Protein AF-0000000075517266 (afdb_homodimer)

Foldseek 3Di:
DDPVVVCVVCVLVCLLPVVLVVLVCQCVVVVALLSLLVSLLVNLLSCQLQVSDPLLVSLCSLLPSCVVSPLDNNVVLVVLLDDLLLLLLLLLLLLVLLCVVLVLLVLQLLVQLLVAALFLLRSLLSNLVSLLQVLLRAELQVSLLVSVLLVVVLLVLLQPPDCVVVPVVPDDDDDPPPPCPVPPPVVVPPPPPPPCPPCPVPVDPPDPPPCPLDDVVQPPVPCPVPDGPDLLSLLSLLLSLLSNLQSSLLSLQQFCNSYLLSSLLVVLCCVLQVVDPLDFRVLSNVQRVVLSVQLSVVLSVLSCCVRVNPPVVSPPRPDPPPDVSSVRSSVVSVVVSVVSPDQDPSSVLSVVLVVQLVVLRCQPCVPVDHGPQVVPDDHPPDGSSNSSNVSSVVQQVAFPDDDVVVVVPPPDDPPPPPPPPRGGSDDPVSSVVSRPVSSSSSSSSLSSSLVSCVSSCNLVVLLQVLQVVLVDDLLVLLLVLLVVLLVSLLSGPLNSSLSSCLSSLLSNCLSSQFASCSRSVSSSSSSSLHFQACSSDSSSVSSVVVVSDDNVSRNVSSVSSSVSSSVSSSCSCVPPVCVSSVRGHRDPSSNPPPPPPPPDD/DDPVVVCVVCVLVCLLPVVLVVLVCQCVVVVALLSLLVSLLVNLLSCQLQVSDPLLVSLCSLLPSCVVSPLDNNVVLVVLLDDLLLLLLLLLLLLQLLCVVLVLLVLQLLVQLLVAALFLLRSLLSNLVSLLQVLLRAELQVSLLVSVLVVVVLLVLLQVPDCPVVVVPPPDDDDDDPPCPVPPPVVVPPPPPPPCPPCPVPVDPDDPPPPPLDDVVQPPPPCPVPPGPDLLSLLSLLLSLLSNLQSSLLSLQQFCNSYLLSSLLVVLCCVLQVVDPLDFRVLSNVQRVVLSVLLSVVLSVLSCCVRVNPPVVSPPRPDPPPDVSSVRSSVVSVVVSVVSPDQDPSSVLSVVLVVQLVVLRCQPCVPVDHGPQVVPDDHPPDGSSNSSNVSSVVQQVAFPDDPVVVVVPPPDDPPPPPVPPRGGSDDPVSSVVSRPVSSSSSSSSLSSSLVSCVSSCNLVVLLQVLQVVLPDDLLVLLLVLLVVLLVSLLSGPLNSSLSSCLSSLLSNCLSSQFASCSRSVSSSSSSSLHFQACSSDSSSVSSVVVVSDDNVSRNVSSVVSSVSSSVSSSCSCVPPVCVSSVRGHRDPSSNPPPPPPPPDD

Radius of gyration: 33.05 Å; Cα contacts (8 Å, |Δi|>4): 1660; chains: 2; bounding box: 111×98×81 Å

Nearest PDB structures (foldseek):
  8uvc-assembly1_A  TM=9.432E-01  e=1.966E-37  Homo sapiens
  8uvb-assembly1_A  TM=9.684E-01  e=4.591E-35  Homo sapiens
  8w6o-assembly1_B  TM=9.046E-01  e=1.172E-33  Homo sapiens
  8w6d-assembly1_B  TM=5.804E-01  e=4.152E-33  Homo sapiens
  8w6g-assembly1_B  TM=5.777E-01  e=6.099E-32  Homo sapiens

pLDDT: mean 79.02, std 22.57, range [20.91, 98.19]

Sequence (1202 aa):
MSFLRQLWQQKDVLITFLLPLLFLPLPLATQSKEAACAYILLVTAVYWISEAIPLGAAALVPAFLFPLFGIMKSSEVASEYFKDIHLLLFGVVCLAASIQKWNLHKRIALWMVLSVGSKPSWLLLGFMSCTSFLSMWLSNTSTAAMVMPIVDAVLCQLNSAAPEEKALTDSKTSTSQNNEDTTKIDLTSFPESNNMLDNGIANTEEREEEPTFAARAYAKQGKTGRFYKTKRDHMMCKAFSLGIAYSSTIGGMSTLTGTSTNLIFIEQFETRYPGCQLVNFGSWIAFSFPIAFIILILSWLWINWLFLGCSYKDMQCCGKSKSPTDLDSRNILKQEYDKMGPLSYQEVVTLVIFLLMALSWFTRDPGFIPGWDSLFGLKGYKSDATSAILFGFLLFIIPGRKPGWLCCRSKGKSRTPQAAESTPMITWKEFEDCIPWHIVILVGGGFALAKGCEVSGLSTWVGHRMVPLSSLPGWIIVFIVCLIVTSVTEVASNPATITIFQPILSSLAEGIGVNPLFVIIPATISASCAFLLPVANPPNAIVFSYGHLTVPDMIKAGLGTNVISMLALWFGLYVWGIPMFDLNSFPEWASHKNMTSLAAPMSFLRQLWQQKDVLITFLLPLLFLPLPLATQSKEAACAYILLVTAVYWISEAIPLGAAALVPAFLFPLFGIMKSSEVASEYFKDIHLLLFGVVCLAASIQKWNLHKRIALWMVLSVGSKPSWLLLGFMSCTSFLSMWLSNTSTAAMVMPIVDAVLCQLNSAAPEEKALTDSKTSTSQNNEDTTKIDLTSFPESNNMLDNGIANTEEREEEPTFAARAYAKQGKTGRFYKTKRDHMMCKAFSLGIAYSSTIGGMSTLTGTSTNLIFIEQFETRYPGCQLVNFGSWIAFSFPIAFIILILSWLWINWLFLGCSYKDMQCCGKSKSPTDLDSRNILKQEYDKMGPLSYQEVVTLVIFLLMALSWFTRDPGFIPGWDSLFGLKGYKSDATSAILFGFLLFIIPGRKPGWLCCRSKGKSRTPQAAESTPMITWKEFEDCIPWHIVILVGGGFALAKGCEVSGLSTWVGHRMVPLSSLPGWIIVFIVCLIVTSVTEVASNPATITIFQPILSSLAEGIGVNPLFVIIPATISASCAFLLPVANPPNAIVFSYGHLTVPDMIKAGLGTNVISMLALWFGLYVWGIPMFDLNSFPEWASHKNMTSLAAP

Organism: Xenopus tropicalis (NCBI:txid8364)

Structure (mmCIF, N/CA/C/O backbone):
data_AF-0000000075517266-model_v1
#
loop_
_entity.id
_entity.type
_entity.pdbx_description
1 polymer 'Slc13a4 protein'
#
loop_
_atom_site.group_PDB
_atom_site.id
_atom_site.type_symbol
_atom_site.label_atom_id
_atom_site.label_alt_id
_atom_site.label_comp_id
_atom_site.label_asym_id
_atom_site.label_entity_id
_atom_site.label_seq_id
_atom_site.pdbx_PDB_ins_code
_atom_site.Cartn_x
_atom_site.Cartn_y
_atom_site.Cartn_z
_atom_site.occupancy
_atom_site.B_iso_or_equiv
_atom_site.auth_seq_id
_atom_site.auth_comp_id
_atom_site.auth_asym_id
_atom_site.auth_atom_id
_atom_site.pdbx_PDB_model_num
ATOM 1 N N . MET A 1 1 ? 23.312 0.962 38.625 1 43.81 1 MET A N 1
ATOM 2 C CA . MET A 1 1 ? 22.547 1.424 37.469 1 43.81 1 MET A CA 1
ATOM 3 C C . MET A 1 1 ? 21.094 1.018 37.562 1 43.81 1 MET A C 1
ATOM 5 O O . MET A 1 1 ? 20.781 -0.165 37.719 1 43.81 1 MET A O 1
ATOM 9 N N . SER A 1 2 ? 20.234 1.93 37.969 1 56.25 2 SER A N 1
ATOM 10 C CA . SER A 1 2 ? 18.953 1.771 38.656 1 56.25 2 SER A CA 1
ATOM 11 C C . SER A 1 2 ? 17.969 0.994 37.812 1 56.25 2 SER A C 1
ATOM 13 O O . SER A 1 2 ? 18.062 1.007 36.562 1 56.25 2 SER A O 1
ATOM 15 N N . PHE A 1 3 ? 17.5 -0.066 38.406 1 58.72 3 PHE A N 1
ATOM 16 C CA . PHE A 1 3 ? 16.438 -0.913 37.906 1 58.72 3 PHE A CA 1
ATOM 17 C C . PHE A 1 3 ? 15.445 -0.098 37.062 1 58.72 3 PHE A C 1
ATOM 19 O O . PHE A 1 3 ? 14.992 -0.548 36.031 1 58.72 3 PHE A O 1
ATOM 26 N N . LEU A 1 4 ? 15.234 1.089 37.594 1 61.03 4 LEU A N 1
ATOM 27 C CA . LEU A 1 4 ? 14.281 1.959 36.906 1 61.03 4 LEU A CA 1
ATOM 28 C C . LEU A 1 4 ? 14.828 2.422 35.562 1 61.03 4 LEU A C 1
ATOM 30 O O . LEU A 1 4 ? 14.078 2.547 34.594 1 61.03 4 LEU A O 1
ATOM 34 N N . ARG A 1 5 ? 16.078 2.68 35.562 1 59.41 5 ARG A N 1
ATOM 35 C CA . ARG A 1 5 ? 16.703 3.117 34.312 1 59.41 5 ARG A CA 1
ATOM 36 C C . ARG A 1 5 ? 16.719 1.987 33.281 1 59.41 5 ARG A C 1
ATOM 38 O O . ARG A 1 5 ? 16.531 2.223 32.094 1 59.41 5 ARG A O 1
ATOM 45 N N . GLN A 1 6 ? 16.922 0.781 33.844 1 60.25 6 GLN A N 1
ATOM 46 C CA . GLN A 1 6 ? 16.922 -0.376 32.938 1 60.25 6 GLN A CA 1
ATOM 47 C C . GLN A 1 6 ? 15.523 -0.625 32.375 1 60.25 6 GLN A C 1
ATOM 49 O O . GLN A 1 6 ? 15.375 -0.98 31.219 1 60.25 6 GLN A O 1
ATOM 54 N N . LEU A 1 7 ? 14.617 -0.399 33.312 1 61.59 7 LEU A N 1
ATOM 55 C CA . LEU A 1 7 ? 13.234 -0.567 32.875 1 61.59 7 LEU A CA 1
ATOM 56 C C . LEU A 1 7 ? 12.859 0.483 31.828 1 61.59 7 LEU A C 1
ATOM 58 O O . LEU A 1 7 ? 12.109 0.193 30.891 1 61.59 7 LEU A O 1
ATOM 62 N N . TRP A 1 8 ? 13.367 1.609 32.094 1 64.25 8 TRP A N 1
ATOM 63 C CA . TRP A 1 8 ? 13.078 2.691 31.141 1 64.25 8 TRP A CA 1
ATOM 64 C C . TRP A 1 8 ? 13.703 2.42 29.781 1 64.25 8 TRP A C 1
ATOM 66 O O . TRP A 1 8 ? 13.141 2.785 28.75 1 64.25 8 TRP A O 1
ATOM 76 N N . GLN A 1 9 ? 14.797 1.703 29.859 1 63.62 9 GLN A N 1
ATOM 77 C CA . GLN A 1 9 ? 15.461 1.374 28.609 1 63.62 9 GLN A CA 1
ATOM 78 C C . GLN A 1 9 ? 14.711 0.285 27.844 1 63.62 9 GLN A C 1
ATOM 80 O O . GLN A 1 9 ? 14.773 0.214 26.625 1 63.62 9 GLN A O 1
ATOM 85 N N . GLN A 1 10 ? 13.922 -0.415 28.75 1 70.38 10 GLN A N 1
ATOM 86 C CA . GLN A 1 10 ? 13.18 -1.499 28.125 1 70.38 10 GLN A CA 1
ATOM 87 C C . GLN A 1 10 ? 11.695 -1.153 28.016 1 70.38 10 GLN A C 1
ATOM 89 O O . GLN A 1 10 ? 10.844 -2.047 27.984 1 70.38 10 GLN A O 1
ATOM 94 N N . LYS A 1 11 ? 11.422 0.076 28.078 1 76.62 11 LYS A N 1
ATOM 95 C CA . LYS A 1 11 ? 10.031 0.521 28.094 1 76.62 11 LYS A CA 1
ATOM 96 C C . LYS A 1 11 ? 9.289 0.02 26.859 1 76.62 11 LYS A C 1
ATOM 98 O O . LYS A 1 11 ? 8.125 -0.377 26.938 1 76.62 11 LYS A O 1
ATOM 103 N N . ASP A 1 12 ? 9.953 -0.025 25.766 1 79.12 12 ASP A N 1
ATOM 104 C CA . ASP A 1 12 ? 9.281 -0.44 24.547 1 79.12 12 ASP A CA 1
ATOM 105 C C . ASP A 1 12 ? 8.906 -1.919 24.594 1 79.12 12 ASP A C 1
ATOM 107 O O . ASP A 1 12 ? 7.828 -2.307 24.141 1 79.12 12 ASP A O 1
ATOM 111 N N . VAL A 1 13 ? 9.758 -2.633 25.188 1 77.69 13 VAL A N 1
ATOM 112 C CA . VAL A 1 13 ? 9.477 -4.062 25.281 1 77.69 13 VAL A CA 1
ATOM 113 C C . VAL A 1 13 ? 8.352 -4.301 26.281 1 77.69 13 VAL A C 1
ATOM 115 O O . VAL A 1 13 ? 7.48 -5.145 26.062 1 77.69 13 VAL A O 1
ATOM 118 N N . LEU A 1 14 ? 8.367 -3.502 27.281 1 80.06 14 LEU A N 1
ATOM 119 C CA . LEU A 1 14 ? 7.336 -3.637 28.312 1 80.06 14 LEU A CA 1
ATOM 120 C C . LEU A 1 14 ? 5.973 -3.229 27.75 1 80.06 14 LEU A C 1
ATOM 122 O O . LEU A 1 14 ? 4.973 -3.914 27.984 1 80.06 14 LEU A O 1
ATOM 126 N N . ILE A 1 15 ? 5.973 -2.201 27.047 1 84.19 15 ILE A N 1
ATOM 127 C CA . ILE A 1 15 ? 4.719 -1.709 26.5 1 84.19 15 ILE A CA 1
ATOM 128 C C . ILE A 1 15 ? 4.199 -2.693 25.453 1 84.19 15 ILE A C 1
ATOM 130 O O . ILE A 1 15 ? 2.996 -2.953 25.375 1 84.19 15 ILE A O 1
ATOM 134 N N . THR A 1 16 ? 5.074 -3.258 24.75 1 86.12 16 THR A N 1
ATOM 135 C CA . THR A 1 16 ? 4.707 -4.121 23.625 1 86.12 16 THR A CA 1
ATOM 136 C C . THR A 1 16 ? 4.16 -5.453 24.141 1 86.12 16 THR A C 1
ATOM 138 O O . THR A 1 16 ? 3.178 -5.969 23.594 1 86.12 16 THR A O 1
ATOM 141 N N . PHE A 1 17 ? 4.715 -5.969 25.25 1 85.88 17 PHE A N 1
ATOM 142 C CA . PHE A 1 17 ? 4.312 -7.305 25.672 1 85.88 17 PHE A CA 1
ATOM 143 C C . PHE A 1 17 ? 3.471 -7.242 26.938 1 85.88 17 PHE A C 1
ATOM 145 O O . PHE A 1 17 ? 2.5 -7.988 27.094 1 85.88 17 PHE A O 1
ATOM 152 N N . LEU A 1 18 ? 3.74 -6.383 27.766 1 85.31 18 LEU A N 1
ATOM 153 C CA . LEU A 1 18 ? 3.111 -6.383 29.078 1 85.31 18 LEU A CA 1
ATOM 154 C C . LEU A 1 18 ? 1.729 -5.742 29.031 1 85.31 18 LEU A C 1
ATOM 156 O O . LEU A 1 18 ? 0.786 -6.234 29.641 1 85.31 18 LEU A O 1
ATOM 160 N N . LEU A 1 19 ? 1.573 -4.734 28.312 1 86.12 19 LEU A N 1
ATOM 161 C CA . LEU A 1 19 ? 0.306 -4.008 28.328 1 86.12 19 LEU A CA 1
ATOM 162 C C . LEU A 1 19 ? -0.806 -4.848 27.719 1 86.12 19 LEU A C 1
ATOM 164 O O . LEU A 1 19 ? -1.915 -4.91 28.25 1 86.12 19 LEU A O 1
ATOM 168 N N . PRO A 1 20 ? -0.557 -5.457 26.578 1 89.19 20 PRO A N 1
ATOM 169 C CA . PRO A 1 20 ? -1.61 -6.336 26.078 1 89.19 20 PRO A CA 1
ATOM 170 C C . PRO A 1 20 ? -1.979 -7.449 27.062 1 89.19 20 PRO A C 1
ATOM 172 O O . PRO A 1 20 ? -3.15 -7.824 27.156 1 89.19 20 PRO A O 1
ATOM 175 N N . LEU A 1 21 ? -1.027 -7.902 27.766 1 89.44 21 LEU A N 1
ATOM 176 C CA . LEU A 1 21 ? -1.299 -8.945 28.75 1 89.44 21 LEU A CA 1
ATOM 177 C C . LEU A 1 21 ? -2.082 -8.383 29.938 1 89.44 21 LEU A C 1
ATOM 179 O O . LEU A 1 21 ? -2.932 -9.078 30.5 1 89.44 21 LEU A O 1
ATOM 183 N N . LEU A 1 22 ? -1.789 -7.191 30.281 1 89.19 22 LEU A N 1
ATOM 184 C CA . LEU A 1 22 ? -2.477 -6.539 31.391 1 89.19 22 LEU A CA 1
ATOM 185 C C . LEU A 1 22 ? -3.941 -6.289 31.047 1 89.19 22 LEU A C 1
ATOM 187 O O . LEU A 1 22 ? -4.809 -6.367 31.922 1 89.19 22 LEU A O 1
ATOM 191 N N . PHE A 1 23 ? -4.25 -6.074 29.75 1 90.75 23 PHE A N 1
ATOM 192 C CA . PHE A 1 23 ? -5.613 -5.77 29.328 1 90.75 23 PHE A CA 1
ATOM 193 C C . PHE A 1 23 ? -6.375 -7.047 29 1 90.75 23 PHE A C 1
ATOM 195 O O . PHE A 1 23 ? -7.594 -7.02 28.812 1 90.75 23 PHE A O 1
ATOM 202 N N . LEU A 1 24 ? -5.754 -8.148 28.969 1 89 24 LEU A N 1
ATOM 203 C CA . LEU A 1 24 ? -6.324 -9.398 28.484 1 89 24 LEU A CA 1
ATOM 204 C C . LEU A 1 24 ? -7.48 -9.859 29.359 1 89 24 LEU A C 1
ATOM 206 O O . LEU A 1 24 ? -8.398 -10.523 28.891 1 89 24 LEU A O 1
ATOM 210 N N . PRO A 1 25 ? -7.523 -9.516 30.609 1 87.88 25 PRO A N 1
ATOM 211 C CA . PRO A 1 25 ? -8.664 -9.914 31.438 1 87.88 25 PRO A CA 1
ATOM 212 C C . PRO A 1 25 ? -9.969 -9.242 31.031 1 87.88 25 PRO A C 1
ATOM 214 O O . PRO A 1 25 ? -11.047 -9.758 31.312 1 87.88 25 PRO A O 1
ATOM 217 N N . LEU A 1 26 ? -9.93 -8.219 30.375 1 88.19 26 LEU A N 1
ATOM 218 C CA . LEU A 1 26 ? -11.125 -7.496 29.953 1 88.19 26 LEU A CA 1
ATOM 219 C C . LEU A 1 26 ? -11.992 -8.367 29.047 1 88.19 26 LEU A C 1
ATOM 221 O O . LEU A 1 26 ? -13.148 -8.633 29.359 1 88.19 26 LEU A O 1
ATOM 225 N N . PRO A 1 27 ? -11.484 -8.914 27.969 1 86.31 27 PRO A N 1
ATOM 226 C CA . PRO A 1 27 ? -12.312 -9.766 27.109 1 86.31 27 PRO A CA 1
ATOM 227 C C . PRO A 1 27 ? -12.539 -11.156 27.703 1 86.31 27 PRO A C 1
ATOM 229 O O . PRO A 1 27 ? -13.586 -11.766 27.469 1 86.31 27 PRO A O 1
ATOM 232 N N . LEU A 1 28 ? -11.594 -11.617 28.516 1 86.19 28 LEU A N 1
ATOM 233 C CA . LEU A 1 28 ? -11.695 -12.977 29.031 1 86.19 28 LEU A CA 1
ATOM 234 C C . LEU A 1 28 ? -12.688 -13.039 30.188 1 86.19 28 LEU A C 1
ATOM 236 O O . LEU A 1 28 ? -13.414 -14.023 30.344 1 86.19 28 LEU A O 1
ATOM 240 N N . ALA A 1 29 ? -12.742 -12.016 30.938 1 86.81 29 ALA A N 1
ATOM 241 C CA . ALA A 1 29 ? -13.617 -12 32.125 1 86.81 29 ALA A CA 1
ATOM 242 C C . ALA A 1 29 ? -15.055 -11.672 31.719 1 86.81 29 ALA A C 1
ATOM 244 O O . ALA A 1 29 ? -15.992 -12.289 32.219 1 86.81 29 ALA A O 1
ATOM 245 N N . THR A 1 30 ? -15.305 -10.75 30.859 1 86.44 30 THR A N 1
ATOM 246 C CA . THR A 1 30 ? -16.6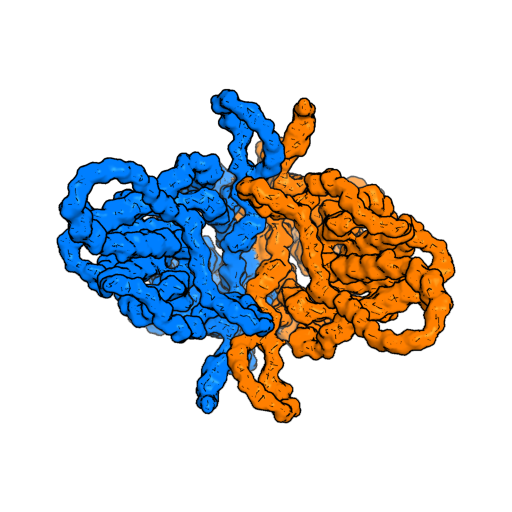41 -10.289 30.5 1 86.44 30 THR A CA 1
ATOM 247 C C . THR A 1 30 ? -17.203 -11.109 29.344 1 86.44 30 THR A C 1
ATOM 249 O O . THR A 1 30 ? -18.422 -11.227 29.203 1 86.44 30 THR A O 1
ATOM 252 N N . GLN A 1 31 ? -16.375 -11.719 28.578 1 86.19 31 GLN A N 1
ATOM 253 C CA . GLN A 1 31 ? -16.734 -12.562 27.438 1 86.19 31 GLN A CA 1
ATOM 254 C C . GLN A 1 31 ? -17.812 -11.922 26.578 1 86.19 31 GLN A C 1
ATOM 256 O O . GLN A 1 31 ? -18.812 -12.562 26.25 1 86.19 31 GLN A O 1
ATOM 261 N N . SER A 1 32 ? -17.812 -10.602 26.344 1 92.25 32 SER A N 1
ATOM 262 C CA . SER A 1 32 ? -18.688 -9.852 25.453 1 92.25 32 SER A CA 1
ATOM 263 C C . SER A 1 32 ? -17.922 -9.273 24.266 1 92.25 32 SER A C 1
ATOM 265 O O . SER A 1 32 ? -16.703 -9.102 24.344 1 92.25 32 SER A O 1
ATOM 267 N N . LYS A 1 33 ? -18.672 -9.094 23.219 1 93.81 33 LYS A N 1
ATOM 268 C CA . LYS A 1 33 ? -18.047 -8.5 22.031 1 93.81 33 LYS A CA 1
ATOM 269 C C . LYS A 1 33 ? -17.609 -7.066 22.312 1 93.81 33 LYS A C 1
ATOM 271 O O . LYS A 1 33 ? -16.594 -6.609 21.766 1 93.81 33 LYS A O 1
ATOM 276 N N . GLU A 1 34 ? -18.328 -6.395 23.172 1 93.75 34 GLU A N 1
ATOM 277 C CA . GLU A 1 34 ? -17.969 -5.035 23.547 1 93.75 34 GLU A CA 1
ATOM 278 C C . GLU A 1 34 ? -16.609 -5.008 24.25 1 93.75 34 GLU A C 1
ATOM 280 O O . GLU A 1 34 ? -15.766 -4.172 23.953 1 93.75 34 GLU A O 1
ATOM 285 N N . ALA A 1 35 ? -16.453 -5.887 25.172 1 95.12 35 ALA A N 1
ATOM 286 C CA . ALA A 1 35 ? -15.211 -5.949 25.938 1 95.12 35 ALA A CA 1
ATOM 287 C C . ALA A 1 35 ? -14.031 -6.352 25.062 1 95.12 35 ALA A C 1
ATOM 289 O O . ALA A 1 35 ? -12.922 -5.836 25.219 1 95.12 35 ALA A O 1
ATOM 290 N N . ALA A 1 36 ? -14.258 -7.316 24.203 1 95 36 ALA A N 1
ATOM 291 C CA . ALA A 1 36 ? -13.211 -7.734 23.281 1 95 36 ALA A CA 1
ATOM 292 C C . ALA A 1 36 ? -12.781 -6.582 22.375 1 95 36 ALA A C 1
ATOM 294 O O . ALA A 1 36 ? -11.586 -6.391 22.141 1 95 36 ALA A O 1
ATOM 295 N N . CYS A 1 37 ? -13.758 -5.898 21.859 1 94.25 37 CYS A N 1
ATOM 296 C CA . CYS A 1 37 ? -13.453 -4.754 21 1 94.25 37 CYS A CA 1
ATOM 297 C C . CYS A 1 37 ? -12.711 -3.676 21.797 1 94.25 37 CYS A C 1
ATOM 299 O O . CYS A 1 37 ? -11.789 -3.045 21.266 1 94.25 37 CYS A O 1
ATOM 301 N N . ALA A 1 38 ? -13.156 -3.43 23.047 1 93.38 38 ALA A N 1
ATOM 302 C CA . ALA A 1 38 ? -12.469 -2.467 23.891 1 93.38 38 ALA A CA 1
ATOM 303 C C . ALA A 1 38 ? -11.008 -2.859 24.094 1 93.38 38 ALA A C 1
ATOM 305 O O . ALA A 1 38 ? -10.117 -2.004 24.078 1 93.38 38 ALA A O 1
ATOM 306 N N . TYR A 1 39 ? -10.797 -4.086 24.328 1 95.06 39 TYR A N 1
ATOM 307 C CA . TYR A 1 39 ? -9.445 -4.602 24.469 1 95.06 39 TYR A CA 1
ATOM 308 C C . TYR A 1 39 ? -8.602 -4.281 23.25 1 95.06 39 TYR A C 1
ATOM 310 O O . TYR A 1 39 ? -7.484 -3.775 23.359 1 95.06 39 TYR A O 1
ATOM 318 N N . ILE A 1 40 ? -9.117 -4.582 22.016 1 94.88 40 ILE A N 1
ATOM 319 C CA . ILE A 1 40 ? -8.391 -4.371 20.766 1 94.88 40 ILE A CA 1
ATOM 320 C C . ILE A 1 40 ? -8.117 -2.881 20.578 1 94.88 40 ILE A C 1
ATOM 322 O O . ILE A 1 40 ? -7.02 -2.488 20.188 1 94.88 40 ILE A O 1
ATOM 326 N N . LEU A 1 41 ? -9.102 -2.117 20.844 1 91.38 41 LEU A N 1
ATOM 327 C CA . LEU A 1 41 ? -8.969 -0.669 20.734 1 91.38 41 LEU A CA 1
ATOM 328 C C . LEU A 1 41 ? -7.875 -0.156 21.672 1 91.38 41 LEU A C 1
ATOM 330 O O . LEU A 1 41 ? -7.023 0.634 21.25 1 91.38 41 LEU A O 1
ATOM 334 N N . LEU A 1 42 ? -7.863 -0.542 22.875 1 91.56 42 LEU A N 1
ATOM 335 C CA . LEU A 1 42 ? -6.895 -0.091 23.875 1 91.56 42 LEU A CA 1
ATOM 336 C C . LEU A 1 42 ? -5.48 -0.523 23.484 1 91.56 42 LEU A C 1
ATOM 338 O O . LEU A 1 42 ? -4.539 0.268 23.578 1 91.56 42 LEU A O 1
ATOM 342 N N . VAL A 1 43 ? -5.359 -1.758 23.078 1 93.44 43 VAL A N 1
ATOM 343 C CA . VAL A 1 43 ? -4.051 -2.273 22.688 1 93.44 43 VAL A CA 1
ATOM 344 C C . VAL A 1 43 ? -3.514 -1.476 21.5 1 93.44 43 VAL A C 1
ATOM 346 O O . VAL A 1 43 ? -2.359 -1.038 21.516 1 93.44 43 VAL A O 1
ATOM 349 N N . THR A 1 44 ? -4.348 -1.312 20.453 1 92.38 44 THR A N 1
ATOM 350 C CA . THR A 1 44 ? -3.924 -0.585 19.266 1 92.38 44 THR A CA 1
ATOM 351 C C . THR A 1 44 ? -3.604 0.868 19.594 1 92.38 44 THR A C 1
ATOM 353 O O . THR A 1 44 ? -2.602 1.414 19.141 1 92.38 44 THR A O 1
ATOM 356 N N . ALA A 1 45 ? -4.418 1.488 20.453 1 87.81 45 ALA A N 1
ATOM 357 C CA . ALA A 1 45 ? -4.215 2.877 20.859 1 87.81 45 ALA A CA 1
ATOM 358 C C . ALA A 1 45 ? -2.898 3.043 21.609 1 87.81 45 ALA A C 1
ATOM 360 O O . ALA A 1 45 ? -2.152 3.994 21.375 1 87.81 45 ALA A O 1
ATOM 361 N N . VAL A 1 46 ? -2.619 2.172 22.453 1 89 46 VAL A N 1
ATOM 362 C CA . VAL A 1 46 ? -1.388 2.229 23.234 1 89 46 VAL A CA 1
ATOM 363 C C . VAL A 1 46 ? -0.182 2.111 22.312 1 89 46 VAL A C 1
ATOM 365 O O . VAL A 1 46 ? 0.814 2.816 22.484 1 89 46 VAL A O 1
ATOM 368 N N . TYR A 1 47 ? -0.288 1.229 21.344 1 90.88 47 TYR A N 1
ATOM 369 C CA . TYR A 1 47 ? 0.795 1.085 20.375 1 90.88 47 TYR A CA 1
ATOM 370 C C . TYR A 1 47 ? 0.977 2.361 19.562 1 90.88 47 TYR A C 1
ATOM 372 O O . TYR A 1 47 ? 2.105 2.789 19.312 1 90.88 47 TYR A O 1
ATOM 380 N N . TRP A 1 48 ? -0.049 2.967 19.141 1 85.94 48 TRP A N 1
ATOM 381 C CA . TRP A 1 48 ? 0.018 4.184 18.328 1 85.94 48 TRP A CA 1
ATOM 382 C C . TRP A 1 48 ? 0.564 5.348 19.156 1 85.94 48 TRP A C 1
ATOM 384 O O . TRP A 1 48 ? 1.392 6.121 18.672 1 85.94 48 TRP A O 1
ATOM 394 N N . ILE A 1 49 ? 0.149 5.48 20.406 1 82.94 49 ILE A N 1
ATOM 395 C CA . ILE A 1 49 ? 0.528 6.609 21.25 1 82.94 49 ILE A CA 1
ATOM 396 C C . ILE A 1 49 ? 1.975 6.445 21.703 1 82.94 49 ILE A C 1
ATOM 398 O O . ILE A 1 49 ? 2.758 7.398 21.672 1 82.94 49 ILE A O 1
ATOM 402 N N . SER A 1 50 ? 2.334 5.215 22.109 1 82.38 50 SER A N 1
ATOM 403 C CA . SER A 1 50 ? 3.678 4.969 22.609 1 82.38 50 SER A CA 1
ATOM 404 C C . SER A 1 50 ? 4.691 4.875 21.484 1 82.38 50 SER A C 1
ATOM 406 O O . SER A 1 50 ? 5.895 5.047 21.703 1 82.38 50 SER A O 1
ATOM 408 N N . GLU A 1 51 ? 4.203 4.5 20.312 1 81.88 51 GLU A N 1
ATOM 409 C CA . GLU A 1 51 ? 5.051 4.246 19.141 1 81.88 51 GLU A CA 1
ATOM 410 C C . GLU A 1 51 ? 6.121 3.207 19.469 1 81.88 51 GLU A C 1
ATOM 412 O O . GLU A 1 51 ? 7.25 3.305 18.984 1 81.88 51 GLU A O 1
ATOM 417 N N . ALA A 1 52 ? 5.805 2.365 20.406 1 83.69 52 ALA A N 1
ATOM 418 C CA . ALA A 1 52 ? 6.695 1.246 20.719 1 83.69 52 ALA A CA 1
ATOM 419 C C . ALA A 1 52 ? 6.879 0.345 19.5 1 83.69 52 ALA A C 1
ATOM 421 O O . ALA A 1 52 ? 7.902 -0.332 19.375 1 83.69 52 ALA A O 1
ATOM 422 N N . ILE A 1 53 ? 5.875 0.335 18.734 1 88.88 53 ILE A N 1
ATOM 423 C CA . ILE A 1 53 ? 5.895 -0.372 17.469 1 88.88 53 ILE A CA 1
ATOM 424 C C . ILE A 1 53 ? 5.578 0.6 16.328 1 88.88 53 ILE A C 1
ATOM 426 O O . ILE A 1 53 ? 4.887 1.601 16.531 1 88.88 53 ILE A O 1
ATOM 430 N N . PRO A 1 54 ? 6.188 0.307 15.148 1 89.75 54 PRO A N 1
ATOM 431 C CA . PRO A 1 54 ? 5.891 1.215 14.039 1 89.75 54 PRO A CA 1
ATOM 432 C C . PRO A 1 54 ? 4.391 1.392 13.805 1 89.75 54 PRO A C 1
ATOM 434 O O . PRO A 1 54 ? 3.625 0.435 13.945 1 89.75 54 PRO A O 1
ATOM 437 N N . LEU A 1 55 ? 4.055 2.557 13.414 1 87.88 55 LEU A N 1
ATOM 438 C CA . LEU A 1 55 ? 2.654 2.934 13.25 1 87.88 55 LEU A CA 1
ATOM 439 C C . LEU A 1 55 ? 1.947 1.984 12.289 1 87.88 55 LEU A C 1
ATOM 441 O O . LEU A 1 55 ? 0.835 1.528 12.562 1 87.88 55 LEU A O 1
ATOM 445 N N . GLY A 1 56 ? 2.602 1.695 11.203 1 91.56 56 GLY A N 1
ATOM 446 C CA . GLY A 1 56 ? 2.02 0.794 10.227 1 91.56 56 GLY A CA 1
ATOM 447 C C . GLY A 1 56 ? 1.781 -0.604 10.766 1 91.56 56 GLY A C 1
ATOM 448 O O . GLY A 1 56 ? 0.743 -1.21 10.492 1 91.56 56 GLY A O 1
ATOM 449 N N . ALA A 1 57 ? 2.688 -1.113 11.531 1 94.75 57 ALA A N 1
ATOM 450 C CA . ALA A 1 57 ? 2.562 -2.443 12.125 1 94.75 57 ALA A CA 1
ATOM 451 C C . ALA A 1 57 ? 1.441 -2.482 13.156 1 94.75 57 ALA A C 1
ATOM 453 O O . ALA A 1 57 ? 0.659 -3.434 13.195 1 94.75 57 ALA A O 1
ATOM 454 N N . ALA A 1 58 ? 1.394 -1.444 13.961 1 93.81 58 ALA A N 1
ATOM 455 C CA . ALA A 1 58 ? 0.341 -1.363 14.969 1 93.81 58 ALA A CA 1
ATOM 456 C C . ALA A 1 58 ? -1.041 -1.362 14.32 1 93.81 58 ALA A C 1
ATOM 458 O O . ALA A 1 58 ? -2 -1.889 14.891 1 93.81 58 ALA A O 1
ATOM 459 N N . ALA A 1 59 ? -1.107 -0.821 13.148 1 94.81 59 ALA A N 1
ATOM 460 C CA . ALA A 1 59 ? -2.375 -0.715 12.43 1 94.81 59 ALA A CA 1
ATOM 461 C C . ALA A 1 59 ? -2.844 -2.082 11.938 1 94.81 59 ALA A C 1
ATOM 463 O O . ALA A 1 59 ? -4 -2.242 11.539 1 94.81 59 ALA A O 1
ATOM 464 N N . LEU A 1 60 ? -2.004 -3.109 12.031 1 96.44 60 LEU A N 1
ATOM 465 C CA . LEU A 1 60 ? -2.346 -4.449 11.578 1 96.44 60 LEU A CA 1
ATOM 466 C C . LEU A 1 60 ? -2.977 -5.262 12.703 1 96.44 60 LEU A C 1
ATOM 468 O O . LEU A 1 60 ? -3.523 -6.344 12.461 1 96.44 60 LEU A O 1
ATOM 472 N N . VAL A 1 61 ? -2.984 -4.785 13.875 1 96.5 61 VAL A N 1
ATOM 473 C CA . VAL A 1 61 ? -3.451 -5.512 15.055 1 96.5 61 VAL A CA 1
ATOM 474 C C . VAL A 1 61 ? -4.93 -5.859 14.891 1 96.5 61 VAL A C 1
ATOM 476 O O . VAL A 1 61 ? -5.32 -7.016 15.062 1 96.5 61 VAL A O 1
ATOM 479 N N . PRO A 1 62 ? -5.793 -4.93 14.484 1 96.19 62 PRO A N 1
ATOM 480 C CA . PRO A 1 62 ? -7.203 -5.285 14.32 1 96.19 62 PRO A CA 1
ATOM 481 C C . PRO A 1 62 ? -7.422 -6.34 13.234 1 96.19 62 PRO A C 1
ATOM 483 O O . PRO A 1 62 ? -8.398 -7.094 13.281 1 96.19 62 PRO A O 1
ATOM 486 N N . ALA A 1 63 ? -6.527 -6.426 12.281 1 97.12 63 ALA A N 1
ATOM 487 C CA . ALA A 1 63 ? -6.668 -7.328 11.141 1 97.12 63 ALA A CA 1
ATOM 488 C C . ALA A 1 63 ? -6.691 -8.781 11.594 1 97.12 63 ALA A C 1
ATOM 490 O O . ALA A 1 63 ? -7.344 -9.625 10.969 1 97.12 63 ALA A O 1
ATOM 491 N N . PHE A 1 64 ? -5.965 -9.078 12.672 1 96.5 64 PHE A N 1
ATOM 492 C CA . PHE A 1 64 ? -5.973 -10.477 13.086 1 96.5 64 PHE A CA 1
ATOM 493 C C . PHE A 1 64 ? -6.75 -10.648 14.391 1 96.5 64 PHE A C 1
ATOM 495 O O . PHE A 1 64 ? -7.297 -11.719 14.648 1 96.5 64 PHE A O 1
ATOM 502 N N . LEU A 1 65 ? -6.902 -9.695 15.242 1 96.12 65 LEU A N 1
ATOM 503 C CA . LEU A 1 65 ? -7.57 -9.867 16.531 1 96.12 65 LEU A CA 1
ATOM 504 C C . LEU A 1 65 ? -9.086 -9.852 16.359 1 96.12 65 LEU A C 1
ATOM 506 O O . LEU A 1 65 ? -9.797 -10.555 17.078 1 96.12 65 LEU A O 1
ATOM 510 N N . PHE A 1 66 ? -9.656 -9.031 15.453 1 96.56 66 PHE A N 1
ATOM 511 C CA . PHE A 1 66 ? -11.102 -8.977 15.273 1 96.56 66 PHE A CA 1
ATOM 512 C C . PHE A 1 66 ? -11.648 -10.336 14.852 1 96.56 66 PHE A C 1
ATOM 514 O O . PHE A 1 66 ? -12.617 -10.828 15.43 1 96.56 66 PHE A O 1
ATOM 521 N N . PRO A 1 67 ? -11.008 -10.969 13.82 1 95.25 67 PRO A N 1
ATOM 522 C CA . PRO A 1 67 ? -11.484 -12.312 13.477 1 95.25 67 PRO A CA 1
ATOM 523 C C . PRO A 1 67 ? -11.25 -13.32 14.602 1 95.25 67 PRO A C 1
ATOM 525 O O . PRO A 1 67 ? -12.078 -14.211 14.82 1 95.25 67 PRO A O 1
ATOM 528 N N . LEU A 1 68 ? -10.172 -13.211 15.359 1 93.38 68 LEU A N 1
ATOM 529 C CA . LEU A 1 68 ? -9.844 -14.156 16.422 1 93.38 68 LEU A CA 1
ATOM 530 C C . LEU A 1 68 ? -10.859 -14.07 17.547 1 93.38 68 LEU A C 1
ATOM 532 O O . LEU A 1 68 ? -11.219 -15.094 18.141 1 93.38 68 LEU A O 1
ATOM 536 N N . PHE A 1 69 ? -11.344 -12.883 17.797 1 93.44 69 PHE A N 1
ATOM 537 C CA . PHE A 1 69 ? -12.312 -12.695 18.875 1 93.44 69 PHE A CA 1
ATOM 538 C C . PHE A 1 69 ? -13.734 -12.797 18.344 1 93.44 69 PHE A C 1
ATOM 540 O O . PHE A 1 69 ? -14.695 -12.594 19.094 1 93.44 69 PHE A O 1
ATOM 547 N N . GLY A 1 70 ? -13.891 -13 17.047 1 92.94 70 GLY A N 1
ATOM 548 C CA . GLY A 1 70 ? -15.203 -13.234 16.438 1 92.94 70 GLY A CA 1
ATOM 549 C C . GLY A 1 70 ? -16.047 -11.984 16.359 1 92.94 70 GLY A C 1
ATOM 550 O O . GLY A 1 70 ? -17.266 -12.039 16.562 1 92.94 70 GLY A O 1
ATOM 551 N N . ILE A 1 71 ? -15.445 -10.875 16.188 1 94.5 71 ILE A N 1
ATOM 552 C CA . ILE A 1 71 ? -16.172 -9.617 16.078 1 94.5 71 ILE A CA 1
ATOM 553 C C . ILE A 1 71 ? -16.547 -9.359 14.617 1 94.5 71 ILE A C 1
ATOM 555 O O . ILE A 1 71 ? -17.672 -8.984 14.312 1 94.5 71 ILE A O 1
ATOM 559 N N . MET A 1 72 ? -15.57 -9.484 13.766 1 95.31 72 MET A N 1
ATOM 560 C CA . MET A 1 72 ? -15.727 -9.312 12.32 1 95.31 72 MET A CA 1
ATOM 561 C C . MET A 1 72 ? -14.992 -10.414 11.562 1 95.31 72 MET A C 1
ATOM 563 O O . MET A 1 72 ? -13.914 -10.844 11.977 1 95.31 72 MET A O 1
ATOM 567 N N . LYS A 1 73 ? -15.594 -10.828 10.445 1 93.81 73 LYS A N 1
ATOM 568 C CA . LYS A 1 73 ? -14.914 -11.781 9.578 1 93.81 73 LYS A CA 1
ATOM 569 C C . LYS A 1 73 ? -13.672 -11.164 8.945 1 93.81 73 LYS A C 1
ATOM 571 O O . LYS A 1 73 ? -13.617 -9.953 8.727 1 93.81 73 LYS A O 1
ATOM 576 N N . SER A 1 74 ? -12.695 -12.008 8.648 1 92.62 74 SER A N 1
ATOM 577 C CA . SER A 1 74 ? -11.438 -11.547 8.07 1 92.62 74 SER A CA 1
ATOM 578 C C . SER A 1 74 ? -11.68 -10.766 6.781 1 92.62 74 SER A C 1
ATOM 580 O O . SER A 1 74 ? -11.039 -9.734 6.547 1 92.62 74 SER A O 1
ATOM 582 N N . SER A 1 75 ? -12.586 -11.195 6.004 1 89.44 75 SER A N 1
ATOM 583 C CA . SER A 1 75 ? -12.883 -10.539 4.738 1 89.44 75 SER A CA 1
ATOM 584 C C . SER A 1 75 ? -13.508 -9.164 4.965 1 89.44 75 SER A C 1
ATOM 586 O O . SER A 1 75 ? -13.219 -8.211 4.23 1 89.44 75 SER A O 1
ATOM 588 N N . GLU A 1 76 ? -14.305 -9.07 5.965 1 92.38 76 GLU A N 1
ATOM 589 C CA . GLU A 1 76 ? -14.938 -7.797 6.305 1 92.38 76 GLU A CA 1
ATOM 590 C C . GLU A 1 76 ? -13.914 -6.793 6.824 1 92.38 76 GLU A C 1
ATOM 592 O O . GLU A 1 76 ? -13.969 -5.605 6.492 1 92.38 76 GLU A O 1
ATOM 597 N N . VAL A 1 77 ? -13.031 -7.32 7.652 1 95.69 77 VAL A N 1
ATOM 598 C CA . VAL A 1 77 ? -11.992 -6.449 8.18 1 95.69 77 VAL A CA 1
ATOM 599 C C . VAL A 1 77 ? -11.125 -5.93 7.039 1 95.69 77 VAL A C 1
ATOM 601 O O . VAL A 1 77 ? -10.789 -4.742 6.996 1 95.69 77 VAL A O 1
ATOM 604 N N . ALA A 1 78 ? -10.797 -6.793 6.145 1 94.25 78 ALA A N 1
ATOM 605 C CA . ALA A 1 78 ? -9.93 -6.441 5.023 1 94.25 78 ALA A CA 1
ATOM 606 C C . ALA A 1 78 ? -10.555 -5.344 4.168 1 94.25 78 ALA A C 1
ATOM 608 O O . ALA A 1 78 ? -9.867 -4.414 3.736 1 94.25 78 ALA A O 1
ATOM 609 N N . SER A 1 79 ? -11.82 -5.395 3.938 1 90.69 79 SER A N 1
ATOM 610 C CA . SER A 1 79 ? -12.508 -4.426 3.09 1 90.69 79 SER A CA 1
ATOM 611 C C . SER A 1 79 ? -12.492 -3.033 3.715 1 90.69 79 SER A C 1
ATOM 613 O O . SER A 1 79 ? -12.656 -2.031 3.016 1 90.69 79 SER A O 1
ATOM 615 N N . GLU A 1 80 ? -12.266 -2.998 5.02 1 91.56 80 GLU A N 1
ATOM 616 C CA . GLU A 1 80 ? -12.227 -1.711 5.711 1 91.56 80 GLU A CA 1
ATOM 617 C C . GLU A 1 80 ? -10.867 -1.044 5.562 1 91.56 80 GLU A C 1
ATOM 619 O O . GLU A 1 80 ? -10.727 0.156 5.809 1 91.56 80 GLU A O 1
ATOM 624 N N . TYR A 1 81 ? -9.891 -1.777 5.168 1 94.25 81 TYR A N 1
ATOM 625 C CA . TYR A 1 81 ? -8.523 -1.26 5.148 1 94.25 81 TYR A CA 1
ATOM 626 C C . TYR A 1 81 ? -8.297 -0.372 3.932 1 94.25 81 TYR A C 1
ATOM 628 O O . TYR A 1 81 ? -7.25 0.278 3.818 1 94.25 81 TYR A O 1
ATOM 636 N N . PHE A 1 82 ? -9.219 -0.343 3.025 1 93.75 82 PHE A N 1
ATOM 637 C CA . PHE A 1 82 ? -9.07 0.489 1.836 1 93.75 82 PHE A CA 1
ATOM 638 C C . PHE A 1 82 ? -10.398 1.133 1.455 1 93.75 82 PHE A C 1
ATOM 640 O O . PHE A 1 82 ? -11.359 0.436 1.143 1 93.75 82 PHE A O 1
ATOM 647 N N . LYS A 1 83 ? -10.461 2.385 1.551 1 91 83 LYS A N 1
ATOM 648 C CA . LYS A 1 83 ? -11.664 3.168 1.266 1 91 83 LYS A CA 1
ATOM 649 C C . LYS A 1 83 ? -11.375 4.254 0.232 1 91 83 LYS A C 1
ATOM 651 O O . LYS A 1 83 ? -10.289 4.305 -0.338 1 91 83 LYS A O 1
ATOM 656 N N . ASP A 1 84 ? -12.328 5.066 -0.043 1 89.81 84 ASP A N 1
ATOM 657 C CA . ASP A 1 84 ? -12.266 6.094 -1.077 1 89.81 84 ASP A CA 1
ATOM 658 C C . ASP A 1 84 ? -11.109 7.059 -0.829 1 89.81 84 ASP A C 1
ATOM 660 O O . ASP A 1 84 ? -10.492 7.551 -1.774 1 89.81 84 ASP A O 1
ATOM 664 N N . ILE A 1 85 ? -10.789 7.254 0.32 1 86.25 85 ILE A N 1
ATOM 665 C CA . ILE A 1 85 ? -9.75 8.211 0.698 1 86.25 85 ILE A CA 1
ATOM 666 C C . ILE A 1 85 ? -8.391 7.703 0.231 1 86.25 85 ILE A C 1
ATOM 668 O O . ILE A 1 85 ? -7.5 8.5 -0.083 1 86.25 85 ILE A O 1
ATOM 672 N N . HIS A 1 86 ? -8.227 6.422 0.259 1 92.19 86 HIS A N 1
ATOM 673 C CA . HIS A 1 86 ? -6.969 5.855 -0.216 1 92.19 86 HIS A CA 1
ATOM 674 C C . HIS A 1 86 ? -6.75 6.16 -1.694 1 92.19 86 HIS A C 1
ATOM 676 O O . HIS A 1 86 ? -5.637 6.484 -2.109 1 92.19 86 HIS A O 1
ATOM 682 N N . LEU A 1 87 ? -7.824 6.117 -2.441 1 93.88 87 LEU A N 1
ATOM 683 C CA . LEU A 1 87 ? -7.734 6.477 -3.852 1 93.88 87 LEU A CA 1
ATOM 684 C C . LEU A 1 87 ? -7.441 7.961 -4.02 1 93.88 87 LEU A C 1
ATOM 686 O O . LEU A 1 87 ? -6.664 8.352 -4.895 1 93.88 87 LEU A O 1
ATOM 690 N N . LEU A 1 88 ? -8.094 8.75 -3.195 1 90.81 88 LEU A N 1
ATOM 691 C CA . LEU A 1 88 ? -7.805 10.18 -3.201 1 90.81 88 LEU A CA 1
ATOM 692 C C . LEU A 1 88 ? -6.332 10.445 -2.9 1 90.81 88 LEU A C 1
ATOM 694 O O . LEU A 1 88 ? -5.684 11.234 -3.594 1 90.81 88 LEU A O 1
ATOM 698 N N . LEU A 1 89 ? -5.887 9.773 -1.9 1 89.94 89 LEU A N 1
ATOM 699 C CA . LEU A 1 89 ? -4.492 9.922 -1.497 1 89.94 89 LEU A CA 1
ATOM 700 C C . LEU A 1 89 ? -3.555 9.523 -2.629 1 89.94 89 LEU A C 1
ATOM 702 O O . LEU A 1 89 ? -2.549 10.188 -2.877 1 89.94 89 LEU A O 1
ATOM 706 N N . PHE A 1 90 ? -3.836 8.43 -3.332 1 94.12 90 PHE A N 1
ATOM 707 C CA . PHE A 1 90 ? -3.016 7.988 -4.453 1 94.12 90 PHE A CA 1
ATOM 708 C C . PHE A 1 90 ? -2.924 9.078 -5.52 1 94.12 90 PHE A C 1
ATOM 710 O O . PHE A 1 90 ? -1.838 9.367 -6.023 1 94.12 90 PHE A O 1
ATOM 717 N N . GLY A 1 91 ? -4.039 9.672 -5.836 1 94.31 91 GLY A N 1
ATOM 718 C CA . GLY A 1 91 ? -4.055 10.719 -6.844 1 94.31 91 GLY A CA 1
ATOM 719 C C . GLY A 1 91 ? -3.256 11.945 -6.438 1 94.31 91 GLY A C 1
ATOM 720 O O . GLY A 1 91 ? -2.457 12.461 -7.223 1 94.31 91 GLY A O 1
ATOM 721 N N . VAL A 1 92 ? -3.438 12.367 -5.227 1 90.38 92 VAL A N 1
ATOM 722 C CA . VAL A 1 92 ? -2.773 13.57 -4.734 1 90.38 92 VAL A CA 1
ATOM 723 C C . VAL A 1 92 ? -1.268 13.336 -4.648 1 90.38 92 VAL A C 1
ATOM 725 O O . VAL A 1 92 ? -0.471 14.234 -4.926 1 90.38 92 VAL A O 1
ATOM 728 N N . VAL A 1 93 ? -0.892 12.164 -4.281 1 92.12 93 VAL A N 1
ATOM 729 C CA . VAL A 1 93 ? 0.523 11.836 -4.148 1 92.12 93 VAL A CA 1
ATOM 730 C C . VAL A 1 93 ? 1.177 11.797 -5.527 1 92.12 93 VAL A C 1
ATOM 732 O O . VAL A 1 93 ? 2.342 12.172 -5.68 1 92.12 93 VAL A O 1
ATOM 735 N N . CYS A 1 94 ? 0.454 11.336 -6.543 1 95.31 94 CYS A N 1
ATOM 736 C CA . CYS A 1 94 ? 0.981 11.422 -7.898 1 95.31 94 CYS A CA 1
ATOM 737 C C . CYS A 1 94 ? 1.338 12.859 -8.258 1 95.31 94 CYS A C 1
ATOM 739 O O . CYS A 1 94 ? 2.408 13.117 -8.805 1 95.31 94 CYS A O 1
ATOM 741 N N . LEU A 1 95 ? 0.461 13.773 -7.918 1 93.62 95 LEU A N 1
ATOM 742 C CA . LEU A 1 95 ? 0.691 15.188 -8.188 1 93.62 95 LEU A CA 1
ATOM 743 C C . LEU A 1 95 ? 1.871 15.711 -7.371 1 93.62 95 LEU A C 1
ATOM 745 O O . LEU A 1 95 ? 2.717 16.438 -7.898 1 93.62 95 LEU A O 1
ATOM 749 N N . ALA A 1 96 ? 1.921 15.336 -6.137 1 89.81 96 ALA A N 1
ATOM 750 C CA . ALA A 1 96 ? 3.025 15.742 -5.273 1 89.81 96 ALA A CA 1
ATOM 751 C C . ALA A 1 96 ? 4.363 15.25 -5.82 1 89.81 96 ALA A C 1
ATOM 753 O O . ALA A 1 96 ? 5.355 15.977 -5.801 1 89.81 96 ALA A O 1
ATOM 754 N N . ALA A 1 97 ? 4.348 14.023 -6.285 1 92.81 97 ALA A N 1
ATOM 755 C CA . ALA A 1 97 ? 5.559 13.453 -6.867 1 92.81 97 ALA A CA 1
ATOM 756 C C . ALA A 1 97 ? 6.016 14.258 -8.086 1 92.81 97 ALA A C 1
ATOM 758 O O . ALA A 1 97 ? 7.211 14.484 -8.273 1 92.81 97 ALA A O 1
ATOM 759 N N . SER A 1 98 ? 5.125 14.711 -8.906 1 94.56 98 SER A N 1
ATOM 760 C CA . SER A 1 98 ? 5.457 15.508 -10.078 1 94.56 98 SER A CA 1
ATOM 761 C C . SER A 1 98 ? 5.977 16.891 -9.68 1 94.56 98 SER A C 1
ATOM 763 O O . SER A 1 98 ? 6.945 17.391 -10.258 1 94.56 98 SER A O 1
ATOM 765 N N . ILE A 1 99 ? 5.355 17.5 -8.719 1 91.31 99 ILE A N 1
ATOM 766 C CA . ILE A 1 99 ? 5.766 18.812 -8.234 1 91.31 99 ILE A CA 1
ATOM 767 C C . ILE A 1 99 ? 7.199 18.734 -7.711 1 91.31 99 ILE A C 1
ATOM 769 O O . ILE A 1 99 ? 8.016 19.625 -8 1 91.31 99 ILE A O 1
ATOM 773 N N . GLN A 1 100 ? 7.477 17.703 -7 1 87.69 100 GLN A N 1
ATOM 774 C CA . GLN A 1 100 ? 8.805 17.547 -6.418 1 87.69 100 GLN A CA 1
ATOM 775 C C . GLN A 1 100 ? 9.836 17.203 -7.488 1 87.69 100 GLN A C 1
ATOM 777 O O . GLN A 1 100 ? 10.922 17.781 -7.516 1 87.69 100 GLN A O 1
ATOM 782 N N . LYS A 1 101 ? 9.469 16.281 -8.328 1 91.19 101 LYS A N 1
ATOM 783 C CA . LYS A 1 101 ? 10.391 15.82 -9.367 1 91.19 101 LYS A CA 1
ATOM 784 C C . LYS A 1 101 ? 10.852 16.984 -10.242 1 91.19 101 LYS A C 1
ATOM 786 O O . LYS A 1 101 ? 12.039 17.094 -10.547 1 91.19 101 LYS A O 1
ATOM 791 N N . TRP A 1 102 ? 9.961 17.859 -10.609 1 92 102 TRP A N 1
ATOM 792 C CA . TRP A 1 102 ? 10.266 18.906 -11.586 1 92 102 TRP A CA 1
ATOM 793 C C . TRP A 1 102 ? 10.492 20.25 -10.898 1 92 102 TRP A C 1
ATOM 795 O O . TRP A 1 102 ? 10.484 21.297 -11.547 1 92 102 TRP A O 1
ATOM 805 N N . ASN A 1 103 ? 10.555 20.297 -9.555 1 88.38 103 ASN A N 1
ATOM 806 C CA . ASN A 1 103 ? 10.977 21.422 -8.719 1 88.38 103 ASN A CA 1
ATOM 807 C C . ASN A 1 103 ? 10.031 22.609 -8.844 1 88.38 103 ASN A C 1
ATOM 809 O O . ASN A 1 103 ? 10.461 23.75 -8.805 1 88.38 103 ASN A O 1
ATOM 813 N N . LEU A 1 104 ? 8.844 22.344 -9.141 1 88.31 104 LEU A N 1
ATOM 814 C CA . LEU A 1 104 ? 7.852 23.422 -9.188 1 88.31 104 LEU A CA 1
ATOM 815 C C . LEU A 1 104 ? 7.684 24.062 -7.816 1 88.31 104 LEU A C 1
ATOM 817 O O . LEU A 1 104 ? 7.48 25.281 -7.719 1 88.31 104 LEU A O 1
ATOM 821 N N . HIS A 1 105 ? 7.785 23.328 -6.758 1 83.75 105 HIS A N 1
ATOM 822 C CA . HIS A 1 105 ? 7.664 23.828 -5.395 1 83.75 105 HIS A CA 1
ATOM 823 C C . HIS A 1 105 ? 8.758 24.844 -5.078 1 83.75 105 HIS A C 1
ATOM 825 O O . HIS A 1 105 ? 8.516 25.844 -4.406 1 83.75 105 HIS A O 1
ATOM 831 N N . LYS A 1 106 ? 9.938 24.562 -5.516 1 85.81 106 LYS A N 1
ATOM 832 C CA . LYS A 1 106 ? 11.062 25.484 -5.301 1 85.81 106 LYS A CA 1
ATOM 833 C C . LYS A 1 106 ? 10.828 26.812 -5.996 1 85.81 106 LYS A C 1
ATOM 835 O O . LYS A 1 106 ? 11.102 27.875 -5.426 1 85.81 106 LYS A O 1
ATOM 840 N N . ARG A 1 107 ? 10.359 26.734 -7.184 1 87.75 107 ARG A N 1
ATOM 841 C CA . ARG A 1 107 ? 10.078 27.953 -7.938 1 87.75 107 ARG A CA 1
ATOM 842 C C . ARG A 1 107 ? 9.023 28.797 -7.234 1 87.75 107 ARG A C 1
ATOM 844 O O . ARG A 1 107 ? 9.195 30.016 -7.094 1 87.75 107 ARG A O 1
ATOM 851 N N . ILE A 1 108 ? 8 28.188 -6.84 1 84.94 108 ILE A N 1
ATOM 852 C CA . ILE A 1 108 ? 6.918 28.891 -6.156 1 84.94 108 ILE A CA 1
ATOM 853 C C . ILE A 1 108 ? 7.438 29.484 -4.852 1 84.94 108 ILE A C 1
ATOM 855 O O . ILE A 1 108 ? 7.145 30.641 -4.527 1 84.94 108 ILE A O 1
ATOM 859 N N . ALA A 1 109 ? 8.18 28.734 -4.137 1 81.62 109 ALA A N 1
ATOM 860 C CA . ALA A 1 109 ? 8.727 29.188 -2.859 1 81.62 109 ALA A CA 1
ATOM 861 C C . ALA A 1 109 ? 9.617 30.422 -3.045 1 81.62 109 ALA A C 1
ATOM 863 O O . ALA A 1 109 ? 9.461 31.422 -2.336 1 81.62 109 ALA A O 1
ATOM 864 N N . LEU A 1 110 ? 10.539 30.344 -4.004 1 84.75 110 LEU A N 1
ATOM 865 C CA . LEU A 1 110 ? 11.469 31.438 -4.246 1 84.75 110 LEU A CA 1
ATOM 866 C C . LEU A 1 110 ? 10.727 32.688 -4.734 1 84.75 110 LEU A C 1
ATOM 868 O O . LEU A 1 110 ? 11.039 33.812 -4.324 1 84.75 110 LEU A O 1
ATOM 872 N N . TRP A 1 111 ? 9.766 32.469 -5.559 1 86.12 111 TRP A N 1
ATOM 873 C CA . TRP A 1 111 ? 8.961 33.562 -6.047 1 86.12 111 TRP A CA 1
ATOM 874 C C . TRP A 1 111 ? 8.227 34.25 -4.902 1 86.12 111 TRP A C 1
ATOM 876 O O . TRP A 1 111 ? 8.172 35.5 -4.844 1 86.12 111 TRP A O 1
ATOM 886 N N . MET A 1 112 ? 7.66 33.531 -3.959 1 83.25 112 MET A N 1
ATOM 887 C CA . MET A 1 112 ? 6.883 34.062 -2.846 1 83.25 112 MET A CA 1
ATOM 888 C C . MET A 1 112 ? 7.781 34.812 -1.874 1 83.25 112 MET A C 1
ATOM 890 O O . MET A 1 112 ? 7.418 35.906 -1.399 1 83.25 112 MET A O 1
ATOM 894 N N . VAL A 1 113 ? 8.938 34.312 -1.64 1 83.31 113 VAL A N 1
ATOM 895 C CA . VAL A 1 113 ? 9.836 34.938 -0.682 1 83.31 113 VAL A CA 1
ATOM 896 C C . VAL A 1 113 ? 10.422 36.219 -1.283 1 83.31 113 VAL A C 1
ATOM 898 O O . VAL A 1 113 ? 10.625 37.219 -0.577 1 83.31 113 VAL A O 1
ATOM 901 N N . LEU A 1 114 ? 10.727 36.188 -2.559 1 84.81 114 LEU A N 1
ATOM 902 C CA . LEU A 1 114 ? 11.281 37.375 -3.24 1 84.81 114 LEU A CA 1
ATOM 903 C C . LEU A 1 114 ? 10.266 38.5 -3.283 1 84.81 114 LEU A C 1
ATOM 905 O O . LEU A 1 114 ? 10.641 39.656 -3.404 1 84.81 114 LEU A O 1
ATOM 909 N N . SER A 1 115 ? 9.055 38.156 -3.141 1 83.38 115 SER A N 1
ATOM 910 C CA . SER A 1 115 ? 7.996 39.156 -3.215 1 83.38 115 SER A CA 1
ATOM 911 C C . SER A 1 115 ? 7.848 39.906 -1.89 1 83.38 115 SER A C 1
ATOM 913 O O . SER A 1 115 ? 7.137 40.906 -1.812 1 83.38 115 SER A O 1
ATOM 915 N N . VAL A 1 116 ? 8.477 39.344 -0.915 1 79.75 116 VAL A N 1
ATOM 916 C CA . VAL A 1 116 ? 8.344 39.938 0.401 1 79.75 116 VAL A CA 1
ATOM 917 C C . VAL A 1 116 ? 9.586 40.781 0.706 1 79.75 116 VAL A C 1
ATOM 919 O O . VAL A 1 116 ? 10.617 40.625 0.056 1 79.75 116 VAL A O 1
ATOM 922 N N . GLY A 1 117 ? 9.555 41.688 1.59 1 71.44 117 GLY A N 1
ATOM 923 C CA . GLY A 1 117 ? 10.625 42.594 1.932 1 71.44 117 GLY A CA 1
ATOM 924 C C . GLY A 1 117 ? 11.836 41.906 2.537 1 71.44 117 GLY A C 1
ATOM 925 O O . GLY A 1 117 ? 11.797 40.719 2.801 1 71.44 117 GLY A O 1
ATOM 926 N N . SER A 1 118 ? 12.977 42.625 2.744 1 74.75 118 SER A N 1
ATOM 927 C CA . SER A 1 118 ? 14.266 42.062 3.135 1 74.75 118 SER A CA 1
ATOM 928 C C . SER A 1 118 ? 14.469 42.156 4.645 1 74.75 118 SER A C 1
ATOM 930 O O . SER A 1 118 ? 15.398 41.531 5.184 1 74.75 118 SER A O 1
ATOM 932 N N . LYS A 1 119 ? 13.562 42.75 5.324 1 80.31 119 LYS A N 1
ATOM 933 C CA . LYS A 1 119 ? 13.703 42.781 6.777 1 80.31 119 LYS A CA 1
ATOM 934 C C . LYS A 1 119 ? 13.445 41.406 7.387 1 80.31 119 LYS A C 1
ATOM 936 O O . LYS A 1 119 ? 12.57 40.688 6.914 1 80.31 119 LYS A O 1
ATOM 941 N N . PRO A 1 120 ? 14.172 41.094 8.43 1 84.06 120 PRO A N 1
ATOM 942 C CA . PRO A 1 120 ? 14.07 39.75 9 1 84.06 120 PRO A CA 1
ATOM 943 C C . PRO A 1 120 ? 12.641 39.375 9.375 1 84.06 120 PRO A C 1
ATOM 945 O O . PRO A 1 120 ? 12.211 38.25 9.148 1 84.06 120 PRO A O 1
ATOM 948 N N . SER A 1 121 ? 11.883 40.312 9.945 1 89.06 121 SER A N 1
ATOM 949 C CA . SER A 1 121 ? 10.508 40 10.344 1 89.06 121 SER A CA 1
ATOM 950 C C . SER A 1 121 ? 9.633 39.719 9.125 1 89.06 121 SER A C 1
ATOM 952 O O . SER A 1 121 ? 8.828 38.781 9.148 1 89.06 121 SER A O 1
ATOM 954 N N . TRP A 1 122 ? 9.758 40.469 8.094 1 87.81 122 TRP A N 1
ATOM 955 C CA . TRP A 1 122 ? 8.969 40.281 6.887 1 87.81 122 TRP A CA 1
ATOM 956 C C . TRP A 1 122 ? 9.445 39.062 6.113 1 87.81 122 TRP A C 1
ATOM 958 O O . TRP A 1 122 ? 8.648 38.375 5.473 1 87.81 122 TRP A O 1
ATOM 968 N N . LEU A 1 123 ? 10.75 38.906 6.164 1 87.44 123 LEU A N 1
ATOM 969 C CA . LEU A 1 123 ? 11.297 37.719 5.535 1 87.44 123 LEU A CA 1
ATOM 970 C C . LEU A 1 123 ? 10.758 36.438 6.203 1 87.44 123 LEU A C 1
ATOM 972 O O . LEU A 1 123 ? 10.461 35.469 5.531 1 87.44 123 LEU A O 1
ATOM 976 N N . LEU A 1 124 ? 10.688 36.562 7.52 1 92.69 124 LEU A N 1
ATOM 977 C CA . LEU A 1 124 ? 10.109 35.438 8.258 1 92.69 124 LEU A CA 1
ATOM 978 C C . LEU A 1 124 ? 8.664 35.188 7.824 1 92.69 124 LEU A C 1
ATOM 980 O O . LEU A 1 124 ? 8.266 34.031 7.605 1 92.69 124 LEU A O 1
ATOM 984 N N . LEU A 1 125 ? 7.91 36.219 7.691 1 93.12 125 LEU A N 1
ATOM 985 C CA . LEU A 1 125 ? 6.527 36.094 7.242 1 93.12 125 LEU A CA 1
ATOM 986 C C . LEU A 1 125 ? 6.469 35.531 5.832 1 93.12 125 LEU A C 1
ATOM 988 O O . LEU A 1 125 ? 5.582 34.719 5.523 1 93.12 125 LEU A O 1
ATOM 992 N N . GLY A 1 126 ? 7.355 36 5.004 1 91.62 126 GLY A N 1
ATOM 993 C CA . GLY A 1 126 ? 7.426 35.438 3.656 1 91.62 126 GLY A CA 1
ATOM 994 C C . GLY A 1 126 ? 7.66 33.969 3.623 1 91.62 126 GLY A C 1
ATOM 995 O O . GLY A 1 126 ? 6.949 33.219 2.928 1 91.62 126 GLY A O 1
ATOM 996 N N . PHE A 1 127 ? 8.625 33.5 4.395 1 93.06 127 PHE A N 1
ATOM 997 C CA . PHE A 1 127 ? 8.93 32.094 4.441 1 93.06 127 PHE A CA 1
ATOM 998 C C . PHE A 1 127 ? 7.785 31.297 5.07 1 93.06 127 PHE A C 1
ATOM 1000 O O . PHE A 1 127 ? 7.469 30.188 4.629 1 93.06 127 PHE A O 1
ATOM 1007 N N . MET A 1 128 ? 7.18 31.859 6.082 1 96.38 128 MET A N 1
ATOM 1008 C CA . MET A 1 128 ? 6.066 31.188 6.738 1 96.38 128 MET A CA 1
ATOM 1009 C C . MET A 1 128 ? 4.867 31.078 5.801 1 96.38 128 MET A C 1
ATOM 1011 O O . MET A 1 128 ? 4.215 30.031 5.742 1 96.38 128 MET A O 1
ATOM 1015 N N . SER A 1 129 ? 4.605 32.125 5.082 1 94.94 129 SER A N 1
ATOM 1016 C CA . SER A 1 129 ? 3.49 32.125 4.141 1 94.94 129 SER A CA 1
ATOM 1017 C C . SER A 1 129 ? 3.721 31.141 3.012 1 94.94 129 SER A C 1
ATOM 1019 O O . SER A 1 129 ? 2.805 30.406 2.623 1 94.94 129 SER A O 1
ATOM 1021 N N . CYS A 1 130 ? 4.867 31.141 2.598 1 92.94 130 CYS A N 1
ATOM 1022 C CA . CYS A 1 130 ? 5.219 30.203 1.531 1 92.94 130 CYS A CA 1
ATOM 1023 C C . CYS A 1 130 ? 5.109 28.766 2.01 1 92.94 130 CYS A C 1
ATOM 1025 O O . CYS A 1 130 ? 4.527 27.922 1.323 1 92.94 130 CYS A O 1
ATOM 1027 N N . THR A 1 131 ? 5.676 28.547 3.129 1 95.12 131 THR A N 1
ATOM 1028 C CA . THR A 1 131 ? 5.637 27.203 3.701 1 95.12 131 THR A CA 1
ATOM 1029 C C . THR A 1 131 ? 4.195 26.75 3.936 1 95.12 131 THR A C 1
ATOM 1031 O O . THR A 1 131 ? 3.84 25.609 3.641 1 95.12 131 THR A O 1
ATOM 1034 N N . SER A 1 132 ? 3.418 27.625 4.445 1 96.44 132 SER A N 1
ATOM 1035 C CA . SER A 1 132 ? 2.012 27.312 4.688 1 96.44 132 SER A CA 1
ATOM 1036 C C . SER A 1 132 ? 1.279 27.031 3.381 1 96.44 132 SER A C 1
ATOM 1038 O O . SER A 1 132 ? 0.486 26.078 3.303 1 96.44 132 SER A O 1
ATOM 1040 N N . PHE A 1 133 ? 1.519 27.781 2.391 1 93.56 133 PHE A N 1
ATOM 1041 C CA . PHE A 1 133 ? 0.863 27.609 1.099 1 93.56 133 PHE A CA 1
ATOM 1042 C C . PHE A 1 133 ? 1.238 26.266 0.475 1 93.56 133 PHE A C 1
ATOM 1044 O O . PHE A 1 133 ? 0.371 25.547 -0.005 1 93.56 133 PHE A O 1
ATOM 1051 N N . LEU A 1 134 ? 2.488 25.984 0.489 1 90.88 134 LEU A N 1
ATOM 1052 C CA . LEU A 1 134 ? 2.961 24.734 -0.085 1 90.88 134 LEU A CA 1
ATOM 1053 C C . LEU A 1 134 ? 2.406 23.531 0.686 1 90.88 134 LEU A C 1
ATOM 1055 O O . LEU A 1 134 ? 2.035 22.531 0.088 1 90.88 134 LEU A O 1
ATOM 1059 N N . SER A 1 135 ? 2.297 23.688 1.969 1 94.44 135 SER A N 1
ATOM 1060 C CA . SER A 1 135 ? 1.854 22.594 2.83 1 94.44 135 SER A CA 1
ATOM 1061 C C . SER A 1 135 ? 0.371 22.297 2.633 1 94.44 135 SER A C 1
ATOM 1063 O O . SER A 1 135 ? -0.112 21.234 3.014 1 94.44 135 SER A O 1
ATOM 1065 N N . MET A 1 136 ? -0.349 23.172 2.039 1 92.56 136 MET A N 1
ATOM 1066 C CA . MET A 1 136 ? -1.756 22.953 1.71 1 92.56 136 MET A CA 1
ATOM 1067 C C . MET A 1 136 ? -1.909 21.859 0.668 1 92.56 136 MET A C 1
ATOM 1069 O O . MET A 1 136 ? -2.959 21.219 0.583 1 92.56 136 MET A O 1
ATOM 1073 N N . TRP A 1 137 ? -0.805 21.656 -0.035 1 84.75 137 TRP A N 1
ATOM 1074 C CA . TRP A 1 137 ? -0.927 20.766 -1.186 1 84.75 137 TRP A CA 1
ATOM 1075 C C . TRP A 1 137 ? 0.088 19.641 -1.104 1 84.75 137 TRP A C 1
ATOM 1077 O O . TRP A 1 137 ? -0.055 18.625 -1.787 1 84.75 137 TRP A O 1
ATOM 1087 N N . LEU A 1 138 ? 1.123 19.922 -0.356 1 85.31 138 LEU A N 1
ATOM 1088 C CA . LEU A 1 138 ? 2.164 18.922 -0.125 1 85.31 138 LEU A CA 1
ATOM 1089 C C . LEU A 1 138 ? 2.137 18.438 1.319 1 85.31 138 LEU A C 1
ATOM 1091 O O . LEU A 1 138 ? 1.449 19.016 2.162 1 85.31 138 LEU A O 1
ATOM 1095 N N . SER A 1 139 ? 2.809 17.391 1.564 1 86.19 139 SER A N 1
ATOM 1096 C CA . SER A 1 139 ? 2.902 16.953 2.953 1 86.19 139 SER A CA 1
ATOM 1097 C C . SER A 1 139 ? 3.658 17.969 3.803 1 86.19 139 SER A C 1
ATOM 1099 O O . SER A 1 139 ? 4.555 18.656 3.311 1 86.19 139 SER A O 1
ATOM 1101 N N . ASN A 1 140 ? 3.23 18.016 5.035 1 92.06 140 ASN A N 1
ATOM 1102 C CA . ASN A 1 140 ? 3.898 18.922 5.961 1 92.06 140 ASN A CA 1
ATOM 1103 C C . ASN A 1 140 ? 5.395 18.625 6.051 1 92.06 140 ASN A C 1
ATOM 1105 O O . ASN A 1 140 ? 6.211 19.547 6.066 1 92.06 140 ASN A O 1
ATOM 1109 N N . THR A 1 141 ? 5.715 17.406 6.035 1 87.19 141 THR A N 1
ATOM 1110 C CA . THR A 1 141 ? 7.094 16.953 6.172 1 87.19 141 THR A CA 1
ATOM 1111 C C . THR A 1 141 ? 7.926 17.359 4.965 1 87.19 141 THR A C 1
ATOM 1113 O O . THR A 1 141 ? 9.008 17.938 5.117 1 87.19 141 THR A O 1
ATOM 1116 N N . SER A 1 142 ? 7.434 17.125 3.826 1 84.69 142 SER A N 1
ATOM 1117 C CA . SER A 1 142 ? 8.156 17.453 2.602 1 84.69 142 SER A CA 1
ATOM 1118 C C . SER A 1 142 ? 8.344 18.969 2.461 1 84.69 142 SER A C 1
ATOM 1120 O O . SER A 1 142 ? 9.406 19.422 2.02 1 84.69 142 SER A O 1
ATOM 1122 N N . THR A 1 143 ? 7.352 19.688 2.826 1 91.38 143 THR A N 1
ATOM 1123 C CA . THR A 1 143 ? 7.43 21.141 2.732 1 91.38 143 THR A CA 1
ATOM 1124 C C . THR A 1 143 ? 8.516 21.688 3.656 1 91.38 143 THR A C 1
ATOM 1126 O O . THR A 1 143 ? 9.336 22.516 3.242 1 91.38 143 THR A O 1
ATOM 1129 N N . ALA A 1 144 ? 8.547 21.219 4.871 1 92.56 144 ALA A N 1
ATOM 1130 C CA . ALA A 1 144 ? 9.562 21.656 5.82 1 92.56 144 ALA A CA 1
ATOM 1131 C C . ALA A 1 144 ? 10.961 21.266 5.348 1 92.56 144 ALA A C 1
ATOM 1133 O O . ALA A 1 144 ? 11.898 22.047 5.434 1 92.56 144 ALA A O 1
ATOM 1134 N N . ALA A 1 145 ? 11.117 20.094 4.844 1 86.81 145 ALA A N 1
ATOM 1135 C CA . ALA A 1 145 ? 12.406 19.594 4.383 1 86.81 145 ALA A CA 1
ATOM 1136 C C . ALA A 1 145 ? 12.898 20.359 3.164 1 86.81 145 ALA A C 1
ATOM 1138 O O . ALA A 1 145 ? 14.109 20.5 2.959 1 86.81 145 ALA A O 1
ATOM 1139 N N . MET A 1 146 ? 12 20.891 2.424 1 84.5 146 MET A N 1
ATOM 1140 C CA . MET A 1 146 ? 12.375 21.594 1.196 1 84.5 146 MET A CA 1
ATOM 1141 C C . MET A 1 146 ? 12.719 23.047 1.484 1 84.5 146 MET A C 1
ATOM 1143 O O . MET A 1 146 ? 13.625 23.609 0.869 1 84.5 146 MET A O 1
ATOM 1147 N N . VAL A 1 147 ? 11.984 23.656 2.326 1 89.81 147 VAL A N 1
ATOM 1148 C CA . VAL A 1 147 ? 12.133 25.078 2.547 1 89.81 147 VAL A CA 1
ATOM 1149 C C . VAL A 1 147 ? 13.273 25.344 3.533 1 89.81 147 VAL A C 1
ATOM 1151 O O . VAL A 1 147 ? 13.984 26.344 3.422 1 89.81 147 VAL A O 1
ATOM 1154 N N . MET A 1 148 ? 13.562 24.438 4.469 1 90.62 148 MET A N 1
ATOM 1155 C CA . MET A 1 148 ? 14.508 24.672 5.551 1 90.62 148 MET A CA 1
ATOM 1156 C C . MET A 1 148 ? 15.922 24.844 5.004 1 90.62 148 MET A C 1
ATOM 1158 O O . MET A 1 148 ? 16.688 25.688 5.484 1 90.62 148 MET A O 1
ATOM 1162 N N . PRO A 1 149 ? 16.344 24.016 4.004 1 84.62 149 PRO A N 1
ATOM 1163 C CA . PRO A 1 149 ? 17.672 24.25 3.451 1 84.62 149 PRO A CA 1
ATOM 1164 C C . PRO A 1 149 ? 17.828 25.625 2.832 1 84.62 149 PRO A C 1
ATOM 1166 O O . PRO A 1 149 ? 18.906 26.219 2.889 1 84.62 149 PRO A O 1
ATOM 1169 N N . ILE A 1 150 ? 16.812 26.125 2.225 1 82.62 150 ILE A N 1
ATOM 1170 C CA . ILE A 1 150 ? 16.828 27.469 1.643 1 82.62 150 ILE A CA 1
ATOM 1171 C C . ILE A 1 150 ? 16.953 28.516 2.75 1 82.62 150 ILE A C 1
ATOM 1173 O O . ILE A 1 150 ? 17.766 29.438 2.648 1 82.62 150 ILE A O 1
ATOM 1177 N N . VAL A 1 151 ? 16.203 28.344 3.783 1 88.56 151 VAL A N 1
ATOM 1178 C CA . VAL A 1 151 ? 16.234 29.25 4.926 1 88.56 151 VAL A CA 1
ATOM 1179 C C . VAL A 1 151 ? 17.625 29.234 5.559 1 88.56 151 VAL A C 1
ATOM 1181 O O . VAL A 1 151 ? 18.172 30.281 5.906 1 88.56 151 VAL A O 1
ATOM 1184 N N . ASP A 1 152 ? 18.156 28.078 5.719 1 85.62 152 ASP A N 1
ATOM 1185 C CA . ASP A 1 152 ? 19.469 27.938 6.324 1 85.62 152 ASP A CA 1
ATOM 1186 C C . ASP A 1 152 ? 20.531 28.656 5.496 1 85.62 152 ASP A C 1
ATOM 1188 O O . ASP A 1 152 ? 21.453 29.266 6.051 1 85.62 152 ASP A O 1
ATOM 1192 N N . ALA A 1 153 ? 20.438 28.562 4.246 1 78.19 153 ALA A N 1
ATOM 1193 C CA . ALA A 1 153 ? 21.359 29.25 3.354 1 78.19 153 ALA A CA 1
ATOM 1194 C C . ALA A 1 153 ? 21.234 30.766 3.469 1 78.19 153 ALA A C 1
ATOM 1196 O O . ALA A 1 153 ? 22.234 31.484 3.496 1 78.19 153 ALA A O 1
ATOM 1197 N N . VAL A 1 154 ? 20.062 31.219 3.488 1 80.12 154 VAL A N 1
ATOM 1198 C CA . VAL A 1 154 ? 19.781 32.656 3.617 1 80.12 154 VAL A CA 1
ATOM 1199 C C . VAL A 1 154 ? 20.312 33.156 4.957 1 80.12 154 VAL A C 1
ATOM 1201 O O . VAL A 1 154 ? 20.922 34.219 5.023 1 80.12 154 VAL A O 1
ATOM 1204 N N . LEU A 1 155 ? 20.125 32.406 5.977 1 82.94 155 LEU A N 1
ATOM 1205 C CA . LEU A 1 155 ? 20.562 32.812 7.312 1 82.94 155 LEU A CA 1
ATOM 1206 C C . LEU A 1 155 ? 22.078 32.812 7.395 1 82.94 155 LEU A C 1
ATOM 1208 O O . LEU A 1 155 ? 22.656 33.688 8.07 1 82.94 155 LEU A O 1
ATOM 1212 N N . CYS A 1 156 ? 22.703 31.891 6.77 1 78.06 156 CYS A N 1
ATOM 1213 C CA . CYS A 1 156 ? 24.172 31.859 6.738 1 78.06 156 CYS A CA 1
ATOM 1214 C C . CYS A 1 156 ? 24.719 33.094 6.047 1 78.06 156 CYS A C 1
ATOM 1216 O O . CYS A 1 156 ? 25.734 33.656 6.477 1 78.06 156 CYS A O 1
ATOM 1218 N N . GLN A 1 157 ? 24.094 33.469 5.113 1 71.88 157 GLN A N 1
ATOM 1219 C CA . GLN A 1 157 ? 24.516 34.656 4.383 1 71.88 157 GLN A CA 1
ATOM 1220 C C . GLN A 1 157 ? 24.266 35.938 5.191 1 71.88 157 GLN A C 1
ATOM 1222 O O . GLN A 1 157 ? 25.062 36.875 5.156 1 71.88 157 GLN A O 1
ATOM 1227 N N . LEU A 1 158 ? 23.203 35.969 5.816 1 71.75 158 LEU A N 1
ATOM 1228 C CA . LEU A 1 158 ? 22.859 37.125 6.656 1 71.75 158 LEU A CA 1
ATOM 1229 C C . LEU A 1 158 ? 23.844 37.25 7.816 1 71.75 158 LEU A C 1
ATOM 1231 O O . LEU A 1 158 ? 24.172 38.375 8.234 1 71.75 158 LEU A O 1
ATOM 1235 N N . ASN A 1 159 ? 24.281 36.156 8.258 1 68.69 159 ASN A N 1
ATOM 1236 C CA . ASN A 1 159 ? 25.172 36.156 9.406 1 68.69 159 ASN A CA 1
ATOM 1237 C C . ASN A 1 159 ? 26.625 36.375 8.984 1 68.69 159 ASN A C 1
ATOM 1239 O O . ASN A 1 159 ? 27.453 36.812 9.789 1 68.69 159 ASN A O 1
ATOM 1243 N N . SER A 1 160 ? 27.094 35.969 7.828 1 59 160 SER A N 1
ATOM 1244 C CA . SER A 1 160 ? 28.453 36.188 7.352 1 59 160 SER A CA 1
ATOM 1245 C C . SER A 1 160 ? 28.656 37.656 6.949 1 59 160 SER A C 1
ATOM 1247 O O . SER A 1 160 ? 29.781 38.156 6.957 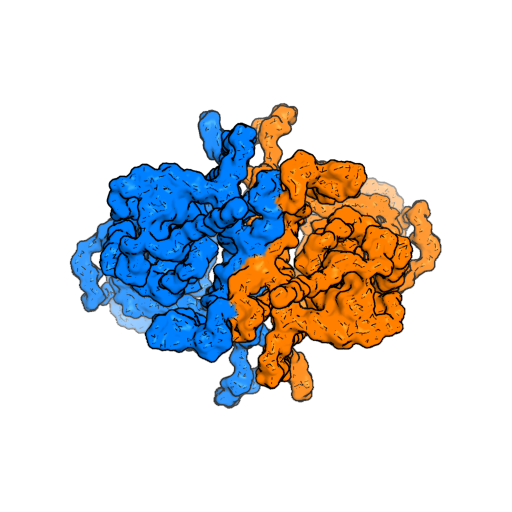1 59 160 SER A O 1
ATOM 1249 N N . ALA A 1 161 ? 27.781 38.406 6.516 1 47.72 161 ALA A N 1
ATOM 1250 C CA . ALA A 1 161 ? 27.969 39.781 6.031 1 47.72 161 ALA A CA 1
ATOM 1251 C C . ALA A 1 161 ? 28.266 40.719 7.188 1 47.72 161 ALA A C 1
ATOM 1253 O O . ALA A 1 161 ? 28.062 41.938 7.07 1 47.72 161 ALA A O 1
ATOM 1254 N N . ALA A 1 162 ? 28.953 40.562 8.219 1 41.03 162 ALA A N 1
ATOM 1255 C CA . ALA A 1 162 ? 29.297 41.531 9.242 1 41.03 162 ALA A CA 1
ATOM 1256 C C . ALA A 1 162 ? 30.156 42.656 8.664 1 41.03 162 ALA A C 1
ATOM 1258 O O . ALA A 1 162 ? 30.844 42.469 7.668 1 41.03 162 ALA A O 1
ATOM 1259 N N . PRO A 1 163 ? 30.312 43.938 9.422 1 38.62 163 PRO A N 1
ATOM 1260 C CA . PRO A 1 163 ? 30.875 45.281 9.172 1 38.62 163 PRO A CA 1
ATOM 1261 C C . PRO A 1 163 ? 32.375 45.219 8.906 1 38.62 163 PRO A C 1
ATOM 1263 O O . PRO A 1 163 ? 33 46.281 8.617 1 38.62 163 PRO A O 1
ATOM 1266 N N . GLU A 1 164 ? 33.156 44.312 9.234 1 36.03 164 GLU A N 1
ATOM 1267 C CA . GLU A 1 164 ? 34.594 44.562 9.25 1 36.03 164 GLU A CA 1
ATOM 1268 C C . GLU A 1 164 ? 35.094 44.969 7.871 1 36.03 164 GLU A C 1
ATOM 1270 O O . GLU A 1 164 ? 36.125 45.656 7.746 1 36.03 164 GLU A O 1
ATOM 1275 N N . GLU A 1 165 ? 34.562 44.469 6.805 1 35.91 165 GLU A N 1
ATOM 1276 C CA . GLU A 1 165 ? 35.188 44.938 5.57 1 35.91 165 GLU A CA 1
ATOM 1277 C C . GLU A 1 165 ? 34.781 46.375 5.266 1 35.91 165 GLU A C 1
ATOM 1279 O O . GLU A 1 165 ? 35.188 46.938 4.262 1 35.91 165 GLU A O 1
ATOM 1284 N N . LYS A 1 166 ? 33.906 46.969 6.105 1 35.19 166 LYS A N 1
ATOM 1285 C CA . LYS A 1 166 ? 33.656 48.406 5.867 1 35.19 166 LYS A CA 1
ATOM 1286 C C . LYS A 1 166 ? 34.875 49.25 6.281 1 35.19 166 LYS A C 1
ATOM 1288 O O . LYS A 1 166 ? 35.094 50.312 5.727 1 35.19 166 LYS A O 1
ATOM 1293 N N . ALA A 1 167 ? 35.531 48.938 7.363 1 33 167 ALA A N 1
ATOM 1294 C CA . ALA A 1 167 ? 36.5 49.938 7.824 1 33 167 ALA A CA 1
ATOM 1295 C C . ALA A 1 167 ? 37.719 49.969 6.895 1 33 167 ALA A C 1
ATOM 1297 O O . ALA A 1 167 ? 38.438 50.969 6.828 1 33 167 ALA A O 1
ATOM 1298 N N . LEU A 1 168 ? 38.188 48.812 6.348 1 29.97 168 LEU A N 1
ATOM 1299 C CA . LEU A 1 168 ? 39.438 48.969 5.633 1 29.97 168 LEU A CA 1
ATOM 1300 C C . LEU A 1 168 ? 39.219 49.656 4.289 1 29.97 168 LEU A C 1
ATOM 1302 O O . LEU A 1 168 ? 40.188 50 3.604 1 29.97 168 LEU A O 1
ATOM 1306 N N . THR A 1 169 ? 37.938 49.531 3.764 1 30.14 169 THR A N 1
ATOM 1307 C CA . THR A 1 169 ? 37.906 50.062 2.412 1 30.14 169 THR A CA 1
ATOM 1308 C C . THR A 1 169 ? 37.906 51.594 2.447 1 30.14 169 THR A C 1
ATOM 1310 O O . THR A 1 169 ? 37.781 52.25 1.407 1 30.14 169 THR A O 1
ATOM 1313 N N . ASP A 1 170 ? 37.781 52.25 3.658 1 27.86 170 ASP A N 1
ATOM 1314 C CA . ASP A 1 170 ? 37.781 53.688 3.398 1 27.86 170 ASP A CA 1
ATOM 1315 C C . ASP A 1 170 ? 39.125 54.125 2.758 1 27.86 170 ASP A C 1
ATOM 1317 O O . ASP A 1 170 ? 39.25 55.25 2.301 1 27.86 170 ASP A O 1
ATOM 1321 N N . SER A 1 171 ? 40.219 53.688 3.277 1 25.47 171 SER A N 1
ATOM 1322 C CA . SER A 1 171 ? 41.344 54.562 2.881 1 25.47 171 SER A CA 1
ATOM 1323 C C . SER A 1 171 ? 41.719 54.312 1.43 1 25.47 171 SER A C 1
ATOM 1325 O O . SER A 1 171 ? 42.281 55.188 0.78 1 25.47 171 SER A O 1
ATOM 1327 N N . LYS A 1 172 ? 42.375 53 1.1 1 27.56 172 LYS A N 1
ATOM 1328 C CA . LYS A 1 172 ? 43.219 53.125 -0.084 1 27.56 172 LYS A CA 1
ATOM 1329 C C . LYS A 1 172 ? 42.375 53.406 -1.329 1 27.56 172 LYS A C 1
ATOM 1331 O O . LYS A 1 172 ? 41.281 52.875 -1.481 1 27.56 172 LYS A O 1
ATOM 1336 N N . THR A 1 173 ? 42.719 54.531 -2.131 1 24.3 173 THR A N 1
ATOM 1337 C CA . THR A 1 173 ? 42.375 55.188 -3.391 1 24.3 173 THR A CA 1
ATOM 1338 C C . THR A 1 173 ? 42 54.156 -4.445 1 24.3 173 THR A C 1
ATOM 1340 O O . THR A 1 173 ? 42.281 52.969 -4.293 1 24.3 173 THR A O 1
ATOM 1343 N N . SER A 1 174 ? 42.281 54.469 -5.852 1 24.62 174 SER A N 1
ATOM 1344 C CA . SER A 1 174 ? 41.812 54.406 -7.234 1 24.62 174 SER A CA 1
ATOM 1345 C C . SER A 1 174 ? 42.125 53.062 -7.859 1 24.62 174 SER A C 1
ATOM 1347 O O . SER A 1 174 ? 41.781 52.812 -9.016 1 24.62 174 SER A O 1
ATOM 1349 N N . THR A 1 175 ? 43.188 52.281 -7.527 1 24.77 175 THR A N 1
ATOM 1350 C CA . THR A 1 175 ? 43.625 51.5 -8.688 1 24.77 175 THR A CA 1
ATOM 1351 C C . THR A 1 175 ? 42.594 50.406 -9.023 1 24.77 175 THR A C 1
ATOM 1353 O O . THR A 1 175 ? 42.125 49.719 -8.133 1 24.77 175 THR A O 1
ATOM 1356 N N . SER A 1 176 ? 41.938 50.344 -10.32 1 24.22 176 SER A N 1
ATOM 1357 C CA . SER A 1 176 ? 40.906 49.75 -11.148 1 24.22 176 SER A CA 1
ATOM 1358 C C . SER A 1 176 ? 40.969 48.219 -11.109 1 24.22 176 SER A C 1
ATOM 1360 O O . SER A 1 176 ? 40.25 47.531 -11.82 1 24.22 176 SER A O 1
ATOM 1362 N N . GLN A 1 177 ? 42 47.469 -10.477 1 23.89 177 GLN A N 1
ATOM 1363 C CA . GLN A 1 177 ? 41.969 46.156 -11.141 1 23.89 177 GLN A CA 1
ATOM 1364 C C . GLN A 1 177 ? 40.688 45.406 -10.82 1 23.89 177 GLN A C 1
ATOM 1366 O O . GLN A 1 177 ? 40.312 45.312 -9.656 1 23.89 177 GLN A O 1
ATOM 1371 N N . ASN A 1 178 ? 39.719 45.156 -11.797 1 25 178 ASN A N 1
ATOM 1372 C CA . ASN A 1 178 ? 38.438 44.531 -12.133 1 25 178 ASN A CA 1
ATOM 1373 C C . ASN A 1 178 ? 38.438 43.062 -11.664 1 25 178 ASN A C 1
ATOM 1375 O O . ASN A 1 178 ? 37.625 42.281 -12.156 1 25 178 ASN A O 1
ATOM 1379 N N . ASN A 1 179 ? 39.375 42.531 -10.875 1 25.14 179 ASN A N 1
ATOM 1380 C CA . ASN A 1 179 ? 39.188 41.062 -10.844 1 25.14 179 ASN A CA 1
ATOM 1381 C C . ASN A 1 179 ? 37.938 40.688 -10.062 1 25.14 179 ASN A C 1
ATOM 1383 O O . ASN A 1 179 ? 37.875 40.875 -8.844 1 25.14 179 ASN A O 1
ATOM 1387 N N . GLU A 1 180 ? 36.719 40.938 -10.555 1 25.98 180 GLU A N 1
ATOM 1388 C CA . GLU A 1 180 ? 35.406 40.5 -10.109 1 25.98 180 GLU A CA 1
ATOM 1389 C C . GLU A 1 180 ? 35.406 39 -9.773 1 25.98 180 GLU A C 1
ATOM 1391 O O . GLU A 1 180 ? 35.219 38.156 -10.664 1 25.98 180 GLU A O 1
ATOM 1396 N N . ASP A 1 181 ? 36.375 38.469 -9.086 1 27.38 181 ASP A N 1
ATOM 1397 C CA . ASP A 1 181 ? 36.188 37.094 -8.742 1 27.38 181 ASP A CA 1
ATOM 1398 C C . ASP A 1 181 ? 34.875 36.906 -7.953 1 27.38 181 ASP A C 1
ATOM 1400 O O . ASP A 1 181 ? 34.781 37.312 -6.801 1 27.38 181 ASP A O 1
ATOM 1404 N N . THR A 1 182 ? 33.781 37.156 -8.609 1 27.42 182 THR A N 1
ATOM 1405 C CA . THR A 1 182 ? 32.438 36.812 -8.102 1 27.42 182 THR A CA 1
ATOM 1406 C C . THR A 1 182 ? 32.438 35.438 -7.484 1 27.42 182 THR A C 1
ATOM 1408 O O . THR A 1 182 ? 32.719 34.438 -8.172 1 27.42 182 THR A O 1
ATOM 1411 N N . THR A 1 183 ? 32.875 35.25 -6.277 1 27.91 183 THR A N 1
ATOM 1412 C CA . THR A 1 183 ? 32.719 34.031 -5.523 1 27.91 183 THR A CA 1
ATOM 1413 C C . THR A 1 183 ? 31.328 33.406 -5.762 1 27.91 183 THR A C 1
ATOM 1415 O O . THR A 1 183 ? 30.312 34 -5.371 1 27.91 183 THR A O 1
ATOM 1418 N N . LYS A 1 184 ? 31.203 32.812 -6.969 1 29.94 184 LYS A N 1
ATOM 1419 C CA . LYS A 1 184 ? 30.047 31.969 -7.266 1 29.94 184 LYS A CA 1
ATOM 1420 C C . LYS A 1 184 ? 29.734 31.031 -6.094 1 29.94 184 LYS A C 1
ATOM 1422 O O . LYS A 1 184 ? 30.531 30.141 -5.77 1 29.94 184 LYS A O 1
ATOM 1427 N N . ILE A 1 185 ? 29.172 31.594 -5.035 1 28.11 185 ILE A N 1
ATOM 1428 C CA . ILE A 1 185 ? 28.578 30.656 -4.082 1 28.11 185 ILE A CA 1
ATOM 1429 C C . ILE A 1 185 ? 27.609 29.719 -4.809 1 28.11 185 ILE A C 1
ATOM 1431 O O . ILE A 1 185 ? 26.594 30.156 -5.336 1 28.11 185 ILE A O 1
ATOM 1435 N N . ASP A 1 186 ? 28.156 28.938 -5.672 1 29.81 186 ASP A N 1
ATOM 1436 C CA . ASP A 1 186 ? 27.328 27.906 -6.273 1 29.81 186 ASP A CA 1
ATOM 1437 C C . ASP A 1 186 ? 26.516 27.172 -5.211 1 29.81 186 ASP A C 1
ATOM 1439 O O . ASP A 1 186 ? 27.078 26.484 -4.352 1 29.81 186 ASP A O 1
ATOM 1443 N N . LEU A 1 187 ? 25.469 27.797 -4.852 1 31.67 187 LEU A N 1
ATOM 1444 C CA . LEU A 1 187 ? 24.531 27.125 -3.965 1 31.67 187 LEU A CA 1
ATOM 1445 C C . LEU A 1 187 ? 24.391 25.641 -4.328 1 31.67 187 LEU A C 1
ATOM 1447 O O . LEU A 1 187 ? 23.734 24.891 -3.617 1 31.67 187 LEU A O 1
ATOM 1451 N N . THR A 1 188 ? 24.859 25.344 -5.688 1 31.95 188 THR A N 1
ATOM 1452 C CA . THR A 1 188 ? 24.719 23.938 -6.008 1 31.95 188 THR A CA 1
ATOM 1453 C C . THR A 1 188 ? 25.688 23.094 -5.168 1 31.95 188 THR A C 1
ATOM 1455 O O . THR A 1 188 ? 25.531 21.875 -5.062 1 31.95 188 THR A O 1
ATOM 1458 N N . SER A 1 189 ? 27.016 23.75 -4.992 1 29.45 189 SER A N 1
ATOM 1459 C CA . SER A 1 189 ? 28.031 22.953 -4.312 1 29.45 189 SER A CA 1
ATOM 1460 C C . SER A 1 189 ? 27.828 22.969 -2.803 1 29.45 189 SER A C 1
ATOM 1462 O O . SER A 1 189 ? 28.688 23.453 -2.057 1 29.45 189 SER A O 1
ATOM 1464 N N . PHE A 1 190 ? 26.891 23.547 -2.279 1 26.53 190 PHE A N 1
ATOM 1465 C CA . PHE A 1 190 ? 26.906 23.344 -0.835 1 26.53 190 PHE A CA 1
ATOM 1466 C C . PHE A 1 190 ? 27.422 21.953 -0.489 1 26.53 190 PHE A C 1
ATOM 1468 O O . PHE A 1 190 ? 26.891 20.953 -0.977 1 26.53 190 PHE A O 1
ATOM 1475 N N . PRO A 1 191 ? 28.781 21.859 -0.227 1 25.92 191 PRO A N 1
ATOM 1476 C CA . PRO A 1 191 ? 29.188 20.547 0.279 1 25.92 191 PRO A CA 1
ATOM 1477 C C . PRO A 1 191 ? 28.109 19.891 1.129 1 25.92 191 PRO A C 1
ATOM 1479 O O . PRO A 1 191 ? 27.281 20.578 1.729 1 25.92 191 PRO A O 1
ATOM 1482 N N . GLU A 1 192 ? 27.578 18.812 0.66 1 25.52 192 GLU A N 1
ATOM 1483 C CA . GLU A 1 192 ? 26.953 17.953 1.657 1 25.52 192 GLU A CA 1
ATOM 1484 C C . GLU A 1 192 ? 27.609 18.125 3.023 1 25.52 192 GLU A C 1
ATOM 1486 O O . GLU A 1 192 ? 28.812 17.906 3.172 1 25.52 192 GLU A O 1
ATOM 1491 N N . SER A 1 193 ? 27.594 19.312 3.615 1 23.52 193 SER A N 1
ATOM 1492 C CA . SER A 1 193 ? 28.078 19.266 4.988 1 23.52 193 SER A CA 1
ATOM 1493 C C . SER A 1 193 ? 28.219 17.812 5.469 1 23.52 193 SER A C 1
ATOM 1495 O O . SER A 1 193 ? 27.281 17.031 5.383 1 23.52 193 SER A O 1
ATOM 1497 N N . ASN A 1 194 ? 29.453 17.359 5.336 1 22.75 194 ASN A N 1
ATOM 1498 C CA . ASN A 1 194 ? 30 16.188 6.023 1 22.75 194 ASN A CA 1
ATOM 1499 C C . ASN A 1 194 ? 29.5 16.094 7.461 1 22.75 194 ASN A C 1
ATOM 1501 O O . ASN A 1 194 ? 29.875 16.922 8.305 1 22.75 194 ASN A O 1
ATOM 1505 N N . ASN A 1 195 ? 28.328 16.188 7.82 1 21.86 195 ASN A N 1
ATOM 1506 C CA . ASN A 1 195 ? 28.188 15.469 9.078 1 21.86 195 ASN A CA 1
ATOM 1507 C C . ASN A 1 195 ? 29.25 14.375 9.211 1 21.86 195 ASN A C 1
ATOM 1509 O O . ASN A 1 195 ? 29.172 13.359 8.523 1 21.86 195 ASN A O 1
ATOM 1513 N N . MET A 1 196 ? 30.484 14.812 9.195 1 22.34 196 MET A N 1
ATOM 1514 C CA . MET A 1 196 ? 31.703 14.203 9.703 1 22.34 196 MET A CA 1
ATOM 1515 C C . MET A 1 196 ? 31.422 13.328 10.922 1 22.34 196 MET A C 1
ATOM 1517 O O . MET A 1 196 ? 31.422 13.812 12.055 1 22.34 196 MET A O 1
ATOM 1521 N N . LEU A 1 197 ? 30.219 12.758 11.141 1 21.75 197 LEU A N 1
ATOM 1522 C CA . LEU A 1 197 ? 30.531 11.516 11.844 1 21.75 197 LEU A CA 1
ATOM 1523 C C . LEU A 1 197 ? 31.766 10.852 11.258 1 21.75 197 LEU A C 1
ATOM 1525 O O . LEU A 1 197 ? 31.75 10.391 10.109 1 21.75 197 LEU A O 1
ATOM 1529 N N . ASP A 1 198 ? 32.875 11.57 11.359 1 22.44 198 ASP A N 1
ATOM 1530 C CA . ASP A 1 198 ? 34.188 10.953 11.25 1 22.44 198 ASP A CA 1
ATOM 1531 C C . ASP A 1 198 ? 34.125 9.445 11.445 1 22.44 198 ASP A C 1
ATOM 1533 O O . ASP A 1 198 ? 33.656 8.969 12.492 1 22.44 198 ASP A O 1
ATOM 1537 N N . ASN A 1 199 ? 33.875 8.883 10.352 1 20.91 199 ASN A N 1
ATOM 1538 C CA . ASN A 1 199 ? 34.25 7.473 10.281 1 20.91 199 ASN A CA 1
ATOM 1539 C C . ASN A 1 199 ? 35.688 7.246 10.734 1 20.91 199 ASN A C 1
ATOM 1541 O O . ASN A 1 199 ? 36.625 7.441 9.961 1 20.91 199 ASN A O 1
ATOM 1545 N N . GLY A 1 200 ? 36.156 7.922 11.742 1 21.7 200 GLY A N 1
ATOM 1546 C CA . GLY A 1 200 ? 37.281 7.117 12.227 1 21.7 200 GLY A CA 1
ATOM 1547 C C . GLY A 1 200 ? 37.125 5.641 11.914 1 21.7 200 GLY A C 1
ATOM 1548 O O . GLY A 1 200 ? 36 5.113 11.898 1 21.7 200 GLY A O 1
ATOM 1549 N N . ILE A 1 201 ? 37.875 5.191 10.953 1 23.25 201 ILE A N 1
ATOM 1550 C CA . ILE A 1 201 ? 38.094 3.816 10.516 1 23.25 201 ILE A CA 1
ATOM 1551 C C . ILE A 1 201 ? 37.906 2.867 11.695 1 23.25 201 ILE A C 1
ATOM 1553 O O . ILE A 1 201 ? 38.625 1.87 11.805 1 23.25 201 ILE A O 1
ATOM 1557 N N . ALA A 1 202 ? 37.5 3.369 12.859 1 22.88 202 ALA A N 1
ATOM 1558 C CA . ALA A 1 202 ? 37.375 2.145 13.641 1 22.88 202 ALA A CA 1
ATOM 1559 C C . ALA A 1 202 ? 36.406 1.174 12.961 1 22.88 202 ALA A C 1
ATOM 1561 O O . ALA A 1 202 ? 35.312 1.562 12.547 1 22.88 202 ALA A O 1
ATOM 1562 N N . ASN A 1 203 ? 36.75 0.066 12.188 1 23.47 203 ASN A N 1
ATOM 1563 C CA . ASN A 1 203 ? 36.281 -1.091 11.438 1 23.47 203 ASN A CA 1
ATOM 1564 C C . ASN A 1 203 ? 34.875 -1.517 11.883 1 23.47 203 ASN A C 1
ATOM 1566 O O . ASN A 1 203 ? 34.438 -2.617 11.562 1 23.47 203 ASN A O 1
ATOM 1570 N N . THR A 1 204 ? 34.375 -0.992 13 1 22.05 204 THR A N 1
ATOM 1571 C CA . THR A 1 204 ? 33.188 -1.749 13.391 1 22.05 204 THR A CA 1
ATOM 1572 C C . THR A 1 204 ? 32 -1.395 12.5 1 22.05 204 THR A C 1
ATOM 1574 O O . THR A 1 204 ? 31.797 -0.224 12.18 1 22.05 204 THR A O 1
ATOM 1577 N N . GLU A 1 205 ? 31.297 -2.207 11.641 1 23.11 205 GLU A N 1
ATOM 1578 C CA . GLU A 1 205 ? 30.109 -2.459 10.828 1 23.11 205 GLU A CA 1
ATOM 1579 C C . GLU A 1 205 ? 28.906 -1.714 11.383 1 23.11 205 GLU A C 1
ATOM 1581 O O . GLU A 1 205 ? 28.156 -2.252 12.211 1 23.11 205 GLU A O 1
ATOM 1586 N N . GLU A 1 206 ? 29.031 -0.476 11.797 1 23.45 206 GLU A N 1
ATOM 1587 C CA . GLU A 1 206 ? 27.859 0.083 12.453 1 23.45 206 GLU A CA 1
ATOM 1588 C C . GLU A 1 206 ? 26.719 0.277 11.461 1 23.45 206 GLU A C 1
ATOM 1590 O O . GLU A 1 206 ? 26.906 0.854 10.391 1 23.45 206 GLU A O 1
ATOM 1595 N N . ARG A 1 207 ? 25.594 -0.378 11.523 1 23.98 207 ARG A N 1
ATOM 1596 C CA . ARG A 1 207 ? 24.25 -0.652 11.016 1 23.98 207 ARG A CA 1
ATOM 1597 C C . ARG A 1 207 ? 23.453 0.638 10.836 1 23.98 207 ARG A C 1
ATOM 1599 O O . ARG A 1 207 ? 23.391 1.458 11.758 1 23.98 207 ARG A O 1
ATOM 1606 N N . GLU A 1 208 ? 23.297 1.239 9.711 1 25.19 208 GLU A N 1
ATOM 1607 C CA . GLU A 1 208 ? 22.469 2.324 9.188 1 25.19 208 GLU A CA 1
ATOM 1608 C C . GLU A 1 208 ? 21.094 2.314 9.828 1 25.19 208 GLU A C 1
ATOM 1610 O O . GLU A 1 208 ? 20.234 1.52 9.445 1 25.19 208 GLU A O 1
ATOM 1615 N N . GLU A 1 209 ? 20.875 2.508 11.141 1 25.14 209 GLU A N 1
ATOM 1616 C CA . GLU A 1 209 ? 19.641 2.492 11.922 1 25.14 209 GLU A CA 1
ATOM 1617 C C . GLU A 1 209 ? 18.656 3.543 11.422 1 25.14 209 GLU A C 1
ATOM 1619 O O . GLU A 1 209 ? 19.047 4.652 11.062 1 25.14 209 GLU A O 1
ATOM 1624 N N . GLU A 1 210 ? 17.656 3.186 10.719 1 27.98 210 GLU A N 1
ATOM 1625 C CA . GLU A 1 210 ? 16.5 4.039 10.453 1 27.98 210 GLU A CA 1
ATOM 1626 C C . GLU A 1 210 ? 16.234 4.984 11.625 1 27.98 210 GLU A C 1
ATOM 1628 O O . GLU A 1 210 ? 16.156 4.547 12.773 1 27.98 210 GLU A O 1
ATOM 1633 N N . PRO A 1 211 ? 16.516 6.309 11.484 1 28.31 211 PRO A N 1
ATOM 1634 C CA . PRO A 1 211 ? 16.438 7.238 12.617 1 28.31 211 PRO A CA 1
ATOM 1635 C C . PRO A 1 211 ? 15.094 7.188 13.328 1 28.31 211 PRO A C 1
ATOM 1637 O O . PRO A 1 211 ? 14.047 7.41 12.703 1 28.31 211 PRO A O 1
ATOM 1640 N N . THR A 1 212 ? 14.703 6.145 13.93 1 28.48 212 THR A N 1
ATOM 1641 C CA . THR A 1 212 ? 13.641 6.387 14.898 1 28.48 212 THR A CA 1
ATOM 1642 C C . THR A 1 212 ? 13.875 7.703 15.633 1 28.48 212 THR A C 1
ATOM 1644 O O . THR A 1 212 ? 14.914 7.891 16.266 1 28.48 212 THR A O 1
ATOM 1647 N N . PHE A 1 213 ? 13.32 8.789 15.141 1 27.53 213 PHE A N 1
ATOM 1648 C CA . PHE A 1 213 ? 13.445 10.156 15.625 1 27.53 213 PHE A CA 1
ATOM 1649 C C . PHE A 1 213 ? 13.258 10.219 17.141 1 27.53 213 PHE A C 1
ATOM 1651 O O . PHE A 1 213 ? 13.234 11.297 17.719 1 27.53 213 PHE A O 1
ATOM 1658 N N . ALA A 1 214 ? 12.82 9.195 17.875 1 29.12 214 ALA A N 1
ATOM 1659 C CA . ALA A 1 214 ? 12.578 9.578 19.266 1 29.12 214 ALA A CA 1
ATOM 1660 C C . ALA A 1 214 ? 13.781 10.297 19.859 1 29.12 214 ALA A C 1
ATOM 1662 O O . ALA A 1 214 ? 14.375 11.164 19.203 1 29.12 214 ALA A O 1
ATOM 1663 N N . ALA A 1 215 ? 14.008 10.023 21.328 1 28.73 215 ALA A N 1
ATOM 1664 C CA . ALA A 1 215 ? 14.625 10.672 22.469 1 28.73 215 ALA A CA 1
ATOM 1665 C C . ALA A 1 215 ? 16.141 10.609 22.391 1 28.73 215 ALA A C 1
ATOM 1667 O O . ALA A 1 215 ? 16.844 11.273 23.156 1 28.73 215 ALA A O 1
ATOM 1668 N N . ARG A 1 216 ? 16.688 9.578 21.703 1 28.03 216 ARG A N 1
ATOM 1669 C CA . ARG A 1 216 ? 18.094 9.367 22.016 1 28.03 216 ARG A CA 1
ATOM 1670 C C . ARG A 1 216 ? 18.953 10.484 21.438 1 28.03 216 ARG A C 1
ATOM 1672 O O . ARG A 1 216 ? 20.062 10.742 21.938 1 28.03 216 ARG A O 1
ATOM 1679 N N . ALA A 1 217 ? 18.5 10.828 20.297 1 31.12 217 ALA A N 1
ATOM 1680 C CA . ALA A 1 217 ? 19.484 11.719 19.688 1 31.12 217 ALA A CA 1
ATOM 1681 C C . ALA A 1 217 ? 19.469 13.094 20.359 1 31.12 217 ALA A C 1
ATOM 1683 O O . ALA A 1 217 ? 20.219 13.992 19.969 1 31.12 217 ALA A O 1
ATOM 1684 N N . TYR A 1 218 ? 18.312 13.312 21.141 1 31.28 218 TYR A N 1
ATOM 1685 C CA . TYR A 1 218 ? 18.312 14.703 21.547 1 31.28 218 TYR A CA 1
ATOM 1686 C C . TYR A 1 218 ? 19.453 14.992 22.516 1 31.28 218 TYR A C 1
ATOM 1688 O O . TYR A 1 218 ? 19.828 16.156 22.719 1 31.28 218 TYR A O 1
ATOM 1696 N N . ALA A 1 219 ? 19.859 13.961 23.25 1 29.02 219 ALA A N 1
ATOM 1697 C CA . ALA A 1 219 ? 20.828 14.297 24.297 1 29.02 219 ALA A CA 1
ATOM 1698 C C . ALA A 1 219 ? 22.156 14.734 23.688 1 29.02 219 ALA A C 1
ATOM 1700 O O . ALA A 1 219 ? 22.906 15.484 24.297 1 29.02 219 ALA A O 1
ATOM 1701 N N . LYS A 1 220 ? 22.609 13.859 22.719 1 29.92 220 LYS A N 1
ATOM 1702 C CA . LYS A 1 220 ? 24.016 14.164 22.422 1 29.92 220 LYS A CA 1
ATOM 1703 C C . LYS A 1 220 ? 24.141 15.43 21.578 1 29.92 220 LYS A C 1
ATOM 1705 O O . LYS A 1 220 ? 25.188 15.703 21 1 29.92 220 LYS A O 1
ATOM 1710 N N . GLN A 1 221 ? 22.953 15.797 21.172 1 32.5 221 GLN A N 1
ATOM 1711 C CA . GLN A 1 221 ? 23.312 17 20.406 1 32.5 221 GLN A CA 1
ATOM 1712 C C . GLN A 1 221 ? 23.969 18.031 21.312 1 32.5 221 GLN A C 1
ATOM 1714 O O . GLN A 1 221 ? 23.281 18.766 22.031 1 32.5 221 GLN A O 1
ATOM 1719 N N . GLY A 1 222 ? 24.922 17.625 22.047 1 31.47 222 GLY A N 1
ATOM 1720 C CA . GLY A 1 222 ? 25.797 18.656 22.578 1 31.47 222 GLY A CA 1
ATOM 1721 C C . GLY A 1 222 ? 25.844 19.891 21.703 1 31.47 222 GLY A C 1
ATOM 1722 O O . GLY A 1 222 ? 25.297 19.906 20.594 1 31.47 222 GLY A O 1
ATOM 1723 N N . LYS A 1 223 ? 26.844 20.812 22.016 1 32.28 223 LYS A N 1
ATOM 1724 C CA . LYS A 1 223 ? 27.297 22.094 21.469 1 32.28 223 LYS A CA 1
ATOM 1725 C C . LYS A 1 223 ? 27.594 21.969 19.984 1 32.28 223 LYS A C 1
ATOM 1727 O O . LYS A 1 223 ? 28.688 21.531 19.594 1 32.28 223 LYS A O 1
ATOM 1732 N N . THR A 1 224 ? 26.859 21.219 19.281 1 37.56 224 THR A N 1
ATOM 1733 C CA . THR A 1 224 ? 27.375 21.547 17.953 1 37.56 224 THR A CA 1
ATOM 1734 C C . THR A 1 224 ? 27.641 23.047 17.844 1 37.56 224 THR A C 1
ATOM 1736 O O . THR A 1 224 ? 26.75 23.859 18.062 1 37.56 224 THR A O 1
ATOM 1739 N N . GLY A 1 225 ? 28.547 23.516 18.328 1 44.09 225 GLY A N 1
ATOM 1740 C CA . GLY A 1 225 ? 29.25 24.781 18.375 1 44.09 225 GLY A CA 1
ATOM 1741 C C . GLY A 1 225 ? 29 25.641 17.141 1 44.09 225 GLY A C 1
ATOM 1742 O O . GLY A 1 225 ? 29.906 25.859 16.344 1 44.09 225 GLY A O 1
ATOM 1743 N N . ARG A 1 226 ? 27.75 25.484 16.609 1 53.75 226 ARG A N 1
ATOM 1744 C CA . ARG A 1 226 ? 27.672 26.5 15.562 1 53.75 226 ARG A CA 1
ATOM 1745 C C . ARG A 1 226 ? 27.938 27.891 16.125 1 53.75 226 ARG A C 1
ATOM 1747 O O . ARG A 1 226 ? 27.422 28.234 17.203 1 53.75 226 ARG A O 1
ATOM 1754 N N . PHE A 1 227 ? 28.938 28.391 15.828 1 61.69 227 PHE A N 1
ATOM 1755 C CA . PHE A 1 227 ? 29.375 29.719 16.234 1 61.69 227 PHE A CA 1
ATOM 1756 C C . PHE A 1 227 ? 28.516 30.797 15.578 1 61.69 227 PHE A C 1
ATOM 1758 O O . PHE A 1 227 ? 28.281 30.766 14.367 1 61.69 227 PHE A O 1
ATOM 1765 N N . TYR A 1 228 ? 27.594 31.281 16.484 1 74.75 228 TYR A N 1
ATOM 1766 C CA . TYR A 1 228 ? 26.844 32.438 16.031 1 74.75 228 TYR A CA 1
ATOM 1767 C C . TYR A 1 228 ? 27.594 33.75 16.359 1 74.75 228 TYR A C 1
ATOM 1769 O O . TYR A 1 228 ? 28.234 33.844 17.406 1 74.75 228 TYR A O 1
ATOM 1777 N N . LYS A 1 229 ? 27.734 34.562 15.508 1 72 229 LYS A N 1
ATOM 1778 C CA . LYS A 1 229 ? 28.469 35.812 15.719 1 72 229 LYS A CA 1
ATOM 1779 C C . LYS A 1 229 ? 27.812 36.656 16.812 1 72 229 LYS A C 1
ATOM 1781 O O . LYS A 1 229 ? 28.5 37.219 17.672 1 72 229 LYS A O 1
ATOM 1786 N N . THR A 1 230 ? 26.484 36.781 16.766 1 80.38 230 THR A N 1
ATOM 1787 C CA . THR A 1 230 ? 25.75 37.562 17.75 1 80.38 230 THR A CA 1
ATOM 1788 C C . THR A 1 230 ? 24.547 36.781 18.266 1 80.38 230 THR A C 1
ATOM 1790 O O . THR A 1 230 ? 24.141 35.781 17.672 1 80.38 230 THR A O 1
ATOM 1793 N N . LYS A 1 231 ? 24.156 37.125 19.391 1 84.5 231 LYS A N 1
ATOM 1794 C CA . LYS A 1 231 ? 22.938 36.562 19.969 1 84.5 231 LYS A CA 1
ATOM 1795 C C . LYS A 1 231 ? 21.734 36.781 19.047 1 84.5 231 LYS A C 1
ATOM 1797 O O . LYS A 1 231 ? 20.859 35.906 18.969 1 84.5 231 LYS A O 1
ATOM 1802 N N . ARG A 1 232 ? 21.766 37.875 18.422 1 83.31 232 ARG A N 1
ATOM 1803 C CA . ARG A 1 232 ? 20.688 38.188 17.484 1 83.31 232 ARG A CA 1
ATOM 1804 C C . ARG A 1 232 ? 20.641 37.219 16.328 1 83.31 232 ARG A C 1
ATOM 1806 O O . ARG A 1 232 ? 19.562 36.844 15.875 1 83.31 232 ARG A O 1
ATOM 1813 N N . ASP A 1 233 ? 21.797 36.812 15.922 1 85.12 233 ASP A N 1
ATOM 1814 C CA . ASP A 1 233 ? 21.875 35.844 14.836 1 85.12 233 ASP A CA 1
ATOM 1815 C C . ASP A 1 233 ? 21.312 34.5 15.266 1 85.12 233 ASP A C 1
ATOM 1817 O O . ASP A 1 233 ? 20.625 33.812 14.484 1 85.12 233 ASP A O 1
ATOM 1821 N N . HIS A 1 234 ? 21.609 34.188 16.469 1 89.81 234 HIS A N 1
ATOM 1822 C CA . HIS A 1 234 ? 21.094 32.938 17 1 89.81 234 HIS A CA 1
ATOM 1823 C C . HIS A 1 234 ? 19.578 32.969 17.125 1 89.81 234 HIS A C 1
ATOM 1825 O O . HIS A 1 234 ? 18.891 32 16.797 1 89.81 234 HIS A O 1
ATOM 1831 N N . MET A 1 235 ? 19.094 34.094 17.641 1 91.75 235 MET A N 1
ATOM 1832 C CA . MET A 1 235 ? 17.641 34.281 17.797 1 91.75 235 MET A CA 1
ATOM 1833 C C . MET A 1 235 ? 16.938 34.25 16.453 1 91.75 235 MET A C 1
ATOM 1835 O O . MET A 1 235 ? 15.82 33.719 16.344 1 91.75 235 MET A O 1
ATOM 1839 N N . MET A 1 236 ? 17.531 34.75 15.453 1 90.69 236 MET A N 1
ATOM 1840 C CA . MET A 1 236 ? 16.969 34.719 14.109 1 90.69 236 MET A CA 1
ATOM 1841 C C . MET A 1 236 ? 16.875 33.312 13.586 1 90.69 236 MET A C 1
ATOM 1843 O O . MET A 1 236 ? 15.867 32.938 12.977 1 90.69 236 MET A O 1
ATOM 1847 N N . CYS A 1 237 ? 17.906 32.562 13.828 1 91.88 237 CYS A N 1
ATOM 1848 C CA . CYS A 1 237 ? 17.906 31.156 13.398 1 91.88 237 CYS A CA 1
ATOM 1849 C C . CYS A 1 237 ? 16.812 30.375 14.094 1 91.88 237 CYS A C 1
ATOM 1851 O O . CYS A 1 237 ? 16.156 29.531 13.477 1 91.88 237 CYS A O 1
ATOM 1853 N N . LYS A 1 238 ? 16.609 30.703 15.375 1 94.75 238 LYS A N 1
ATOM 1854 C CA . LYS A 1 238 ? 15.539 30.047 16.125 1 94.75 238 LYS A CA 1
ATOM 1855 C C . LYS A 1 238 ? 14.164 30.422 15.562 1 94.75 238 LYS A C 1
ATOM 1857 O O . LYS A 1 238 ? 13.32 29.547 15.359 1 94.75 238 LYS A O 1
ATOM 1862 N N . ALA A 1 239 ? 14 31.656 15.273 1 95.38 239 ALA A N 1
ATOM 1863 C CA . ALA A 1 239 ? 12.719 32.156 14.773 1 95.38 239 ALA A CA 1
ATOM 1864 C C . ALA A 1 239 ? 12.375 31.547 13.422 1 95.38 239 ALA A C 1
ATOM 1866 O O . ALA A 1 239 ? 11.25 31.094 13.211 1 95.38 239 ALA A O 1
ATOM 1867 N N . PHE A 1 240 ? 13.297 31.5 12.555 1 95.12 240 PHE A N 1
ATOM 1868 C CA . PHE A 1 240 ? 13.055 30.984 11.211 1 95.12 240 PHE A CA 1
ATOM 1869 C C . PHE A 1 240 ? 12.82 29.484 11.242 1 95.12 240 PHE A C 1
ATOM 1871 O O . PHE A 1 240 ? 11.953 28.969 10.523 1 95.12 240 PHE A O 1
ATOM 1878 N N . SER A 1 241 ? 13.578 28.812 12.062 1 95.69 241 SER A N 1
ATOM 1879 C CA . SER A 1 241 ? 13.383 27.375 12.18 1 95.69 241 SER A CA 1
ATOM 1880 C C . SER A 1 241 ? 11.984 27.047 12.695 1 95.69 241 SER A C 1
ATOM 1882 O O . SER A 1 241 ? 11.281 26.219 12.109 1 95.69 241 SER A O 1
ATOM 1884 N N . LEU A 1 242 ? 11.578 27.719 13.727 1 97.19 242 LEU A N 1
ATOM 1885 C CA . LEU A 1 242 ? 10.258 27.484 14.297 1 97.19 242 LEU A CA 1
ATOM 1886 C C . LEU A 1 242 ? 9.164 27.953 13.344 1 97.19 242 LEU A C 1
ATOM 1888 O O . LEU A 1 242 ? 8.102 27.328 13.266 1 97.19 242 LEU A O 1
ATOM 1892 N N . GLY A 1 243 ? 9.422 29.031 12.656 1 97.25 243 GLY A N 1
ATOM 1893 C CA . GLY A 1 243 ? 8.469 29.516 11.672 1 97.25 243 GLY A CA 1
ATOM 1894 C C . GLY A 1 243 ? 8.156 28.5 10.594 1 97.25 243 GLY A C 1
ATOM 1895 O O . GLY A 1 243 ? 6.992 28.312 10.227 1 97.25 243 GLY A O 1
ATOM 1896 N N . ILE A 1 244 ? 9.156 27.828 10.148 1 96.19 244 ILE A N 1
ATOM 1897 C CA . ILE A 1 244 ? 8.984 26.844 9.094 1 96.19 244 ILE A CA 1
ATOM 1898 C C . ILE A 1 244 ? 8.219 25.625 9.633 1 96.19 244 ILE A C 1
ATOM 1900 O O . ILE A 1 244 ? 7.293 25.141 8.992 1 96.19 244 ILE A O 1
ATOM 1904 N N . ALA A 1 245 ? 8.609 25.172 10.797 1 96.56 245 ALA A N 1
ATOM 1905 C CA . ALA A 1 245 ? 7.953 24.016 11.398 1 96.56 245 ALA A CA 1
ATOM 1906 C C . ALA A 1 245 ? 6.469 24.297 11.633 1 96.56 245 ALA A C 1
ATOM 1908 O O . ALA A 1 245 ? 5.613 23.516 11.211 1 96.56 245 ALA A O 1
ATOM 1909 N N . TYR A 1 246 ? 6.168 25.422 12.227 1 97.88 246 TYR A N 1
ATOM 1910 C CA . TYR A 1 246 ? 4.797 25.734 12.617 1 97.88 246 TYR A CA 1
ATOM 1911 C C . TYR A 1 246 ? 3.951 26.094 11.398 1 97.88 246 TYR A C 1
ATOM 1913 O O . TYR A 1 246 ? 2.793 25.688 11.305 1 97.88 246 TYR A O 1
ATOM 1921 N N . SER A 1 247 ? 4.508 26.828 10.484 1 97.62 247 SER A N 1
ATOM 1922 C CA . SER A 1 247 ? 3.746 27.219 9.305 1 97.62 247 SER A CA 1
ATOM 1923 C C . SER A 1 247 ? 3.428 26.016 8.43 1 97.62 247 SER A C 1
ATOM 1925 O O . SER A 1 247 ? 2.387 25.984 7.77 1 97.62 247 SER A O 1
ATOM 1927 N N . SER A 1 248 ? 4.297 25.031 8.391 1 96.38 248 SER A N 1
ATOM 1928 C CA . SER A 1 248 ? 3.988 23.812 7.66 1 96.38 248 SER A CA 1
ATOM 1929 C C . SER A 1 248 ? 2.779 23.094 8.258 1 96.38 248 SER A C 1
ATOM 1931 O O . SER A 1 248 ? 1.907 22.625 7.527 1 96.38 248 SER A O 1
ATOM 1933 N N . THR A 1 249 ? 2.668 23.031 9.531 1 96.56 249 THR A N 1
ATOM 1934 C CA . THR A 1 249 ? 1.55 22.406 10.227 1 96.56 249 THR A CA 1
ATOM 1935 C C . THR A 1 249 ? 0.273 23.219 10.039 1 96.56 249 THR A C 1
ATOM 1937 O O . THR A 1 249 ? -0.795 22.656 9.781 1 96.56 249 THR A O 1
ATOM 1940 N N . ILE A 1 250 ? 0.419 24.516 10.148 1 97.62 250 ILE A N 1
ATOM 1941 C CA . ILE A 1 250 ? -0.718 25.422 10.008 1 97.62 250 ILE A CA 1
ATOM 1942 C C . ILE A 1 250 ? -1.278 25.328 8.594 1 97.62 250 ILE A C 1
ATOM 1944 O O . ILE A 1 250 ? -2.494 25.266 8.406 1 97.62 250 ILE A O 1
ATOM 1948 N N . GLY A 1 251 ? -0.441 25.312 7.633 1 96.06 251 GLY A N 1
ATOM 1949 C CA . GLY A 1 251 ? -0.873 25.188 6.25 1 96.06 251 GLY A CA 1
ATOM 1950 C C . GLY A 1 251 ? -1.599 23.891 5.969 1 96.06 251 GLY A C 1
ATOM 1951 O O . GLY A 1 251 ? -2.586 23.875 5.23 1 96.06 251 GLY A O 1
ATOM 1952 N N . GLY A 1 252 ? -1.147 22.859 6.535 1 94.44 252 GLY A N 1
ATOM 1953 C CA . GLY A 1 252 ? -1.742 21.547 6.336 1 94.44 252 GLY A CA 1
ATOM 1954 C C . GLY A 1 252 ? -3.186 21.469 6.797 1 94.44 252 GLY A C 1
ATOM 1955 O O . GLY A 1 252 ? -3.98 20.703 6.238 1 94.44 252 GLY A O 1
ATOM 1956 N N . MET A 1 253 ? -3.586 22.266 7.715 1 94.81 253 MET A N 1
ATOM 1957 C CA . MET A 1 253 ? -4.941 22.25 8.258 1 94.81 253 MET A CA 1
ATOM 1958 C C . MET A 1 253 ? -5.926 22.891 7.293 1 94.81 253 MET A C 1
ATOM 1960 O O . MET A 1 253 ? -7.137 22.672 7.395 1 94.81 253 MET A O 1
ATOM 1964 N N . SER A 1 254 ? -5.453 23.609 6.324 1 94.44 254 SER A N 1
ATOM 1965 C CA . SER A 1 254 ? -6.273 24.5 5.508 1 94.44 254 SER A CA 1
ATOM 1966 C C . SER A 1 254 ? -7.074 23.719 4.469 1 94.44 254 SER A C 1
ATOM 1968 O O . SER A 1 254 ? -8.18 24.125 4.105 1 94.44 254 SER A O 1
ATOM 1970 N N . THR A 1 255 ? -6.461 22.656 3.986 1 91.81 255 THR A N 1
ATOM 1971 C CA . THR A 1 255 ? -7.129 21.844 2.973 1 91.81 255 THR A CA 1
ATOM 1972 C C . THR A 1 255 ? -7.277 20.391 3.443 1 91.81 255 THR A C 1
ATOM 1974 O O . THR A 1 255 ? -6.582 19.969 4.363 1 91.81 255 THR A O 1
ATOM 1977 N N . LEU A 1 256 ? -8.172 19.703 2.805 1 89.19 256 LEU A N 1
ATOM 1978 C CA . LEU A 1 256 ? -8.391 18.312 3.172 1 89.19 256 LEU A CA 1
ATOM 1979 C C . LEU A 1 256 ? -7.16 17.469 2.84 1 89.19 256 LEU A C 1
ATOM 1981 O O . LEU A 1 256 ? -6.828 16.531 3.576 1 89.19 256 LEU A O 1
ATOM 1985 N N . THR A 1 257 ? -6.492 17.844 1.814 1 87.44 257 THR A N 1
ATOM 1986 C CA . THR A 1 257 ? -5.379 17.031 1.33 1 87.44 257 THR A CA 1
ATOM 1987 C C . THR A 1 257 ? -4.066 17.484 1.972 1 87.44 257 THR A C 1
ATOM 1989 O O . THR A 1 257 ? -3.016 16.875 1.732 1 87.44 257 THR A O 1
ATOM 1992 N N . GLY A 1 258 ? -4.09 18.516 2.75 1 90.19 258 GLY A N 1
ATOM 1993 C CA . GLY A 1 258 ? -2.873 19.062 3.326 1 90.19 258 GLY A CA 1
ATOM 1994 C C . GLY A 1 258 ? -2.252 18.156 4.375 1 90.19 258 GLY A C 1
ATOM 1995 O O . GLY A 1 258 ? -1.038 18.188 4.59 1 90.19 258 GLY A O 1
ATOM 1996 N N . THR A 1 259 ? -3.107 17.5 5.031 1 91.19 259 THR A N 1
ATOM 1997 C CA . THR A 1 259 ? -2.631 16.562 6.043 1 91.19 259 THR A CA 1
ATOM 1998 C C . THR A 1 259 ? -3.5 15.312 6.074 1 91.19 259 THR A C 1
ATOM 2000 O O . THR A 1 259 ? -4.691 15.375 5.77 1 91.19 259 THR A O 1
ATOM 2003 N N . SER A 1 260 ? -2.893 14.258 6.379 1 87.75 260 SER A N 1
ATOM 2004 C CA . SER A 1 260 ? -3.629 13 6.473 1 87.75 260 SER A CA 1
ATOM 2005 C C . SER A 1 260 ? -4.652 13.047 7.602 1 87.75 260 SER A C 1
ATOM 2007 O O . SER A 1 260 ? -5.684 12.375 7.539 1 87.75 260 SER A O 1
ATOM 2009 N N . THR A 1 261 ? -4.484 13.852 8.594 1 92.75 261 THR A N 1
ATOM 2010 C CA . THR A 1 261 ? -5.402 14 9.711 1 92.75 261 THR A CA 1
ATOM 2011 C C . THR A 1 261 ? -6.781 14.445 9.234 1 92.75 261 THR A C 1
ATOM 2013 O O . THR A 1 261 ? -7.801 13.883 9.648 1 92.75 261 THR A O 1
ATOM 2016 N N . ASN A 1 262 ? -6.82 15.367 8.336 1 94.06 262 ASN A N 1
ATOM 2017 C CA . ASN A 1 262 ? -8.078 15.844 7.766 1 94.06 262 ASN A CA 1
ATOM 2018 C C . ASN A 1 262 ? -8.758 14.766 6.922 1 94.06 262 ASN A C 1
ATOM 2020 O O . ASN A 1 262 ? -9.977 14.633 6.945 1 94.06 262 ASN A O 1
ATOM 2024 N N . LEU A 1 263 ? -7.977 14.086 6.234 1 88.25 263 LEU A N 1
ATOM 2025 C CA . LEU A 1 263 ? -8.508 13.031 5.371 1 88.25 263 LEU A CA 1
ATOM 2026 C C . LEU A 1 263 ? -9.125 11.914 6.199 1 88.25 263 LEU A C 1
ATOM 2028 O O . LEU A 1 263 ? -10.188 11.391 5.844 1 88.25 263 LEU A O 1
ATOM 2032 N N . ILE A 1 264 ? -8.461 11.617 7.238 1 88.44 264 ILE A N 1
ATOM 2033 C CA . ILE A 1 264 ? -8.969 10.57 8.125 1 88.44 264 ILE A CA 1
ATOM 2034 C C . ILE A 1 264 ? -10.297 11.008 8.727 1 88.44 264 ILE A C 1
ATOM 2036 O O . ILE A 1 264 ? -11.242 10.219 8.805 1 88.44 264 ILE A O 1
ATOM 2040 N N . PHE A 1 265 ? -10.453 12.258 9.109 1 92.38 265 PHE A N 1
ATOM 2041 C CA . PHE A 1 265 ? -11.68 12.812 9.656 1 92.38 265 PHE A CA 1
ATOM 2042 C C . PHE A 1 265 ? -12.836 12.633 8.68 1 92.38 265 PHE A C 1
ATOM 2044 O O . PHE A 1 265 ? -13.867 12.055 9.031 1 92.38 265 PHE A O 1
ATOM 2051 N N . ILE A 1 266 ? -12.625 13.078 7.52 1 89.06 266 ILE A N 1
ATOM 2052 C CA . ILE A 1 266 ? -13.75 13.117 6.59 1 89.06 266 ILE A CA 1
ATOM 2053 C C . ILE A 1 266 ? -14.156 11.695 6.215 1 89.06 266 ILE A C 1
ATOM 2055 O O . ILE A 1 266 ? -15.352 11.406 6.074 1 89.06 266 ILE A O 1
ATOM 2059 N N . GLU A 1 267 ? -13.242 10.867 6.039 1 84 267 GLU A N 1
ATOM 2060 C CA . GLU A 1 267 ? -13.57 9.5 5.641 1 84 267 GLU A CA 1
ATOM 2061 C C . GLU A 1 267 ? -14.289 8.758 6.762 1 84 267 GLU A C 1
ATOM 2063 O O . GLU A 1 267 ? -15.289 8.078 6.52 1 84 267 GLU A O 1
ATOM 2068 N N . GLN A 1 268 ? -13.734 8.844 7.93 1 86.81 268 GLN A N 1
ATOM 2069 C CA . GLN A 1 268 ? -14.391 8.195 9.062 1 86.81 268 GLN A CA 1
ATOM 2070 C C . GLN A 1 268 ? -15.781 8.781 9.305 1 86.81 268 GLN A C 1
ATOM 2072 O O . GLN A 1 268 ? -16.703 8.055 9.664 1 86.81 268 GLN A O 1
ATOM 2077 N N . PHE A 1 269 ? -15.852 10.016 9.102 1 90.75 269 PHE A N 1
ATOM 2078 C CA . PHE A 1 269 ? -17.125 10.688 9.305 1 90.75 269 PHE A CA 1
ATOM 2079 C C . PHE A 1 269 ? -18.141 10.234 8.266 1 90.75 269 PHE A C 1
ATOM 2081 O O . PHE A 1 269 ? -19.281 9.914 8.602 1 90.75 269 PHE A O 1
ATOM 2088 N N . GLU A 1 270 ? -17.734 10.172 7.043 1 85.75 270 GLU A N 1
ATOM 2089 C CA . GLU A 1 270 ? -18.625 9.773 5.961 1 85.75 270 GLU A CA 1
ATOM 2090 C C . GLU A 1 270 ? -19.016 8.305 6.086 1 85.75 270 GLU A C 1
ATOM 2092 O O . GLU A 1 270 ? -20.141 7.926 5.715 1 85.75 270 GLU A O 1
ATOM 2097 N N . THR A 1 271 ? -18.141 7.582 6.566 1 82.19 271 THR A N 1
ATOM 2098 C CA . THR A 1 271 ? -18.422 6.164 6.746 1 82.19 271 THR A CA 1
ATOM 2099 C C . THR A 1 271 ? -19.469 5.961 7.844 1 82.19 271 THR A C 1
ATOM 2101 O O . THR A 1 271 ? -20.375 5.137 7.703 1 82.19 271 THR A O 1
ATOM 2104 N N . ARG A 1 272 ? -19.328 6.703 8.867 1 86.75 272 ARG A N 1
ATOM 2105 C CA . ARG A 1 272 ? -20.266 6.578 9.984 1 86.75 272 ARG A CA 1
ATOM 2106 C C . ARG A 1 272 ? -21.594 7.27 9.68 1 86.75 272 ARG A C 1
ATOM 2108 O O . ARG A 1 272 ? -22.641 6.812 10.117 1 86.75 272 ARG A O 1
ATOM 2115 N N . TYR A 1 273 ? -21.422 8.375 8.969 1 90 273 TYR A N 1
ATOM 2116 C CA . TYR A 1 273 ? -22.594 9.164 8.625 1 90 273 TYR A CA 1
ATOM 2117 C C . TYR A 1 273 ? -22.688 9.375 7.117 1 90 273 TYR A C 1
ATOM 2119 O O . TYR A 1 273 ? -22.531 10.5 6.633 1 90 273 TYR A O 1
ATOM 2127 N N . PRO A 1 274 ? -23.062 8.43 6.398 1 82.75 274 PRO A N 1
ATOM 2128 C CA . PRO A 1 274 ? -23.094 8.547 4.938 1 82.75 274 PRO A CA 1
ATOM 2129 C C . PRO A 1 274 ? -24.141 9.547 4.449 1 82.75 274 PRO A C 1
ATOM 2131 O O . PRO A 1 274 ? -24.062 10.031 3.322 1 82.75 274 PRO A O 1
ATOM 2134 N N . GLY A 1 275 ? -25.094 9.852 5.262 1 81.69 275 GLY A N 1
ATOM 2135 C CA . GLY A 1 275 ? -26.156 10.781 4.887 1 81.69 275 GLY A CA 1
ATOM 2136 C C . GLY A 1 275 ? -25.734 12.234 4.98 1 81.69 275 GLY A C 1
ATOM 2137 O O . GLY A 1 275 ? -26.453 13.125 4.504 1 81.69 275 GLY A O 1
ATOM 2138 N N . CYS A 1 276 ? -24.594 12.453 5.555 1 83 276 CYS A N 1
ATOM 2139 C CA . CYS A 1 276 ? -24.109 13.82 5.703 1 83 276 CYS A CA 1
ATOM 2140 C C . CYS A 1 276 ? -23.188 14.203 4.551 1 83 276 CYS A C 1
ATOM 2142 O O . CYS A 1 276 ? -22.172 13.555 4.332 1 83 276 CYS A O 1
ATOM 2144 N N . GLN A 1 277 ? -23.594 15.172 3.754 1 76.88 277 GLN A N 1
ATOM 2145 C CA . GLN A 1 277 ? -22.766 15.633 2.637 1 76.88 277 GLN A CA 1
ATOM 2146 C C . GLN A 1 277 ? -22.344 17.078 2.824 1 76.88 277 GLN A C 1
ATOM 2148 O O . GLN A 1 277 ? -22.031 17.781 1.853 1 76.88 277 GLN A O 1
ATOM 2153 N N . LEU A 1 278 ? -22.25 17.484 4.039 1 77.56 278 LEU A N 1
ATOM 2154 C CA . LEU A 1 278 ? -21.984 18.891 4.316 1 77.56 278 LEU A CA 1
ATOM 2155 C C . LEU A 1 278 ? -20.484 19.188 4.254 1 77.56 278 LEU A C 1
ATOM 2157 O O . LEU A 1 278 ? -20.094 20.328 3.977 1 77.56 278 LEU A O 1
ATOM 2161 N N . VAL A 1 279 ? -19.672 18.219 4.547 1 85.31 279 VAL A N 1
ATOM 2162 C CA . VAL A 1 279 ? -18.234 18.469 4.578 1 85.31 279 VAL A CA 1
ATOM 2163 C C . VAL A 1 279 ? -17.594 17.969 3.283 1 85.31 279 VAL A C 1
ATOM 2165 O O . VAL A 1 279 ? -17.547 16.766 3.031 1 85.31 279 VAL A O 1
ATOM 2168 N N . ASN A 1 280 ? -17.234 18.859 2.424 1 82.69 280 ASN A N 1
ATOM 2169 C CA . ASN A 1 280 ? -16.516 18.578 1.183 1 82.69 280 ASN A CA 1
ATOM 2170 C C . ASN A 1 280 ? -15.25 19.438 1.069 1 82.69 280 ASN A C 1
ATOM 2172 O O . ASN A 1 280 ? -14.898 20.156 2.002 1 82.69 280 ASN A O 1
ATOM 2176 N N . PHE A 1 281 ? -14.516 19.297 0.041 1 84.69 281 PHE A N 1
ATOM 2177 C CA . PHE A 1 281 ? -13.258 20.016 -0.129 1 84.69 281 PHE A CA 1
ATOM 2178 C C . PHE A 1 281 ? -13.469 21.516 -0.041 1 84.69 281 PHE A C 1
ATOM 2180 O O . PHE A 1 281 ? -12.734 22.219 0.661 1 84.69 281 PHE A O 1
ATOM 2187 N N . GLY A 1 282 ? -14.516 22.047 -0.699 1 83.69 282 GLY A N 1
ATOM 2188 C CA . GLY A 1 282 ? -14.805 23.469 -0.697 1 83.69 282 GLY A CA 1
ATOM 2189 C C . GLY A 1 282 ? -15.234 23.984 0.663 1 83.69 282 GLY A C 1
ATOM 2190 O O . GLY A 1 282 ? -14.727 25.016 1.128 1 83.69 282 GLY A O 1
ATOM 2191 N N . SER A 1 283 ? -16.141 23.25 1.307 1 88.56 283 SER A N 1
ATOM 2192 C CA . SER A 1 283 ? -16.641 23.703 2.607 1 88.56 283 SER A CA 1
ATOM 2193 C C . SER A 1 283 ? -15.539 23.625 3.666 1 88.56 283 SER A C 1
ATOM 2195 O O . SER A 1 283 ? -15.5 24.453 4.574 1 88.56 283 SER A O 1
ATOM 2197 N N . TRP A 1 284 ? -14.672 22.672 3.545 1 92.62 284 TRP A N 1
ATOM 2198 C CA . TRP A 1 284 ? -13.57 22.562 4.496 1 92.62 284 TRP A CA 1
ATOM 2199 C C . TRP A 1 284 ? -12.617 23.75 4.363 1 92.62 284 TRP A C 1
ATOM 2201 O O . TRP A 1 284 ? -12.195 24.328 5.367 1 92.62 284 TRP A O 1
ATOM 2211 N N . ILE A 1 285 ? -12.281 24.109 3.123 1 92.44 285 ILE A N 1
ATOM 2212 C CA . ILE A 1 285 ? -11.391 25.25 2.902 1 92.44 285 ILE A CA 1
ATOM 2213 C C . ILE A 1 285 ? -12.031 26.531 3.443 1 92.44 285 ILE A C 1
ATOM 2215 O O . ILE A 1 285 ? -11.359 27.344 4.07 1 92.44 285 ILE A O 1
ATOM 2219 N N . ALA A 1 286 ? -13.312 26.656 3.15 1 92.38 286 ALA A N 1
ATOM 2220 C CA . ALA A 1 286 ? -14.031 27.844 3.607 1 92.38 286 ALA A CA 1
ATOM 2221 C C . ALA A 1 286 ? -13.992 27.953 5.129 1 92.38 286 ALA A C 1
ATOM 2223 O O . ALA A 1 286 ? -13.953 29.062 5.676 1 92.38 286 ALA A O 1
ATOM 2224 N N . PHE A 1 287 ? -13.992 26.875 5.766 1 95.44 287 PHE A N 1
ATOM 2225 C CA . PHE A 1 287 ? -14 26.859 7.227 1 95.44 287 PHE A CA 1
ATOM 2226 C C . PHE A 1 287 ? -12.586 26.969 7.777 1 95.44 287 PHE A C 1
ATOM 2228 O O . PHE A 1 287 ? -12.312 27.812 8.633 1 95.44 287 PHE A O 1
ATOM 2235 N N . SER A 1 288 ? -11.672 26.141 7.332 1 96.38 288 SER A N 1
ATOM 2236 C CA . SER A 1 288 ? -10.383 25.938 7.969 1 96.38 288 SER A CA 1
ATOM 2237 C C . SER A 1 288 ? -9.359 26.969 7.492 1 96.38 288 SER A C 1
ATOM 2239 O O . SER A 1 288 ? -8.445 27.328 8.242 1 96.38 288 SER A O 1
ATOM 2241 N N . PHE A 1 289 ? -9.43 27.438 6.27 1 96.56 289 PHE A N 1
ATOM 2242 C CA . PHE A 1 289 ? -8.43 28.328 5.719 1 96.56 289 PHE A CA 1
ATOM 2243 C C . PHE A 1 289 ? -8.383 29.641 6.504 1 96.56 289 PHE A C 1
ATOM 2245 O O . PHE A 1 289 ? -7.305 30.094 6.891 1 96.56 289 PHE A O 1
ATOM 2252 N N . PRO A 1 290 ? -9.516 30.297 6.727 1 97.38 290 PRO A N 1
ATOM 2253 C CA . PRO A 1 290 ? -9.469 31.547 7.512 1 97.38 290 PRO A CA 1
ATOM 2254 C C . PRO A 1 290 ? -8.891 31.328 8.906 1 97.38 290 PRO A C 1
ATOM 2256 O O . PRO A 1 290 ? -8.188 32.188 9.43 1 97.38 290 PRO A O 1
ATOM 2259 N N . ILE A 1 291 ? -9.219 30.234 9.5 1 97.5 291 ILE A N 1
ATOM 2260 C CA . ILE A 1 291 ? -8.68 29.922 10.812 1 97.5 291 ILE A CA 1
ATOM 2261 C C . ILE A 1 291 ? -7.164 29.797 10.734 1 97.5 291 ILE A C 1
ATOM 2263 O O . ILE A 1 291 ? -6.441 30.375 11.555 1 97.5 291 ILE A O 1
ATOM 2267 N N . ALA A 1 292 ? -6.723 29 9.766 1 97.75 292 ALA A N 1
ATOM 2268 C CA . ALA A 1 292 ? -5.285 28.797 9.562 1 97.75 292 ALA A CA 1
ATOM 2269 C C . ALA A 1 292 ? -4.59 30.141 9.312 1 97.75 292 ALA A C 1
ATOM 2271 O O . ALA A 1 292 ? -3.475 30.359 9.789 1 97.75 292 ALA A O 1
ATOM 2272 N N . PHE A 1 293 ? -5.219 30.984 8.57 1 97.69 293 PHE A N 1
ATOM 2273 C CA . PHE A 1 293 ? -4.668 32.312 8.258 1 97.69 293 PHE A CA 1
ATOM 2274 C C . PHE A 1 293 ? -4.484 33.125 9.531 1 97.69 293 PHE A C 1
ATOM 2276 O O . PHE A 1 293 ? -3.439 33.75 9.734 1 97.69 293 PHE A O 1
ATOM 2283 N N . ILE A 1 294 ? -5.469 33.125 10.344 1 98 294 ILE A N 1
ATOM 2284 C CA . ILE A 1 294 ? -5.406 33.844 11.609 1 98 294 ILE A CA 1
ATOM 2285 C C . ILE A 1 294 ? -4.293 33.281 12.484 1 98 294 ILE A C 1
ATOM 2287 O O . ILE A 1 294 ? -3.5 34.031 13.062 1 98 294 ILE A O 1
ATOM 2291 N N . ILE A 1 295 ? -4.254 31.953 12.562 1 98.19 295 ILE A N 1
ATOM 2292 C CA . ILE A 1 295 ? -3.221 31.312 13.359 1 98.19 295 ILE A CA 1
ATOM 2293 C C . ILE A 1 295 ? -1.84 31.688 12.828 1 98.19 295 ILE A C 1
ATOM 2295 O O . ILE A 1 295 ? -0.918 31.953 13.602 1 98.19 295 ILE A O 1
ATOM 2299 N N . LEU A 1 296 ? -1.708 31.672 11.492 1 98.06 296 LEU A N 1
ATOM 2300 C CA . LEU A 1 296 ? -0.425 31.969 10.867 1 98.06 296 LEU A CA 1
ATOM 2301 C C . LEU A 1 296 ? 0.047 33.375 11.234 1 98.06 296 LEU A C 1
ATOM 2303 O O . LEU A 1 296 ? 1.189 33.562 11.656 1 98.06 296 LEU A O 1
ATOM 2307 N N . ILE A 1 297 ? -0.8 34.375 11.141 1 97.69 297 ILE A N 1
ATOM 2308 C CA . ILE A 1 297 ? -0.451 35.75 11.398 1 97.69 297 ILE A CA 1
ATOM 2309 C C . ILE A 1 297 ? -0.145 35.938 12.875 1 97.69 297 ILE A C 1
ATOM 2311 O O . ILE A 1 297 ? 0.842 36.594 13.234 1 97.69 297 ILE A O 1
ATOM 2315 N N . LEU A 1 298 ? -0.954 35.406 13.703 1 97.88 298 LEU A N 1
ATOM 2316 C CA . LEU A 1 298 ? -0.756 35.562 15.141 1 97.88 298 LEU A CA 1
ATOM 2317 C C . LEU A 1 298 ? 0.481 34.812 15.617 1 97.88 298 LEU A C 1
ATOM 2319 O O . LEU A 1 298 ? 1.172 35.25 16.531 1 97.88 298 LEU A O 1
ATOM 2323 N N . SER A 1 299 ? 0.686 33.625 15.047 1 97.69 299 SER A N 1
ATOM 2324 C CA . SER A 1 299 ? 1.9 32.875 15.383 1 97.69 299 SER A CA 1
ATOM 2325 C C . SER A 1 299 ? 3.146 33.625 14.93 1 97.69 299 SER A C 1
ATOM 2327 O O . SER A 1 299 ? 4.18 33.594 15.602 1 97.69 299 SER A O 1
ATOM 2329 N N . TRP A 1 300 ? 3.051 34.219 13.719 1 96.44 300 TRP A N 1
ATOM 2330 C CA . TRP A 1 300 ? 4.145 35.062 13.234 1 96.44 300 TRP A CA 1
ATOM 2331 C C . TRP A 1 300 ? 4.438 36.188 14.219 1 96.44 300 TRP A C 1
ATOM 2333 O O . TRP A 1 300 ? 5.594 36.438 14.555 1 96.44 300 TRP A O 1
ATOM 2343 N N . LEU A 1 301 ? 3.422 36.875 14.719 1 95.69 301 LEU A N 1
ATOM 2344 C CA . LEU A 1 301 ? 3.584 37.938 15.688 1 95.69 301 LEU A CA 1
ATOM 2345 C C . LEU A 1 301 ? 4.18 37.438 16.984 1 95.69 301 LEU A C 1
ATOM 2347 O O . LEU A 1 301 ? 5.043 38.062 17.594 1 95.69 301 LEU A O 1
ATOM 2351 N N . TRP A 1 302 ? 3.729 36.281 17.344 1 96.38 302 TRP A N 1
ATOM 2352 C CA . TRP A 1 302 ? 4.191 35.656 18.578 1 96.38 302 TRP A CA 1
ATOM 2353 C C . TRP A 1 302 ? 5.672 35.312 18.5 1 96.38 302 TRP A C 1
ATOM 2355 O O . TRP A 1 302 ? 6.445 35.625 19.406 1 96.38 302 TRP A O 1
ATOM 2365 N N . ILE A 1 303 ? 6.082 34.688 17.422 1 95.94 303 ILE A N 1
ATOM 2366 C CA . ILE A 1 303 ? 7.469 34.281 17.234 1 95.94 303 ILE A CA 1
ATOM 2367 C C . ILE A 1 303 ? 8.359 35.531 17.141 1 95.94 303 ILE A C 1
ATOM 2369 O O . ILE A 1 303 ? 9.461 35.562 17.703 1 95.94 303 ILE A O 1
ATOM 2373 N N . ASN A 1 304 ? 7.906 36.531 16.438 1 93.12 304 ASN A N 1
ATOM 2374 C CA . ASN A 1 304 ? 8.641 37.812 16.344 1 93.12 304 ASN A CA 1
ATOM 2375 C C . ASN A 1 304 ? 8.852 38.438 17.734 1 93.12 304 ASN A C 1
ATOM 2377 O O . ASN A 1 304 ? 9.938 38.938 18.031 1 93.12 304 ASN A O 1
ATOM 2381 N N . TRP A 1 305 ? 7.836 38.438 18.453 1 93 305 TRP A N 1
ATOM 2382 C CA . TRP A 1 305 ? 7.898 39 19.781 1 93 305 TRP A CA 1
ATOM 2383 C C . TRP A 1 305 ? 8.844 38.219 20.672 1 93 305 TRP A C 1
ATOM 2385 O O . TRP A 1 305 ? 9.586 38.781 21.484 1 93 305 TRP A O 1
ATOM 2395 N N . LEU A 1 306 ? 8.906 36.969 20.578 1 93.31 306 LEU A N 1
ATOM 2396 C CA . LEU A 1 306 ? 9.695 36.094 21.438 1 93.31 306 LEU A CA 1
ATOM 2397 C C . LEU A 1 306 ? 11.18 36.156 21.078 1 93.31 306 LEU A C 1
ATOM 2399 O O . LEU A 1 306 ? 12.039 36.125 21.953 1 93.31 306 LEU A O 1
ATOM 2403 N N . PHE A 1 307 ? 11.492 36.25 19.781 1 92.94 307 PHE A N 1
ATOM 2404 C CA . PHE A 1 307 ? 12.883 36.031 19.391 1 92.94 307 PHE A CA 1
ATOM 2405 C C . PHE A 1 307 ? 13.461 37.281 18.734 1 92.94 307 PHE A C 1
ATOM 2407 O O . PHE A 1 307 ? 14.664 37.531 18.812 1 92.94 307 PHE A O 1
ATOM 2414 N N . LEU A 1 308 ? 12.734 37.969 17.953 1 87.12 308 LEU A N 1
ATOM 2415 C CA . LEU A 1 308 ? 13.281 39.094 17.188 1 87.12 308 LEU A CA 1
ATOM 2416 C C . LEU A 1 308 ? 12.953 40.406 17.875 1 87.12 308 LEU A C 1
ATOM 2418 O O . LEU A 1 308 ? 13.594 41.438 17.594 1 87.12 308 LEU A O 1
ATOM 2422 N N . GLY A 1 309 ? 12.18 40.438 18.812 1 78.62 309 GLY A N 1
ATOM 2423 C CA . GLY A 1 309 ? 11.859 41.688 19.516 1 78.62 309 GLY A CA 1
ATOM 2424 C C . GLY A 1 309 ? 10.891 42.562 18.766 1 78.62 309 GLY A C 1
ATOM 2425 O O . GLY A 1 309 ? 10.82 42.5 17.531 1 78.62 309 GLY A O 1
ATOM 2426 N N . CYS A 1 310 ? 9.742 42.969 19.172 1 65.06 310 CYS A N 1
ATOM 2427 C CA . CYS A 1 310 ? 8.695 43.781 18.562 1 65.06 310 CYS A CA 1
ATOM 2428 C C . CYS A 1 310 ? 9.164 45.219 18.375 1 65.06 310 CYS A C 1
ATOM 2430 O O . CYS A 1 310 ? 9.195 46 19.344 1 65.06 310 CYS A O 1
ATOM 2432 N N . SER A 1 311 ? 10.281 45.469 17.688 1 60.22 311 SER A N 1
ATOM 2433 C CA . SER A 1 311 ? 10.477 46.906 17.484 1 60.22 311 SER A CA 1
ATOM 2434 C C . SER A 1 311 ? 9.531 47.438 16.422 1 60.22 311 SER A C 1
ATOM 2436 O O . SER A 1 311 ? 9.438 46.906 15.328 1 60.22 311 SER A O 1
ATOM 2438 N N . TYR A 1 312 ? 8.469 48.156 16.828 1 56.38 312 TYR A N 1
ATOM 2439 C CA . TYR A 1 312 ? 7.527 48.812 15.93 1 56.38 312 TYR A CA 1
ATOM 2440 C C . TYR A 1 312 ? 8.234 49.312 14.68 1 56.38 312 TYR A C 1
ATOM 2442 O O . TYR A 1 312 ? 7.656 49.312 13.586 1 56.38 312 TYR A O 1
ATOM 2450 N N . LYS A 1 313 ? 9.453 49.75 14.766 1 55.81 313 LYS A N 1
ATOM 2451 C CA . LYS A 1 313 ? 10.188 50.312 13.625 1 55.81 313 LYS A CA 1
ATOM 2452 C C . LYS A 1 313 ? 10.531 49.188 12.625 1 55.81 313 LYS A C 1
ATOM 2454 O O . LYS A 1 313 ? 10.523 49.438 11.414 1 55.81 313 LYS A O 1
ATOM 2459 N N . ASP A 1 314 ? 10.727 48.062 13.172 1 57.78 314 ASP A N 1
ATOM 2460 C CA . ASP A 1 314 ? 11.148 46.969 12.312 1 57.78 314 ASP A CA 1
ATOM 2461 C C . ASP A 1 314 ? 9.945 46.312 11.625 1 57.78 314 ASP A C 1
ATOM 2463 O O . ASP A 1 314 ? 10.109 45.531 10.672 1 57.78 314 ASP A O 1
ATOM 2467 N N . MET A 1 315 ? 8.773 46.562 12.227 1 57.06 315 MET A N 1
ATOM 2468 C CA . MET A 1 315 ? 7.562 46.031 11.625 1 57.06 315 MET A CA 1
ATOM 2469 C C . MET A 1 315 ? 7.082 46.875 10.461 1 57.06 315 MET A C 1
ATOM 2471 O O . MET A 1 315 ? 6.164 46.5 9.734 1 57.06 315 MET A O 1
ATOM 2475 N N . GLN A 1 316 ? 7.547 48.094 10.305 1 53.47 316 GLN A N 1
ATOM 2476 C CA . GLN A 1 316 ? 7.18 48.938 9.18 1 53.47 316 GLN A CA 1
ATOM 2477 C C . GLN A 1 316 ? 7.762 48.406 7.875 1 53.47 316 GLN A C 1
ATOM 2479 O O . GLN A 1 316 ? 8.969 48.188 7.777 1 53.47 316 GLN A O 1
ATOM 2484 N N . CYS A 1 317 ? 7.004 47.594 7.176 1 52.22 317 CYS A N 1
ATOM 2485 C CA . CYS A 1 317 ? 7.273 46.906 5.918 1 52.22 317 CYS A CA 1
ATOM 2486 C C . CYS A 1 317 ? 8.211 47.719 5.039 1 52.22 317 CYS A C 1
ATOM 2488 O O . CYS A 1 317 ? 9.078 47.156 4.367 1 52.22 317 CYS A O 1
ATOM 2490 N N . CYS A 1 318 ? 7.672 48.938 4.633 1 45.5 318 CYS A N 1
ATOM 2491 C CA . CYS A 1 318 ? 8.148 49.75 3.506 1 45.5 318 CYS A CA 1
ATOM 2492 C C . CYS A 1 318 ? 9.43 50.5 3.867 1 45.5 318 CYS A C 1
ATOM 2494 O O . CYS A 1 318 ? 9.867 51.375 3.137 1 45.5 318 CYS A O 1
ATOM 2496 N N . GLY A 1 319 ? 9.859 50.375 5.117 1 45.56 319 GLY A N 1
ATOM 2497 C CA . GLY A 1 319 ? 10.914 51.375 5.23 1 45.56 319 GLY A CA 1
ATOM 2498 C C . GLY A 1 319 ? 12.18 51 4.496 1 45.56 319 GLY A C 1
ATOM 2499 O O . GLY A 1 319 ? 12.516 49.812 4.406 1 45.56 319 GLY A O 1
ATOM 2500 N N . LYS A 1 320 ? 12.578 51.688 3.584 1 44.84 320 LYS A N 1
ATOM 2501 C CA . LYS A 1 320 ? 13.789 51.75 2.773 1 44.84 320 LYS A CA 1
ATOM 2502 C C . LYS A 1 320 ? 15.023 51.406 3.605 1 44.84 320 LYS A C 1
ATOM 2504 O O . LYS A 1 320 ? 15.82 52.281 3.938 1 44.84 320 LYS A O 1
ATOM 2509 N N . SER A 1 321 ? 14.875 50.719 4.695 1 48.78 321 SER A N 1
ATOM 2510 C CA . SER A 1 321 ? 16.219 50.625 5.277 1 48.78 321 SER A CA 1
ATOM 2511 C C . SER A 1 321 ? 17.094 49.625 4.512 1 48.78 321 SER A C 1
ATOM 2513 O O . SER A 1 321 ? 16.734 48.469 4.383 1 48.78 321 SER A O 1
ATOM 2515 N N . LYS A 1 322 ? 17.703 50.125 3.516 1 50.97 322 LYS A N 1
ATOM 2516 C CA . LYS A 1 322 ? 18.75 49.594 2.654 1 50.97 322 LYS A CA 1
ATOM 2517 C C . LYS A 1 322 ? 19.922 49.062 3.482 1 50.97 322 LYS A C 1
ATOM 2519 O O . LYS A 1 322 ? 20.969 49.688 3.564 1 50.97 322 LYS A O 1
ATOM 2524 N N . SER A 1 323 ? 19.562 48.312 4.547 1 55.97 323 SER A N 1
ATOM 2525 C CA . SER A 1 323 ? 20.812 47.812 5.105 1 55.97 323 SER A CA 1
ATOM 2526 C C . SER A 1 323 ? 21.469 46.812 4.152 1 55.97 323 SER A C 1
ATOM 2528 O O . SER A 1 323 ? 20.781 46.125 3.391 1 55.97 323 SER A O 1
ATOM 2530 N N . PRO A 1 324 ? 22.703 47.031 3.869 1 54.75 324 PRO A N 1
ATOM 2531 C CA . PRO A 1 324 ? 23.484 46.156 2.969 1 54.75 324 PRO A CA 1
ATOM 2532 C C . PRO A 1 324 ? 23.219 44.688 3.186 1 54.75 324 PRO A C 1
ATOM 2534 O O . PRO A 1 324 ? 23.25 43.906 2.23 1 54.75 324 PRO A O 1
ATOM 2537 N N . THR A 1 325 ? 22.797 44.375 4.449 1 59.41 325 THR A N 1
ATOM 2538 C CA . THR A 1 325 ? 22.578 42.969 4.746 1 59.41 325 THR A CA 1
ATOM 2539 C C . THR A 1 325 ? 21.281 42.469 4.102 1 59.41 325 THR A C 1
ATOM 2541 O O . THR A 1 325 ? 21.203 41.344 3.623 1 59.41 325 THR A O 1
ATOM 2544 N N . ASP A 1 326 ? 20.297 43.344 4.094 1 62.72 326 ASP A N 1
ATOM 2545 C CA . ASP A 1 326 ? 19 42.969 3.506 1 62.72 326 ASP A CA 1
ATOM 2546 C C . ASP A 1 326 ? 19.125 42.812 1.994 1 62.72 326 ASP A C 1
ATOM 2548 O O . ASP A 1 326 ? 18.5 41.906 1.422 1 62.72 326 ASP A O 1
ATOM 2552 N N . LEU A 1 327 ? 19.953 43.625 1.445 1 64.12 327 LEU A N 1
ATOM 2553 C CA . LEU A 1 327 ? 20.156 43.562 0.002 1 64.12 327 LEU A CA 1
ATOM 2554 C C . LEU A 1 327 ? 20.875 42.281 -0.403 1 64.12 327 LEU A C 1
ATOM 2556 O O . LEU A 1 327 ? 20.594 41.719 -1.451 1 64.12 327 LEU A O 1
ATOM 2560 N N . ASP A 1 328 ? 21.672 41.75 0.492 1 69.12 328 ASP A N 1
ATOM 2561 C CA . ASP A 1 328 ? 22.453 40.562 0.186 1 69.12 328 ASP A CA 1
ATOM 2562 C C . ASP A 1 328 ? 21.562 39.312 0.183 1 69.12 328 ASP A C 1
ATOM 2564 O O . ASP A 1 328 ? 21.703 38.438 -0.677 1 69.12 328 ASP A O 1
ATOM 2568 N N . SER A 1 329 ? 20.625 39.312 1.1 1 73.75 329 SER A N 1
ATOM 2569 C CA . SER A 1 329 ? 19.75 38.156 1.151 1 73.75 329 SER A CA 1
ATOM 2570 C C . SER A 1 329 ? 18.844 38.094 -0.076 1 73.75 329 SER A C 1
ATOM 2572 O O . SER A 1 329 ? 18.609 37 -0.628 1 73.75 329 SER A O 1
ATOM 2574 N N . ARG A 1 330 ? 18.422 39.188 -0.483 1 78.5 330 ARG A N 1
ATOM 2575 C CA . ARG A 1 330 ? 17.562 39.25 -1.655 1 78.5 330 ARG A CA 1
ATOM 2576 C C . ARG A 1 330 ? 18.328 38.875 -2.92 1 78.5 330 ARG A C 1
ATOM 2578 O O . ARG A 1 330 ? 17.766 38.25 -3.824 1 78.5 330 ARG A O 1
ATOM 2585 N N . ASN A 1 331 ? 19.531 39.281 -2.924 1 78.75 331 ASN A N 1
ATOM 2586 C CA . ASN A 1 331 ? 20.344 38.969 -4.09 1 78.75 331 ASN A CA 1
ATOM 2587 C C . ASN A 1 331 ? 20.578 37.469 -4.223 1 78.75 331 ASN A C 1
ATOM 2589 O O . ASN A 1 331 ? 20.578 36.906 -5.332 1 78.75 331 ASN A O 1
ATOM 2593 N N . ILE A 1 332 ? 20.703 36.812 -3.148 1 77.25 332 ILE A N 1
ATOM 2594 C CA . ILE A 1 332 ? 20.922 35.375 -3.17 1 77.25 332 ILE A CA 1
ATOM 2595 C C . ILE A 1 332 ? 19.656 34.688 -3.668 1 77.25 332 ILE A C 1
ATOM 2597 O O . ILE A 1 332 ? 19.719 33.75 -4.477 1 77.25 332 ILE A O 1
ATOM 2601 N N . LEU A 1 333 ? 18.609 35.188 -3.084 1 83 333 LEU A N 1
ATOM 2602 C CA . LEU A 1 333 ? 17.328 34.594 -3.471 1 83 333 LEU A CA 1
ATOM 2603 C C . LEU A 1 333 ? 17.047 34.812 -4.953 1 83 333 LEU A C 1
ATOM 2605 O O . LEU A 1 333 ? 16.578 33.906 -5.645 1 83 333 LEU A O 1
ATOM 2609 N N . LYS A 1 334 ? 17.375 35.969 -5.383 1 85.56 334 LYS A N 1
ATOM 2610 C CA . LYS A 1 334 ? 17.172 36.312 -6.789 1 85.56 334 LYS A CA 1
ATOM 2611 C C . LYS A 1 334 ? 18.078 35.469 -7.688 1 85.56 334 LYS A C 1
ATOM 2613 O O . LYS A 1 334 ? 17.672 35.031 -8.766 1 85.56 334 LYS A O 1
ATOM 2618 N N . GLN A 1 335 ? 19.234 35.25 -7.23 1 84.12 335 GLN A N 1
ATOM 2619 C CA . GLN A 1 335 ? 20.188 34.438 -7.992 1 84.12 335 GLN A CA 1
ATOM 2620 C C . GLN A 1 335 ? 19.688 33 -8.109 1 84.12 335 GLN A C 1
ATOM 2622 O O . GLN A 1 335 ? 19.797 32.375 -9.172 1 84.12 335 GLN A O 1
ATOM 2627 N N . GLU A 1 336 ? 19.219 32.562 -7.023 1 82.88 336 GLU A N 1
ATOM 2628 C CA . GLU A 1 336 ? 18.703 31.188 -7.027 1 82.88 336 GLU A CA 1
ATOM 2629 C C . GLU A 1 336 ? 17.484 31.062 -7.941 1 82.88 336 GLU A C 1
ATOM 2631 O O . GLU A 1 336 ? 17.328 30.047 -8.617 1 82.88 336 GLU A O 1
ATOM 2636 N N . TYR A 1 337 ? 16.688 32.031 -7.91 1 86.69 337 TYR A N 1
ATOM 2637 C CA . TYR A 1 337 ? 15.5 32.031 -8.758 1 86.69 337 TYR A CA 1
ATOM 2638 C C . TYR A 1 337 ? 15.883 32.094 -10.234 1 86.69 337 TYR A C 1
ATOM 2640 O O . TYR A 1 337 ? 15.289 31.422 -11.07 1 86.69 337 TYR A O 1
ATOM 2648 N N . ASP A 1 338 ? 16.859 32.938 -10.5 1 88.19 338 ASP A N 1
ATOM 2649 C CA . ASP A 1 338 ? 17.297 33.125 -11.883 1 88.19 338 ASP A CA 1
ATOM 2650 C C . ASP A 1 338 ? 17.969 31.859 -12.422 1 88.19 338 ASP A C 1
ATOM 2652 O O . ASP A 1 338 ? 17.906 31.594 -13.625 1 88.19 338 ASP A O 1
ATOM 2656 N N . LYS A 1 339 ? 18.562 31.141 -11.539 1 87.25 339 LYS A N 1
ATOM 2657 C CA . LYS A 1 339 ? 19.203 29.891 -11.938 1 87.25 339 LYS A CA 1
ATOM 2658 C C . LYS A 1 339 ? 18.188 28.875 -12.453 1 87.25 339 LYS A C 1
ATOM 2660 O O . LYS A 1 339 ? 18.531 27.984 -13.234 1 87.25 339 LYS A O 1
ATOM 2665 N N . MET A 1 340 ? 17 28.953 -12.055 1 88.75 340 MET A N 1
ATOM 2666 C CA . MET A 1 340 ? 15.969 28 -12.453 1 88.75 340 MET A CA 1
ATOM 2667 C C . MET A 1 340 ? 15.516 28.25 -13.891 1 88.75 340 MET A C 1
ATOM 2669 O O . MET A 1 340 ? 14.953 27.359 -14.531 1 88.75 340 MET A O 1
ATOM 2673 N N . GLY A 1 341 ? 15.781 29.344 -14.477 1 86.75 341 GLY A N 1
ATOM 2674 C CA . GLY A 1 341 ? 15.43 29.625 -15.859 1 86.75 341 GLY A CA 1
ATOM 2675 C C . GLY A 1 341 ? 13.938 29.812 -16.062 1 86.75 341 GLY A C 1
ATOM 2676 O O . GLY A 1 341 ? 13.188 29.984 -15.102 1 86.75 341 GLY A O 1
ATOM 2677 N N . PRO A 1 342 ? 13.555 29.781 -17.297 1 88.75 342 PRO A N 1
ATOM 2678 C CA . PRO A 1 342 ? 12.117 29.922 -17.578 1 88.75 342 PRO A CA 1
ATOM 2679 C C . PRO A 1 342 ? 11.336 28.656 -17.25 1 88.75 342 PRO A C 1
ATOM 2681 O O . PRO A 1 342 ? 11.938 27.609 -16.969 1 88.75 342 PRO A O 1
ATOM 2684 N N . LEU A 1 343 ? 10.07 28.844 -17.172 1 90.19 343 LEU A N 1
ATOM 2685 C CA . LEU A 1 343 ? 9.203 27.703 -16.875 1 90.19 343 LEU A CA 1
ATOM 2686 C C . LEU A 1 343 ? 9.422 26.562 -17.859 1 90.19 343 LEU A C 1
ATOM 2688 O O . LEU A 1 343 ? 9.297 26.766 -19.078 1 90.19 343 LEU A O 1
ATOM 2692 N N . SER A 1 344 ? 9.789 25.484 -17.359 1 91.12 344 SER A N 1
ATOM 2693 C CA . SER A 1 344 ? 9.992 24.297 -18.203 1 91.12 344 SER A CA 1
ATOM 2694 C C . SER A 1 344 ? 8.664 23.656 -18.578 1 91.12 344 SER A C 1
ATOM 2696 O O . SER A 1 344 ? 7.629 23.953 -17.969 1 91.12 344 SER A O 1
ATOM 2698 N N . TYR A 1 345 ? 8.68 22.859 -19.641 1 92.56 345 TYR A N 1
ATOM 2699 C CA . TYR A 1 345 ? 7.504 22.125 -20.078 1 92.56 345 TYR A CA 1
ATOM 2700 C C . TYR A 1 345 ? 6.918 21.281 -18.953 1 92.56 345 TYR A C 1
ATOM 2702 O O . TYR A 1 345 ? 5.703 21.266 -18.75 1 92.56 345 TYR A O 1
ATOM 2710 N N . GLN A 1 346 ? 7.789 20.656 -18.188 1 93.94 346 GLN A N 1
ATOM 2711 C CA . GLN A 1 346 ? 7.352 19.781 -17.109 1 93.94 346 GLN A CA 1
ATOM 2712 C C . GLN A 1 346 ? 6.672 20.562 -15.992 1 93.94 346 GLN A C 1
ATOM 2714 O O . GLN A 1 346 ? 5.684 20.109 -15.414 1 93.94 346 GLN A O 1
ATOM 2719 N N . GLU A 1 347 ? 7.184 21.719 -15.711 1 94.19 347 GLU A N 1
ATOM 2720 C CA . GLU A 1 347 ? 6.57 22.562 -14.695 1 94.19 347 GLU A CA 1
ATOM 2721 C C . GLU A 1 347 ? 5.18 23.031 -15.133 1 94.19 347 GLU A C 1
ATOM 2723 O O . GLU A 1 347 ? 4.254 23.062 -14.32 1 94.19 347 GLU A O 1
ATOM 2728 N N . VAL A 1 348 ? 5.07 23.328 -16.344 1 94.81 348 VAL A N 1
ATOM 2729 C CA . VAL A 1 348 ? 3.799 23.812 -16.875 1 94.81 348 VAL A CA 1
ATOM 2730 C C . VAL A 1 348 ? 2.766 22.688 -16.844 1 94.81 348 VAL A C 1
ATOM 2732 O O . VAL A 1 348 ? 1.617 22.906 -16.453 1 94.81 348 VAL A O 1
ATOM 2735 N N . VAL A 1 349 ? 3.182 21.547 -17.328 1 95.38 349 VAL A N 1
ATOM 2736 C CA . VAL A 1 349 ? 2.273 20.406 -17.344 1 95.38 349 VAL A CA 1
ATOM 2737 C C . VAL A 1 349 ? 1.812 20.109 -15.914 1 95.38 349 VAL A C 1
ATOM 2739 O O . VAL A 1 349 ? 0.623 19.891 -15.672 1 95.38 349 VAL A O 1
ATOM 2742 N N . THR A 1 350 ? 2.729 20.094 -14.984 1 95.62 350 THR A N 1
ATOM 2743 C CA . THR A 1 350 ? 2.404 19.844 -13.586 1 95.62 350 THR A CA 1
ATOM 2744 C C . THR A 1 350 ? 1.448 20.891 -13.047 1 95.62 350 THR A C 1
ATOM 2746 O O . THR A 1 350 ? 0.481 20.578 -12.352 1 95.62 350 THR A O 1
ATOM 2749 N N . LEU A 1 351 ? 1.706 22.125 -13.344 1 94.44 351 LEU A N 1
ATOM 2750 C CA . LEU A 1 351 ? 0.857 23.234 -12.898 1 94.44 351 LEU A CA 1
ATOM 2751 C C . LEU A 1 351 ? -0.542 23.109 -13.492 1 94.44 351 LEU A C 1
ATOM 2753 O O . LEU A 1 351 ? -1.536 23.344 -12.805 1 94.44 351 LEU A O 1
ATOM 2757 N N . VAL A 1 352 ? -0.607 22.781 -14.75 1 96.06 352 VAL A N 1
ATOM 2758 C CA . VAL A 1 352 ? -1.895 22.641 -15.422 1 96.06 352 VAL A CA 1
ATOM 2759 C C . VAL A 1 352 ? -2.695 21.516 -14.781 1 96.06 352 VAL A C 1
ATOM 2761 O O . VAL A 1 352 ? -3.889 21.672 -14.508 1 96.06 352 VAL A O 1
ATOM 2764 N N . ILE A 1 353 ? -2.07 20.391 -14.539 1 96.5 353 ILE A N 1
ATOM 2765 C CA . ILE A 1 353 ? -2.748 19.25 -13.922 1 96.5 353 ILE A CA 1
ATOM 2766 C C . ILE A 1 353 ? -3.193 19.625 -12.508 1 96.5 353 ILE A C 1
ATOM 2768 O O . ILE A 1 353 ? -4.281 19.25 -12.07 1 96.5 353 ILE A O 1
ATOM 2772 N N . PHE A 1 354 ? -2.365 20.375 -11.812 1 93.31 354 PHE A N 1
ATOM 2773 C CA . PHE A 1 354 ? -2.713 20.844 -10.477 1 93.31 354 PHE A CA 1
ATOM 2774 C C . PHE A 1 354 ? -3.967 21.719 -10.523 1 93.31 354 PHE A C 1
ATOM 2776 O O . PHE A 1 354 ? -4.895 21.516 -9.742 1 93.31 354 PHE A O 1
ATOM 2783 N N . LEU A 1 355 ? -3.986 22.641 -11.383 1 93.25 355 LEU A N 1
ATOM 2784 C CA . LEU A 1 355 ? -5.105 23.578 -11.492 1 93.25 355 LEU A CA 1
ATOM 2785 C C . LEU A 1 355 ? -6.375 22.844 -11.922 1 93.25 355 LEU A C 1
ATOM 2787 O O . LEU A 1 355 ? -7.465 23.141 -11.43 1 93.25 355 LEU A O 1
ATOM 2791 N N . LEU A 1 356 ? -6.246 21.891 -12.828 1 94.81 356 LEU A N 1
ATOM 2792 C CA . LEU A 1 356 ? -7.398 21.109 -13.258 1 94.81 356 LEU A CA 1
ATOM 2793 C C . LEU A 1 356 ? -7.957 20.297 -12.102 1 94.81 356 LEU A C 1
ATOM 2795 O O . LEU A 1 356 ? -9.172 20.188 -11.938 1 94.81 356 LEU A O 1
ATOM 2799 N N . MET A 1 357 ? -7.105 19.688 -11.336 1 92.81 357 MET A N 1
ATOM 2800 C CA . MET A 1 357 ? -7.527 18.906 -10.18 1 92.81 357 MET A CA 1
ATOM 2801 C C . MET A 1 357 ? -8.242 19.781 -9.156 1 92.81 357 MET A C 1
ATOM 2803 O O . MET A 1 357 ? -9.328 19.438 -8.68 1 92.81 357 MET A O 1
ATOM 2807 N N . ALA A 1 358 ? -7.664 20.953 -8.859 1 87.5 358 ALA A N 1
ATOM 2808 C CA . ALA A 1 358 ? -8.266 21.891 -7.906 1 87.5 358 ALA A CA 1
ATOM 2809 C C . ALA A 1 358 ? -9.617 22.391 -8.398 1 87.5 358 ALA A C 1
ATOM 2811 O O . ALA A 1 358 ? -10.594 22.406 -7.645 1 87.5 358 ALA A O 1
ATOM 2812 N N . LEU A 1 359 ? -9.641 22.719 -9.648 1 89.75 359 LEU A N 1
ATOM 2813 C CA . LEU A 1 359 ? -10.883 23.219 -10.234 1 89.75 359 LEU A CA 1
ATOM 2814 C C . LEU A 1 359 ? -11.961 22.141 -10.211 1 89.75 359 LEU A C 1
ATOM 2816 O O . LEU A 1 359 ? -13.141 22.438 -10.008 1 89.75 359 LEU A O 1
ATOM 2820 N N . SER A 1 360 ? -11.531 20.938 -10.469 1 90.81 360 SER A N 1
ATOM 2821 C CA . SER A 1 360 ? -12.492 19.844 -10.453 1 90.81 360 SER A CA 1
ATOM 2822 C C . SER A 1 360 ? -13.117 19.672 -9.07 1 90.81 360 SER A C 1
ATOM 2824 O O . SER A 1 360 ? -14.297 19.344 -8.953 1 90.81 360 SER A O 1
ATOM 2826 N N . TRP A 1 361 ? -12.445 19.891 -8.008 1 85.88 361 TRP A N 1
ATOM 2827 C CA . TRP A 1 361 ? -12.953 19.766 -6.645 1 85.88 361 TRP A CA 1
ATOM 2828 C C . TRP A 1 361 ? -13.922 20.891 -6.312 1 85.88 361 TRP A C 1
ATOM 2830 O O . TRP A 1 361 ? -14.961 20.656 -5.688 1 85.88 361 TRP A O 1
ATOM 2840 N N . PHE A 1 362 ? -13.641 22.047 -6.801 1 82.69 362 PHE A N 1
ATOM 2841 C CA . PHE A 1 362 ? -14.469 23.219 -6.5 1 82.69 362 PHE A CA 1
ATOM 2842 C C . PHE A 1 362 ? -15.758 23.188 -7.316 1 82.69 362 PHE A C 1
ATOM 2844 O O . PHE A 1 362 ? -16.781 23.703 -6.875 1 82.69 362 PHE A O 1
ATOM 2851 N N . THR A 1 363 ? -15.703 22.531 -8.445 1 85.69 363 THR A N 1
ATOM 2852 C CA . THR A 1 363 ? -16.844 22.594 -9.344 1 85.69 363 THR A CA 1
ATOM 2853 C C . THR A 1 363 ? -17.656 21.297 -9.281 1 85.69 363 THR A C 1
ATOM 2855 O O . THR A 1 363 ? -18.594 21.109 -10.055 1 85.69 363 THR A O 1
ATOM 2858 N N . ARG A 1 364 ? -17.234 20.438 -8.5 1 83.06 364 ARG A N 1
ATOM 2859 C CA . ARG A 1 364 ? -17.969 19.172 -8.453 1 83.06 364 ARG A CA 1
ATOM 2860 C C . ARG A 1 364 ? -19.422 19.391 -8.031 1 83.06 364 ARG A C 1
ATOM 2862 O O . ARG A 1 364 ? -20.344 18.969 -8.727 1 83.06 364 ARG A O 1
ATOM 2869 N N . ASP A 1 365 ? -19.641 19.969 -6.895 1 77.44 365 ASP A N 1
ATOM 2870 C CA . ASP A 1 365 ? -20.969 20.312 -6.387 1 77.44 365 ASP A CA 1
ATOM 2871 C C . ASP A 1 365 ? -20.938 21.641 -5.625 1 77.44 365 ASP A C 1
ATOM 2873 O O . ASP A 1 365 ? -21.047 21.656 -4.395 1 77.44 365 ASP A O 1
ATOM 2877 N N . PRO A 1 366 ? -20.906 22.734 -6.258 1 70.62 366 PRO A N 1
ATOM 2878 C CA . PRO A 1 366 ? -20.781 24.031 -5.586 1 70.62 366 PRO A CA 1
ATOM 2879 C C . PRO A 1 366 ? -22.078 24.453 -4.895 1 70.62 366 PRO A C 1
ATOM 2881 O O . PRO A 1 366 ? -22.062 25.312 -4.012 1 70.62 366 PRO A O 1
ATOM 2884 N N . GLY A 1 367 ? -23.156 23.688 -5.062 1 66.38 367 GLY A N 1
ATOM 2885 C CA . GLY A 1 367 ? -24.422 23.984 -4.406 1 66.38 367 GLY A CA 1
ATOM 2886 C C . GLY A 1 367 ? -25.25 25.031 -5.145 1 66.38 367 GLY A C 1
ATOM 2887 O O . GLY A 1 367 ? -26.469 24.938 -5.199 1 66.38 367 GLY A O 1
ATOM 2888 N N . PHE A 1 368 ? -24.578 26.125 -5.781 1 69.75 368 PHE A N 1
ATOM 2889 C CA . PHE A 1 368 ? -25.281 27.203 -6.453 1 69.75 368 PHE A CA 1
ATOM 2890 C C . PHE A 1 368 ? -25.594 26.828 -7.902 1 69.75 368 PHE A C 1
ATOM 2892 O O . PHE A 1 368 ? -26.594 27.281 -8.469 1 69.75 368 PHE A O 1
ATOM 2899 N N . ILE A 1 369 ? -24.75 26.062 -8.57 1 73.25 369 ILE A N 1
ATOM 2900 C CA . ILE A 1 369 ? -24.938 25.547 -9.93 1 73.25 369 ILE A CA 1
ATOM 2901 C C . ILE A 1 369 ? -24.641 24.047 -9.969 1 73.25 369 ILE A C 1
ATOM 2903 O O . ILE A 1 369 ? -23.875 23.547 -9.133 1 73.25 369 ILE A O 1
ATOM 2907 N N . PRO A 1 370 ? -25.438 23.484 -10.828 1 79.5 370 PRO A N 1
ATOM 2908 C CA . PRO A 1 370 ? -25.094 22.062 -10.953 1 79.5 370 PRO A CA 1
ATOM 2909 C C . PRO A 1 370 ? -23.641 21.844 -11.352 1 79.5 370 PRO A C 1
ATOM 2911 O O . PRO A 1 370 ? -23.141 22.531 -12.242 1 79.5 370 PRO A O 1
ATOM 2914 N N . GLY A 1 371 ? -22.922 21.156 -10.617 1 80.88 371 GLY A N 1
ATOM 2915 C CA . GLY A 1 371 ? -21.531 20.844 -10.891 1 80.88 371 GLY A CA 1
ATOM 2916 C C . GLY A 1 371 ? -21.375 19.719 -11.891 1 80.88 371 GLY A C 1
ATOM 2917 O O . GLY A 1 371 ? -22.359 19.219 -12.453 1 80.88 371 GLY A O 1
ATOM 2918 N N . TRP A 1 372 ? -20.094 19.344 -12.133 1 84 372 TRP A N 1
ATOM 2919 C CA . TRP A 1 372 ? -19.828 18.328 -13.148 1 84 372 TRP A CA 1
ATOM 2920 C C . TRP A 1 372 ? -20.281 16.953 -12.664 1 84 372 TRP A C 1
ATOM 2922 O O . TRP A 1 372 ? -20.453 16.031 -13.469 1 84 372 TRP A O 1
ATOM 2932 N N . ASP A 1 373 ? -20.547 16.797 -11.422 1 80.69 373 ASP A N 1
ATOM 2933 C CA . ASP A 1 373 ? -21.094 15.555 -10.883 1 80.69 373 ASP A CA 1
ATOM 2934 C C . ASP A 1 373 ? -22.484 15.281 -11.445 1 80.69 373 ASP A C 1
ATOM 2936 O O . ASP A 1 373 ? -22.859 14.125 -11.633 1 80.69 373 ASP A O 1
ATOM 2940 N N . SER A 1 374 ? -23.25 16.328 -11.672 1 77.12 374 SER A N 1
ATOM 2941 C CA . SER A 1 374 ? -24.609 16.203 -12.18 1 77.12 374 SER A CA 1
ATOM 2942 C C . SER A 1 374 ? -24.641 16.266 -13.703 1 77.12 374 SER A C 1
ATOM 2944 O O . SER A 1 374 ? -25.547 15.719 -14.336 1 77.12 374 SER A O 1
ATOM 2946 N N . LEU A 1 375 ? -23.672 16.797 -14.234 1 73.38 375 LEU A N 1
ATOM 2947 C CA . LEU A 1 375 ? -23.688 17.031 -15.672 1 73.38 375 LEU A CA 1
ATOM 2948 C C . LEU A 1 375 ? -23.203 15.805 -16.438 1 73.38 375 LEU A C 1
ATOM 2950 O O . LEU A 1 375 ? -23.672 15.539 -17.547 1 73.38 375 LEU A O 1
ATOM 2954 N N . PHE A 1 376 ? -22.312 15.164 -15.789 1 73.94 376 PHE A N 1
ATOM 2955 C CA . PHE A 1 376 ? -21.734 14.023 -16.484 1 73.94 376 PHE A CA 1
ATOM 2956 C C . PHE A 1 376 ? -22.156 12.711 -15.828 1 73.94 376 PHE A C 1
ATOM 2958 O O . PHE A 1 376 ? -21.562 12.289 -14.836 1 73.94 376 PHE A O 1
ATOM 2965 N N . GLY A 1 377 ? -23.25 12.211 -16.328 1 70.25 377 GLY A N 1
ATOM 2966 C CA . GLY A 1 377 ? -23.641 10.898 -15.859 1 70.25 377 GLY A CA 1
ATOM 2967 C C . GLY A 1 377 ? -24.531 10.945 -14.625 1 70.25 377 GLY A C 1
ATOM 2968 O O . GLY A 1 377 ? -25.219 11.938 -14.383 1 70.25 377 GLY A O 1
ATOM 2969 N N . LEU A 1 378 ? -24.578 9.859 -13.922 1 77.88 378 LEU A N 1
ATOM 2970 C CA . LEU A 1 378 ? -25.438 9.688 -12.758 1 77.88 378 LEU A CA 1
ATOM 2971 C C . LEU A 1 378 ? -24.844 10.383 -11.539 1 77.88 378 LEU A C 1
ATOM 2973 O O . LEU A 1 378 ? -23.641 10.297 -11.297 1 77.88 378 LEU A O 1
ATOM 2977 N N . LYS A 1 379 ? -25.672 11.094 -10.961 1 80.44 379 LYS A N 1
ATOM 2978 C CA . LYS A 1 379 ? -25.25 11.812 -9.766 1 80.44 379 LYS A CA 1
ATOM 2979 C C . LYS A 1 379 ? -24.938 10.844 -8.625 1 80.44 379 LYS A C 1
ATOM 2981 O O . LYS A 1 379 ? -25.641 9.844 -8.445 1 80.44 379 LYS A O 1
ATOM 2986 N N . GLY A 1 380 ? -23.859 11.055 -7.895 1 80.38 380 GLY A N 1
ATOM 2987 C CA . GLY A 1 380 ? -23.578 10.297 -6.684 1 80.38 380 GLY A CA 1
ATOM 2988 C C . GLY A 1 380 ? -22.562 9.195 -6.891 1 80.38 380 GLY A C 1
ATOM 2989 O O . GLY A 1 380 ? -22.156 8.539 -5.934 1 80.38 380 GLY A O 1
ATOM 2990 N N . TYR A 1 381 ? -22.094 8.984 -8.07 1 88.44 381 TYR A N 1
ATOM 2991 C CA . TYR A 1 381 ? -21.125 7.918 -8.359 1 88.44 381 TYR A CA 1
ATOM 2992 C C . TYR A 1 381 ? -19.703 8.422 -8.227 1 88.44 381 TYR A C 1
ATOM 2994 O O . TYR A 1 381 ? -18.797 7.652 -7.875 1 88.44 381 TYR A O 1
ATOM 3002 N N . LYS A 1 382 ? -19.609 9.695 -8.43 1 90.12 382 LYS A N 1
ATOM 3003 C CA . LYS A 1 382 ? -18.266 10.289 -8.469 1 90.12 382 LYS A CA 1
ATOM 3004 C C . LYS A 1 382 ? -17.938 10.977 -7.148 1 90.12 382 LYS A C 1
ATOM 3006 O O . LYS A 1 382 ? -18.828 11.484 -6.469 1 90.12 382 LYS A O 1
ATOM 3011 N N . SER A 1 383 ? -16.719 10.898 -6.762 1 87.81 383 SER A N 1
ATOM 3012 C CA . SER A 1 383 ? -16.203 11.586 -5.582 1 87.81 383 SER A CA 1
ATOM 3013 C C . SER A 1 383 ? -14.945 12.367 -5.91 1 87.81 383 SER A C 1
ATOM 3015 O O . SER A 1 383 ? -14.523 12.422 -7.066 1 87.81 383 SER A O 1
ATOM 3017 N N . ASP A 1 384 ? -14.383 13.07 -4.98 1 86.81 384 ASP A N 1
ATOM 3018 C CA . ASP A 1 384 ? -13.133 13.805 -5.16 1 86.81 384 ASP A CA 1
ATOM 3019 C C . ASP A 1 384 ? -11.992 12.859 -5.527 1 86.81 384 ASP A C 1
ATOM 3021 O O . ASP A 1 384 ? -11.047 13.25 -6.215 1 86.81 384 ASP A O 1
ATOM 3025 N N . ALA A 1 385 ? -12.148 11.625 -5.074 1 91 385 ALA A N 1
ATOM 3026 C CA . ALA A 1 385 ? -11.133 10.625 -5.395 1 91 385 ALA A CA 1
ATOM 3027 C C . ALA A 1 385 ? -11.109 10.32 -6.891 1 91 385 ALA A C 1
ATOM 3029 O O . ALA A 1 385 ? -10.039 10.07 -7.461 1 91 385 ALA A O 1
ATOM 3030 N N . THR A 1 386 ? -12.242 10.391 -7.508 1 93.81 386 THR A N 1
ATOM 3031 C CA . THR A 1 386 ? -12.352 10.086 -8.93 1 93.81 386 THR A CA 1
ATOM 3032 C C . THR A 1 386 ? -11.5 11.047 -9.758 1 93.81 386 THR A C 1
ATOM 3034 O O . THR A 1 386 ? -10.711 10.617 -10.602 1 93.81 386 THR A O 1
ATOM 3037 N N . SER A 1 387 ? -11.648 12.336 -9.469 1 93.38 387 SER A N 1
ATOM 3038 C CA . SER A 1 387 ? -10.859 13.328 -10.195 1 93.38 387 SER A CA 1
ATOM 3039 C C . SER A 1 387 ? -9.383 13.227 -9.844 1 93.38 387 SER A C 1
ATOM 3041 O O . SER A 1 387 ? -8.523 13.367 -10.719 1 93.38 387 SER A O 1
ATOM 3043 N N . ALA A 1 388 ? -9.164 13.008 -8.57 1 93.5 388 ALA A N 1
ATOM 3044 C CA . ALA A 1 388 ? -7.77 12.914 -8.141 1 93.5 388 ALA A CA 1
ATOM 3045 C C . ALA A 1 388 ? -7.039 11.797 -8.875 1 93.5 388 ALA A C 1
ATOM 3047 O O . ALA A 1 388 ? -5.938 12 -9.391 1 93.5 388 ALA A O 1
ATOM 3048 N N . ILE A 1 389 ? -7.605 10.633 -8.984 1 96.25 389 ILE A N 1
ATOM 3049 C CA . ILE A 1 389 ? -6.973 9.477 -9.617 1 96.25 389 ILE A CA 1
ATOM 3050 C C . ILE A 1 389 ? -6.871 9.711 -11.125 1 96.25 389 ILE A C 1
ATOM 3052 O O . ILE A 1 389 ? -5.883 9.32 -11.758 1 96.25 389 ILE A O 1
ATOM 3056 N N . LEU A 1 390 ? -7.875 10.305 -11.695 1 96.44 390 LEU A N 1
ATOM 3057 C CA . LEU A 1 390 ? -7.855 10.602 -13.125 1 96.44 390 LEU A CA 1
ATOM 3058 C C . LEU A 1 390 ? -6.66 11.477 -13.477 1 96.44 390 LEU A C 1
ATOM 3060 O O . LEU A 1 390 ? -5.867 11.125 -14.359 1 96.44 390 LEU A O 1
ATOM 3064 N N . PHE A 1 391 ? -6.559 12.547 -12.797 1 96.44 391 PHE A N 1
ATOM 3065 C CA . PHE A 1 391 ? -5.484 13.477 -13.109 1 96.44 391 PHE A CA 1
ATOM 3066 C C . PHE A 1 391 ? -4.133 12.914 -12.688 1 96.44 391 PHE A C 1
ATOM 3068 O O . PHE A 1 391 ? -3.117 13.172 -13.336 1 96.44 391 PHE A O 1
ATOM 3075 N N . GLY A 1 392 ? -4.121 12.211 -11.547 1 96.06 392 GLY A N 1
ATOM 3076 C CA . GLY A 1 392 ? -2.898 11.516 -11.188 1 96.06 392 GLY A CA 1
ATOM 3077 C C . GLY A 1 392 ? -2.449 10.516 -12.242 1 96.06 392 GLY A C 1
ATOM 3078 O O . GLY A 1 392 ? -1.266 10.453 -12.578 1 96.06 392 GLY A O 1
ATOM 3079 N N . PHE A 1 393 ? -3.398 9.758 -12.773 1 96.56 393 PHE A N 1
ATOM 3080 C CA . PHE A 1 393 ? -3.133 8.773 -13.805 1 96.56 393 PHE A CA 1
ATOM 3081 C C . PHE A 1 393 ? -2.561 9.438 -15.055 1 96.56 393 PHE A C 1
ATOM 3083 O O . PHE A 1 393 ? -1.676 8.883 -15.711 1 96.56 393 PHE A O 1
ATOM 3090 N N . LEU A 1 394 ? -2.99 10.602 -15.422 1 95.94 394 LEU A N 1
ATOM 3091 C CA . LEU A 1 394 ? -2.527 11.328 -16.609 1 95.94 394 LEU A CA 1
ATOM 3092 C C . LEU A 1 394 ? -1.031 11.609 -16.516 1 95.94 394 LEU A C 1
ATOM 3094 O O . LEU A 1 394 ? -0.346 11.68 -17.531 1 95.94 394 LEU A O 1
ATOM 3098 N N . LEU A 1 395 ? -0.551 11.719 -15.344 1 96.19 395 LEU A N 1
ATOM 3099 C CA . LEU A 1 395 ? 0.863 12.023 -15.156 1 96.19 395 LEU A CA 1
ATOM 3100 C C . LEU A 1 395 ? 1.731 10.82 -15.508 1 96.19 395 LEU A C 1
ATOM 3102 O O . LEU A 1 395 ? 2.93 10.969 -15.758 1 96.19 395 LEU A O 1
ATOM 3106 N N . PHE A 1 396 ? 1.152 9.633 -15.516 1 94.81 396 PHE A N 1
ATOM 3107 C CA . PHE A 1 396 ? 1.878 8.43 -15.914 1 94.81 396 PHE A CA 1
ATOM 3108 C C . PHE A 1 396 ? 1.933 8.312 -17.438 1 94.81 396 PHE A C 1
ATOM 3110 O O . PHE A 1 396 ? 2.756 7.57 -17.969 1 94.81 396 PHE A O 1
ATOM 3117 N N . ILE A 1 397 ? 1.069 9.047 -18.094 1 92 397 ILE A N 1
ATOM 3118 C CA . ILE A 1 397 ? 0.912 8.828 -19.531 1 92 397 ILE A CA 1
ATOM 3119 C C . ILE A 1 397 ? 1.521 10 -20.297 1 92 397 ILE A C 1
ATOM 3121 O O . ILE A 1 397 ? 2.072 9.82 -21.391 1 92 397 ILE A O 1
ATOM 3125 N N . ILE A 1 398 ? 1.454 11.18 -19.781 1 92.19 398 ILE A N 1
ATOM 3126 C CA . ILE A 1 398 ? 1.978 12.367 -20.453 1 92.19 398 ILE A CA 1
ATOM 3127 C C . ILE A 1 398 ? 3.5 12.281 -20.531 1 92.19 398 ILE A C 1
ATOM 3129 O O . ILE A 1 398 ? 4.168 12.039 -19.531 1 92.19 398 ILE A O 1
ATOM 3133 N N . PRO A 1 399 ? 4.051 12.438 -21.703 1 88.19 399 PRO A N 1
ATOM 3134 C CA . PRO A 1 399 ? 5.504 12.375 -21.844 1 88.19 399 PRO A CA 1
ATOM 3135 C C . PRO A 1 399 ? 6.219 13.531 -21.141 1 88.19 399 PRO A C 1
ATOM 3137 O O . PRO A 1 399 ? 5.711 14.656 -21.125 1 88.19 399 PRO A O 1
ATOM 3140 N N . GLY A 1 400 ? 7.309 13.219 -20.609 1 87.25 400 GLY A N 1
ATOM 3141 C CA . GLY A 1 400 ? 8.109 14.203 -19.906 1 87.25 400 GLY A CA 1
ATOM 3142 C C . GLY A 1 400 ? 8.82 15.172 -20.828 1 87.25 400 GLY A C 1
ATOM 3143 O O . GLY A 1 400 ? 9.352 16.188 -20.375 1 87.25 400 GLY A O 1
ATOM 3144 N N . ARG A 1 401 ? 8.891 14.82 -22.062 1 84.75 401 ARG A N 1
ATOM 3145 C CA . ARG A 1 401 ? 9.5 15.711 -23.047 1 84.75 401 ARG A CA 1
ATOM 3146 C C . ARG A 1 401 ? 8.445 16.281 -23.984 1 84.75 401 ARG A C 1
ATOM 3148 O O . ARG A 1 401 ? 7.449 15.625 -24.281 1 84.75 401 ARG A O 1
ATOM 3155 N N . LYS A 1 402 ? 8.68 17.469 -24.328 1 78.62 402 LYS A N 1
ATOM 3156 C CA . LYS A 1 402 ? 7.742 18.141 -25.219 1 78.62 402 LYS A CA 1
ATOM 3157 C C . LYS A 1 402 ? 7.602 17.406 -26.547 1 78.62 402 LYS A C 1
ATOM 3159 O O . LYS A 1 402 ? 8.602 17.031 -27.172 1 78.62 402 LYS A O 1
ATOM 3164 N N . PRO A 1 403 ? 6.352 17.031 -26.781 1 69.12 403 PRO A N 1
ATOM 3165 C CA . PRO A 1 403 ? 6.16 16.344 -28.047 1 69.12 403 PRO A CA 1
ATOM 3166 C C . PRO A 1 403 ? 6.637 17.172 -29.25 1 69.12 403 PRO A C 1
ATOM 3168 O O . PRO A 1 403 ? 6.551 18.391 -29.234 1 69.12 403 PRO A O 1
ATOM 3171 N N . GLY A 1 404 ? 7.5 16.484 -30.062 1 61.91 404 GLY A N 1
ATOM 3172 C CA . GLY A 1 404 ? 8.086 17.125 -31.219 1 61.91 404 GLY A CA 1
ATOM 3173 C C . GLY A 1 404 ? 7.098 17.969 -32 1 61.91 404 GLY A C 1
ATOM 3174 O O . GLY A 1 404 ? 7.461 19 -32.562 1 61.91 404 GLY A O 1
ATOM 3175 N N . TRP A 1 405 ? 5.855 17.453 -32.062 1 55.66 405 TRP A N 1
ATOM 3176 C CA . TRP A 1 405 ? 4.906 18.203 -32.875 1 55.66 405 TRP A CA 1
ATOM 3177 C C . TRP A 1 405 ? 4.641 19.578 -32.281 1 55.66 405 TRP A C 1
ATOM 3179 O O . TRP A 1 405 ? 4.246 20.5 -33 1 55.66 405 TRP A O 1
ATOM 3189 N N . LEU A 1 406 ? 4.812 19.594 -31.016 1 54.19 406 LEU A N 1
ATOM 3190 C CA . LEU A 1 406 ? 4.66 20.891 -30.375 1 54.19 406 LEU A CA 1
ATOM 3191 C C . LEU A 1 406 ? 5.918 21.734 -30.531 1 54.19 406 LEU A C 1
ATOM 3193 O O . LEU A 1 406 ? 5.906 22.938 -30.266 1 54.19 406 LEU A O 1
ATOM 3197 N N . CYS A 1 407 ? 7 21.031 -30.766 1 50.09 407 CYS A N 1
ATOM 3198 C CA . CYS A 1 407 ? 8.242 21.75 -31.016 1 50.09 407 CYS A CA 1
ATOM 3199 C C . CYS A 1 407 ? 8.25 22.359 -32.406 1 50.09 407 CYS A C 1
ATOM 3201 O O . CYS A 1 407 ? 9.273 22.859 -32.875 1 50.09 407 CYS A O 1
ATOM 3203 N N . CYS A 1 408 ? 7.359 22.109 -33.344 1 41.91 408 CYS A N 1
ATOM 3204 C CA . CYS A 1 408 ? 7.551 22.609 -34.688 1 41.91 408 CYS A CA 1
ATOM 3205 C C . CYS A 1 408 ? 7.973 24.078 -34.688 1 41.91 408 CYS A C 1
ATOM 3207 O O . CYS A 1 408 ? 8.289 24.656 -35.719 1 41.91 408 CYS A O 1
ATOM 3209 N N . ARG A 1 409 ? 7.57 24.938 -33.844 1 40.88 409 ARG A N 1
ATOM 3210 C CA . ARG A 1 409 ? 7.914 26.312 -34.219 1 40.88 409 ARG A CA 1
ATOM 3211 C C . ARG A 1 409 ? 9.422 26.531 -34.188 1 40.88 409 ARG A C 1
ATOM 3213 O O . ARG A 1 409 ? 9.922 27.547 -34.688 1 40.88 409 ARG A O 1
ATOM 3220 N N . SER A 1 410 ? 10.234 26.188 -33.281 1 36.22 410 SER A N 1
ATOM 3221 C CA . SER A 1 410 ? 11.57 26.766 -33.406 1 36.22 410 SER A CA 1
ATOM 3222 C C . SER A 1 410 ? 12.43 25.984 -34.375 1 36.22 410 SER A C 1
ATOM 3224 O O . SER A 1 410 ? 12.539 24.766 -34.281 1 36.22 410 SER A O 1
ATOM 3226 N N . LYS A 1 411 ? 12.734 26.484 -35.719 1 38.03 411 LYS A N 1
ATOM 3227 C CA . LYS A 1 411 ? 13.539 26.156 -36.906 1 38.03 411 LYS A CA 1
ATOM 3228 C C . LYS A 1 411 ? 14.883 25.547 -36.5 1 38.03 411 LYS A C 1
ATOM 3230 O O . LYS A 1 411 ? 15.734 25.297 -37.344 1 38.03 411 LYS A O 1
ATOM 3235 N N . GLY A 1 412 ? 15.594 26 -35.469 1 33.09 412 GLY A N 1
ATOM 3236 C CA . GLY A 1 412 ? 17.016 25.719 -35.594 1 33.09 412 GLY A CA 1
ATOM 3237 C C . GLY A 1 412 ? 17.312 24.234 -35.719 1 33.09 412 GLY A C 1
ATOM 3238 O O . GLY A 1 412 ? 16.391 23.406 -35.656 1 33.09 412 GLY A O 1
ATOM 3239 N N . LYS A 1 413 ? 18.719 23.828 -35.219 1 36.69 413 LYS A N 1
ATOM 3240 C CA . LYS A 1 413 ? 19.625 22.734 -35.531 1 36.69 413 LYS A CA 1
ATOM 3241 C C . LYS A 1 413 ? 18.984 21.391 -35.219 1 36.69 413 LYS A C 1
ATOM 3243 O O . LYS A 1 413 ? 18.266 21.266 -34.219 1 36.69 413 LYS A O 1
ATOM 3248 N N . SER A 1 414 ? 18.844 20.594 -36.25 1 34.12 414 SER A N 1
ATOM 3249 C CA . SER A 1 414 ? 18.469 19.188 -36.344 1 34.12 414 SER A CA 1
ATOM 3250 C C . SER A 1 414 ? 19.047 18.391 -35.156 1 34.12 414 SER A C 1
ATOM 3252 O O . SER A 1 414 ? 20.156 17.859 -35.25 1 34.12 414 SER A O 1
ATOM 3254 N N . ARG A 1 415 ? 19.359 19.078 -34.062 1 34.94 415 ARG A N 1
ATOM 3255 C CA . ARG A 1 415 ? 19.969 18.078 -33.188 1 34.94 415 ARG A CA 1
ATOM 3256 C C . ARG A 1 415 ? 19.203 16.766 -33.25 1 34.94 415 ARG A C 1
ATOM 3258 O O . ARG A 1 415 ? 17.969 16.75 -33.25 1 34.94 415 ARG A O 1
ATOM 3265 N N . THR A 1 416 ? 19.797 15.766 -33.875 1 34.41 416 THR A N 1
ATOM 3266 C CA . THR A 1 416 ? 19.391 14.367 -33.938 1 34.41 416 THR A CA 1
ATOM 3267 C C . THR A 1 416 ? 18.547 14 -32.719 1 34.41 416 THR A C 1
ATOM 3269 O O . THR A 1 416 ? 18.984 14.148 -31.578 1 34.41 416 THR A O 1
ATOM 3272 N N . PRO A 1 417 ? 17.266 14.18 -32.906 1 38 417 PRO A N 1
ATOM 3273 C CA . PRO A 1 417 ? 16.422 13.742 -31.797 1 38 417 PRO A CA 1
ATOM 3274 C C . PRO A 1 417 ? 16.906 12.453 -31.141 1 38 417 PRO A C 1
ATOM 3276 O O . PRO A 1 417 ? 16.984 11.414 -31.797 1 38 417 PRO A O 1
ATOM 3279 N N . GLN A 1 418 ? 18.094 12.445 -30.719 1 36.34 418 GLN A N 1
ATOM 3280 C CA . GLN A 1 418 ? 18.375 11.219 -29.984 1 36.34 418 GLN A CA 1
ATOM 3281 C C . GLN A 1 418 ? 17.094 10.633 -29.375 1 36.34 418 GLN A C 1
ATOM 3283 O O . GLN A 1 418 ? 16.359 11.344 -28.688 1 36.34 418 GLN A O 1
ATOM 3288 N N . ALA A 1 419 ? 16.438 9.781 -30.047 1 39.03 419 ALA A N 1
ATOM 3289 C CA . ALA A 1 419 ? 15.328 8.93 -29.641 1 39.03 419 ALA A CA 1
ATOM 3290 C C . ALA A 1 419 ? 15.328 8.719 -28.125 1 39.03 419 ALA A C 1
ATOM 3292 O O . ALA A 1 419 ? 15.898 7.742 -27.625 1 39.03 419 ALA A O 1
ATOM 3293 N N . ALA A 1 420 ? 15.711 9.625 -27.375 1 41.59 420 ALA A N 1
ATOM 3294 C CA . ALA A 1 420 ? 15.758 9.492 -25.906 1 41.59 420 ALA A CA 1
ATOM 3295 C C . ALA A 1 420 ? 14.414 9.016 -25.359 1 41.59 420 ALA A C 1
ATOM 3297 O O . ALA A 1 420 ? 13.359 9.5 -25.781 1 41.59 420 ALA A O 1
ATOM 3298 N N . GLU A 1 421 ? 14.195 7.742 -25.062 1 50.25 421 GLU A N 1
ATOM 3299 C CA . GLU A 1 421 ? 13.133 7.012 -24.391 1 50.25 421 GLU A CA 1
ATOM 3300 C C . GLU A 1 421 ? 12.281 7.941 -23.516 1 50.25 421 GLU A C 1
ATOM 3302 O O . GLU A 1 421 ? 12.812 8.641 -22.656 1 50.25 421 GLU A O 1
ATOM 3307 N N . SER A 1 422 ? 11.266 8.656 -24.094 1 60.62 422 SER A N 1
ATOM 3308 C CA . SER A 1 422 ? 10.344 9.617 -23.484 1 60.62 422 SER A CA 1
ATOM 3309 C C . SER A 1 422 ? 9.812 9.102 -22.156 1 60.62 422 SER A C 1
ATOM 3311 O O . SER A 1 422 ? 9.094 8.102 -22.109 1 60.62 422 SER A O 1
ATOM 3313 N N . THR A 1 423 ? 10.461 9.281 -21.094 1 78.75 423 THR A N 1
ATOM 3314 C CA . THR A 1 423 ? 10.008 9 -19.734 1 78.75 423 THR A CA 1
ATOM 3315 C C . THR A 1 423 ? 8.781 9.852 -19.391 1 78.75 423 THR A C 1
ATOM 3317 O O . THR A 1 423 ? 8.688 11.008 -19.812 1 78.75 423 THR A O 1
ATOM 3320 N N . PRO A 1 424 ? 7.754 9.234 -18.906 1 90.94 424 PRO A N 1
ATOM 3321 C CA . PRO A 1 424 ? 6.559 9.977 -18.5 1 90.94 424 PRO A CA 1
ATOM 3322 C C . PRO A 1 424 ? 6.848 11.008 -17.422 1 90.94 424 PRO A C 1
ATOM 3324 O O . PRO A 1 424 ? 7.988 11.141 -16.969 1 90.94 424 PRO A O 1
ATOM 3327 N N . MET A 1 425 ? 5.879 11.828 -17.125 1 94.12 425 MET A N 1
ATOM 3328 C CA . MET A 1 425 ? 6.023 12.867 -16.109 1 94.12 425 MET A CA 1
ATOM 3329 C C . MET A 1 425 ? 6.441 12.266 -14.766 1 94.12 425 MET A C 1
ATOM 3331 O O . MET A 1 425 ? 7.238 12.859 -14.031 1 94.12 425 MET A O 1
ATOM 3335 N N . ILE A 1 426 ? 5.863 11.117 -14.43 1 95.31 426 ILE A N 1
ATOM 3336 C CA . ILE A 1 426 ? 6.27 10.406 -13.227 1 95.31 426 ILE A CA 1
ATOM 3337 C C . ILE A 1 426 ? 6.348 8.906 -13.516 1 95.31 426 ILE A C 1
ATOM 3339 O O . ILE A 1 426 ? 5.613 8.391 -14.359 1 95.31 426 ILE A O 1
ATOM 3343 N N . THR A 1 427 ? 7.262 8.258 -12.883 1 93.88 427 THR A N 1
ATOM 3344 C CA . THR A 1 427 ? 7.383 6.809 -12.93 1 93.88 427 THR A CA 1
ATOM 3345 C C . THR A 1 427 ? 6.703 6.164 -11.727 1 93.88 427 THR A C 1
ATOM 3347 O O . THR A 1 427 ? 6.352 6.852 -10.766 1 93.88 427 THR A O 1
ATOM 3350 N N . TRP A 1 428 ? 6.41 4.875 -11.805 1 93 428 TRP A N 1
ATOM 3351 C CA . TRP A 1 428 ? 5.797 4.152 -10.695 1 93 428 TRP A CA 1
ATOM 3352 C C . TRP A 1 428 ? 6.684 4.199 -9.461 1 93 428 TRP A C 1
ATOM 3354 O O . TRP A 1 428 ? 6.188 4.355 -8.336 1 93 428 TRP A O 1
ATOM 3364 N N . LYS A 1 429 ? 7.977 4.086 -9.68 1 92.44 429 LYS A N 1
ATOM 3365 C CA . LYS A 1 429 ? 8.914 4.094 -8.562 1 92.44 429 LYS A CA 1
ATOM 3366 C C . LYS A 1 429 ? 8.883 5.43 -7.824 1 92.44 429 LYS A C 1
ATOM 3368 O O . LYS A 1 429 ? 8.938 5.461 -6.594 1 92.44 429 LYS A O 1
ATOM 3373 N N . GLU A 1 430 ? 8.797 6.496 -8.594 1 93.31 430 GLU A N 1
ATOM 3374 C CA . GLU A 1 430 ? 8.711 7.824 -7.988 1 93.31 430 GLU A CA 1
ATOM 3375 C C . GLU A 1 430 ? 7.434 7.969 -7.164 1 93.31 430 GLU A C 1
ATOM 3377 O O . GLU A 1 430 ? 7.445 8.578 -6.094 1 93.31 430 GLU A O 1
ATOM 3382 N N . PHE A 1 431 ? 6.367 7.391 -7.645 1 95 431 PHE A N 1
ATOM 3383 C CA . PHE A 1 431 ? 5.121 7.355 -6.887 1 95 431 PHE A CA 1
ATOM 3384 C C . PHE A 1 431 ? 5.289 6.543 -5.605 1 95 431 PHE A C 1
ATOM 3386 O O . PHE A 1 431 ? 4.902 6.992 -4.523 1 95 431 PHE A O 1
ATOM 3393 N N . GLU A 1 432 ? 5.824 5.387 -5.691 1 93 432 GLU A N 1
ATOM 3394 C CA . GLU A 1 432 ? 6.008 4.477 -4.566 1 93 432 GLU A CA 1
ATOM 3395 C C . GLU A 1 432 ? 6.875 5.109 -3.479 1 93 432 GLU A C 1
ATOM 3397 O O . GLU A 1 432 ? 6.648 4.879 -2.287 1 93 432 GLU A O 1
ATOM 3402 N N . ASP A 1 433 ? 7.836 5.875 -3.902 1 90.56 433 ASP A N 1
ATOM 3403 C CA . ASP A 1 433 ? 8.75 6.5 -2.953 1 90.56 433 ASP A CA 1
ATOM 3404 C C . ASP A 1 433 ? 8.094 7.695 -2.262 1 90.56 433 ASP A C 1
ATOM 3406 O O . ASP A 1 433 ? 8.461 8.055 -1.143 1 90.56 433 ASP A O 1
ATOM 3410 N N . CYS A 1 434 ? 7.121 8.234 -2.939 1 89.56 434 CYS A N 1
ATOM 3411 C CA . CYS A 1 434 ? 6.512 9.461 -2.436 1 89.56 434 CYS A CA 1
ATOM 3412 C C . CYS A 1 434 ? 5.355 9.141 -1.493 1 89.56 434 CYS A C 1
ATOM 3414 O O . CYS A 1 434 ? 5.078 9.906 -0.565 1 89.56 434 CYS A O 1
ATOM 3416 N N . ILE A 1 435 ? 4.688 8.031 -1.688 1 91.75 435 ILE A N 1
ATOM 3417 C CA . ILE A 1 435 ? 3.496 7.699 -0.917 1 91.75 435 ILE A CA 1
ATOM 3418 C C . ILE A 1 435 ? 3.898 7.23 0.479 1 91.75 435 ILE A C 1
ATOM 3420 O O . ILE A 1 435 ? 4.812 6.414 0.628 1 91.75 435 ILE A O 1
ATOM 3424 N N . PRO A 1 436 ? 3.381 7.797 1.518 1 88.69 436 PRO A N 1
ATOM 3425 C CA . PRO A 1 436 ? 3.611 7.297 2.875 1 88.69 436 PRO A CA 1
ATOM 3426 C C . PRO A 1 436 ? 2.805 6.035 3.184 1 88.69 436 PRO A C 1
ATOM 3428 O O . PRO A 1 436 ? 1.72 6.121 3.768 1 88.69 436 PRO A O 1
ATOM 3431 N N . TRP A 1 437 ? 3.314 4.945 2.965 1 91.06 437 TRP A N 1
ATOM 3432 C CA . TRP A 1 437 ? 2.611 3.67 3.066 1 91.06 437 TRP A CA 1
ATOM 3433 C C . TRP A 1 437 ? 2.15 3.416 4.496 1 91.06 437 TRP A C 1
ATOM 3435 O O . TRP A 1 437 ? 1.11 2.793 4.719 1 91.06 437 TRP A O 1
ATOM 3445 N N . HIS A 1 438 ? 2.895 3.857 5.531 1 89.56 438 HIS A N 1
ATOM 3446 C CA . HIS A 1 438 ? 2.492 3.654 6.918 1 89.56 438 HIS A CA 1
ATOM 3447 C C . HIS A 1 438 ? 1.188 4.383 7.227 1 89.56 438 HIS A C 1
ATOM 3449 O O . HIS A 1 438 ? 0.383 3.908 8.031 1 89.56 438 HIS A O 1
ATOM 3455 N N . ILE A 1 439 ? 0.964 5.508 6.543 1 85.31 439 ILE A N 1
ATOM 3456 C CA . ILE A 1 439 ? -0.278 6.25 6.738 1 85.31 439 ILE A CA 1
ATOM 3457 C C . ILE A 1 439 ? -1.427 5.52 6.043 1 85.31 439 ILE A C 1
ATOM 3459 O O . ILE A 1 439 ? -2.541 5.465 6.57 1 85.31 439 ILE A O 1
ATOM 3463 N N . VAL A 1 440 ? -1.115 4.961 4.859 1 91.06 440 VAL A N 1
ATOM 3464 C CA . VAL A 1 440 ? -2.131 4.219 4.121 1 91.06 440 VAL A CA 1
ATOM 3465 C C . VAL A 1 440 ? -2.682 3.09 4.988 1 91.06 440 VAL A C 1
ATOM 3467 O O . VAL A 1 440 ? -3.896 2.936 5.117 1 91.06 440 VAL A O 1
ATOM 3470 N N . ILE A 1 441 ? -1.837 2.383 5.66 1 93.06 441 ILE A N 1
ATOM 3471 C CA . ILE A 1 441 ? -2.244 1.236 6.465 1 93.06 441 ILE A CA 1
ATOM 3472 C C . ILE A 1 441 ? -2.842 1.718 7.781 1 93.06 441 ILE A C 1
ATOM 3474 O O . ILE A 1 441 ? -3.791 1.121 8.297 1 93.06 441 ILE A O 1
ATOM 3478 N N . LEU A 1 442 ? -2.271 2.797 8.328 1 89.25 442 LEU A N 1
ATOM 3479 C CA . LEU A 1 442 ? -2.789 3.377 9.562 1 89.25 442 LEU A CA 1
ATOM 3480 C C . LEU A 1 442 ? -4.25 3.779 9.398 1 89.25 442 LEU A C 1
ATOM 3482 O O . LEU A 1 442 ? -5.078 3.484 10.266 1 89.25 442 LEU A O 1
ATOM 3486 N N . VAL A 1 443 ? -4.516 4.398 8.273 1 86.69 443 VAL A N 1
ATOM 3487 C CA . VAL A 1 443 ? -5.879 4.84 7.988 1 86.69 443 VAL A CA 1
ATOM 3488 C C . VAL A 1 443 ? -6.801 3.629 7.879 1 86.69 443 VAL A C 1
ATOM 3490 O O . VAL A 1 443 ? -7.91 3.633 8.414 1 86.69 443 VAL A O 1
ATOM 3493 N N . GLY A 1 444 ? -6.348 2.625 7.195 1 91.31 444 GLY A N 1
ATOM 3494 C CA . GLY A 1 444 ? -7.121 1.399 7.086 1 91.31 444 GLY A CA 1
ATOM 3495 C C . GLY A 1 444 ? -7.414 0.755 8.43 1 91.31 444 GLY A C 1
ATOM 3496 O O . GLY A 1 444 ? -8.547 0.343 8.695 1 91.31 444 GLY A O 1
ATOM 3497 N N . GLY A 1 445 ? -6.406 0.645 9.297 1 92.25 445 GLY A N 1
ATOM 3498 C CA . GLY A 1 445 ? -6.605 0.121 10.641 1 92.25 445 GLY A CA 1
ATOM 3499 C C . GLY A 1 445 ? -7.594 0.929 11.461 1 92.25 445 GLY A C 1
ATOM 3500 O O . GLY A 1 445 ? -8.367 0.368 12.234 1 92.25 445 GLY A O 1
ATOM 3501 N N . GLY A 1 446 ? -7.539 2.232 11.273 1 87.75 446 GLY A N 1
ATOM 3502 C CA . GLY A 1 446 ? -8.5 3.094 11.945 1 87.75 446 GLY A CA 1
ATOM 3503 C C . GLY A 1 446 ? -9.93 2.824 11.531 1 87.75 446 GLY A C 1
ATOM 3504 O O . GLY A 1 446 ? -10.836 2.799 12.375 1 87.75 446 GLY A O 1
ATOM 3505 N N . PHE A 1 447 ? -10.125 2.57 10.242 1 88.62 447 PHE A N 1
ATOM 3506 C CA . PHE A 1 447 ? -11.461 2.264 9.742 1 88.62 447 PHE A CA 1
ATOM 3507 C C . PHE A 1 447 ? -11.938 0.913 10.266 1 88.62 447 PHE A C 1
ATOM 3509 O O . PHE A 1 447 ? -13.117 0.744 10.586 1 88.62 447 PHE A O 1
ATOM 3516 N N . ALA A 1 448 ? -10.992 0.047 10.266 1 93.31 448 ALA A N 1
ATOM 3517 C CA . ALA A 1 448 ? -11.336 -1.261 10.812 1 93.31 448 ALA A CA 1
ATOM 3518 C C . ALA A 1 448 ? -11.766 -1.145 12.273 1 93.31 448 ALA A C 1
ATOM 3520 O O . ALA A 1 448 ? -12.75 -1.763 12.695 1 93.31 448 ALA A O 1
ATOM 3521 N N . LEU A 1 449 ? -11.078 -0.33 13.047 1 91.75 449 LEU A N 1
ATOM 3522 C CA . LEU A 1 449 ? -11.414 -0.127 14.453 1 91.75 449 LEU A CA 1
ATOM 3523 C C . LEU A 1 449 ? -12.773 0.544 14.594 1 91.75 449 LEU A C 1
ATOM 3525 O O . LEU A 1 449 ? -13.578 0.15 15.445 1 91.75 449 LEU A O 1
ATOM 3529 N N . ALA A 1 450 ? -13.016 1.533 13.781 1 85.31 450 ALA A N 1
ATOM 3530 C CA . ALA A 1 450 ? -14.297 2.234 13.82 1 85.31 450 ALA A CA 1
ATOM 3531 C C . ALA A 1 450 ? -15.453 1.285 13.516 1 85.31 450 ALA A C 1
ATOM 3533 O O . ALA A 1 450 ? -16.469 1.288 14.219 1 85.31 450 ALA A O 1
ATOM 3534 N N . LYS A 1 451 ? -15.289 0.508 12.484 1 89.5 451 LYS A N 1
ATOM 3535 C CA . LYS A 1 451 ? -16.328 -0.454 12.133 1 89.5 451 LYS A CA 1
ATOM 3536 C C . LYS A 1 451 ? -16.5 -1.506 13.227 1 89.5 451 LYS A C 1
ATOM 3538 O O . LYS A 1 451 ? -17.625 -1.924 13.523 1 89.5 451 LYS A O 1
ATOM 3543 N N . GLY A 1 452 ? -15.406 -1.939 13.805 1 92.81 452 GLY A N 1
ATOM 3544 C CA . GLY A 1 452 ? -15.461 -2.879 14.914 1 92.81 452 GLY A CA 1
ATOM 3545 C C . GLY A 1 452 ? -16.219 -2.342 16.109 1 92.81 452 GLY A C 1
ATOM 3546 O O . GLY A 1 452 ? -16.984 -3.074 16.75 1 92.81 452 GLY A O 1
ATOM 3547 N N . CYS A 1 453 ? -16.047 -1.122 16.406 1 88.69 453 CYS A N 1
ATOM 3548 C CA . CYS A 1 453 ? -16.75 -0.494 17.516 1 88.69 453 CYS A CA 1
ATOM 3549 C C . CYS A 1 453 ? -18.25 -0.459 17.25 1 88.69 453 CYS A C 1
ATOM 3551 O O . CYS A 1 453 ? -19.062 -0.644 18.172 1 88.69 453 CYS A O 1
ATOM 3553 N N . GLU A 1 454 ? -18.594 -0.279 16.047 1 86.19 454 GLU A N 1
ATOM 3554 C CA . GLU A 1 454 ? -20 -0.236 15.656 1 86.19 454 GLU A CA 1
ATOM 3555 C C . GLU A 1 454 ? -20.641 -1.623 15.727 1 86.19 454 GLU A C 1
ATOM 3557 O O . GLU A 1 454 ? -21.672 -1.804 16.359 1 86.19 454 GLU A O 1
ATOM 3562 N N . VAL A 1 455 ? -19.969 -2.604 15.18 1 91.5 455 VAL A N 1
ATOM 3563 C CA . VAL A 1 455 ? -20.547 -3.93 15.031 1 91.5 455 VAL A CA 1
ATOM 3564 C C . VAL A 1 455 ? -20.531 -4.656 16.375 1 91.5 455 VAL A C 1
ATOM 3566 O O . VAL A 1 455 ? -21.422 -5.473 16.656 1 91.5 455 VAL A O 1
ATOM 3569 N N . SER A 1 456 ? -19.578 -4.332 17.234 1 93.19 456 SER A N 1
ATOM 3570 C CA . SER A 1 456 ? -19.469 -4.992 18.531 1 93.19 456 SER A CA 1
ATOM 3571 C C . SER A 1 456 ? -20.453 -4.402 19.531 1 93.19 456 SER A C 1
ATOM 3573 O O . SER A 1 456 ? -20.719 -5.004 20.578 1 93.19 456 SER A O 1
ATOM 3575 N N . GLY A 1 457 ? -20.922 -3.146 19.25 1 90.75 457 GLY A N 1
ATOM 3576 C CA . GLY A 1 457 ? -21.812 -2.463 20.172 1 90.75 457 GLY A CA 1
ATOM 3577 C C . GLY A 1 457 ? -21.062 -1.584 21.172 1 90.75 457 GLY A C 1
ATOM 3578 O O . GLY A 1 457 ? -21.688 -0.934 22.016 1 90.75 457 GLY A O 1
ATOM 3579 N N . LEU A 1 458 ? -19.812 -1.533 21.062 1 90.62 458 LEU A N 1
ATOM 3580 C CA . LEU A 1 458 ? -19.016 -0.712 21.969 1 90.62 458 LEU A CA 1
ATOM 3581 C C . LEU A 1 458 ? -19.406 0.76 21.844 1 90.62 458 LEU A C 1
ATOM 3583 O O . LEU A 1 458 ? -19.469 1.475 22.844 1 90.62 458 LEU A O 1
ATOM 3587 N N . SER A 1 459 ? -19.625 1.23 20.625 1 84.94 459 SER A N 1
ATOM 3588 C CA . SER A 1 459 ? -20.016 2.619 20.391 1 84.94 459 SER A CA 1
ATOM 3589 C C . SER A 1 459 ? -21.266 2.988 21.156 1 84.94 459 SER A C 1
ATOM 3591 O O . SER A 1 459 ? -21.344 4.055 21.781 1 84.94 459 SER A O 1
ATOM 3593 N N . THR A 1 460 ? -22.219 2.082 21.125 1 86.12 460 THR A N 1
ATOM 3594 C CA . THR A 1 460 ? -23.469 2.295 21.859 1 86.12 460 THR A CA 1
ATOM 3595 C C . THR A 1 460 ? -23.219 2.279 23.359 1 86.12 460 THR A C 1
ATOM 3597 O O . THR A 1 460 ? -23.781 3.096 24.094 1 86.12 460 THR A O 1
ATOM 3600 N N . TRP A 1 461 ? -22.406 1.383 23.766 1 90.06 461 TRP A N 1
ATOM 3601 C CA . TRP A 1 461 ? -22.078 1.267 25.172 1 90.06 461 TRP A CA 1
ATOM 3602 C C . TRP A 1 461 ? -21.422 2.545 25.688 1 90.06 461 TRP A C 1
ATOM 3604 O O . TRP A 1 461 ? -21.797 3.061 26.75 1 90.06 461 TRP A O 1
ATOM 3614 N N . VAL A 1 462 ? -20.484 3.041 24.984 1 86.44 462 VAL A N 1
ATOM 3615 C CA . VAL A 1 462 ? -19.781 4.262 25.359 1 86.44 462 VAL A CA 1
ATOM 3616 C C . VAL A 1 462 ? -20.734 5.445 25.328 1 86.44 462 VAL A C 1
ATOM 3618 O O . VAL A 1 462 ? -20.703 6.309 26.203 1 86.44 462 VAL A O 1
ATOM 3621 N N . GLY A 1 463 ? -21.562 5.527 24.297 1 81.62 463 GLY A N 1
ATOM 3622 C CA . GLY A 1 463 ? -22.562 6.578 24.203 1 81.62 463 GLY A CA 1
ATOM 3623 C C . GLY A 1 463 ? -23.469 6.668 25.422 1 81.62 463 GLY A C 1
ATOM 3624 O O . GLY A 1 463 ? -23.734 7.762 25.922 1 81.62 463 GLY A O 1
ATOM 3625 N N . HIS A 1 464 ? -23.828 5.57 25.875 1 86.75 464 HIS A N 1
ATOM 3626 C CA . HIS A 1 464 ? -24.703 5.516 27.047 1 86.75 464 HIS A CA 1
ATOM 3627 C C . HIS A 1 464 ? -23.984 6.004 28.297 1 86.75 464 HIS A C 1
ATOM 3629 O O . HIS A 1 464 ? -24.594 6.645 29.156 1 86.75 464 HIS A O 1
ATOM 3635 N N . ARG A 1 465 ? -22.75 5.734 28.312 1 87 465 ARG A N 1
ATOM 3636 C CA . ARG A 1 465 ? -21.969 6.109 29.484 1 87 465 ARG A CA 1
ATOM 3637 C C . ARG A 1 465 ? -21.641 7.598 29.484 1 87 465 ARG A C 1
ATOM 3639 O O . ARG A 1 465 ? -21.297 8.164 30.516 1 87 465 ARG A O 1
ATOM 3646 N N . MET A 1 466 ? -21.844 8.172 28.312 1 85.38 466 MET A N 1
ATOM 3647 C CA . MET A 1 466 ? -21.5 9.586 28.172 1 85.38 466 MET A CA 1
ATOM 3648 C C . MET A 1 466 ? -22.719 10.469 28.406 1 85.38 466 MET A C 1
ATOM 3650 O O . MET A 1 466 ? -22.609 11.688 28.516 1 85.38 466 MET A O 1
ATOM 3654 N N . VAL A 1 467 ? -23.859 10.016 28.656 1 84.44 467 VAL A N 1
ATOM 3655 C CA . VAL A 1 467 ? -25.125 10.727 28.781 1 84.44 467 VAL A CA 1
ATOM 3656 C C . VAL A 1 467 ? -25.047 11.727 29.922 1 84.44 467 VAL A C 1
ATOM 3658 O O . VAL A 1 467 ? -25.531 12.859 29.797 1 84.44 467 VAL A O 1
ATOM 3661 N N . PRO A 1 468 ? -24.328 11.422 30.984 1 85.94 468 PRO A N 1
ATOM 3662 C CA . PRO A 1 468 ? -24.266 12.391 32.094 1 85.94 468 PRO A CA 1
ATOM 3663 C C . PRO A 1 468 ? -23.516 13.664 31.719 1 85.94 468 PRO A C 1
ATOM 3665 O O . PRO A 1 468 ? -23.703 14.703 32.344 1 85.94 468 PRO A O 1
ATOM 3668 N N . LEU A 1 469 ? -22.797 13.609 30.703 1 86.38 469 LEU A N 1
ATOM 3669 C CA . LEU A 1 469 ? -22.062 14.781 30.25 1 86.38 469 LEU A CA 1
ATOM 3670 C C . LEU A 1 469 ? -22.969 15.758 29.516 1 86.38 469 LEU A C 1
ATOM 3672 O O . LEU A 1 469 ? -22.562 16.875 29.219 1 86.38 469 LEU A O 1
ATOM 3676 N N . SER A 1 470 ? -24.156 15.328 29.281 1 86.19 470 SER A N 1
ATOM 3677 C CA . SER A 1 470 ? -25.125 16.156 28.578 1 86.19 470 SER A CA 1
ATOM 3678 C C . SER A 1 470 ? -25.484 17.391 29.391 1 86.19 470 SER A C 1
ATOM 3680 O O . SER A 1 470 ? -26 18.375 28.859 1 86.19 470 SER A O 1
ATOM 3682 N N . SER A 1 471 ? -25.141 17.312 30.656 1 89.19 471 SER A N 1
ATOM 3683 C CA . SER A 1 471 ? -25.453 18.438 31.531 1 89.19 471 SER A CA 1
ATOM 3684 C C . SER A 1 471 ? -24.469 19.594 31.312 1 89.19 471 SER A C 1
ATOM 3686 O O . SER A 1 471 ? -24.766 20.734 31.672 1 89.19 471 SER A O 1
ATOM 3688 N N . LEU A 1 472 ? -23.438 19.359 30.719 1 91.25 472 LEU A N 1
ATOM 3689 C CA . LEU A 1 472 ? -22.438 20.375 30.453 1 91.25 472 LEU A CA 1
ATOM 3690 C C . LEU A 1 472 ? -22.781 21.156 29.188 1 91.25 472 LEU A C 1
ATOM 3692 O O . LEU A 1 472 ? -23.266 20.578 28.203 1 91.25 472 LEU A O 1
ATOM 3696 N N . PRO A 1 473 ? -22.516 22.453 29.359 1 92.44 473 PRO A N 1
ATOM 3697 C CA . PRO A 1 473 ? -22.75 23.234 28.141 1 92.44 473 PRO A CA 1
ATOM 3698 C C . PRO A 1 473 ? -21.844 22.812 26.984 1 92.44 473 PRO A C 1
ATOM 3700 O O . PRO A 1 473 ? -20.688 22.422 27.203 1 92.44 473 PRO A O 1
ATOM 3703 N N . GLY A 1 474 ? -22.328 22.922 25.797 1 90.69 474 GLY A N 1
ATOM 3704 C CA . GLY A 1 474 ? -21.641 22.484 24.594 1 90.69 474 GLY A CA 1
ATOM 3705 C C . GLY A 1 474 ? -20.25 23.109 24.438 1 90.69 474 GLY A C 1
ATOM 3706 O O . GLY A 1 474 ? -19.312 22.422 24.031 1 90.69 474 GLY A O 1
ATOM 3707 N N . TRP A 1 475 ? -20.141 24.359 24.766 1 91.31 475 TRP A N 1
ATOM 3708 C CA . TRP A 1 475 ? -18.875 25.062 24.578 1 91.31 475 TRP A CA 1
ATOM 3709 C C . TRP A 1 475 ? -17.812 24.516 25.516 1 91.31 475 TRP A C 1
ATOM 3711 O O . TRP A 1 475 ? -16.625 24.484 25.188 1 91.31 475 TRP A O 1
ATOM 3721 N N . ILE A 1 476 ? -18.172 24.031 26.656 1 93.94 476 ILE A N 1
ATOM 3722 C CA . ILE A 1 476 ? -17.234 23.438 27.609 1 93.94 476 ILE A CA 1
ATOM 3723 C C . ILE A 1 476 ? -16.766 22.078 27.094 1 93.94 476 ILE A C 1
ATOM 3725 O O . ILE A 1 476 ? -15.594 21.719 27.234 1 93.94 476 ILE A O 1
ATOM 3729 N N . ILE A 1 477 ? -17.75 21.375 26.594 1 93.19 477 ILE A N 1
ATOM 3730 C CA . ILE A 1 477 ? -17.406 20.062 26.047 1 93.19 477 ILE A CA 1
ATOM 3731 C C . ILE A 1 477 ? -16.391 20.219 24.922 1 93.19 477 ILE A C 1
ATOM 3733 O O . ILE A 1 477 ? -15.383 19.516 24.891 1 93.19 477 ILE A O 1
ATOM 3737 N N . VAL A 1 478 ? -16.641 21.109 24.016 1 94.5 478 VAL A N 1
ATOM 3738 C CA . VAL A 1 478 ? -15.742 21.359 22.906 1 94.5 478 VAL A CA 1
ATOM 3739 C C . VAL A 1 478 ? -14.367 21.781 23.422 1 94.5 478 VAL A C 1
ATOM 3741 O O . VAL A 1 478 ? -13.336 21.312 22.938 1 94.5 478 VAL A O 1
ATOM 3744 N N . PHE A 1 479 ? -14.391 22.578 24.422 1 94.75 479 PHE A N 1
ATOM 3745 C CA . PHE A 1 479 ? -13.141 23.078 25 1 94.75 479 PHE A CA 1
ATOM 3746 C C . PHE A 1 479 ? -12.336 21.922 25.594 1 94.75 479 PHE A C 1
ATOM 3748 O O . PHE A 1 479 ? -11.133 21.828 25.375 1 94.75 479 PHE A O 1
ATOM 3755 N N . ILE A 1 480 ? -12.953 21.125 26.312 1 93.69 480 ILE A N 1
ATOM 3756 C CA . ILE A 1 480 ? -12.297 20 26.969 1 93.69 480 ILE A CA 1
ATOM 3757 C C . ILE A 1 480 ? -11.766 19.031 25.922 1 93.69 480 ILE A C 1
ATOM 3759 O O . ILE A 1 480 ? -10.641 18.531 26.031 1 93.69 480 ILE A O 1
ATOM 3763 N N . VAL A 1 481 ? -12.602 18.734 24.953 1 94.12 481 VAL A N 1
ATOM 3764 C CA . VAL A 1 481 ? -12.203 17.828 23.875 1 94.12 481 VAL A CA 1
ATOM 3765 C C . VAL A 1 481 ? -10.969 18.375 23.172 1 94.12 481 VAL A C 1
ATOM 3767 O O . VAL A 1 481 ? -10 17.656 22.938 1 94.12 481 VAL A O 1
ATOM 3770 N N . CYS A 1 482 ? -10.953 19.641 22.828 1 95.56 482 CYS A N 1
ATOM 3771 C CA . CYS A 1 482 ? -9.82 20.266 22.141 1 95.56 482 CYS A CA 1
ATOM 3772 C C . CYS A 1 482 ? -8.57 20.203 23 1 95.56 482 CYS A C 1
ATOM 3774 O O . CYS A 1 482 ? -7.477 19.938 22.5 1 95.56 482 CYS A O 1
ATOM 3776 N N . LEU A 1 483 ? -8.703 20.438 24.25 1 94.81 483 LEU A N 1
ATOM 3777 C CA . LEU A 1 483 ? -7.578 20.406 25.172 1 94.81 483 LEU A CA 1
ATOM 3778 C C . LEU A 1 483 ? -6.98 19.016 25.266 1 94.81 483 LEU A C 1
ATOM 3780 O O . LEU A 1 483 ? -5.758 18.844 25.234 1 94.81 483 LEU A O 1
ATOM 3784 N N . ILE A 1 484 ? -7.836 18.062 25.359 1 94.12 484 ILE A N 1
ATOM 3785 C CA . ILE A 1 484 ? -7.379 16.688 25.484 1 94.12 484 ILE A CA 1
ATOM 3786 C C . ILE A 1 484 ? -6.688 16.25 24.188 1 94.12 484 ILE A C 1
ATOM 3788 O O . ILE A 1 484 ? -5.578 15.703 24.234 1 94.12 484 ILE A O 1
ATOM 3792 N N . VAL A 1 485 ? -7.336 16.5 23.094 1 95 485 VAL A N 1
ATOM 3793 C CA . VAL A 1 485 ? -6.809 16.078 21.812 1 95 485 VAL A CA 1
ATOM 3794 C C . VAL A 1 485 ? -5.48 16.766 21.531 1 95 485 VAL A C 1
ATOM 3796 O O . VAL A 1 485 ? -4.523 16.141 21.078 1 95 485 VAL A O 1
ATOM 3799 N N . THR A 1 486 ? -5.391 18.047 21.812 1 95.19 486 THR A N 1
ATOM 3800 C CA . THR A 1 486 ? -4.152 18.797 21.609 1 95.19 486 THR A CA 1
ATOM 3801 C C . THR A 1 486 ? -3.041 18.25 22.5 1 95.19 486 THR A C 1
ATOM 3803 O O . THR A 1 486 ? -1.885 18.172 22.094 1 95.19 486 THR A O 1
ATOM 3806 N N . SER A 1 487 ? -3.344 17.906 23.688 1 92.94 487 SER A N 1
ATOM 3807 C CA . SER A 1 487 ? -2.359 17.359 24.625 1 92.94 487 SER A CA 1
ATOM 3808 C C . SER A 1 487 ? -1.86 15.992 24.156 1 92.94 487 SER A C 1
ATOM 3810 O O . SER A 1 487 ? -0.662 15.711 24.219 1 92.94 487 SER A O 1
ATOM 3812 N N . VAL A 1 488 ? -2.746 15.227 23.672 1 90.75 488 VAL A N 1
ATOM 3813 C CA . VAL A 1 488 ? -2.396 13.867 23.25 1 90.75 488 VAL A CA 1
ATOM 3814 C C . VAL A 1 488 ? -1.565 13.914 21.969 1 90.75 488 VAL A C 1
ATOM 3816 O O . VAL A 1 488 ? -0.592 13.172 21.828 1 90.75 488 VAL A O 1
ATOM 3819 N N . THR A 1 489 ? -1.917 14.758 21.109 1 92.56 489 THR A N 1
ATOM 3820 C CA . THR A 1 489 ? -1.248 14.797 19.812 1 92.56 489 THR A CA 1
ATOM 3821 C C . THR A 1 489 ? 0.186 15.297 19.969 1 92.56 489 THR A C 1
ATOM 3823 O O . THR A 1 489 ? 0.995 15.156 19.047 1 92.56 489 THR A O 1
ATOM 3826 N N . GLU A 1 490 ? 0.568 15.914 21.109 1 91.38 490 GLU A N 1
ATOM 3827 C CA . GLU A 1 490 ? 1.934 16.375 21.344 1 91.38 490 GLU A CA 1
ATOM 3828 C C . GLU A 1 490 ? 2.879 15.188 21.547 1 91.38 490 GLU A C 1
ATOM 3830 O O . GLU A 1 490 ? 4.094 15.32 21.391 1 91.38 490 GLU A O 1
ATOM 3835 N N . VAL A 1 491 ? 2.318 14.086 21.875 1 85.12 491 VAL A N 1
ATOM 3836 C CA . VAL A 1 491 ? 3.174 12.93 22.141 1 85.12 491 VAL A CA 1
ATOM 3837 C C . VAL A 1 491 ? 2.801 11.781 21.219 1 85.12 491 VAL A C 1
ATOM 3839 O O . VAL A 1 491 ? 3.447 10.727 21.234 1 85.12 491 VAL A O 1
ATOM 3842 N N . ALA A 1 492 ? 1.744 11.969 20.484 1 86.31 492 ALA A N 1
ATOM 3843 C CA . ALA A 1 492 ? 1.274 10.961 19.547 1 86.31 492 ALA A CA 1
ATOM 3844 C C . ALA A 1 492 ? 1.18 11.523 18.125 1 86.31 492 ALA A C 1
ATOM 3846 O O . ALA A 1 492 ? 1.104 12.742 17.938 1 86.31 492 ALA A O 1
ATOM 3847 N N . SER A 1 493 ? 1.244 10.586 17.188 1 87 493 SER A N 1
ATOM 3848 C CA . SER A 1 493 ? 1.083 11.016 15.805 1 87 493 SER A CA 1
ATOM 3849 C C . SER A 1 493 ? -0.282 11.656 15.578 1 87 493 SER A C 1
ATOM 3851 O O . SER A 1 493 ? -1.282 11.219 16.156 1 87 493 SER A O 1
ATOM 3853 N N . ASN A 1 494 ? -0.322 12.68 14.742 1 91.31 494 ASN A N 1
ATOM 3854 C CA . ASN A 1 494 ? -1.558 13.414 14.477 1 91.31 494 ASN A CA 1
ATOM 3855 C C . ASN A 1 494 ? -2.619 12.508 13.852 1 91.31 494 ASN A C 1
ATOM 3857 O O . ASN A 1 494 ? -3.746 12.438 14.344 1 91.31 494 ASN A O 1
ATOM 3861 N N . PRO A 1 495 ? -2.209 11.75 12.82 1 88.25 495 PRO A N 1
ATOM 3862 C CA . PRO A 1 495 ? -3.207 10.859 12.234 1 88.25 495 PRO A CA 1
ATOM 3863 C C . PRO A 1 495 ? -3.705 9.805 13.219 1 88.25 495 PRO A C 1
ATOM 3865 O O . PRO A 1 495 ? -4.895 9.469 13.227 1 88.25 495 PRO A O 1
ATOM 3868 N N . ALA A 1 496 ? -2.873 9.266 14.031 1 86.06 496 ALA A N 1
ATOM 3869 C CA . ALA A 1 496 ? -3.273 8.258 15.016 1 86.06 496 ALA A CA 1
ATOM 3870 C C . ALA A 1 496 ? -4.246 8.844 16.031 1 86.06 496 ALA A C 1
ATOM 3872 O O . ALA A 1 496 ? -5.211 8.188 16.438 1 86.06 496 ALA A O 1
ATOM 3873 N N . THR A 1 497 ? -4.004 10.047 16.406 1 91.06 497 THR A N 1
ATOM 3874 C CA . THR A 1 497 ? -4.832 10.711 17.406 1 91.06 497 THR A CA 1
ATOM 3875 C C . THR A 1 497 ? -6.27 10.836 16.922 1 91.06 497 THR A C 1
ATOM 3877 O O . THR A 1 497 ? -7.207 10.438 17.625 1 91.06 497 THR A O 1
ATOM 3880 N N . ILE A 1 498 ? -6.438 11.32 15.758 1 92.69 498 ILE A N 1
ATOM 3881 C CA . ILE A 1 498 ? -7.797 11.531 15.273 1 92.69 498 ILE A CA 1
ATOM 3882 C C . ILE A 1 498 ? -8.461 10.188 14.992 1 92.69 498 ILE A C 1
ATOM 3884 O O . ILE A 1 498 ? -9.672 10.031 15.18 1 92.69 498 ILE A O 1
ATOM 3888 N N . THR A 1 499 ? -7.707 9.234 14.562 1 86.75 499 THR A N 1
ATOM 3889 C CA . THR A 1 499 ? -8.234 7.902 14.289 1 86.75 499 THR A CA 1
ATOM 3890 C C . THR A 1 499 ? -8.828 7.289 15.555 1 86.75 499 THR A C 1
ATOM 3892 O O . THR A 1 499 ? -9.867 6.625 15.492 1 86.75 499 THR A O 1
ATOM 3895 N N . ILE A 1 500 ? -8.242 7.551 16.672 1 84.25 500 ILE A N 1
ATOM 3896 C CA . ILE A 1 500 ? -8.664 6.965 17.938 1 84.25 500 ILE A CA 1
ATOM 3897 C C . ILE A 1 500 ? -9.82 7.77 18.516 1 84.25 500 ILE A C 1
ATOM 3899 O O . ILE A 1 500 ? -10.789 7.195 19.031 1 84.25 500 ILE A O 1
ATOM 3903 N N . PHE A 1 501 ? -9.797 9.008 18.422 1 90.38 501 PHE A N 1
ATOM 3904 C CA . PHE A 1 501 ? -10.727 9.875 19.141 1 90.38 501 PHE A CA 1
ATOM 3905 C C . PHE A 1 501 ? -12.039 10.016 18.391 1 90.38 501 PHE A C 1
ATOM 3907 O O . PHE A 1 501 ? -13.102 10.156 19 1 90.38 501 PHE A O 1
ATOM 3914 N N . GLN A 1 502 ? -11.961 9.977 17.125 1 92.75 502 GLN A N 1
ATOM 3915 C CA . GLN A 1 502 ? -13.148 10.336 16.344 1 92.75 502 GLN A CA 1
ATOM 3916 C C . GLN A 1 502 ? -14.305 9.391 16.641 1 92.75 502 GLN A C 1
ATOM 3918 O O . GLN A 1 502 ? -15.43 9.836 16.891 1 92.75 502 GLN A O 1
ATOM 3923 N N . PRO A 1 503 ? -14.086 8.094 16.641 1 87.94 503 PRO A N 1
ATOM 3924 C CA . PRO A 1 503 ? -15.211 7.215 16.969 1 87.94 503 PRO A CA 1
ATOM 3925 C C . PRO A 1 503 ? -15.758 7.469 18.375 1 87.94 503 PRO A C 1
ATOM 3927 O O . PRO A 1 503 ? -16.969 7.375 18.594 1 87.94 503 PRO A O 1
ATOM 3930 N N . ILE A 1 504 ? -14.906 7.766 19.297 1 87.25 504 ILE A N 1
ATOM 3931 C CA . ILE A 1 504 ? -15.289 8.055 20.672 1 87.25 504 ILE A CA 1
ATOM 3932 C C . ILE A 1 504 ? -16.109 9.344 20.719 1 87.25 504 ILE A C 1
ATOM 3934 O O . ILE A 1 504 ? -17.156 9.398 21.375 1 87.25 504 ILE A O 1
ATOM 3938 N N . LEU A 1 505 ? -15.703 10.281 19.984 1 93.62 505 LEU A N 1
ATOM 3939 C CA . LEU A 1 505 ? -16.375 11.578 19.953 1 93.62 505 LEU A CA 1
ATOM 3940 C C . LEU A 1 505 ? -17.734 11.469 19.25 1 93.62 505 LEU A C 1
ATOM 3942 O O . LEU A 1 505 ? -18.688 12.156 19.609 1 93.62 505 LEU A O 1
ATOM 3946 N N . SER A 1 506 ? -17.781 10.633 18.219 1 92.56 506 SER A N 1
ATOM 3947 C CA . SER A 1 506 ? -19.047 10.375 17.547 1 92.56 506 SER A CA 1
ATOM 3948 C C . SER A 1 506 ? -20.062 9.789 18.531 1 92.56 506 SER A C 1
ATOM 3950 O O . SER A 1 506 ? -21.219 10.227 18.578 1 92.56 506 SER A O 1
ATOM 3952 N N . SER A 1 507 ? -19.625 8.859 19.312 1 88.56 507 SER A N 1
ATOM 3953 C CA . SER A 1 507 ? -20.5 8.227 20.297 1 88.56 507 SER A CA 1
ATOM 3954 C C . SER A 1 507 ? -20.906 9.211 21.391 1 88.56 507 SER A C 1
ATOM 3956 O O . SER A 1 507 ? -22.047 9.203 21.844 1 88.56 507 SER A O 1
ATOM 3958 N N . LEU A 1 508 ? -20 9.992 21.766 1 90.69 508 LEU A N 1
ATOM 3959 C CA . LEU A 1 508 ? -20.281 11.039 22.75 1 90.69 508 LEU A CA 1
ATOM 3960 C C . LEU A 1 508 ? -21.359 11.992 22.234 1 90.69 508 LEU A C 1
ATOM 3962 O O . LEU A 1 508 ? -22.328 12.266 22.938 1 90.69 508 LEU A O 1
ATOM 3966 N N . ALA A 1 509 ? -21.156 12.477 21.016 1 93.44 509 ALA A N 1
ATOM 3967 C CA . ALA A 1 509 ? -22.094 13.422 20.422 1 93.44 509 ALA A CA 1
ATOM 3968 C C . ALA A 1 509 ? -23.5 12.812 20.328 1 93.44 509 ALA A C 1
ATOM 3970 O O . ALA A 1 509 ? -24.484 13.477 20.609 1 93.44 509 ALA A O 1
ATOM 3971 N N . GLU A 1 510 ? -23.547 11.57 19.922 1 90 510 GLU A N 1
ATOM 3972 C CA . GLU A 1 510 ? -24.828 10.867 19.812 1 90 510 GLU A CA 1
ATOM 3973 C C . GLU A 1 510 ? -25.484 10.711 21.188 1 90 510 GLU A C 1
ATOM 3975 O O . GLU A 1 510 ? -26.688 10.875 21.312 1 90 510 GLU A O 1
ATOM 3980 N N . GLY A 1 511 ? -24.75 10.406 22.094 1 86.94 511 GLY A N 1
ATOM 3981 C CA . GLY A 1 511 ? -25.25 10.18 23.438 1 86.94 511 GLY A CA 1
ATOM 3982 C C . GLY A 1 511 ? -25.812 11.438 24.078 1 86.94 511 GLY A C 1
ATOM 3983 O O . GLY A 1 511 ? -26.812 11.383 24.781 1 86.94 511 GLY A O 1
ATOM 3984 N N . ILE A 1 512 ? -25.188 12.531 23.859 1 90.94 512 ILE A N 1
ATOM 3985 C CA . ILE A 1 512 ? -25.609 13.758 24.531 1 90.94 512 ILE A CA 1
ATOM 3986 C C . ILE A 1 512 ? -26.531 14.555 23.625 1 90.94 512 ILE A C 1
ATOM 3988 O O . ILE A 1 512 ? -27.016 15.625 24 1 90.94 512 ILE A O 1
ATOM 3992 N N . GLY A 1 513 ? -26.656 14.102 22.391 1 89.56 513 GLY A N 1
ATOM 3993 C CA . GLY A 1 513 ? -27.609 14.703 21.484 1 89.56 513 GLY A CA 1
ATOM 3994 C C . GLY A 1 513 ? -27.109 15.992 20.859 1 89.56 513 GLY A C 1
ATOM 3995 O O . GLY A 1 513 ? -27.859 16.953 20.703 1 89.56 513 GLY A O 1
ATOM 3996 N N . VAL A 1 514 ? -25.875 16.109 20.641 1 92.75 514 VAL A N 1
ATOM 3997 C CA . VAL A 1 514 ? -25.312 17.266 19.953 1 92.75 514 VAL A CA 1
ATOM 3998 C C . VAL A 1 514 ? -24.859 16.844 18.547 1 92.75 514 VAL A C 1
ATOM 4000 O O . VAL A 1 514 ? -24.625 15.664 18.297 1 92.75 514 VAL A O 1
ATOM 4003 N N . ASN A 1 515 ? -24.719 17.781 17.672 1 94.62 515 ASN A N 1
ATOM 4004 C CA . ASN A 1 515 ? -24.203 17.531 16.328 1 94.62 515 ASN A CA 1
ATOM 4005 C C . ASN A 1 515 ? -22.781 16.969 16.359 1 94.62 515 ASN A C 1
ATOM 4007 O O . ASN A 1 515 ? -21.891 17.609 16.906 1 94.62 515 ASN A O 1
ATOM 4011 N N . PRO A 1 516 ? -22.594 15.828 15.82 1 95.19 516 PRO A N 1
ATOM 4012 C CA . PRO A 1 516 ? -21.25 15.242 15.852 1 95.19 516 PRO A CA 1
ATOM 4013 C C . PRO A 1 516 ? -20.188 16.172 15.281 1 95.19 516 PRO A C 1
ATOM 4015 O O . PRO A 1 516 ? -19.062 16.203 15.781 1 95.19 516 PRO A O 1
ATOM 4018 N N . LEU A 1 517 ? -20.516 16.938 14.258 1 96.19 517 LEU A N 1
ATOM 4019 C CA . LEU A 1 517 ? -19.562 17.859 13.641 1 96.19 517 LEU A CA 1
ATOM 4020 C C . LEU A 1 517 ? -19.125 18.938 14.633 1 96.19 517 LEU A C 1
ATOM 4022 O O . LEU A 1 517 ? -18.016 19.469 14.523 1 96.19 517 LEU A O 1
ATOM 4026 N N . PHE A 1 518 ? -19.969 19.219 15.586 1 96.06 518 PHE A N 1
ATOM 4027 C CA . PHE A 1 518 ? -19.719 20.25 16.578 1 96.06 518 PHE A CA 1
ATOM 4028 C C . PHE A 1 518 ? -18.516 19.891 17.453 1 96.06 518 PHE A C 1
ATOM 4030 O O . PHE A 1 518 ? -17.766 20.766 17.891 1 96.06 518 PHE A O 1
ATOM 4037 N N . VAL A 1 519 ? -18.297 18.625 17.625 1 95.31 519 VAL A N 1
ATOM 4038 C CA . VAL A 1 519 ? -17.219 18.172 18.484 1 95.31 519 VAL A CA 1
ATOM 4039 C C . VAL A 1 519 ? -16.062 17.656 17.641 1 95.31 519 VAL A C 1
ATOM 4041 O O . VAL A 1 519 ? -14.898 17.844 18 1 95.31 519 VAL A O 1
ATOM 4044 N N . ILE A 1 520 ? -16.344 17.031 16.531 1 96.44 520 ILE A N 1
ATOM 4045 C CA . ILE A 1 520 ? -15.336 16.297 15.773 1 96.44 520 ILE A CA 1
ATOM 4046 C C . ILE A 1 520 ? -14.492 17.266 14.961 1 96.44 520 ILE A C 1
ATOM 4048 O O . ILE A 1 520 ? -13.281 17.078 14.82 1 96.44 520 ILE A O 1
ATOM 4052 N N . ILE A 1 521 ? -15.062 18.312 14.367 1 96.25 521 ILE A N 1
ATOM 4053 C CA . ILE A 1 521 ? -14.328 19.281 13.547 1 96.25 521 ILE A CA 1
ATOM 4054 C C . ILE A 1 521 ? -13.258 19.953 14.383 1 96.25 521 ILE A C 1
ATOM 4056 O O . ILE A 1 521 ? -12.078 19.953 14.023 1 96.25 521 ILE A O 1
ATOM 4060 N N . PRO A 1 522 ? -13.648 20.516 15.531 1 96.31 522 PRO A N 1
ATOM 4061 C CA . PRO A 1 522 ? -12.602 21.141 16.344 1 96.31 522 PRO A CA 1
ATOM 4062 C C . PRO A 1 522 ? -11.562 20.125 16.844 1 96.31 522 PRO A C 1
ATOM 4064 O O . PRO A 1 522 ? -10.383 20.469 16.953 1 96.31 522 PRO A O 1
ATOM 4067 N N . ALA A 1 523 ? -11.984 18.938 17.141 1 96.31 523 ALA A N 1
ATOM 4068 C CA . ALA A 1 523 ? -11.039 17.906 17.531 1 96.31 523 ALA A CA 1
ATOM 4069 C C . ALA A 1 523 ? -10.031 17.625 16.422 1 96.31 523 ALA A C 1
ATOM 4071 O O . ALA A 1 523 ? -8.844 17.391 16.703 1 96.31 523 ALA A O 1
ATOM 4072 N N . THR A 1 524 ? -10.484 17.594 15.211 1 96.62 524 THR A N 1
ATOM 4073 C CA . THR A 1 524 ? -9.641 17.328 14.055 1 96.62 524 THR A CA 1
ATOM 4074 C C . THR A 1 524 ? -8.57 18.406 13.906 1 96.62 524 THR A C 1
ATOM 4076 O O . THR A 1 524 ? -7.395 18.109 13.719 1 96.62 524 THR A O 1
ATOM 4079 N N . ILE A 1 525 ? -8.938 19.656 14 1 96.5 525 ILE A N 1
ATOM 4080 C CA . ILE A 1 525 ? -8 20.766 13.898 1 96.5 525 ILE A CA 1
ATOM 4081 C C . ILE A 1 525 ? -7.027 20.734 15.078 1 96.5 525 ILE A C 1
ATOM 4083 O O . ILE A 1 525 ? -5.824 20.953 14.906 1 96.5 525 ILE A O 1
ATOM 4087 N N . SER A 1 526 ? -7.543 20.422 16.219 1 96.38 526 SER A N 1
ATOM 4088 C CA . SER A 1 526 ? -6.719 20.328 17.422 1 96.38 526 SER A CA 1
ATOM 4089 C C . SER A 1 526 ? -5.684 19.219 17.297 1 96.38 526 SER A C 1
ATOM 4091 O O . SER A 1 526 ? -4.57 19.344 17.812 1 96.38 526 SER A O 1
ATOM 4093 N N . ALA A 1 527 ? -6.062 18.125 16.656 1 95.44 527 ALA A N 1
ATOM 4094 C CA . ALA A 1 527 ? -5.16 16.984 16.484 1 95.44 527 ALA A CA 1
ATOM 4095 C C . ALA A 1 527 ? -3.953 17.375 15.633 1 95.44 527 ALA A C 1
ATOM 4097 O O . ALA A 1 527 ? -2.902 16.734 15.711 1 95.44 527 ALA A O 1
ATOM 4098 N N . SER A 1 528 ? -4.07 18.422 14.875 1 95 528 SER A N 1
ATOM 4099 C CA . SER A 1 528 ? -2.975 18.875 14.023 1 95 528 SER A CA 1
ATOM 4100 C C . SER A 1 528 ? -2.094 19.875 14.758 1 95 528 SER A C 1
ATOM 4102 O O . SER A 1 528 ? -0.981 20.172 14.32 1 95 528 SER A O 1
ATOM 4104 N N . CYS A 1 529 ? -2.529 20.375 15.867 1 94.38 529 CYS A N 1
ATOM 4105 C CA . CYS A 1 529 ? -1.828 21.438 16.578 1 94.38 529 CYS A CA 1
ATOM 4106 C C . CYS A 1 529 ? -0.766 20.859 17.516 1 94.38 529 CYS A C 1
ATOM 4108 O O . CYS A 1 529 ? -0.824 21.062 18.734 1 94.38 529 CYS A O 1
ATOM 4110 N N . ALA A 1 530 ? 0.194 20.203 16.969 1 93.75 530 ALA A N 1
ATOM 4111 C CA . ALA A 1 530 ? 1.319 19.625 17.703 1 93.75 530 ALA A CA 1
ATOM 4112 C C . ALA A 1 530 ? 2.57 20.484 17.547 1 93.75 530 ALA A C 1
ATOM 4114 O O . ALA A 1 530 ? 3.412 20.219 16.688 1 93.75 530 ALA A O 1
ATOM 4115 N N . PHE A 1 531 ? 2.834 21.438 18.453 1 95.19 531 PHE A N 1
ATOM 4116 C CA . PHE A 1 531 ? 3.867 22.453 18.281 1 95.19 531 PHE A CA 1
ATOM 4117 C C . PHE A 1 531 ? 4.93 22.344 19.359 1 95.19 531 PHE A C 1
ATOM 4119 O O . PHE A 1 531 ? 6.012 22.922 19.234 1 95.19 531 PHE A O 1
ATOM 4126 N N . LEU A 1 532 ? 4.816 21.562 20.391 1 93.31 532 LEU A N 1
ATOM 4127 C CA . LEU A 1 532 ? 5.566 21.703 21.641 1 93.31 532 LEU A CA 1
ATOM 4128 C C . LEU A 1 532 ? 6.883 20.938 21.562 1 93.31 532 LEU A C 1
ATOM 4130 O O . LEU A 1 532 ? 7.887 21.359 22.141 1 93.31 532 LEU A O 1
ATOM 4134 N N . LEU A 1 533 ? 6.848 19.781 20.859 1 90.25 533 LEU A N 1
ATOM 4135 C CA . LEU A 1 533 ? 8 18.891 20.953 1 90.25 533 LEU A CA 1
ATOM 4136 C C . LEU A 1 533 ? 8.523 18.531 19.562 1 90.25 533 LEU A C 1
ATOM 4138 O O . LEU A 1 533 ? 7.77 18.531 18.594 1 90.25 533 LEU A O 1
ATOM 4142 N N . PRO A 1 534 ? 9.859 18.281 19.453 1 87.62 534 PRO A N 1
ATOM 4143 C CA . PRO A 1 534 ? 10.422 17.859 18.172 1 87.62 534 PRO A CA 1
ATOM 4144 C C . PRO A 1 534 ? 9.805 16.562 17.656 1 87.62 534 PRO A C 1
ATOM 4146 O O . PRO A 1 534 ? 9.648 16.406 16.438 1 87.62 534 PRO A O 1
ATOM 4149 N N . VAL A 1 535 ? 9.367 15.766 18.562 1 80.88 535 VAL A N 1
ATOM 4150 C CA . VAL A 1 535 ? 8.883 14.438 18.188 1 80.88 535 VAL A CA 1
ATOM 4151 C C . VAL A 1 535 ? 7.398 14.516 17.828 1 80.88 535 VAL A C 1
ATOM 4153 O O . VAL A 1 535 ? 6.848 13.586 17.234 1 80.88 535 VAL A O 1
ATOM 4156 N N . ALA A 1 536 ? 6.738 15.609 18.094 1 84.31 536 ALA A N 1
ATOM 4157 C CA . ALA A 1 536 ? 5.293 15.727 17.938 1 84.31 536 ALA A CA 1
ATOM 4158 C C . ALA A 1 536 ? 4.883 15.625 16.469 1 84.31 536 ALA A C 1
ATOM 4160 O O . ALA A 1 536 ? 3.795 15.133 16.156 1 84.31 536 ALA A O 1
ATOM 4161 N N . ASN A 1 537 ? 5.695 16.156 15.641 1 87.88 537 ASN A N 1
ATOM 4162 C CA . ASN A 1 537 ? 5.438 16.109 14.203 1 87.88 537 ASN A CA 1
ATOM 4163 C C . ASN A 1 537 ? 6.738 16.156 13.398 1 87.88 537 ASN A C 1
ATOM 4165 O O . ASN A 1 537 ? 7.727 16.734 13.844 1 87.88 537 ASN A O 1
ATOM 4169 N N . PRO A 1 538 ? 6.738 15.586 12.281 1 87.88 538 PRO A N 1
ATOM 4170 C CA . PRO A 1 538 ? 7.969 15.492 11.484 1 87.88 538 PRO A CA 1
ATOM 4171 C C . PRO A 1 538 ? 8.562 16.859 11.156 1 87.88 538 PRO A C 1
ATOM 4173 O O . PRO A 1 538 ? 9.773 17.047 11.258 1 87.88 538 PRO A O 1
ATOM 4176 N N . PRO A 1 539 ? 7.785 17.844 10.859 1 93.69 539 PRO A N 1
ATOM 4177 C CA . PRO A 1 539 ? 8.383 19.156 10.602 1 93.69 539 PRO A CA 1
ATOM 4178 C C . PRO A 1 539 ? 9.172 19.688 11.797 1 93.69 539 PRO A C 1
ATOM 4180 O O . PRO A 1 539 ? 10.242 20.266 11.625 1 93.69 539 PRO A O 1
ATOM 4183 N N . ASN A 1 540 ? 8.656 19.469 13.008 1 94.56 540 ASN A N 1
ATOM 4184 C CA . ASN A 1 540 ? 9.375 19.859 14.211 1 94.56 540 ASN A CA 1
ATOM 4185 C C . ASN A 1 540 ? 10.734 19.172 14.305 1 94.56 540 ASN A C 1
ATOM 4187 O O . ASN A 1 540 ? 11.734 19.797 14.641 1 94.56 540 ASN A O 1
ATOM 4191 N N . ALA A 1 541 ? 10.75 17.953 14 1 89.31 541 ALA A N 1
ATOM 4192 C CA . ALA A 1 541 ? 11.984 17.172 14.062 1 89.31 541 ALA A CA 1
ATOM 4193 C C . ALA A 1 541 ? 12.992 17.641 13.023 1 89.31 541 ALA A C 1
ATOM 4195 O O . ALA A 1 541 ? 14.195 17.688 13.289 1 89.31 541 ALA A O 1
ATOM 4196 N N . ILE A 1 542 ? 12.516 17.969 11.922 1 89.5 542 ILE A N 1
ATOM 4197 C CA . ILE A 1 542 ? 13.375 18.406 10.828 1 89.5 542 ILE A CA 1
ATOM 4198 C C . ILE A 1 542 ? 14.086 19.703 11.211 1 89.5 542 ILE A C 1
ATOM 4200 O O . ILE A 1 542 ? 15.312 19.781 11.117 1 89.5 542 ILE A O 1
ATOM 4204 N N . VAL A 1 543 ? 13.375 20.641 11.664 1 93.06 543 VAL A N 1
ATOM 4205 C CA . VAL A 1 543 ? 13.992 21.922 11.961 1 93.06 543 VAL A CA 1
ATOM 4206 C C . VAL A 1 543 ? 14.898 21.781 13.18 1 93.06 543 VAL A C 1
ATOM 4208 O O . VAL A 1 543 ? 15.93 22.453 13.273 1 93.06 543 VAL A O 1
ATOM 4211 N N . PHE A 1 544 ? 14.531 20.938 14.078 1 90.5 544 PHE A N 1
ATOM 4212 C CA . PHE A 1 544 ? 15.328 20.719 15.273 1 90.5 544 PHE A CA 1
ATOM 4213 C C . PHE A 1 544 ? 16.688 20.094 14.922 1 90.5 544 PHE A C 1
ATOM 4215 O O . PHE A 1 544 ? 17.688 20.359 15.586 1 90.5 544 PHE A O 1
ATOM 4222 N N . SER A 1 545 ? 16.781 19.344 13.891 1 87.81 545 SER A N 1
ATOM 4223 C CA . SER A 1 545 ? 17.984 18.625 13.477 1 87.81 545 SER A CA 1
ATOM 4224 C C . SER A 1 545 ? 19.062 19.609 12.977 1 87.81 545 SER A C 1
ATOM 4226 O O . SER A 1 545 ? 20.234 19.25 12.906 1 87.81 545 SER A O 1
ATOM 4228 N N . TYR A 1 546 ? 18.625 20.781 12.641 1 88.25 546 TYR A N 1
ATOM 4229 C CA . TYR A 1 546 ? 19.578 21.781 12.172 1 88.25 546 TYR A CA 1
ATOM 4230 C C . TYR A 1 546 ? 20.375 22.359 13.344 1 88.25 546 TYR A C 1
ATOM 4232 O O . TYR A 1 546 ? 21.359 23.078 13.141 1 88.25 546 TYR A O 1
ATOM 4240 N N . GLY A 1 547 ? 19.922 22.109 14.609 1 85.44 547 GLY A N 1
ATOM 4241 C CA . GLY A 1 547 ? 20.75 22.359 15.781 1 85.44 547 GLY A CA 1
ATOM 4242 C C . GLY A 1 547 ? 20.609 23.766 16.328 1 85.44 547 GLY A C 1
ATOM 4243 O O . GLY A 1 547 ? 21.328 24.172 17.234 1 85.44 547 GLY A O 1
ATOM 4244 N N . HIS A 1 548 ? 19.672 24.547 15.797 1 89.81 548 HIS A N 1
ATOM 4245 C CA . HIS A 1 548 ? 19.516 25.922 16.25 1 89.81 548 HIS A CA 1
ATOM 4246 C C . HIS A 1 548 ? 18.625 26 17.484 1 89.81 548 HIS A C 1
ATOM 4248 O O . HIS A 1 548 ? 18.609 27.016 18.172 1 89.81 548 HIS A O 1
ATOM 4254 N N . LEU A 1 549 ? 17.906 24.922 17.703 1 93.06 549 LEU A N 1
ATOM 4255 C CA . LEU A 1 549 ? 16.844 24.969 18.703 1 93.06 549 LEU A CA 1
ATOM 4256 C C . LEU A 1 549 ? 17.141 24.031 19.859 1 93.06 549 LEU A C 1
ATOM 4258 O O . LEU A 1 549 ? 17.781 23 19.672 1 93.06 549 LEU A O 1
ATOM 4262 N N . THR A 1 550 ? 16.719 24.5 20.984 1 91.19 550 THR A N 1
ATOM 4263 C CA . THR A 1 550 ? 16.641 23.609 22.141 1 91.19 550 THR A CA 1
ATOM 4264 C C . THR A 1 550 ? 15.203 23.234 22.438 1 91.19 550 THR A C 1
ATOM 4266 O O . THR A 1 550 ? 14.266 23.859 21.938 1 91.19 550 THR A O 1
ATOM 4269 N N . VAL A 1 551 ? 14.969 22.219 23.234 1 90.25 551 VAL A N 1
ATOM 4270 C CA . VAL A 1 551 ? 13.625 21.75 23.562 1 90.25 551 VAL A CA 1
ATOM 4271 C C . VAL A 1 551 ? 12.844 22.844 24.281 1 90.25 551 VAL A C 1
ATOM 4273 O O . VAL A 1 551 ? 11.68 23.094 23.953 1 90.25 551 VAL A O 1
ATOM 4276 N N . PRO A 1 552 ? 13.445 23.562 25.188 1 91.94 552 PRO A N 1
ATOM 4277 C CA . PRO A 1 552 ? 12.703 24.641 25.828 1 91.94 552 PRO A CA 1
ATOM 4278 C C . PRO A 1 552 ? 12.297 25.75 24.859 1 91.94 552 PRO A C 1
ATOM 4280 O O . PRO A 1 552 ? 11.242 26.359 25.031 1 91.94 552 PRO A O 1
ATOM 4283 N N . ASP A 1 553 ? 13.102 26.031 23.891 1 93.56 553 ASP A N 1
ATOM 4284 C CA . ASP A 1 553 ? 12.727 27 22.875 1 93.56 553 ASP A CA 1
ATOM 4285 C C . ASP A 1 553 ? 11.43 26.594 22.172 1 93.56 553 ASP A C 1
ATOM 4287 O O . ASP A 1 553 ? 10.547 27.406 21.969 1 93.56 553 ASP A O 1
ATOM 4291 N N . MET A 1 554 ? 11.367 25.391 21.828 1 94.38 554 MET A N 1
ATOM 4292 C CA . MET A 1 554 ? 10.203 24.875 21.109 1 94.38 554 MET A CA 1
ATOM 4293 C C . MET A 1 554 ? 8.977 24.844 22 1 94.38 554 MET A C 1
ATOM 4295 O O . MET A 1 554 ? 7.863 25.125 21.562 1 94.38 554 MET A O 1
ATOM 4299 N N . ILE A 1 555 ? 9.18 24.484 23.312 1 94.44 555 ILE A N 1
ATOM 4300 C CA . ILE A 1 555 ? 8.07 24.438 24.25 1 94.44 555 ILE A CA 1
ATOM 4301 C C . ILE A 1 555 ? 7.496 25.828 24.453 1 94.44 555 ILE A C 1
ATOM 4303 O O . ILE A 1 555 ? 6.277 26.016 24.438 1 94.44 555 ILE A O 1
ATOM 4307 N N . LYS A 1 556 ? 8.336 26.75 24.625 1 95.06 556 LYS A N 1
ATOM 4308 C CA . LYS A 1 556 ? 7.902 28.125 24.859 1 95.06 556 LYS A CA 1
ATOM 4309 C C . LYS A 1 556 ? 7.148 28.672 23.656 1 95.06 556 LYS A C 1
ATOM 4311 O O . LYS A 1 556 ? 6.051 29.219 23.797 1 95.06 556 LYS A O 1
ATOM 4316 N N . ALA A 1 557 ? 7.727 28.547 22.531 1 96.56 557 ALA A N 1
ATOM 4317 C CA . ALA A 1 557 ? 7.09 29.047 21.297 1 96.56 557 ALA A CA 1
ATOM 4318 C C . ALA A 1 557 ? 5.836 28.234 20.969 1 96.56 557 ALA A C 1
ATOM 4320 O O . ALA A 1 557 ? 4.836 28.797 20.531 1 96.56 557 ALA A O 1
ATOM 4321 N N . GLY A 1 558 ? 5.914 26.984 21.172 1 96.88 558 GLY A N 1
ATOM 4322 C CA . GLY A 1 558 ? 4.801 26.094 20.859 1 96.88 558 GLY A CA 1
ATOM 4323 C C . GLY A 1 558 ? 3.594 26.312 21.75 1 96.88 558 GLY A C 1
ATOM 4324 O O . GLY A 1 558 ? 2.451 26.219 21.297 1 96.88 558 GLY A O 1
ATOM 4325 N N . LEU A 1 559 ? 3.83 26.547 23.016 1 96.31 559 LEU A N 1
ATOM 4326 C CA . LEU A 1 559 ? 2.732 26.812 23.938 1 96.31 559 LEU A CA 1
ATOM 4327 C C . LEU A 1 559 ? 1.93 28.031 23.5 1 96.31 559 LEU A C 1
ATOM 4329 O O . LEU A 1 559 ? 0.697 28.016 23.547 1 96.31 559 LEU A O 1
ATOM 4333 N N . GLY A 1 560 ? 2.623 29.062 23.188 1 96.81 560 GLY A N 1
ATOM 4334 C CA . GLY A 1 560 ? 1.938 30.234 22.656 1 96.81 560 GLY A CA 1
ATOM 4335 C C . GLY A 1 560 ? 1.146 29.953 21.406 1 96.81 560 GLY A C 1
ATOM 4336 O O . GLY A 1 560 ? 0.011 30.406 21.266 1 96.81 560 GLY A O 1
ATOM 4337 N N . THR A 1 5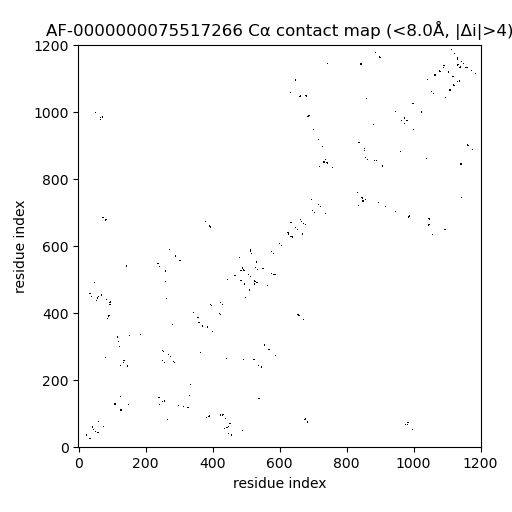61 ? 1.744 29.219 20.531 1 97.12 561 THR A N 1
ATOM 4338 C CA . THR A 1 561 ? 1.082 28.875 19.281 1 97.12 561 THR A CA 1
ATOM 4339 C C . THR A 1 561 ? -0.137 27.984 19.531 1 97.12 561 THR A C 1
ATOM 4341 O O . THR A 1 561 ? -1.147 28.094 18.828 1 97.12 561 THR A O 1
ATOM 4344 N N . ASN A 1 562 ? -0.038 27.094 20.469 1 97.19 562 ASN A N 1
ATOM 4345 C CA . ASN A 1 562 ? -1.176 26.266 20.844 1 97.19 562 ASN A CA 1
ATOM 4346 C C . ASN A 1 562 ? -2.344 27.094 21.359 1 97.19 562 ASN A C 1
ATOM 4348 O O . ASN A 1 562 ? -3.494 26.859 20.984 1 97.19 562 ASN A O 1
ATOM 4352 N N . VAL A 1 563 ? -2.016 28 22.188 1 96.44 563 VAL A N 1
ATOM 4353 C CA . VAL A 1 563 ? -3.049 28.875 22.75 1 96.44 563 VAL A CA 1
ATOM 4354 C C . VAL A 1 563 ? -3.682 29.703 21.625 1 96.44 563 VAL A C 1
ATOM 4356 O O . VAL A 1 563 ? -4.906 29.828 21.562 1 96.44 563 VAL A O 1
ATOM 4359 N N . ILE A 1 564 ? -2.883 30.219 20.781 1 97.44 564 ILE A N 1
ATOM 4360 C CA . ILE A 1 564 ? -3.357 30.984 19.625 1 97.44 564 ILE A CA 1
ATOM 4361 C C . ILE A 1 564 ? -4.281 30.125 18.781 1 97.44 564 ILE A C 1
ATOM 4363 O O . ILE A 1 564 ? -5.348 30.562 18.359 1 97.44 564 ILE A O 1
ATOM 4367 N N . SER A 1 565 ? -3.865 28.906 18.531 1 97.38 565 SER A N 1
ATOM 4368 C CA . SER A 1 565 ? -4.637 28 17.703 1 97.38 565 SER A CA 1
ATOM 4369 C C . SER A 1 565 ? -5.984 27.672 18.328 1 97.38 565 SER A C 1
ATOM 4371 O O . SER A 1 565 ? -7.004 27.609 17.641 1 97.38 565 SER A O 1
ATOM 4373 N N . MET A 1 566 ? -5.98 27.484 19.609 1 95.5 566 MET A N 1
ATOM 4374 C CA . MET A 1 566 ? -7.219 27.156 20.312 1 95.5 566 MET A CA 1
ATOM 4375 C C . MET A 1 566 ? -8.188 28.344 20.266 1 95.5 566 MET A C 1
ATOM 4377 O O . MET A 1 566 ? -9.383 28.156 20.031 1 95.5 566 MET A O 1
ATOM 4381 N N . LEU A 1 567 ? -7.668 29.469 20.469 1 95.88 567 LEU A N 1
ATOM 4382 C CA . LEU A 1 567 ? -8.508 30.672 20.453 1 95.88 567 LEU A CA 1
ATOM 4383 C C . LEU A 1 567 ? -9.031 30.938 19.047 1 95.88 567 LEU A C 1
ATOM 4385 O O . LEU A 1 567 ? -10.203 31.281 18.875 1 95.88 567 LEU A O 1
ATOM 4389 N N . ALA A 1 568 ? -8.156 30.812 18.109 1 97.12 568 ALA A N 1
ATOM 4390 C CA . ALA A 1 568 ? -8.57 31.016 16.719 1 97.12 568 ALA A CA 1
ATOM 4391 C C . ALA A 1 568 ? -9.617 29.984 16.312 1 97.12 568 ALA A C 1
ATOM 4393 O O . ALA A 1 568 ? -10.562 30.312 15.586 1 97.12 568 ALA A O 1
ATOM 4394 N N . LEU A 1 569 ? -9.406 28.766 16.719 1 96.81 569 LEU A N 1
ATOM 4395 C CA . LEU A 1 569 ? -10.359 27.703 16.422 1 96.81 569 LEU A CA 1
ATOM 4396 C C . LEU A 1 569 ? -11.711 27.984 17.062 1 96.81 569 LEU A C 1
ATOM 4398 O O . LEU A 1 569 ? -12.75 27.812 16.422 1 96.81 569 LEU A O 1
ATOM 4402 N N . TRP A 1 570 ? -11.695 28.406 18.312 1 95.38 570 TRP A N 1
ATOM 4403 C CA . TRP A 1 570 ? -12.938 28.75 19 1 95.38 570 TRP A CA 1
ATOM 4404 C C . TRP A 1 570 ? -13.648 29.906 18.312 1 95.38 570 TRP A C 1
ATOM 4406 O O . TRP A 1 570 ? -14.867 29.859 18.125 1 95.38 570 TRP A O 1
ATOM 4416 N N . PHE A 1 571 ? -12.867 30.859 17.969 1 96.12 571 PHE A N 1
ATOM 4417 C CA . PHE A 1 571 ? -13.406 32.031 17.266 1 96.12 571 PHE A CA 1
ATOM 4418 C C . PHE A 1 571 ? -14.016 31.609 15.938 1 96.12 571 PHE A C 1
ATOM 4420 O O . PHE A 1 571 ? -15.141 32 15.609 1 96.12 571 PHE A O 1
ATOM 4427 N N . GLY A 1 572 ? -13.344 30.859 15.156 1 96.62 572 GLY A N 1
ATOM 4428 C CA . GLY A 1 572 ? -13.836 30.406 13.867 1 96.62 572 GLY A CA 1
ATOM 4429 C C . GLY A 1 572 ? -15.055 29.516 13.969 1 96.62 572 GLY A C 1
ATOM 4430 O O . GLY A 1 572 ? -15.992 29.641 13.18 1 96.62 572 GLY A O 1
ATOM 4431 N N . LEU A 1 573 ? -15.039 28.609 14.945 1 96.5 573 LEU A N 1
ATOM 4432 C CA . LEU A 1 573 ? -16.141 27.688 15.125 1 96.5 573 LEU A CA 1
ATOM 4433 C C . LEU A 1 573 ? -17.438 28.422 15.461 1 96.5 573 LEU A C 1
ATOM 4435 O O . LEU A 1 573 ? -18.484 28.156 14.875 1 96.5 573 LEU A O 1
ATOM 4439 N N . TYR A 1 574 ? -17.391 29.438 16.297 1 94.81 574 TYR A N 1
ATOM 4440 C CA . TYR A 1 574 ? -18.594 30.078 16.812 1 94.81 574 TYR A CA 1
ATOM 4441 C C . TYR A 1 574 ? -19.031 31.234 15.922 1 94.81 574 TYR A C 1
ATOM 4443 O O . TYR A 1 574 ? -20.203 31.609 15.883 1 94.81 574 TYR A O 1
ATOM 4451 N N . VAL A 1 575 ? -18.094 31.75 15.148 1 95.69 575 VAL A N 1
ATOM 4452 C CA . VAL A 1 575 ? -18.422 32.906 14.297 1 95.69 575 VAL A CA 1
ATOM 4453 C C . VAL A 1 575 ? -18.953 32.406 12.953 1 95.69 575 VAL A C 1
ATOM 4455 O O . VAL A 1 575 ? -20.016 32.844 12.492 1 95.69 575 VAL A O 1
ATOM 4458 N N . TRP A 1 576 ? -18.234 31.422 12.312 1 96.25 576 TRP A N 1
ATOM 4459 C CA . TRP A 1 576 ? -18.734 31.031 11.008 1 96.25 576 TRP A CA 1
ATOM 4460 C C . TRP A 1 576 ? -18.875 29.516 10.906 1 96.25 576 TRP A C 1
ATOM 4462 O O . TRP A 1 576 ? -19.594 29.016 10.031 1 96.25 576 TRP A O 1
ATOM 4472 N N . GLY A 1 577 ? -18.375 28.781 11.773 1 95.38 577 GLY A N 1
ATOM 4473 C CA . GLY A 1 577 ? -18.5 27.328 11.727 1 95.38 577 GLY A CA 1
ATOM 4474 C C . GLY A 1 577 ? -19.906 26.844 12.008 1 95.38 577 GLY A C 1
ATOM 4475 O O . GLY A 1 577 ? -20.438 26.031 11.266 1 95.38 577 GLY A O 1
ATOM 4476 N N . ILE A 1 578 ? -20.5 27.297 13.078 1 94.94 578 ILE A N 1
ATOM 4477 C CA . ILE A 1 578 ? -21.812 26.875 13.523 1 94.94 578 ILE A CA 1
ATOM 4478 C C . ILE A 1 578 ? -22.859 27.203 12.453 1 94.94 578 ILE A C 1
ATOM 4480 O O . ILE A 1 578 ? -23.625 26.344 12.031 1 94.94 578 ILE A O 1
ATOM 4484 N N . PRO A 1 579 ? -22.844 28.375 11.891 1 93.62 579 PRO A N 1
ATOM 4485 C CA . PRO A 1 579 ? -23.812 28.656 10.836 1 93.62 579 PRO A CA 1
ATOM 4486 C C . PRO A 1 579 ? -23.516 27.906 9.539 1 93.62 579 PRO A C 1
ATOM 4488 O O . PRO A 1 579 ? -24.438 27.516 8.812 1 93.62 579 PRO A O 1
ATOM 4491 N N . MET A 1 580 ? -22.344 27.734 9.227 1 93 580 MET A N 1
ATOM 4492 C CA . MET A 1 580 ? -21.938 27.094 7.977 1 93 580 MET A CA 1
ATOM 4493 C C . MET A 1 580 ? -22.391 25.641 7.938 1 93 580 MET A C 1
ATOM 4495 O O . MET A 1 580 ? -22.844 25.156 6.898 1 93 580 MET A O 1
ATOM 4499 N N . PHE A 1 581 ? -22.266 24.953 9.07 1 92.88 581 PHE A N 1
ATOM 4500 C CA . PHE A 1 581 ? -22.562 23.516 9.109 1 92.88 581 PHE A CA 1
ATOM 4501 C C . PHE A 1 581 ? -23.828 23.25 9.898 1 92.88 581 PHE A C 1
ATOM 4503 O O . PHE A 1 581 ? -24.156 22.094 10.172 1 92.88 581 PHE A O 1
ATOM 4510 N N . ASP A 1 582 ? -24.578 24.219 10.305 1 90.69 582 ASP A N 1
ATOM 4511 C CA . ASP A 1 582 ? -25.812 24.094 11.078 1 90.69 582 ASP A CA 1
ATOM 4512 C C . ASP A 1 582 ? -25.594 23.203 12.305 1 90.69 582 ASP A C 1
ATOM 4514 O O . ASP A 1 582 ? -26.297 22.203 12.477 1 90.69 582 ASP A O 1
ATOM 4518 N N . LEU A 1 583 ? -24.703 23.656 13.133 1 93.62 583 LEU A N 1
ATOM 4519 C CA . LEU A 1 583 ? -24.234 22.797 14.211 1 93.62 583 LEU A CA 1
ATOM 4520 C C . LEU A 1 583 ? -25.109 22.953 15.445 1 93.62 583 LEU A C 1
ATOM 4522 O O . LEU A 1 583 ? -24.938 22.234 16.422 1 93.62 583 LEU A O 1
ATOM 4526 N N . ASN A 1 584 ? -26.156 23.75 15.406 1 89.62 584 ASN A N 1
ATOM 4527 C CA . ASN A 1 584 ? -27.016 23.984 16.562 1 89.62 584 ASN A CA 1
ATOM 4528 C C . ASN A 1 584 ? -28.109 22.938 16.688 1 89.62 584 ASN A C 1
ATOM 4530 O O . ASN A 1 584 ? -28.734 22.797 17.75 1 89.62 584 ASN A O 1
ATOM 4534 N N . SER A 1 585 ? -28.266 22.156 15.648 1 89.19 585 SER A N 1
ATOM 4535 C CA . SER A 1 585 ? -29.312 21.156 15.664 1 89.19 585 SER A CA 1
ATOM 4536 C C . SER A 1 585 ? -28.734 19.734 15.562 1 89.19 585 SER A C 1
ATOM 4538 O O . SER A 1 585 ? -27.688 19.547 14.961 1 89.19 585 SER A O 1
ATOM 4540 N N . PHE A 1 586 ? -29.406 18.906 16.266 1 91.44 586 PHE A N 1
ATOM 4541 C CA . PHE A 1 586 ? -29.078 17.5 16.094 1 91.44 586 PHE A CA 1
ATOM 4542 C C . PHE A 1 586 ? -29.672 16.953 14.797 1 91.44 586 PHE A C 1
ATOM 4544 O O . PHE A 1 586 ? -30.891 16.875 14.656 1 91.44 586 PHE A O 1
ATOM 4551 N N . PRO A 1 587 ? -28.891 16.625 13.938 1 91.56 587 PRO A N 1
ATOM 4552 C CA . PRO A 1 587 ? -29.391 16.297 12.602 1 91.56 587 PRO A CA 1
ATOM 4553 C C . PRO A 1 587 ? -30.078 14.938 12.539 1 91.56 587 PRO A C 1
ATOM 4555 O O . PRO A 1 587 ? -29.781 14.055 13.352 1 91.56 587 PRO A O 1
ATOM 4558 N N . GLU A 1 588 ? -30.859 14.695 11.5 1 88.81 588 GLU A N 1
ATOM 4559 C CA . GLU A 1 588 ? -31.578 13.445 11.273 1 88.81 588 GLU A CA 1
ATOM 4560 C C . GLU A 1 588 ? -30.625 12.32 10.867 1 88.81 588 GLU A C 1
ATOM 4562 O O . GLU A 1 588 ? -30.844 11.164 11.219 1 88.81 588 GLU A O 1
ATOM 4567 N N . TRP A 1 589 ? -29.547 12.781 10.25 1 87.81 589 TRP A N 1
ATOM 4568 C CA . TRP A 1 589 ? -28.625 11.773 9.75 1 87.81 589 TRP A CA 1
ATOM 4569 C C . TRP A 1 589 ? -27.812 11.164 10.891 1 87.81 589 TRP A C 1
ATOM 4571 O O . TRP A 1 589 ? -27.172 10.125 10.719 1 87.81 589 TRP A O 1
ATOM 4581 N N . ALA A 1 590 ? -27.859 11.781 11.992 1 87.69 590 ALA A N 1
ATOM 4582 C CA . ALA A 1 590 ? -27.109 11.266 13.133 1 87.69 590 ALA A CA 1
ATOM 4583 C C . ALA A 1 590 ? -28 10.445 14.055 1 87.69 590 ALA A C 1
ATOM 4585 O O . ALA A 1 590 ? -27.516 9.812 14.992 1 87.69 590 ALA A O 1
ATOM 4586 N N . SER A 1 591 ? -29.359 10.484 13.758 1 78.62 591 SER A N 1
ATOM 4587 C CA . SER A 1 591 ? -30.297 9.773 14.609 1 78.62 591 SER A CA 1
ATOM 4588 C C . SER A 1 591 ? -30.359 8.289 14.25 1 78.62 591 SER A C 1
ATOM 4590 O O . SER A 1 591 ? -30.359 7.938 13.07 1 78.62 591 SER A O 1
ATOM 4592 N N . HIS A 1 592 ? -29.609 7.508 14.695 1 59.78 592 HIS A N 1
ATOM 4593 C CA . HIS A 1 592 ? -29.688 6.07 14.469 1 59.78 592 HIS A CA 1
ATOM 4594 C C . HIS A 1 592 ? -31.141 5.598 14.43 1 59.78 592 HIS A C 1
ATOM 4596 O O . HIS A 1 592 ? -31.891 5.84 15.375 1 59.78 592 HIS A O 1
ATOM 4602 N N . LYS A 1 593 ? -31.922 5.594 13.336 1 45.94 593 LYS A N 1
ATOM 4603 C CA . LYS A 1 593 ? -33.188 4.844 13.359 1 45.94 593 LYS A CA 1
ATOM 4604 C C . LYS A 1 593 ? -32.969 3.451 13.953 1 45.94 593 LYS A C 1
ATOM 4606 O O . LYS A 1 593 ? -32.156 2.678 13.469 1 45.94 593 LYS A O 1
ATOM 4611 N N . ASN A 1 594 ? -33.031 3.244 15.141 1 38.75 594 ASN A N 1
ATOM 4612 C CA . ASN A 1 594 ? -33.406 1.923 15.625 1 38.75 594 ASN A CA 1
ATOM 4613 C C . ASN A 1 594 ? -34.469 1.284 14.727 1 38.75 594 ASN A C 1
ATOM 4615 O O . ASN A 1 594 ? -35.625 1.731 14.703 1 38.75 594 ASN A O 1
ATOM 4619 N N . MET A 1 595 ? -34.312 0.993 13.547 1 33.09 595 MET A N 1
ATOM 4620 C CA . MET A 1 595 ? -35.25 0.114 12.852 1 33.09 595 MET A CA 1
ATOM 4621 C C . MET A 1 595 ? -35.625 -1.085 13.727 1 33.09 595 MET A C 1
ATOM 4623 O O . MET A 1 595 ? -34.969 -2.123 13.664 1 33.09 595 MET A O 1
ATOM 4627 N N . THR A 1 596 ? -35.688 -1.057 14.969 1 32.5 596 THR A N 1
ATOM 4628 C CA . THR A 1 596 ? -36.531 -2.082 15.578 1 32.5 596 THR A CA 1
ATOM 4629 C C . THR A 1 596 ? -37.906 -2.076 14.953 1 32.5 596 THR A C 1
ATOM 4631 O O . THR A 1 596 ? -38.719 -1.162 15.195 1 32.5 596 THR A O 1
ATOM 4634 N N . SER A 1 597 ? -38.188 -2.322 13.695 1 29.7 597 SER A N 1
ATOM 4635 C CA . SER A 1 597 ? -39.5 -2.854 13.336 1 29.7 597 SER A CA 1
ATOM 4636 C C . SER A 1 597 ? -39.969 -3.875 14.359 1 29.7 597 SER A C 1
ATOM 4638 O O . SER A 1 597 ? -39.25 -4.836 14.664 1 29.7 597 SER A O 1
ATOM 4640 N N . LEU A 1 598 ? -40.781 -3.479 15.328 1 27.03 598 LEU A N 1
ATOM 4641 C CA . LEU A 1 598 ? -41.812 -4.242 16.031 1 27.03 598 LEU A CA 1
ATOM 4642 C C . LEU A 1 598 ? -42.5 -5.219 15.094 1 27.03 598 LEU A C 1
ATOM 4644 O O . LEU A 1 598 ? -43.219 -4.801 14.18 1 27.03 598 LEU A O 1
ATOM 4648 N N . ALA A 1 599 ? -42.062 -6.297 14.789 1 26.5 599 ALA A N 1
ATOM 4649 C CA . ALA A 1 599 ? -42.875 -7.441 14.391 1 26.5 599 ALA A CA 1
ATOM 4650 C C . ALA A 1 599 ? -44.094 -7.582 15.289 1 26.5 599 ALA A C 1
ATOM 4652 O O . ALA A 1 599 ? -43.969 -7.66 16.516 1 26.5 599 ALA A O 1
ATOM 4653 N N . ALA A 1 600 ? -45.219 -6.969 14.961 1 22.81 600 ALA A N 1
ATOM 4654 C CA . ALA A 1 600 ? -46.469 -7.465 15.555 1 22.81 600 ALA A CA 1
ATOM 4655 C C . ALA A 1 600 ? -46.375 -8.969 15.789 1 22.81 600 ALA A C 1
ATOM 4657 O O . ALA A 1 600 ? -45.781 -9.695 15.008 1 22.81 600 ALA A O 1
ATOM 4658 N N . PRO A 1 601 ? -47.094 -9.422 16.906 1 23.97 601 PRO A N 1
ATOM 4659 C CA . PRO A 1 601 ? -47.375 -10.859 16.859 1 23.97 601 PRO A CA 1
ATOM 4660 C C . PRO A 1 601 ? -48.094 -11.281 15.586 1 23.97 601 PRO A C 1
ATOM 4662 O O . PRO A 1 601 ? -48.844 -10.484 14.992 1 23.97 601 PRO A O 1
ATOM 4665 N N . MET B 1 1 ? 14.531 6.945 -42.719 1 43.22 1 MET B N 1
ATOM 4666 C CA . MET B 1 1 ? 14.266 6.27 -41.438 1 43.22 1 MET B CA 1
ATOM 4667 C C . MET B 1 1 ? 12.766 6.062 -41.25 1 43.22 1 MET B C 1
ATOM 4669 O O . MET B 1 1 ? 11.992 7.023 -41.281 1 43.22 1 MET B O 1
ATOM 4673 N N . SER B 1 2 ? 12.281 4.887 -41.562 1 55.88 2 SER B N 1
ATOM 4674 C CA . SER B 1 2 ? 10.945 4.5 -42 1 55.88 2 SER B CA 1
ATOM 4675 C C . SER B 1 2 ? 9.906 4.836 -40.906 1 55.88 2 SER B C 1
ATOM 4677 O O . SER B 1 2 ? 10.219 4.883 -39.719 1 55.88 2 SER B O 1
ATOM 4679 N N . PHE B 1 3 ? 8.945 5.629 -41.375 1 58.44 3 PHE B N 1
ATOM 4680 C CA . PHE B 1 3 ? 7.734 5.984 -40.656 1 58.44 3 PHE B CA 1
ATOM 4681 C C . PHE B 1 3 ? 7.328 4.863 -39.719 1 58.44 3 PHE B C 1
ATOM 4683 O O . PHE B 1 3 ? 6.93 5.121 -38.562 1 58.44 3 PHE B O 1
ATOM 4690 N N . LEU B 1 4 ? 7.539 3.686 -40.188 1 60.5 4 LEU B N 1
ATOM 4691 C CA . LEU B 1 4 ? 7.156 2.525 -39.406 1 60.5 4 LEU B CA 1
ATOM 4692 C C . LEU B 1 4 ? 8.07 2.365 -38.188 1 60.5 4 LEU B C 1
ATOM 4694 O O . LEU B 1 4 ? 7.625 1.976 -37.125 1 60.5 4 LEU B O 1
ATOM 4698 N N . ARG B 1 5 ? 9.297 2.643 -38.438 1 59.06 5 ARG B N 1
ATOM 4699 C CA . ARG B 1 5 ? 10.25 2.533 -37.344 1 59.06 5 ARG B CA 1
ATOM 4700 C C . ARG B 1 5 ? 9.984 3.605 -36.281 1 59.06 5 ARG B C 1
ATOM 4702 O O . ARG B 1 5 ? 10.117 3.35 -35.062 1 59.06 5 ARG B O 1
ATOM 4709 N N . GLN B 1 6 ? 9.594 4.777 -36.812 1 60.31 6 GLN B N 1
ATOM 4710 C CA . GLN B 1 6 ? 9.266 5.855 -35.875 1 60.31 6 GLN B CA 1
ATOM 4711 C C . GLN B 1 6 ? 8.008 5.531 -35.062 1 60.31 6 GLN B C 1
ATOM 4713 O O . GLN B 1 6 ? 7.938 5.836 -33.875 1 60.31 6 GLN B O 1
ATOM 4718 N N . LEU B 1 7 ? 7.121 4.926 -35.844 1 61.06 7 LEU B N 1
ATOM 4719 C CA . LEU B 1 7 ? 5.891 4.527 -35.156 1 61.06 7 LEU B CA 1
ATOM 4720 C C . LEU B 1 7 ? 6.164 3.453 -34.125 1 61.06 7 LEU B C 1
ATOM 4722 O O . LEU B 1 7 ? 5.543 3.445 -33.062 1 61.06 7 LEU B O 1
ATOM 4726 N N . TRP B 1 8 ? 7.039 2.625 -34.5 1 63.62 8 TRP B N 1
ATOM 4727 C CA . TRP B 1 8 ? 7.383 1.553 -33.562 1 63.62 8 TRP B CA 1
ATOM 4728 C C . TRP B 1 8 ? 8.07 2.107 -32.344 1 63.62 8 TRP B C 1
ATOM 4730 O O . TRP B 1 8 ? 7.891 1.586 -31.234 1 63.62 8 TRP B O 1
ATOM 4740 N N . GLN B 1 9 ? 8.758 3.209 -32.562 1 63.22 9 GLN B N 1
ATOM 4741 C CA . GLN B 1 9 ? 9.438 3.826 -31.438 1 63.22 9 GLN B CA 1
ATOM 4742 C C . GLN B 1 9 ? 8.445 4.539 -30.531 1 63.22 9 GLN B C 1
ATOM 4744 O O . GLN B 1 9 ? 8.688 4.676 -29.328 1 63.22 9 GLN B O 1
ATOM 4749 N N . GLN B 1 10 ? 7.297 4.832 -31.25 1 70.06 10 GLN B N 1
ATOM 4750 C CA . GLN B 1 10 ? 6.297 5.543 -30.453 1 70.06 10 GLN B CA 1
ATOM 4751 C C . GLN B 1 10 ? 5.121 4.629 -30.109 1 70.06 10 GLN B C 1
ATOM 4753 O O . GLN B 1 10 ? 4 5.102 -29.906 1 70.06 10 GLN B O 1
ATOM 4758 N N . LYS B 1 11 ? 5.363 3.387 -30.172 1 76.31 11 LYS B N 1
ATOM 4759 C CA . LYS B 1 11 ? 4.297 2.418 -29.953 1 76.31 11 LYS B CA 1
ATOM 4760 C C . LYS B 1 11 ? 3.641 2.619 -28.594 1 76.31 11 LYS B C 1
ATOM 4762 O O . LYS B 1 11 ? 2.42 2.512 -28.469 1 76.31 11 LYS B O 1
ATOM 4767 N N . ASP B 1 12 ? 4.414 2.971 -27.656 1 78.88 12 ASP B N 1
ATOM 4768 C CA . ASP B 1 12 ? 3.859 3.121 -26.312 1 78.88 12 ASP B CA 1
ATOM 4769 C C . ASP B 1 12 ? 2.912 4.316 -26.234 1 78.88 12 ASP B C 1
ATOM 4771 O O . ASP B 1 12 ? 1.87 4.254 -25.578 1 78.88 12 ASP B O 1
ATOM 4775 N N . VAL B 1 13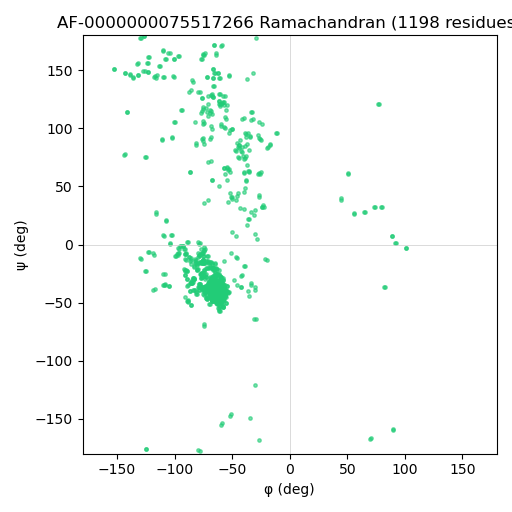 ? 3.283 5.289 -26.938 1 77.56 13 VAL B N 1
ATOM 4776 C CA . VAL B 1 13 ? 2.438 6.48 -26.938 1 77.56 13 VAL B CA 1
ATOM 4777 C C . VAL B 1 13 ? 1.151 6.203 -27.703 1 77.56 13 VAL B C 1
ATOM 4779 O O . VAL B 1 13 ? 0.069 6.629 -27.297 1 77.56 13 VAL B O 1
ATOM 4782 N N . LEU B 1 14 ? 1.32 5.441 -28.734 1 80 14 LEU B N 1
ATOM 4783 C CA . LEU B 1 14 ? 0.157 5.109 -29.547 1 80 14 LEU B CA 1
ATOM 4784 C C . LEU B 1 14 ? -0.805 4.207 -28.781 1 80 14 LEU B C 1
ATOM 4786 O O . LEU B 1 14 ? -2.018 4.422 -28.812 1 80 14 LEU B O 1
ATOM 4790 N N . ILE B 1 15 ? -0.264 3.299 -28.125 1 84.38 15 ILE B N 1
ATOM 4791 C CA . ILE B 1 15 ? -1.092 2.361 -27.375 1 84.38 15 ILE B CA 1
ATOM 4792 C C . ILE B 1 15 ? -1.77 3.086 -26.219 1 84.38 15 ILE B C 1
ATOM 4794 O O . ILE B 1 15 ? -2.939 2.838 -25.922 1 84.38 15 ILE B O 1
ATOM 4798 N N . THR B 1 16 ? -1.081 3.99 -25.656 1 86.12 16 THR B N 1
ATOM 4799 C CA . THR B 1 16 ? -1.564 4.672 -24.469 1 86.12 16 THR B CA 1
ATOM 4800 C C . THR B 1 16 ? -2.686 5.648 -24.812 1 86.12 16 THR B C 1
ATOM 4802 O O . THR B 1 16 ? -3.682 5.742 -24.094 1 86.12 16 THR B O 1
ATOM 4805 N N . PHE B 1 17 ? -2.594 6.301 -25.984 1 85.88 17 PHE B N 1
ATOM 4806 C CA . PHE B 1 17 ? -3.57 7.344 -26.281 1 85.88 17 PHE B CA 1
ATOM 4807 C C . PHE B 1 17 ? -4.52 6.902 -27.391 1 85.88 17 PHE B C 1
ATOM 4809 O O . PHE B 1 17 ? -5.719 7.184 -27.328 1 85.88 17 PHE B O 1
ATOM 4816 N N . LEU B 1 18 ? -4.082 6.195 -28.297 1 85.31 18 LEU B N 1
ATOM 4817 C CA . LEU B 1 18 ? -4.875 5.898 -29.484 1 85.31 18 LEU B CA 1
ATOM 4818 C C . LEU B 1 18 ? -5.848 4.754 -29.203 1 85.31 18 LEU B C 1
ATOM 4820 O O . LEU B 1 18 ? -7.004 4.801 -29.641 1 85.31 18 LEU B O 1
ATOM 4824 N N . LEU B 1 19 ? -5.449 3.793 -28.531 1 86.12 19 LEU B N 1
ATOM 4825 C CA . LEU B 1 19 ? -6.301 2.619 -28.359 1 86.12 19 LEU B CA 1
ATOM 4826 C C . LEU B 1 19 ? -7.527 2.957 -27.516 1 86.12 19 LEU B C 1
ATOM 4828 O O . LEU B 1 19 ? -8.641 2.553 -27.859 1 86.12 19 LEU B O 1
ATOM 4832 N N . PRO B 1 20 ? -7.352 3.648 -26.422 1 89.19 20 PRO B N 1
ATOM 4833 C CA . PRO B 1 20 ? -8.562 4.047 -25.703 1 89.19 20 PRO B CA 1
ATOM 4834 C C . PRO B 1 20 ? -9.516 4.879 -26.562 1 89.19 20 PRO B C 1
ATOM 4836 O O . PRO B 1 20 ? -10.734 4.75 -26.438 1 89.19 20 PRO B O 1
ATOM 4839 N N . LEU B 1 21 ? -8.969 5.66 -27.422 1 89.5 21 LEU B N 1
ATOM 4840 C CA . LEU B 1 21 ? -9.805 6.473 -28.297 1 89.5 21 LEU B CA 1
ATOM 4841 C C . LEU B 1 21 ? -10.492 5.605 -29.344 1 89.5 21 LEU B C 1
ATOM 4843 O O . LEU B 1 21 ? -11.633 5.871 -29.734 1 89.5 21 LEU B O 1
ATOM 4847 N N . LEU B 1 22 ? -9.805 4.609 -29.781 1 89.12 22 LEU B N 1
ATOM 4848 C CA . LEU B 1 22 ? -10.359 3.699 -30.781 1 89.12 22 LEU B CA 1
ATOM 4849 C C . LEU B 1 22 ? -11.516 2.891 -30.203 1 89.12 22 LEU B C 1
ATOM 4851 O O . LEU B 1 22 ? -12.477 2.582 -30.906 1 89.12 22 LEU B O 1
ATOM 4855 N N . PHE B 1 23 ? -11.469 2.619 -28.875 1 90.75 23 PHE B N 1
ATOM 4856 C CA . PHE B 1 23 ? -12.5 1.806 -28.234 1 90.75 23 PHE B CA 1
ATOM 4857 C C . PHE B 1 23 ? -13.641 2.676 -27.719 1 90.75 23 PHE B C 1
ATOM 4859 O O . PHE B 1 23 ? -14.688 2.164 -27.328 1 90.75 23 PHE B O 1
ATOM 4866 N N . LEU B 1 24 ? -13.523 3.934 -27.766 1 89 24 LEU B N 1
ATOM 4867 C CA . LEU B 1 24 ? -14.453 4.859 -27.141 1 89 24 LEU B CA 1
ATOM 4868 C C . LEU B 1 24 ? -15.828 4.777 -27.781 1 89 24 LEU B C 1
ATOM 4870 O O . LEU B 1 24 ? -16.844 5.031 -27.141 1 89 24 LEU B O 1
ATOM 4874 N N . PRO B 1 25 ? -15.945 4.398 -29.016 1 87.88 25 PRO B N 1
ATOM 4875 C CA . PRO B 1 25 ? -17.281 4.277 -29.625 1 87.88 25 PRO B CA 1
ATOM 4876 C C . PRO B 1 25 ? -18.109 3.15 -29.016 1 87.88 25 PRO B C 1
ATOM 4878 O O . PRO B 1 25 ? -19.344 3.176 -29.078 1 87.88 25 PRO B O 1
ATOM 4881 N N . LEU B 1 26 ? -17.547 2.252 -28.406 1 88.25 26 LEU B N 1
ATOM 4882 C CA . LEU B 1 26 ? -18.25 1.126 -27.812 1 88.25 26 LEU B CA 1
ATOM 4883 C C . LEU B 1 26 ? -19.219 1.604 -26.734 1 88.25 26 LEU B C 1
ATOM 4885 O O . LEU B 1 26 ? -20.422 1.363 -26.828 1 88.25 26 LEU B O 1
ATOM 4889 N N . PRO B 1 27 ? -18.797 2.344 -25.75 1 86.31 27 PRO B N 1
ATOM 4890 C CA . PRO B 1 27 ? -19.734 2.822 -24.734 1 86.31 27 PRO B CA 1
ATOM 4891 C C . PRO B 1 27 ? -20.594 3.979 -25.219 1 86.31 27 PRO B C 1
ATOM 4893 O O . PRO B 1 27 ? -21.75 4.121 -24.797 1 86.31 27 PRO B O 1
ATOM 4896 N N . LEU B 1 28 ? -20.094 4.766 -26.156 1 86.31 28 LEU B N 1
ATOM 4897 C CA . LEU B 1 28 ? -20.828 5.941 -26.609 1 86.31 28 LEU B CA 1
ATOM 4898 C C . LEU B 1 28 ? -21.938 5.555 -27.578 1 86.31 28 LEU B C 1
ATOM 4900 O O . LEU B 1 28 ? -23.016 6.156 -27.562 1 86.31 28 LEU B O 1
ATOM 4904 N N . ALA B 1 29 ? -21.688 4.566 -28.344 1 86.81 29 ALA B N 1
ATOM 4905 C CA . ALA B 1 29 ? -22.672 4.152 -29.344 1 86.81 29 ALA B CA 1
ATOM 4906 C C . ALA B 1 29 ? -23.766 3.291 -28.719 1 86.81 29 ALA B C 1
ATOM 4908 O O . ALA B 1 29 ? -24.953 3.461 -29.016 1 86.81 29 ALA B O 1
ATOM 4909 N N . THR B 1 30 ? -23.469 2.373 -27.859 1 86.56 30 THR B N 1
ATOM 4910 C CA . THR B 1 30 ? -24.422 1.427 -27.297 1 86.56 30 THR B CA 1
ATOM 4911 C C . THR B 1 30 ? -25.062 1.989 -26.031 1 86.56 30 THR B C 1
ATOM 4913 O O . THR B 1 30 ? -26.188 1.623 -25.688 1 86.56 30 THR B O 1
ATOM 4916 N N . GLN B 1 31 ? -24.422 2.912 -25.391 1 86.25 31 GLN B N 1
ATOM 4917 C CA . GLN B 1 31 ? -24.875 3.59 -24.172 1 86.25 31 GLN B CA 1
ATOM 4918 C C . GLN B 1 31 ? -25.453 2.596 -23.172 1 86.25 31 GLN B C 1
ATOM 4920 O O . GLN B 1 31 ? -26.562 2.787 -22.656 1 86.25 31 GLN B O 1
ATOM 4925 N N . SER B 1 32 ? -24.891 1.405 -22.969 1 92.12 32 SER B N 1
ATOM 4926 C CA . SER B 1 32 ? -25.219 0.396 -21.969 1 92.12 32 SER B CA 1
ATOM 4927 C C . SER B 1 32 ? -24.078 0.219 -20.969 1 92.12 32 SER B C 1
ATOM 4929 O O . SER B 1 32 ? -22.938 0.555 -21.266 1 92.12 32 SER B O 1
ATOM 4931 N N . LYS B 1 33 ? -24.5 -0.22 -19.812 1 93.81 33 LYS B N 1
ATOM 4932 C CA . LYS B 1 33 ? -23.5 -0.469 -18.781 1 93.81 33 LYS B CA 1
ATOM 4933 C C . LYS B 1 33 ? -22.562 -1.604 -19.188 1 93.81 33 LYS B C 1
ATOM 4935 O O . LYS B 1 33 ? -21.375 -1.594 -18.844 1 93.81 33 LYS B O 1
ATOM 4940 N N . GLU B 1 34 ? -23.109 -2.543 -19.938 1 93.75 34 GLU B N 1
ATOM 4941 C CA . GLU B 1 34 ? -22.281 -3.65 -20.422 1 93.75 34 GLU B CA 1
ATOM 4942 C C . GLU B 1 34 ? -21.188 -3.156 -21.359 1 93.75 34 GLU B C 1
ATOM 4944 O O . GLU B 1 34 ? -20.031 -3.566 -21.234 1 93.75 34 GLU B O 1
ATOM 4949 N N . ALA B 1 35 ? -21.562 -2.32 -22.25 1 95.12 35 ALA B N 1
ATOM 4950 C CA . ALA B 1 35 ? -20.609 -1.791 -23.219 1 95.12 35 ALA B CA 1
ATOM 4951 C C . ALA B 1 35 ? -19.562 -0.917 -22.547 1 95.12 35 ALA B C 1
ATOM 4953 O O . ALA B 1 35 ? -18.375 -0.943 -22.922 1 95.12 35 ALA B O 1
ATOM 4954 N N . ALA B 1 36 ? -20 -0.094 -21.625 1 95 36 ALA B N 1
ATOM 4955 C CA . ALA B 1 36 ? -19.062 0.75 -20.875 1 95 36 ALA B CA 1
ATOM 4956 C C . ALA B 1 36 ? -18.062 -0.096 -20.109 1 95 36 ALA B C 1
ATOM 4958 O O . ALA B 1 36 ? -16.859 0.219 -20.078 1 95 36 ALA B O 1
ATOM 4959 N N . CYS B 1 37 ? -18.562 -1.1 -19.453 1 94.25 37 CYS B N 1
ATOM 4960 C CA . CYS B 1 37 ? -17.688 -1.99 -18.719 1 94.25 37 CYS B CA 1
ATOM 4961 C C . CYS B 1 37 ? -16.719 -2.705 -19.656 1 94.25 37 CYS B C 1
ATOM 4963 O O . CYS B 1 37 ? -15.547 -2.889 -19.328 1 94.25 37 CYS B O 1
ATOM 4965 N N . ALA B 1 38 ? -17.234 -3.16 -20.812 1 93.31 38 ALA B N 1
ATOM 4966 C CA . ALA B 1 38 ? -16.375 -3.791 -21.812 1 93.31 38 ALA B CA 1
ATOM 4967 C C . ALA B 1 38 ? -15.258 -2.846 -22.25 1 93.31 38 ALA B C 1
ATOM 4969 O O . ALA B 1 38 ? -14.117 -3.266 -22.422 1 93.31 38 ALA B O 1
ATOM 4970 N N . TYR B 1 39 ? -15.617 -1.656 -22.469 1 95.12 39 TYR B N 1
ATOM 4971 C CA . TYR B 1 39 ? -14.633 -0.64 -22.828 1 95.12 39 TYR B CA 1
ATOM 4972 C C . TYR B 1 39 ? -13.531 -0.549 -21.781 1 95.12 39 TYR B C 1
ATOM 4974 O O . TYR B 1 39 ? -12.344 -0.559 -22.109 1 95.12 39 TYR B O 1
ATOM 4982 N N . ILE B 1 40 ? -13.906 -0.431 -20.469 1 94.81 40 ILE B N 1
ATOM 4983 C CA . ILE B 1 40 ? -12.945 -0.283 -19.375 1 94.81 40 ILE B CA 1
ATOM 4984 C C . ILE B 1 40 ? -12.07 -1.528 -19.297 1 94.81 40 ILE B C 1
ATOM 4986 O O . ILE B 1 40 ? -10.852 -1.427 -19.109 1 94.81 40 ILE B O 1
ATOM 4990 N N . LEU B 1 41 ? -12.688 -2.643 -19.406 1 91.38 41 LEU B N 1
ATOM 4991 C CA . LEU B 1 41 ? -11.961 -3.906 -19.391 1 91.38 41 LEU B CA 1
ATOM 4992 C C . LEU B 1 41 ? -10.93 -3.969 -20.516 1 91.38 41 LEU B C 1
ATOM 4994 O O . LEU B 1 41 ? -9.773 -4.332 -20.281 1 91.38 41 LEU B O 1
ATOM 4998 N N . LEU B 1 42 ? -11.289 -3.658 -21.688 1 91.56 42 LEU B N 1
ATOM 4999 C CA . LEU B 1 42 ? -10.406 -3.713 -22.859 1 91.56 42 LEU B CA 1
ATOM 5000 C C . LEU B 1 42 ? -9.25 -2.732 -22.703 1 91.56 42 LEU B C 1
ATOM 5002 O O . LEU B 1 42 ? -8.102 -3.078 -22.984 1 91.56 42 LEU B O 1
ATOM 5006 N N . VAL B 1 43 ? -9.57 -1.539 -22.281 1 93.44 43 VAL B N 1
ATOM 5007 C CA . VAL B 1 43 ? -8.531 -0.524 -22.109 1 93.44 43 VAL B CA 1
ATOM 5008 C C . VAL B 1 43 ? -7.523 -0.993 -21.062 1 93.44 43 VAL B C 1
ATOM 5010 O O . VAL B 1 43 ? -6.312 -0.927 -21.281 1 93.44 43 VAL B O 1
ATOM 5013 N N . THR B 1 44 ? -8.016 -1.438 -19.875 1 92.31 44 THR B N 1
ATOM 5014 C CA . THR B 1 44 ? -7.137 -1.888 -18.812 1 92.31 44 THR B CA 1
ATOM 5015 C C . THR B 1 44 ? -6.324 -3.1 -19.25 1 92.31 44 THR B C 1
ATOM 5017 O O . THR B 1 44 ? -5.121 -3.178 -18.984 1 92.31 44 THR B O 1
ATOM 5020 N N . ALA B 1 45 ? -6.957 -4.027 -19.984 1 87.69 45 ALA B N 1
ATOM 5021 C CA . ALA B 1 45 ? -6.285 -5.23 -20.469 1 87.69 45 ALA B CA 1
ATOM 5022 C C . ALA B 1 45 ? -5.164 -4.875 -21.438 1 87.69 45 ALA B C 1
ATOM 5024 O O . ALA B 1 45 ? -4.07 -5.438 -21.375 1 87.69 45 ALA B O 1
ATOM 5025 N N . VAL B 1 46 ? -5.41 -3.996 -22.281 1 89 46 VAL B N 1
ATOM 5026 C CA . VAL B 1 46 ? -4.414 -3.578 -23.266 1 89 46 VAL B CA 1
ATOM 5027 C C . VAL B 1 46 ? -3.219 -2.949 -22.562 1 89 46 VAL B C 1
ATOM 5029 O O . VAL B 1 46 ? -2.068 -3.201 -22.922 1 89 46 VAL B O 1
ATOM 5032 N N . TYR B 1 47 ? -3.5 -2.145 -21.562 1 90.88 47 TYR B N 1
ATOM 5033 C CA . TYR B 1 47 ? -2.418 -1.54 -20.797 1 90.88 47 TYR B CA 1
ATOM 5034 C C . TYR B 1 47 ? -1.6 -2.605 -20.062 1 90.88 47 TYR B C 1
ATOM 5036 O O . TYR B 1 47 ? -0.37 -2.529 -20.031 1 90.88 47 TYR B O 1
ATOM 5044 N N . TRP B 1 48 ? -2.207 -3.564 -19.484 1 86 48 TRP B N 1
ATOM 5045 C CA . TRP B 1 48 ? -1.517 -4.621 -18.766 1 86 48 TRP B CA 1
ATOM 5046 C C . TRP B 1 48 ? -0.697 -5.492 -19.703 1 86 48 TRP B C 1
ATOM 5048 O O . TRP B 1 48 ? 0.443 -5.852 -19.391 1 86 48 TRP B O 1
ATOM 5058 N N . ILE B 1 49 ? -1.23 -5.832 -20.875 1 83 49 ILE B N 1
ATOM 5059 C CA . ILE B 1 49 ? -0.577 -6.738 -21.797 1 83 49 ILE B CA 1
ATOM 5060 C C . ILE B 1 49 ? 0.576 -6.02 -22.5 1 83 49 ILE B C 1
ATOM 5062 O O . ILE B 1 49 ? 1.672 -6.57 -22.625 1 83 49 ILE B O 1
ATOM 5066 N N . SER B 1 50 ? 0.325 -4.758 -22.906 1 82.19 50 SER B N 1
ATOM 5067 C CA . SER B 1 50 ? 1.345 -4.012 -23.625 1 82.19 50 SER B CA 1
ATOM 5068 C C . SER B 1 50 ? 2.416 -3.475 -22.688 1 82.19 50 SER B C 1
ATOM 5070 O O . SER B 1 50 ? 3.527 -3.158 -23.109 1 82.19 50 SER B O 1
ATOM 5072 N N . GLU B 1 51 ? 2.027 -3.291 -21.438 1 81.88 51 GLU B N 1
ATOM 5073 C CA . GLU B 1 51 ? 2.889 -2.672 -20.438 1 81.88 51 GLU B CA 1
ATOM 5074 C C . GLU B 1 51 ? 3.371 -1.299 -20.891 1 81.88 51 GLU B C 1
ATOM 5076 O O . GLU B 1 51 ? 4.508 -0.91 -20.609 1 81.88 51 GLU B O 1
ATOM 5081 N N . ALA B 1 52 ? 2.582 -0.68 -21.75 1 83.69 52 ALA B N 1
ATOM 5082 C CA . ALA B 1 52 ? 2.873 0.691 -22.156 1 83.69 52 ALA B CA 1
ATOM 5083 C C . ALA B 1 52 ? 2.889 1.634 -20.953 1 83.69 52 ALA B C 1
ATOM 5085 O O . ALA B 1 52 ? 3.559 2.668 -20.984 1 83.69 52 ALA B O 1
ATOM 5086 N N . ILE B 1 53 ? 2.117 1.25 -20.031 1 88.94 53 ILE B N 1
ATOM 5087 C CA . ILE B 1 53 ? 2.072 1.953 -18.75 1 88.94 53 ILE B CA 1
ATOM 5088 C C . ILE B 1 53 ? 2.375 0.979 -17.625 1 88.94 53 ILE B C 1
ATOM 5090 O O . ILE B 1 53 ? 2.119 -0.221 -17.734 1 88.94 53 ILE B O 1
ATOM 5094 N N . PRO B 1 54 ? 3.018 1.537 -16.547 1 89.75 54 PRO B N 1
ATOM 5095 C CA . PRO B 1 54 ? 3.309 0.63 -15.438 1 89.75 54 PRO B CA 1
ATOM 5096 C C . PRO B 1 54 ? 2.072 -0.125 -14.953 1 89.75 54 PRO B C 1
ATOM 5098 O O . PRO B 1 54 ? 0.974 0.437 -14.922 1 89.75 54 PRO B O 1
ATOM 5101 N N . LEU B 1 55 ? 2.307 -1.322 -14.562 1 87.88 55 LEU B N 1
ATOM 5102 C CA . LEU B 1 55 ? 1.23 -2.223 -14.164 1 87.88 55 LEU B CA 1
ATOM 5103 C C . LEU B 1 55 ? 0.382 -1.604 -13.062 1 87.88 55 LEU B C 1
ATOM 5105 O O . LEU B 1 55 ? -0.849 -1.645 -13.117 1 87.88 55 LEU B O 1
ATOM 5109 N N . GLY B 1 56 ? 1.047 -1.037 -12.094 1 91.62 56 GLY B N 1
ATOM 5110 C CA . GLY B 1 56 ? 0.334 -0.411 -10.992 1 91.62 56 GLY B CA 1
ATOM 5111 C C . GLY B 1 56 ? -0.538 0.751 -11.43 1 91.62 56 GLY B C 1
ATOM 5112 O O . GLY B 1 56 ? -1.668 0.896 -10.961 1 91.62 56 GLY B O 1
ATOM 5113 N N . ALA B 1 57 ? -0.07 1.556 -12.328 1 94.75 57 ALA B N 1
ATOM 5114 C CA . ALA B 1 57 ? -0.824 2.699 -12.844 1 94.75 57 ALA B CA 1
ATOM 5115 C C . ALA B 1 57 ? -2.027 2.242 -13.664 1 94.75 57 ALA B C 1
ATOM 5117 O O . ALA B 1 57 ? -3.121 2.793 -13.531 1 94.75 57 ALA B O 1
ATOM 5118 N N . ALA B 1 58 ? -1.79 1.243 -14.477 1 93.81 58 ALA B N 1
ATOM 5119 C CA . ALA B 1 58 ? -2.877 0.707 -15.297 1 93.81 58 ALA B CA 1
ATOM 5120 C C . ALA B 1 58 ? -4.008 0.172 -14.422 1 93.81 58 ALA B C 1
ATOM 5122 O O . ALA B 1 58 ? -5.18 0.241 -14.797 1 93.81 58 ALA B O 1
ATOM 5123 N N . ALA B 1 59 ? -3.641 -0.3 -13.266 1 94.94 59 ALA B N 1
ATOM 5124 C CA . ALA B 1 59 ? -4.613 -0.886 -12.344 1 94.94 59 ALA B CA 1
ATOM 5125 C C . ALA B 1 59 ? -5.5 0.189 -11.727 1 94.94 59 ALA B C 1
ATOM 5127 O O . ALA B 1 59 ? -6.535 -0.12 -11.125 1 94.94 59 ALA B O 1
ATOM 5128 N N . LEU B 1 60 ? -5.172 1.463 -11.93 1 96.44 60 LEU B N 1
ATOM 5129 C CA . LEU B 1 60 ? -5.945 2.566 -11.367 1 96.44 60 LEU B CA 1
ATOM 5130 C C . LEU B 1 60 ? -7.039 3.012 -12.336 1 96.44 60 LEU B C 1
ATOM 5132 O O . LEU B 1 60 ? -7.926 3.785 -11.961 1 96.44 60 LEU B O 1
ATOM 5136 N N . VAL B 1 61 ? -7.051 2.521 -13.508 1 96.56 61 VAL B N 1
ATOM 5137 C CA . VAL B 1 61 ? -7.965 2.957 -14.562 1 96.56 61 VAL B CA 1
ATOM 5138 C C . VAL B 1 61 ? -9.406 2.686 -14.133 1 96.56 61 VAL B C 1
ATOM 5140 O O . VAL B 1 61 ? -10.258 3.578 -14.195 1 96.56 61 VAL B O 1
ATOM 5143 N N . PRO B 1 62 ? -9.742 1.505 -13.617 1 96.19 62 PRO B N 1
ATOM 5144 C CA . PRO B 1 62 ? -11.125 1.266 -13.195 1 96.19 62 PRO B CA 1
ATOM 5145 C C . PRO B 1 62 ? -11.555 2.18 -12.055 1 96.19 62 PRO B C 1
ATOM 5147 O O . PRO B 1 62 ? -12.75 2.467 -11.906 1 96.19 62 PRO B O 1
ATOM 5150 N N . ALA B 1 63 ? -10.625 2.654 -11.273 1 97.06 63 ALA B N 1
ATOM 5151 C CA . ALA B 1 63 ? -10.922 3.461 -10.094 1 97.06 63 ALA B CA 1
ATOM 5152 C C . ALA B 1 63 ? -11.609 4.766 -10.484 1 97.06 63 ALA B C 1
ATOM 5154 O O . ALA B 1 63 ? -12.438 5.289 -9.727 1 97.06 63 ALA B O 1
ATOM 5155 N N . PHE B 1 64 ? -11.25 5.301 -11.648 1 96.5 64 PHE B N 1
ATOM 5156 C CA . PHE B 1 64 ? -11.898 6.555 -12.008 1 96.5 64 PHE B CA 1
ATOM 5157 C C . PHE B 1 64 ? -12.891 6.352 -13.148 1 96.5 64 PHE B C 1
ATOM 5159 O O . PHE B 1 64 ? -13.867 7.094 -13.273 1 96.5 64 PHE B O 1
ATOM 5166 N N . LEU B 1 65 ? -12.789 5.383 -14 1 96.12 65 LEU B N 1
ATOM 5167 C CA . LEU B 1 65 ? -13.68 5.223 -15.148 1 96.12 65 LEU B CA 1
ATOM 5168 C C . LEU B 1 65 ? -15.008 4.605 -14.719 1 96.12 65 LEU B C 1
ATOM 5170 O O . LEU B 1 65 ? -16.047 4.938 -15.281 1 96.12 65 LEU B O 1
ATOM 5174 N N . PHE B 1 66 ? -15.031 3.662 -13.75 1 96.56 66 PHE B N 1
ATOM 5175 C CA . PHE B 1 66 ? -16.281 3.035 -13.328 1 96.56 66 PHE B CA 1
ATOM 5176 C C . PHE B 1 66 ? -17.234 4.07 -12.766 1 96.56 66 PHE B C 1
ATOM 5178 O O . PHE B 1 66 ? -18.406 4.102 -13.148 1 96.56 66 PHE B O 1
ATOM 5185 N N . PRO B 1 67 ? -16.75 4.941 -11.844 1 95.19 67 PRO B N 1
ATOM 5186 C CA . PRO B 1 67 ? -17.656 5.992 -11.375 1 95.19 67 PRO B CA 1
ATOM 5187 C C . PRO B 1 67 ? -18.047 6.969 -12.484 1 95.19 67 PRO B C 1
ATOM 5189 O O . PRO B 1 67 ? -19.188 7.438 -12.523 1 95.19 67 PRO B O 1
ATOM 5192 N N . LEU B 1 68 ? -17.172 7.277 -13.414 1 93.38 68 LEU B N 1
ATOM 5193 C CA . LEU B 1 68 ? -17.438 8.234 -14.477 1 93.38 68 LEU B CA 1
ATOM 5194 C C . LEU B 1 68 ? -18.5 7.711 -15.422 1 93.38 68 LEU B C 1
ATOM 5196 O O . LEU B 1 68 ? -19.344 8.477 -15.906 1 93.38 68 LEU B O 1
ATOM 5200 N N . PHE B 1 69 ? -18.5 6.41 -15.633 1 93.44 69 PHE B N 1
ATOM 5201 C CA . PHE B 1 69 ? -19.484 5.812 -16.531 1 93.44 69 PHE B CA 1
ATOM 5202 C C . PHE B 1 69 ? -20.719 5.355 -15.766 1 93.44 69 PHE B C 1
ATOM 5204 O O . PHE B 1 69 ? -21.625 4.754 -16.344 1 93.44 69 PHE B O 1
ATOM 5211 N N . GLY B 1 70 ? -20.719 5.523 -14.445 1 92.94 70 GLY B N 1
ATOM 5212 C CA . GLY B 1 70 ? -21.875 5.234 -13.625 1 92.94 70 GLY B CA 1
ATOM 5213 C C . GLY B 1 70 ? -22.125 3.75 -13.438 1 92.94 70 GLY B C 1
ATOM 5214 O O . GLY B 1 70 ? -23.281 3.301 -13.422 1 92.94 70 GLY B O 1
ATOM 5215 N N . ILE B 1 71 ? -21.109 2.984 -13.414 1 94.5 71 ILE B N 1
ATOM 5216 C CA . ILE B 1 71 ? -21.234 1.543 -13.227 1 94.5 71 ILE B CA 1
ATOM 5217 C C . ILE B 1 71 ? -21.203 1.214 -11.734 1 94.5 71 ILE B C 1
ATOM 5219 O O . ILE B 1 71 ? -22.016 0.425 -11.25 1 94.5 71 ILE B O 1
ATOM 5223 N N . MET B 1 72 ? -20.25 1.75 -11.047 1 95.25 72 MET B N 1
ATOM 5224 C CA . MET B 1 72 ? -20.062 1.582 -9.609 1 95.25 72 MET B CA 1
ATOM 5225 C C . MET B 1 72 ? -19.719 2.91 -8.945 1 95.25 72 MET B C 1
ATOM 5227 O O . MET B 1 72 ? -18.984 3.725 -9.523 1 95.25 72 MET B O 1
ATOM 5231 N N . LYS B 1 73 ? -20.234 3.086 -7.734 1 93.81 73 LYS B N 1
ATOM 5232 C CA . LYS B 1 73 ? -19.859 4.266 -6.965 1 93.81 73 LYS B CA 1
ATOM 5233 C C . LYS B 1 73 ? -18.375 4.223 -6.574 1 93.81 73 LYS B C 1
ATOM 5235 O O . LYS B 1 73 ? -17.797 3.145 -6.418 1 93.81 73 LYS B O 1
ATOM 5240 N N . SER B 1 74 ? -17.781 5.406 -6.426 1 92.62 74 SER B N 1
ATOM 5241 C CA . SER B 1 74 ? -16.375 5.516 -6.09 1 92.62 74 SER B CA 1
ATOM 5242 C C . SER B 1 74 ? -16.047 4.75 -4.809 1 92.62 74 SER B C 1
ATOM 5244 O O . SER B 1 74 ? -15.016 4.07 -4.73 1 92.62 74 SER B O 1
ATOM 5246 N N . SER B 1 75 ? -16.906 4.809 -3.869 1 89.56 75 SER B N 1
ATOM 5247 C CA . SER B 1 75 ? -16.688 4.129 -2.596 1 89.56 75 SER B CA 1
ATOM 5248 C C . SER B 1 75 ? -16.734 2.615 -2.764 1 89.56 75 SER B C 1
ATOM 5250 O O . SER B 1 75 ? -15.961 1.89 -2.127 1 89.56 75 SER B O 1
ATOM 5252 N N . GLU B 1 76 ? -17.578 2.172 -3.607 1 92.44 76 GLU B N 1
ATOM 5253 C CA . GLU B 1 76 ? -17.688 0.742 -3.875 1 92.44 76 GLU B CA 1
ATOM 5254 C C . GLU B 1 76 ? -16.453 0.217 -4.602 1 92.44 76 GLU B C 1
ATOM 5256 O O . GLU B 1 76 ? -15.977 -0.879 -4.305 1 92.44 76 GLU B O 1
ATOM 5261 N N . VAL B 1 77 ? -16.016 1.021 -5.559 1 95.69 77 VAL B N 1
ATOM 5262 C CA . VAL B 1 77 ? -14.828 0.625 -6.293 1 95.69 77 VAL B CA 1
ATOM 5263 C C . VAL B 1 77 ? -13.633 0.541 -5.336 1 95.69 77 VAL B C 1
ATOM 5265 O O . VAL B 1 77 ? -12.852 -0.411 -5.395 1 95.69 77 VAL B O 1
ATOM 5268 N N . ALA B 1 78 ? -13.539 1.498 -4.48 1 94.25 78 ALA B N 1
ATOM 5269 C CA . ALA B 1 78 ? -12.422 1.565 -3.537 1 94.25 78 ALA B CA 1
ATOM 5270 C C . ALA B 1 78 ? -12.391 0.339 -2.631 1 94.25 78 ALA B C 1
ATOM 5272 O O . ALA B 1 78 ? -11.328 -0.216 -2.359 1 94.25 78 ALA B O 1
ATOM 5273 N N . SER B 1 79 ? -13.508 -0.112 -2.182 1 90.69 79 SER B N 1
ATOM 5274 C CA . SER B 1 79 ? -13.586 -1.244 -1.265 1 90.69 79 SER B CA 1
ATOM 5275 C C . SER B 1 79 ? -13.125 -2.531 -1.936 1 90.69 79 SER B C 1
ATOM 5277 O O . SER B 1 79 ? -12.742 -3.488 -1.257 1 90.69 79 SER B O 1
ATOM 5279 N N . GLU B 1 80 ? -13.141 -2.525 -3.26 1 91.56 80 GLU B N 1
ATOM 5280 C CA . GLU B 1 80 ? -12.703 -3.715 -3.99 1 91.56 80 GLU B CA 1
ATOM 5281 C C . GLU B 1 80 ? -11.188 -3.77 -4.105 1 91.56 80 GLU B C 1
ATOM 5283 O O . GLU B 1 80 ? -10.617 -4.82 -4.414 1 91.56 80 GLU B O 1
ATOM 5288 N N . TYR B 1 81 ? -10.531 -2.686 -3.871 1 94.31 81 TYR B N 1
ATOM 5289 C CA . TYR B 1 81 ? -9.094 -2.607 -4.109 1 94.31 81 TYR B CA 1
ATOM 5290 C C . TYR B 1 81 ? -8.32 -3.281 -2.984 1 94.31 81 TYR B C 1
ATOM 5292 O O . TYR B 1 81 ? -7.102 -3.453 -3.078 1 94.31 81 TYR B O 1
ATOM 5300 N N . PHE B 1 82 ? -8.984 -3.65 -1.927 1 93.75 82 PHE B N 1
ATOM 5301 C CA . PHE B 1 82 ? -8.305 -4.305 -0.814 1 93.75 82 PHE B CA 1
ATOM 5302 C C . PHE B 1 82 ? -9.164 -5.414 -0.231 1 93.75 82 PHE B C 1
ATOM 5304 O O . PHE B 1 82 ? -10.266 -5.156 0.269 1 93.75 82 PHE B O 1
ATOM 5311 N N . LYS B 1 83 ? -8.734 -6.59 -0.361 1 91.12 83 LYS B N 1
ATOM 5312 C CA . LYS B 1 83 ? -9.445 -7.781 0.1 1 91.12 83 LYS B CA 1
ATOM 5313 C C . LYS B 1 83 ? -8.57 -8.617 1.026 1 91.12 83 LYS B C 1
ATOM 5315 O O . LYS B 1 83 ? -7.469 -8.203 1.396 1 91.12 83 LYS B O 1
ATOM 5320 N N . ASP B 1 84 ? -9.047 -9.742 1.436 1 89.88 84 ASP B N 1
ATOM 5321 C CA . ASP B 1 84 ? -8.398 -10.617 2.402 1 89.88 84 ASP B CA 1
ATOM 5322 C C . ASP B 1 84 ? -7.012 -11.039 1.92 1 89.88 84 ASP B C 1
ATOM 5324 O O . ASP B 1 84 ? -6.094 -11.211 2.725 1 89.88 84 ASP B O 1
ATOM 5328 N N . ILE B 1 85 ? -6.84 -11.133 0.726 1 86.25 85 ILE B N 1
ATOM 5329 C CA . ILE B 1 85 ? -5.586 -11.602 0.14 1 86.25 85 ILE B CA 1
ATOM 5330 C C . ILE B 1 85 ? -4.488 -10.57 0.38 1 86.25 85 ILE B C 1
ATOM 5332 O O . ILE B 1 85 ? -3.312 -10.922 0.506 1 86.25 85 ILE B O 1
ATOM 5336 N N . HIS B 1 86 ? -4.863 -9.336 0.372 1 92.19 86 HIS B N 1
ATOM 5337 C CA . HIS B 1 86 ? -3.883 -8.289 0.643 1 92.19 86 HIS B CA 1
ATOM 5338 C C . HIS B 1 86 ? -3.307 -8.422 2.049 1 92.19 86 HIS B C 1
ATOM 5340 O O . HIS B 1 86 ? -2.104 -8.25 2.25 1 92.19 86 HIS B O 1
ATOM 5346 N N . LEU B 1 87 ? -4.156 -8.797 2.973 1 93.81 87 LEU B N 1
ATOM 5347 C CA . LEU B 1 87 ? -3.688 -9.039 4.332 1 93.81 87 LEU B CA 1
ATOM 5348 C C . LEU B 1 87 ? -2.791 -10.266 4.387 1 93.81 87 LEU B C 1
ATOM 5350 O O . LEU B 1 87 ? -1.782 -10.273 5.098 1 93.81 87 LEU B O 1
ATOM 5354 N N . LEU B 1 88 ? -3.199 -11.281 3.662 1 90.81 88 LEU B N 1
ATOM 5355 C CA . LEU B 1 88 ? -2.365 -12.477 3.566 1 90.81 88 LEU B CA 1
ATOM 5356 C C . LEU B 1 88 ? -0.989 -12.133 3.006 1 90.81 88 LEU B C 1
ATOM 5358 O O . LEU B 1 88 ? 0.032 -12.562 3.545 1 90.81 88 LEU B O 1
ATOM 5362 N N . LEU B 1 89 ? -1.03 -11.367 1.966 1 89.94 89 LEU B N 1
ATOM 5363 C CA . LEU B 1 89 ? 0.213 -10.961 1.323 1 89.94 89 LEU B CA 1
ATOM 5364 C C . LEU B 1 89 ? 1.088 -10.164 2.289 1 89.94 89 LEU B C 1
ATOM 5366 O O . LEU B 1 89 ? 2.305 -10.367 2.338 1 89.94 89 LEU B O 1
ATOM 5370 N N . PHE B 1 90 ? 0.517 -9.25 3.066 1 94.19 90 PHE B N 1
ATOM 5371 C CA . PHE B 1 90 ? 1.268 -8.477 4.043 1 94.19 90 PHE B CA 1
ATOM 5372 C C . PHE B 1 90 ? 1.972 -9.391 5.039 1 94.19 90 PHE B C 1
ATOM 5374 O O . PHE B 1 90 ? 3.148 -9.188 5.348 1 94.19 90 PHE B O 1
ATOM 5381 N N . GLY B 1 91 ? 1.263 -10.375 5.523 1 94.19 91 GLY B N 1
ATOM 5382 C CA . GLY B 1 91 ? 1.848 -11.305 6.48 1 94.19 91 GLY B CA 1
ATOM 5383 C C . GLY B 1 91 ? 2.988 -12.117 5.898 1 94.19 91 GLY B C 1
ATOM 5384 O O . GLY B 1 91 ? 4.051 -12.234 6.516 1 94.19 91 GLY B O 1
ATOM 5385 N N . VAL B 1 92 ? 2.793 -12.633 4.715 1 90.5 92 VAL B N 1
ATOM 5386 C CA . VAL B 1 92 ? 3.793 -13.484 4.078 1 90.5 92 VAL B CA 1
ATOM 5387 C C . VAL B 1 92 ? 5.031 -12.656 3.738 1 90.5 92 VAL B C 1
ATOM 5389 O O . VAL B 1 92 ? 6.16 -13.141 3.844 1 90.5 92 VAL B O 1
ATOM 5392 N N . VAL B 1 93 ? 4.832 -11.445 3.359 1 92.06 93 VAL B N 1
ATOM 5393 C CA . VAL B 1 93 ? 5.945 -10.57 2.994 1 92.06 93 VAL B CA 1
ATOM 5394 C C . VAL B 1 93 ? 6.758 -10.227 4.238 1 92.06 93 VAL B C 1
ATOM 5396 O O . VAL B 1 93 ? 7.984 -10.086 4.172 1 92.06 93 VAL B O 1
ATOM 5399 N N . CYS B 1 94 ? 6.102 -10.062 5.379 1 95.31 94 CYS B N 1
ATOM 5400 C CA . CYS B 1 94 ? 6.848 -9.875 6.621 1 95.31 94 CYS B CA 1
ATOM 5401 C C . CYS B 1 94 ? 7.812 -11.031 6.855 1 95.31 94 CYS B C 1
ATOM 5403 O O . CYS B 1 94 ? 8.977 -10.812 7.203 1 95.31 94 CYS B O 1
ATOM 5405 N N . LEU B 1 95 ? 7.328 -12.234 6.641 1 93.62 95 LEU B N 1
ATOM 5406 C CA . LEU B 1 95 ? 8.156 -13.422 6.812 1 93.62 95 LEU B CA 1
ATOM 5407 C C . LEU B 1 95 ? 9.289 -13.453 5.789 1 93.62 95 LEU B C 1
ATOM 5409 O O . LEU B 1 95 ? 10.43 -13.758 6.133 1 93.62 95 LEU B O 1
ATOM 5413 N N . ALA B 1 96 ? 8.961 -13.133 4.57 1 89.81 96 ALA B N 1
ATOM 5414 C CA . ALA B 1 96 ? 9.969 -13.102 3.514 1 89.81 96 ALA B CA 1
ATOM 5415 C C . ALA B 1 96 ? 11.062 -12.086 3.836 1 89.81 96 ALA B C 1
ATOM 5417 O O . ALA B 1 96 ? 12.25 -12.352 3.621 1 89.81 96 ALA B O 1
ATOM 5418 N N . ALA B 1 97 ? 10.648 -10.953 4.348 1 92.81 97 ALA B N 1
ATOM 5419 C CA . ALA B 1 97 ? 11.602 -9.914 4.734 1 92.81 97 ALA B CA 1
ATOM 5420 C C . ALA B 1 97 ? 12.547 -10.422 5.82 1 92.81 97 ALA B C 1
ATOM 5422 O O . ALA B 1 97 ? 13.75 -10.133 5.793 1 92.81 97 ALA B O 1
ATOM 5423 N N . SER B 1 98 ? 12.07 -11.172 6.762 1 94.56 98 SER B N 1
ATOM 5424 C CA . SER B 1 98 ? 12.898 -11.727 7.832 1 94.56 98 SER B CA 1
ATOM 5425 C C . SER B 1 98 ? 13.852 -12.789 7.297 1 94.56 98 SER B C 1
ATOM 5427 O O . SER B 1 98 ? 15.023 -12.828 7.68 1 94.56 98 SER B O 1
ATOM 5429 N N . ILE B 1 99 ? 13.367 -13.633 6.441 1 91.31 99 ILE B N 1
ATOM 5430 C CA . ILE B 1 99 ? 14.188 -14.688 5.844 1 91.31 99 ILE B CA 1
ATOM 5431 C C . ILE B 1 99 ? 15.352 -14.062 5.082 1 91.31 99 ILE B C 1
ATOM 5433 O O . ILE B 1 99 ? 16.484 -14.523 5.191 1 91.31 99 ILE B O 1
ATOM 5437 N N . GLN B 1 100 ? 15.062 -13.031 4.379 1 87.81 100 GLN B N 1
ATOM 5438 C CA . GLN B 1 100 ? 16.094 -12.359 3.582 1 87.81 100 GLN B CA 1
ATOM 5439 C C . GLN B 1 100 ? 17.062 -11.594 4.469 1 87.81 100 GLN B C 1
ATOM 5441 O O . GLN B 1 100 ? 18.281 -11.688 4.285 1 87.81 100 GLN B O 1
ATOM 5446 N N . LYS B 1 101 ? 16.516 -10.875 5.391 1 91.25 101 LYS B N 1
ATOM 5447 C CA . LYS B 1 101 ? 17.328 -10.039 6.266 1 91.25 101 LYS B CA 1
ATOM 5448 C C . LYS B 1 101 ? 18.375 -10.875 7.004 1 91.25 101 LYS B C 1
ATOM 5450 O O . LYS B 1 101 ? 19.547 -10.492 7.098 1 91.25 101 LYS B O 1
ATOM 5455 N N . TRP B 1 102 ? 17.984 -12.031 7.477 1 91.94 102 TRP B N 1
ATOM 5456 C CA . TRP B 1 102 ? 18.844 -12.82 8.344 1 91.94 102 TRP B CA 1
ATOM 5457 C C . TRP B 1 102 ? 19.469 -13.984 7.582 1 91.94 102 TRP B C 1
ATOM 5459 O O . TRP B 1 102 ? 20 -14.922 8.188 1 91.94 102 TRP B O 1
ATOM 5469 N N . ASN B 1 103 ? 19.328 -14.055 6.262 1 88.31 103 ASN B N 1
ATOM 5470 C CA . ASN B 1 103 ? 20.016 -14.938 5.32 1 88.31 103 ASN B CA 1
ATOM 5471 C C . ASN B 1 103 ? 19.656 -16.406 5.57 1 88.31 103 ASN B C 1
ATOM 5473 O O . ASN B 1 103 ? 20.5 -17.281 5.406 1 88.31 103 ASN B O 1
ATOM 5477 N N . LEU B 1 104 ? 18.531 -16.641 6.074 1 88.44 104 LEU B N 1
ATOM 5478 C CA . LEU B 1 104 ? 18.094 -18.016 6.254 1 88.44 104 LEU B CA 1
ATOM 5479 C C . LEU B 1 104 ? 17.953 -18.719 4.91 1 88.44 104 LEU B C 1
ATOM 5481 O O . LEU B 1 104 ? 18.25 -19.922 4.805 1 88.44 104 LEU B O 1
ATOM 5485 N N . HIS B 1 105 ? 17.578 -18.062 3.885 1 83.62 105 HIS B N 1
ATOM 5486 C CA . HIS B 1 105 ? 17.422 -18.625 2.547 1 83.62 105 HIS B CA 1
ATOM 5487 C C . HIS B 1 105 ? 18.766 -19.109 2.006 1 83.62 105 HIS B C 1
ATOM 5489 O O . HIS B 1 105 ? 18.828 -20.156 1.354 1 83.62 105 HIS B O 1
ATOM 5495 N N . LYS B 1 106 ? 19.797 -18.359 2.242 1 85.81 106 LYS B N 1
ATOM 5496 C CA . LYS B 1 106 ? 21.125 -18.75 1.8 1 85.81 106 LYS B CA 1
ATOM 5497 C C . LYS B 1 106 ? 21.578 -20.047 2.473 1 85.81 106 LYS B C 1
ATOM 5499 O O . LYS B 1 106 ? 22.141 -20.922 1.824 1 85.81 106 LYS B O 1
ATOM 5504 N N . ARG B 1 107 ? 21.312 -20.125 3.727 1 87.69 107 ARG B N 1
ATOM 5505 C CA . ARG B 1 107 ? 21.672 -21.312 4.473 1 87.69 107 ARG B CA 1
ATOM 5506 C C . ARG B 1 107 ? 20.953 -22.547 3.928 1 87.69 107 ARG B C 1
ATOM 5508 O O . ARG B 1 107 ? 21.562 -23.594 3.717 1 87.69 107 ARG B O 1
ATOM 5515 N N . ILE B 1 108 ? 19.719 -22.422 3.73 1 85.12 108 ILE B N 1
ATOM 5516 C CA . ILE B 1 108 ? 18.906 -23.516 3.217 1 85.12 108 ILE B CA 1
ATOM 5517 C C . ILE B 1 108 ? 19.391 -23.906 1.819 1 85.12 108 ILE B C 1
ATOM 5519 O O . ILE B 1 108 ? 19.531 -25.094 1.51 1 85.12 108 ILE B O 1
ATOM 5523 N N . ALA B 1 109 ? 19.625 -22.938 1.014 1 81.81 109 ALA B N 1
ATOM 5524 C CA . ALA B 1 109 ? 20.078 -23.172 -0.355 1 81.81 109 ALA B CA 1
ATOM 5525 C C . ALA B 1 109 ? 21.406 -23.938 -0.372 1 81.81 109 ALA B C 1
ATOM 5527 O O . ALA B 1 109 ? 21.547 -24.938 -1.073 1 81.81 109 ALA B O 1
ATOM 5528 N N . LEU B 1 110 ? 22.375 -23.453 0.42 1 84.75 110 LEU B N 1
ATOM 5529 C CA . LEU B 1 110 ? 23.688 -24.078 0.457 1 84.75 110 LEU B CA 1
ATOM 5530 C C . LEU B 1 110 ? 23.609 -25.5 1.019 1 84.75 110 LEU B C 1
ATOM 5532 O O . LEU B 1 110 ? 24.266 -26.406 0.514 1 84.75 110 LEU B O 1
ATOM 5536 N N . TRP B 1 111 ? 22.797 -25.656 2 1 86.06 111 TRP B N 1
ATOM 5537 C CA . TRP B 1 111 ? 22.609 -26.984 2.582 1 86.06 111 TRP B CA 1
ATOM 5538 C C . TRP B 1 111 ? 22.016 -27.953 1.555 1 86.06 111 TRP B C 1
ATOM 5540 O O . TRP B 1 111 ? 22.453 -29.109 1.46 1 86.06 111 TRP B O 1
ATOM 5550 N N . MET B 1 112 ? 21.047 -27.531 0.76 1 83.19 112 MET B N 1
ATOM 5551 C CA . MET B 1 112 ? 20.375 -28.375 -0.221 1 83.19 112 MET B CA 1
ATOM 5552 C C . MET B 1 112 ? 21.312 -28.75 -1.363 1 83.19 112 MET B C 1
ATOM 5554 O O . MET B 1 112 ? 21.328 -29.891 -1.807 1 83.19 112 MET B O 1
ATOM 5558 N N . VAL B 1 113 ? 22.109 -27.812 -1.776 1 83.25 113 VAL B N 1
ATOM 5559 C CA . VAL B 1 113 ? 23 -28.062 -2.9 1 83.25 113 VAL B CA 1
ATOM 5560 C C . VAL B 1 113 ? 24.141 -28.984 -2.459 1 83.25 113 VAL B C 1
ATOM 5562 O O . VAL B 1 113 ? 24.594 -29.828 -3.227 1 83.25 113 VAL B O 1
ATOM 5565 N N . LEU B 1 114 ? 24.625 -28.797 -1.251 1 84.81 114 LEU B N 1
ATOM 5566 C CA . LEU B 1 114 ? 25.703 -29.609 -0.721 1 84.81 114 LEU B CA 1
ATOM 5567 C C . LEU B 1 114 ? 25.266 -31.062 -0.546 1 84.81 114 LEU B C 1
ATOM 5569 O O . LEU B 1 114 ? 26.094 -31.969 -0.532 1 84.81 114 LEU B O 1
ATOM 5573 N N . SER B 1 115 ? 24.016 -31.25 -0.476 1 83.31 115 SER B N 1
ATOM 5574 C CA . SER B 1 115 ? 23.484 -32.594 -0.258 1 83.31 115 SER B CA 1
ATOM 5575 C C . SER B 1 115 ? 23.422 -33.375 -1.562 1 83.31 115 SER B C 1
ATOM 5577 O O . SER B 1 115 ? 23.172 -34.594 -1.554 1 83.31 115 SER B O 1
ATOM 5579 N N . VAL B 1 116 ? 23.594 -32.656 -2.609 1 79.94 116 VAL B N 1
ATOM 5580 C CA . VAL B 1 116 ? 23.5 -33.312 -3.902 1 79.94 116 VAL B CA 1
ATOM 5581 C C . VAL B 1 116 ? 24.891 -33.594 -4.449 1 79.94 116 VAL B C 1
ATOM 5583 O O . VAL B 1 116 ? 25.875 -33 -3.979 1 79.94 116 VAL B O 1
ATOM 5586 N N . GLY B 1 117 ? 25.078 -34.469 -5.348 1 71.5 117 GLY B N 1
ATOM 5587 C CA . GLY B 1 117 ? 26.344 -34.875 -5.902 1 71.5 117 GLY B CA 1
ATOM 5588 C C . GLY B 1 117 ? 27.047 -33.781 -6.68 1 71.5 117 GLY B C 1
ATOM 5589 O O . GLY B 1 117 ? 26.469 -32.719 -6.906 1 71.5 117 GLY B O 1
ATOM 5590 N N . SER B 1 118 ? 28.312 -33.969 -7.109 1 74.69 118 SER B N 1
ATOM 5591 C CA . SER B 1 118 ? 29.172 -32.938 -7.691 1 74.69 118 SER B CA 1
ATOM 5592 C C . SER B 1 118 ? 29.141 -33 -9.219 1 74.69 118 SER B C 1
ATOM 5594 O O . SER B 1 118 ? 29.625 -32.062 -9.883 1 74.69 118 SER B O 1
ATOM 5596 N N . LYS B 1 119 ? 28.453 -33.938 -9.758 1 80.31 119 LYS B N 1
ATOM 5597 C CA . LYS B 1 119 ? 28.344 -33.969 -11.219 1 80.31 119 LYS B CA 1
ATOM 5598 C C . LYS B 1 119 ? 27.453 -32.844 -11.719 1 80.31 119 LYS B C 1
ATOM 5600 O O . LYS B 1 119 ? 26.453 -32.5 -11.078 1 80.31 119 LYS B O 1
ATOM 5605 N N . PRO B 1 120 ? 27.797 -32.281 -12.859 1 84 120 PRO B N 1
ATOM 5606 C CA . PRO B 1 120 ? 27.062 -31.109 -13.352 1 84 120 PRO B CA 1
ATOM 5607 C C . PRO B 1 120 ? 25.562 -31.359 -13.461 1 84 120 PRO B C 1
ATOM 5609 O O . PRO B 1 120 ? 24.766 -30.484 -13.125 1 84 120 PRO B O 1
ATOM 5612 N N . SER B 1 121 ? 25.156 -32.531 -13.93 1 88.94 121 SER B N 1
ATOM 5613 C CA . SER B 1 121 ? 23.734 -32.844 -14.07 1 88.94 121 SER B CA 1
ATOM 5614 C C . SER B 1 121 ? 23.047 -32.875 -12.711 1 88.94 121 SER B C 1
ATOM 5616 O O . SER B 1 121 ? 21.938 -32.344 -12.555 1 88.94 121 SER B O 1
ATOM 5618 N N . TRP B 1 122 ? 23.641 -33.469 -11.75 1 87.75 122 TRP B N 1
ATOM 5619 C CA . TRP B 1 122 ? 23.062 -33.594 -10.414 1 87.75 122 TRP B CA 1
ATOM 5620 C C . TRP B 1 122 ? 23.141 -32.25 -9.688 1 87.75 122 TRP B C 1
ATOM 5622 O O . TRP B 1 122 ? 22.25 -31.906 -8.891 1 87.75 122 TRP B O 1
ATOM 5632 N N . LEU B 1 123 ? 24.234 -31.578 -9.953 1 87.44 123 LEU B N 1
ATOM 5633 C CA . LEU B 1 123 ? 24.344 -30.234 -9.383 1 87.44 123 LEU B CA 1
ATOM 5634 C C . LEU B 1 123 ? 23.234 -29.328 -9.898 1 87.44 123 LEU B C 1
ATOM 5636 O O . LEU B 1 123 ? 22.688 -28.516 -9.148 1 87.44 123 LEU B O 1
ATOM 5640 N N . LEU B 1 124 ? 22.984 -29.484 -11.188 1 92.69 124 LEU B N 1
ATOM 5641 C CA . LEU B 1 124 ? 21.891 -28.734 -11.773 1 92.69 124 LEU B CA 1
ATOM 5642 C C . LEU B 1 124 ? 20.578 -29.078 -11.086 1 92.69 124 LEU B C 1
ATOM 5644 O O . LEU B 1 124 ? 19.781 -28.188 -10.758 1 92.69 124 LEU B O 1
ATOM 5648 N N . LEU B 1 125 ? 20.344 -30.328 -10.852 1 93.19 125 LEU B N 1
ATOM 5649 C CA . LEU B 1 125 ? 19.125 -30.75 -10.164 1 93.19 125 LEU B CA 1
ATOM 5650 C C . LEU B 1 125 ? 19.078 -30.203 -8.75 1 93.19 125 LEU B C 1
ATOM 5652 O O . LEU B 1 125 ? 18.016 -29.812 -8.258 1 93.19 125 LEU B O 1
ATOM 5656 N N . GLY B 1 126 ? 20.219 -30.234 -8.109 1 91.62 126 GLY B N 1
ATOM 5657 C CA . GLY B 1 126 ? 20.297 -29.672 -6.773 1 91.62 126 GLY B CA 1
ATOM 5658 C C . GLY B 1 126 ? 19.906 -28.203 -6.723 1 91.62 126 GLY B C 1
ATOM 5659 O O . GLY B 1 126 ? 19.094 -27.797 -5.891 1 91.62 126 GLY B O 1
ATOM 5660 N N . PHE B 1 127 ? 20.453 -27.422 -7.629 1 93.06 127 PHE B N 1
ATOM 5661 C CA . PHE B 1 127 ? 20.156 -26 -7.68 1 93.06 127 PHE B CA 1
ATOM 5662 C C . PHE B 1 127 ? 18.703 -25.766 -8.062 1 93.06 127 PHE B C 1
ATOM 5664 O O . PHE B 1 127 ? 18.047 -24.875 -7.535 1 93.06 127 PHE B O 1
ATOM 5671 N N . MET B 1 128 ? 18.203 -26.562 -8.977 1 96.38 128 MET B N 1
ATOM 5672 C CA . MET B 1 128 ? 16.812 -26.422 -9.398 1 96.38 128 MET B CA 1
ATOM 5673 C C . MET B 1 128 ? 15.859 -26.766 -8.266 1 96.38 128 MET B C 1
ATOM 5675 O O . MET B 1 128 ? 14.859 -26.078 -8.055 1 96.38 128 MET B O 1
ATOM 5679 N N . SER B 1 129 ? 16.188 -27.828 -7.555 1 95 129 SER B N 1
ATOM 5680 C CA . SER B 1 129 ? 15.352 -28.234 -6.438 1 95 129 SER B CA 1
ATOM 5681 C C . SER B 1 129 ? 15.352 -27.188 -5.328 1 95 129 SER B C 1
ATOM 5683 O O . SER B 1 129 ? 14.305 -26.875 -4.758 1 95 129 SER B O 1
ATOM 5685 N N . CYS B 1 130 ? 16.453 -26.703 -5.117 1 93 130 CYS B N 1
ATOM 5686 C CA . CYS B 1 130 ? 16.578 -25.672 -4.094 1 93 130 CYS B CA 1
ATOM 5687 C C . CYS B 1 130 ? 15.812 -24.422 -4.492 1 93 130 CYS B C 1
ATOM 5689 O O . CYS B 1 130 ? 15.07 -23.859 -3.682 1 93 130 CYS B O 1
ATOM 5691 N N . THR B 1 131 ? 16.031 -24.031 -5.684 1 95.12 131 THR B N 1
ATOM 5692 C CA . THR B 1 131 ? 15.352 -22.844 -6.188 1 95.12 131 THR B CA 1
ATOM 5693 C C . THR B 1 131 ? 13.836 -23.016 -6.148 1 95.12 131 THR B C 1
ATOM 5695 O O . THR B 1 131 ? 13.109 -22.109 -5.754 1 95.12 131 THR B O 1
ATOM 5698 N N . SER B 1 132 ? 13.406 -24.156 -6.555 1 96.44 132 SER B N 1
ATOM 5699 C CA . SER B 1 132 ? 11.977 -24.438 -6.535 1 96.44 132 SER B CA 1
ATOM 5700 C C . SER B 1 132 ? 11.43 -24.422 -5.113 1 96.44 132 SER B C 1
ATOM 5702 O O . SER B 1 132 ? 10.352 -23.891 -4.859 1 96.44 132 SER B O 1
ATOM 5704 N N . PHE B 1 133 ? 12.117 -24.984 -4.207 1 93.62 133 PHE B N 1
ATOM 5705 C CA . PHE B 1 133 ? 11.688 -25.047 -2.814 1 93.62 133 PHE B CA 1
ATOM 5706 C C . PHE B 1 133 ? 11.594 -23.641 -2.217 1 93.62 133 PHE B C 1
ATOM 5708 O O . PHE B 1 133 ? 10.602 -23.312 -1.566 1 93.62 133 PHE B O 1
ATOM 5715 N N . LEU B 1 134 ? 12.602 -22.875 -2.434 1 90.81 134 LEU B N 1
ATOM 5716 C CA . LEU B 1 134 ? 12.617 -21.516 -1.906 1 90.81 134 LEU B CA 1
ATOM 5717 C C . LEU B 1 134 ? 11.5 -20.688 -2.525 1 90.81 134 LEU B C 1
ATOM 5719 O O . LEU B 1 134 ? 10.859 -19.891 -1.837 1 90.81 134 LEU B O 1
ATOM 5723 N N . SER B 1 135 ? 11.242 -20.906 -3.771 1 94.38 135 SER B N 1
ATOM 5724 C CA . SER B 1 135 ? 10.25 -20.125 -4.504 1 94.38 135 SER B CA 1
ATOM 5725 C C . SER B 1 135 ? 8.836 -20.453 -4.043 1 94.38 135 SER B C 1
ATOM 5727 O O . SER B 1 135 ? 7.902 -19.688 -4.297 1 94.38 135 SER B O 1
ATOM 5729 N N . MET B 1 136 ? 8.648 -21.516 -3.361 1 92.5 136 MET B N 1
ATOM 5730 C CA . MET B 1 136 ? 7.355 -21.875 -2.785 1 92.5 136 MET B CA 1
ATOM 5731 C C . MET B 1 136 ? 6.953 -20.891 -1.693 1 92.5 136 MET B C 1
ATOM 5733 O O . MET B 1 136 ? 5.766 -20.734 -1.404 1 92.5 136 MET B O 1
ATOM 5737 N N . TRP B 1 137 ? 7.988 -20.234 -1.183 1 84.75 137 TRP B N 1
ATOM 5738 C CA . TRP B 1 137 ? 7.719 -19.438 0.004 1 84.75 137 TRP B CA 1
ATOM 5739 C C . TRP B 1 137 ? 8.156 -17.984 -0.208 1 84.75 137 TRP B C 1
ATOM 5741 O O . TRP B 1 137 ? 7.73 -17.094 0.521 1 84.75 137 TRP B O 1
ATOM 5751 N N . LEU B 1 138 ? 9.07 -17.859 -1.136 1 85.25 138 LEU B N 1
ATOM 5752 C CA . LEU B 1 138 ? 9.562 -16.531 -1.505 1 85.25 138 LEU B CA 1
ATOM 5753 C C . LEU B 1 138 ? 9.086 -16.141 -2.902 1 85.25 138 LEU B C 1
ATOM 5755 O O . LEU B 1 138 ? 8.555 -16.984 -3.635 1 85.25 138 LEU B O 1
ATOM 5759 N N . SER B 1 139 ? 9.234 -14.93 -3.227 1 86.12 139 SER B N 1
ATOM 5760 C CA . SER B 1 139 ? 8.898 -14.547 -4.594 1 86.12 139 SER B CA 1
ATOM 5761 C C . SER B 1 139 ? 9.836 -15.203 -5.598 1 86.12 139 SER B C 1
ATOM 5763 O O . SER B 1 139 ? 11.008 -15.445 -5.297 1 86.12 139 SER B O 1
ATOM 5765 N N . ASN B 1 140 ? 9.258 -15.469 -6.738 1 92.06 140 ASN B N 1
ATOM 5766 C CA . ASN B 1 140 ? 10.062 -16.062 -7.805 1 92.06 140 ASN B CA 1
ATOM 5767 C C . ASN B 1 140 ? 11.266 -15.195 -8.141 1 92.06 140 ASN B C 1
ATOM 5769 O O . ASN B 1 140 ? 12.375 -15.703 -8.328 1 92.06 140 ASN B O 1
ATOM 5773 N N . THR B 1 141 ? 11.062 -13.938 -8.125 1 87.25 141 THR B N 1
ATOM 5774 C CA . THR B 1 141 ? 12.094 -12.969 -8.484 1 87.25 141 THR B CA 1
ATOM 5775 C C . THR B 1 141 ? 13.219 -12.969 -7.457 1 87.25 141 THR B C 1
ATOM 5777 O O . THR B 1 141 ? 14.391 -13.055 -7.816 1 87.25 141 THR B O 1
ATOM 5780 N N . SER B 1 142 ? 12.883 -12.914 -6.25 1 84.62 142 SER B N 1
ATOM 5781 C CA . SER B 1 142 ? 13.875 -12.875 -5.188 1 84.62 142 SER B CA 1
ATOM 5782 C C . SER B 1 142 ? 14.68 -14.172 -5.137 1 84.62 142 SER B C 1
ATOM 5784 O O . SER B 1 142 ? 15.891 -14.141 -4.906 1 84.62 142 SER B O 1
ATOM 5786 N N . THR B 1 143 ? 14.016 -15.25 -5.344 1 91.38 143 THR B N 1
ATOM 5787 C CA . THR B 1 143 ? 14.688 -16.547 -5.316 1 91.38 143 THR B CA 1
ATOM 5788 C C . THR B 1 143 ? 15.719 -16.641 -6.434 1 91.38 143 THR B C 1
ATOM 5790 O O . THR B 1 143 ? 16.859 -17.047 -6.199 1 91.38 143 THR B O 1
ATOM 5793 N N . ALA B 1 144 ? 15.344 -16.25 -7.625 1 92.56 144 ALA B N 1
ATOM 5794 C CA . ALA B 1 144 ? 16.281 -16.266 -8.75 1 92.56 144 ALA B CA 1
ATOM 5795 C C . ALA B 1 144 ? 17.453 -15.328 -8.516 1 92.56 144 ALA B C 1
ATOM 5797 O O . ALA B 1 144 ? 18.609 -15.68 -8.781 1 92.56 144 ALA B O 1
ATOM 5798 N N . ALA B 1 145 ? 17.203 -14.172 -8 1 86.75 145 ALA B N 1
ATOM 5799 C CA . ALA B 1 145 ? 18.234 -13.172 -7.75 1 86.75 145 ALA B CA 1
ATOM 5800 C C . ALA B 1 145 ? 19.203 -13.633 -6.668 1 86.75 145 ALA B C 1
ATOM 5802 O O . ALA B 1 145 ? 20.391 -13.273 -6.684 1 86.75 145 ALA B O 1
ATOM 5803 N N . MET B 1 146 ? 18.75 -14.461 -5.801 1 84.56 146 MET B N 1
ATOM 5804 C CA . MET B 1 146 ? 19.578 -14.906 -4.684 1 84.56 146 MET B CA 1
ATOM 5805 C C . MET B 1 146 ? 20.422 -16.109 -5.082 1 84.56 146 MET B C 1
ATOM 5807 O O . MET B 1 146 ? 21.578 -16.234 -4.656 1 84.56 146 MET B O 1
ATOM 5811 N N . VAL B 1 147 ? 19.859 -16.984 -5.809 1 89.81 147 VAL B N 1
ATOM 5812 C CA . VAL B 1 147 ? 20.547 -18.25 -6.105 1 89.81 147 VAL B CA 1
ATOM 5813 C C . VAL B 1 147 ? 21.5 -18.047 -7.281 1 89.81 147 VAL B C 1
ATOM 5815 O O . VAL B 1 147 ? 22.562 -18.672 -7.332 1 89.81 147 VAL B O 1
ATOM 5818 N N . MET B 1 148 ? 21.219 -17.141 -8.219 1 90.69 148 MET B N 1
ATOM 5819 C CA . MET B 1 148 ? 21.984 -17.016 -9.453 1 90.69 148 MET B CA 1
ATOM 5820 C C . MET B 1 148 ? 23.422 -16.578 -9.164 1 90.69 148 MET B C 1
ATOM 5822 O O . MET B 1 148 ? 24.359 -17.078 -9.797 1 90.69 148 MET B O 1
ATOM 5826 N N . PRO B 1 149 ? 23.625 -15.617 -8.227 1 84.44 149 PRO B N 1
ATOM 5827 C CA . PRO B 1 149 ? 25.016 -15.266 -7.922 1 84.44 149 PRO B CA 1
ATOM 5828 C C . PRO B 1 149 ? 25.812 -16.453 -7.395 1 84.44 149 PRO B C 1
ATOM 5830 O O . PRO B 1 149 ? 27.016 -16.562 -7.66 1 84.44 149 PRO B O 1
ATOM 5833 N N . ILE B 1 150 ? 25.203 -17.297 -6.629 1 82.62 150 ILE B N 1
ATOM 5834 C CA . ILE B 1 150 ? 25.859 -18.5 -6.113 1 82.62 150 ILE B CA 1
ATOM 5835 C C . ILE B 1 150 ? 26.203 -19.438 -7.266 1 82.62 150 ILE B C 1
ATOM 5837 O O . ILE B 1 150 ? 27.328 -19.953 -7.344 1 82.62 150 ILE B O 1
ATOM 5841 N N . VAL B 1 151 ? 25.281 -19.625 -8.156 1 88.56 151 VAL B N 1
ATOM 5842 C CA . VAL B 1 151 ? 25.484 -20.484 -9.32 1 88.56 151 VAL B CA 1
ATOM 5843 C C . VAL B 1 151 ? 26.609 -19.922 -10.18 1 88.56 151 VAL B C 1
ATOM 5845 O O . VAL B 1 151 ? 27.469 -20.672 -10.656 1 88.56 151 VAL B O 1
ATOM 5848 N N . ASP B 1 152 ? 26.594 -18.672 -10.375 1 85.56 152 ASP B N 1
ATOM 5849 C CA . ASP B 1 152 ? 27.609 -18.016 -11.195 1 85.56 152 ASP B CA 1
ATOM 5850 C C . ASP B 1 152 ? 29 -18.219 -10.594 1 85.56 152 ASP B C 1
ATOM 5852 O O . ASP B 1 152 ? 29.969 -18.438 -11.32 1 85.56 152 ASP B O 1
ATOM 5856 N N . ALA B 1 153 ? 29.078 -18.141 -9.336 1 78.19 153 ALA B N 1
ATOM 5857 C CA . ALA B 1 153 ? 30.359 -18.359 -8.648 1 78.19 153 ALA B CA 1
ATOM 5858 C C . ALA B 1 153 ? 30.828 -19.797 -8.797 1 78.19 153 ALA B C 1
ATOM 5860 O O . ALA B 1 153 ? 32 -20.047 -9.031 1 78.19 153 ALA B O 1
ATOM 5861 N N . VAL B 1 154 ? 29.953 -20.688 -8.641 1 80.19 154 VAL B N 1
ATOM 5862 C CA . VAL B 1 154 ? 30.266 -22.109 -8.773 1 80.19 154 VAL B CA 1
ATOM 5863 C C . VAL B 1 154 ? 30.719 -22.406 -10.203 1 80.19 154 VAL B C 1
ATOM 5865 O O . VAL B 1 154 ? 31.688 -23.141 -10.414 1 80.19 154 VAL B O 1
ATOM 5868 N N . LEU B 1 155 ? 30.062 -21.844 -11.141 1 83 155 LEU B N 1
ATOM 5869 C CA . LEU B 1 155 ? 30.391 -22.078 -12.547 1 83 155 LEU B CA 1
ATOM 5870 C C . LEU B 1 155 ? 31.75 -21.484 -12.898 1 83 155 LEU B C 1
ATOM 5872 O O . LEU B 1 155 ? 32.5 -22.062 -13.688 1 83 155 LEU B O 1
ATOM 5876 N N . CYS B 1 156 ? 32.031 -20.344 -12.352 1 78.06 156 CYS B N 1
ATOM 5877 C CA . CYS B 1 156 ? 33.344 -19.734 -12.57 1 78.06 156 CYS B CA 1
ATOM 5878 C C . CYS B 1 156 ? 34.438 -20.625 -12.031 1 78.06 156 CYS B C 1
ATOM 5880 O O . CYS B 1 156 ? 35.5 -20.734 -12.656 1 78.06 156 CYS B O 1
ATOM 5882 N N . GLN B 1 157 ? 34.188 -21.188 -11.023 1 71.75 157 GLN B N 1
ATOM 5883 C CA . GLN B 1 157 ? 35.188 -22.078 -10.422 1 71.75 157 GLN B CA 1
ATOM 5884 C C . GLN B 1 157 ? 35.312 -23.375 -11.227 1 71.75 157 GLN B C 1
ATOM 5886 O O . GLN B 1 157 ? 36.438 -23.906 -11.359 1 71.75 157 GLN B O 1
ATOM 5891 N N . LEU B 1 158 ? 34.281 -23.875 -11.664 1 71.88 158 LEU B N 1
ATOM 5892 C CA . LEU B 1 158 ? 34.312 -25.078 -12.469 1 71.88 158 LEU B CA 1
ATOM 5893 C C . LEU B 1 158 ? 35.031 -24.844 -13.797 1 71.88 158 LEU B C 1
ATOM 5895 O O . LEU B 1 158 ? 35.688 -25.75 -14.305 1 71.88 158 LEU B O 1
ATOM 5899 N N . ASN B 1 159 ? 34.875 -23.688 -14.258 1 69.12 159 ASN B N 1
ATOM 5900 C CA . ASN B 1 159 ? 35.5 -23.375 -15.547 1 69.12 159 ASN B CA 1
ATOM 5901 C C . ASN B 1 159 ? 36.938 -22.969 -15.391 1 69.12 159 ASN B C 1
ATOM 5903 O O . ASN B 1 159 ? 37.719 -23.062 -16.344 1 69.12 159 ASN B O 1
ATOM 5907 N N . SER B 1 160 ? 37.406 -22.391 -14.336 1 59.16 160 SER B N 1
ATOM 5908 C CA . SER B 1 160 ? 38.812 -22.031 -14.109 1 59.16 160 SER B CA 1
ATOM 5909 C C . SER B 1 160 ? 39.656 -23.266 -13.805 1 59.16 160 SER B C 1
ATOM 5911 O O . SER B 1 160 ? 40.875 -23.266 -14.039 1 59.16 160 SER B O 1
ATOM 5913 N N . ALA B 1 161 ? 39.25 -24.359 -13.289 1 47.91 161 ALA B N 1
ATOM 5914 C CA . ALA B 1 161 ? 40.031 -25.531 -12.906 1 47.91 161 ALA B CA 1
ATOM 5915 C C . ALA B 1 161 ? 40.469 -26.328 -14.125 1 47.91 161 ALA B C 1
ATOM 5917 O O . ALA B 1 161 ? 39.969 -27.438 -14.359 1 47.91 161 ALA B O 1
ATOM 5918 N N . ALA B 1 162 ? 40.812 -25.938 -15.273 1 41.44 162 ALA B N 1
ATOM 5919 C CA . ALA B 1 162 ? 41.312 -26.766 -16.359 1 41.44 162 ALA B CA 1
ATOM 5920 C C . ALA B 1 162 ? 42.656 -27.422 -15.992 1 41.44 162 ALA B C 1
ATOM 5922 O O . ALA B 1 162 ? 43.375 -26.906 -15.133 1 41.44 162 ALA B O 1
ATOM 5923 N N . PRO B 1 163 ? 43.156 -28.578 -16.828 1 38.59 163 PRO B N 1
ATOM 5924 C CA . PRO B 1 163 ? 44.25 -29.547 -16.719 1 38.59 163 PRO B CA 1
ATOM 5925 C C . PRO B 1 163 ? 45.625 -28.906 -16.719 1 38.59 163 PRO B C 1
ATOM 5927 O O . PRO B 1 163 ? 46.656 -29.594 -16.578 1 38.59 163 PRO B O 1
ATOM 5930 N N . GLU B 1 164 ? 45.875 -27.781 -17.172 1 35.94 164 GLU B N 1
ATOM 5931 C CA . GLU B 1 164 ? 47.281 -27.438 -17.438 1 35.94 164 GLU B CA 1
ATOM 5932 C C . GLU B 1 164 ? 48.125 -27.547 -16.172 1 35.94 164 GLU B C 1
ATOM 5934 O O . GLU B 1 164 ? 49.344 -27.75 -16.25 1 35.94 164 GLU B O 1
ATOM 5939 N N . GLU B 1 165 ? 47.625 -27.281 -15.023 1 35.88 165 GLU B N 1
ATOM 5940 C CA . GLU B 1 165 ? 48.562 -27.453 -13.93 1 35.88 165 GLU B CA 1
ATOM 5941 C C . GLU B 1 165 ? 48.812 -28.922 -13.633 1 35.88 165 GLU B C 1
ATOM 5943 O O . GLU B 1 165 ? 49.594 -29.266 -12.75 1 35.88 165 GLU B O 1
ATOM 5948 N N . LYS B 1 166 ? 48.094 -29.875 -14.352 1 34.91 166 LYS B N 1
ATOM 5949 C CA . LYS B 1 166 ? 48.469 -31.266 -14.164 1 34.91 166 LYS B CA 1
ATOM 5950 C C . LYS B 1 166 ? 49.812 -31.547 -14.836 1 34.91 166 LYS B C 1
ATOM 5952 O O . LYS B 1 166 ? 50.562 -32.438 -14.406 1 34.91 166 LYS B O 1
ATOM 5957 N N . ALA B 1 167 ? 50.125 -31.016 -15.992 1 31.77 167 ALA B N 1
ATOM 5958 C CA . ALA B 1 167 ? 51.312 -31.5 -16.672 1 31.77 167 ALA B CA 1
ATOM 5959 C C . ALA B 1 167 ? 52.562 -31.094 -15.914 1 31.77 167 ALA B C 1
ATOM 5961 O O . ALA B 1 167 ? 53.594 -31.766 -16.031 1 31.77 167 ALA B O 1
ATOM 5962 N N . LEU B 1 168 ? 52.594 -29.859 -15.391 1 30.14 168 LEU B N 1
ATOM 5963 C CA . LEU B 1 168 ? 53.938 -29.5 -14.875 1 30.14 168 LEU B CA 1
ATOM 5964 C C . LEU B 1 168 ? 54.188 -30.203 -13.555 1 30.14 168 LEU B C 1
ATOM 5966 O O . LEU B 1 168 ? 55.312 -30.156 -13.047 1 30.14 168 LEU B O 1
ATOM 5970 N N . THR B 1 169 ? 53.062 -30.562 -12.844 1 30.59 169 THR B N 1
ATOM 5971 C CA . THR B 1 169 ? 53.438 -31.031 -11.516 1 30.59 169 THR B CA 1
ATOM 5972 C C . THR B 1 169 ? 54 -32.438 -11.594 1 30.59 169 THR B C 1
ATOM 5974 O O . THR B 1 169 ? 54.312 -33.062 -10.562 1 30.59 169 THR B O 1
ATOM 5977 N N . ASP B 1 170 ? 53.969 -33.156 -12.773 1 28.08 170 ASP B N 1
ATOM 5978 C CA . ASP B 1 170 ? 54.562 -34.469 -12.555 1 28.08 170 ASP B CA 1
ATOM 5979 C C . ASP B 1 170 ? 56.031 -34.312 -12.133 1 28.08 170 ASP B C 1
ATOM 5981 O O . ASP B 1 170 ? 56.656 -35.312 -11.797 1 28.08 170 ASP B O 1
ATOM 5985 N N . SER B 1 171 ? 56.75 -33.469 -12.789 1 25.55 171 SER B N 1
ATOM 5986 C CA . SER B 1 171 ? 58.156 -33.844 -12.578 1 25.55 171 SER B CA 1
ATOM 5987 C C . SER B 1 171 ? 58.625 -33.469 -11.172 1 25.55 171 SER B C 1
ATOM 5989 O O . SER B 1 171 ? 59.531 -34.125 -10.633 1 25.55 171 SER B O 1
ATOM 5991 N N . LYS B 1 172 ? 58.75 -32 -10.836 1 28.27 172 LYS B N 1
ATOM 5992 C CA . LYS B 1 172 ? 59.719 -31.797 -9.773 1 28.27 172 LYS B CA 1
ATOM 5993 C C . LYS B 1 172 ? 59.188 -32.312 -8.438 1 28.27 172 LYS B C 1
ATOM 5995 O O . LYS B 1 172 ? 58.062 -32.031 -8.062 1 28.27 172 LYS B O 1
ATOM 6000 N N . THR B 1 173 ? 59.781 -33.469 -7.852 1 24.75 173 THR B N 1
ATOM 6001 C CA . THR B 1 173 ? 59.719 -34.188 -6.59 1 24.75 173 THR B CA 1
ATOM 6002 C C . THR B 1 173 ? 59.406 -33.25 -5.434 1 24.75 173 THR B C 1
ATOM 6004 O O . THR B 1 173 ? 58.469 -33.469 -4.676 1 24.75 173 THR B O 1
ATOM 6007 N N . SER B 1 174 ? 60.375 -33.156 -4.336 1 24.38 174 SER B N 1
ATOM 6008 C CA . SER B 1 174 ? 60.406 -33.281 -2.883 1 24.38 174 SER B CA 1
ATOM 6009 C C . SER B 1 174 ? 60.156 -31.938 -2.213 1 24.38 174 SER B C 1
ATOM 6011 O O . SER B 1 174 ? 59.938 -31.859 -1.003 1 24.38 174 SER B O 1
ATOM 6013 N N . THR B 1 175 ? 60.781 -30.75 -2.635 1 24.41 175 THR B N 1
ATOM 6014 C CA . THR B 1 175 ? 61.062 -29.875 -1.51 1 24.41 175 THR B CA 1
ATOM 6015 C C . THR B 1 175 ? 59.781 -29.266 -0.941 1 24.41 175 THR B C 1
ATOM 6017 O O . THR B 1 175 ? 58.906 -28.859 -1.692 1 24.41 175 THR B O 1
ATOM 6020 N N . SER B 1 176 ? 59.469 -29.359 0.474 1 24.22 176 SER B N 1
ATOM 6021 C CA . SER B 1 176 ? 58.438 -29.219 1.506 1 24.22 176 SER B CA 1
ATOM 6022 C C . SER B 1 176 ? 57.844 -27.812 1.493 1 24.22 176 SER B C 1
ATOM 6024 O O . SER B 1 176 ? 56.969 -27.5 2.311 1 24.22 176 SER B O 1
ATOM 6026 N N . GLN B 1 177 ? 58.375 -26.688 0.827 1 23.66 177 GLN B N 1
ATOM 6027 C CA . GLN B 1 177 ? 57.938 -25.516 1.599 1 23.66 177 GLN B CA 1
ATOM 6028 C C . GLN B 1 177 ? 56.438 -25.297 1.484 1 23.66 177 GLN B C 1
ATOM 6030 O O . GLN B 1 177 ? 55.875 -25.328 0.385 1 23.66 177 GLN B O 1
ATOM 6035 N N . ASN B 1 178 ? 55.625 -25.453 2.602 1 25.02 178 ASN B N 1
ATOM 6036 C CA . ASN B 1 178 ? 54.25 -25.344 3.131 1 25.02 178 ASN B CA 1
ATOM 6037 C C . ASN B 1 178 ? 53.594 -24.031 2.736 1 25.02 178 ASN B C 1
ATOM 6039 O O . ASN B 1 178 ? 52.625 -23.609 3.363 1 25.02 178 ASN B O 1
ATOM 6043 N N . ASN B 1 179 ? 54.156 -23.141 1.86 1 25.11 179 ASN B N 1
ATOM 6044 C CA . ASN B 1 179 ? 53.406 -21.875 1.93 1 25.11 179 ASN B CA 1
ATOM 6045 C C . ASN B 1 179 ? 52 -22.031 1.361 1 25.11 179 ASN B C 1
ATOM 6047 O O . ASN B 1 179 ? 51.812 -22.25 0.16 1 25.11 179 ASN B O 1
ATOM 6051 N N . GLU B 1 180 ? 51.062 -22.719 2.035 1 25.84 180 GLU B N 1
ATOM 6052 C CA . GLU B 1 180 ? 49.625 -22.844 1.825 1 25.84 180 GLU B CA 1
ATOM 6053 C C . GLU B 1 180 ? 49 -21.484 1.556 1 25.84 180 GLU B C 1
ATOM 6055 O O . GLU B 1 180 ? 48.625 -20.766 2.49 1 25.84 180 GLU B O 1
ATOM 6060 N N . ASP B 1 181 ? 49.562 -20.594 0.783 1 27.47 181 ASP B N 1
ATOM 6061 C CA . ASP B 1 181 ? 48.781 -19.406 0.549 1 27.47 181 ASP B CA 1
ATOM 6062 C C . ASP B 1 181 ? 47.406 -19.75 -0.058 1 27.47 181 ASP B C 1
ATOM 6064 O O . ASP B 1 181 ? 47.344 -20.188 -1.211 1 27.47 181 ASP B O 1
ATOM 6068 N N . THR B 1 182 ? 46.594 -20.438 0.729 1 27.64 182 THR B N 1
ATOM 6069 C CA . THR B 1 182 ? 45.219 -20.688 0.414 1 27.64 182 THR B CA 1
ATOM 6070 C C . THR B 1 182 ? 44.531 -19.422 -0.118 1 27.64 182 THR B C 1
ATOM 6072 O O . THR B 1 182 ? 44.5 -18.391 0.57 1 27.64 182 THR B O 1
ATOM 6075 N N . THR B 1 183 ? 44.656 -19.109 -1.376 1 27.73 183 THR B N 1
ATOM 6076 C CA . THR B 1 183 ? 43.875 -18.062 -2.041 1 27.73 183 THR B CA 1
ATOM 6077 C C . THR B 1 183 ? 42.438 -18.047 -1.54 1 27.73 183 THR B C 1
ATOM 6079 O O . THR B 1 183 ? 41.688 -18.984 -1.783 1 27.73 183 THR B O 1
ATOM 6082 N N . LYS B 1 184 ? 42.312 -17.484 -0.298 1 30.12 184 LYS B N 1
ATOM 6083 C CA . LYS B 1 184 ? 41 -17.156 0.223 1 30.12 184 LYS B CA 1
ATOM 6084 C C . LYS B 1 184 ? 40.156 -16.453 -0.837 1 30.12 184 LYS B C 1
ATOM 6086 O O . LYS B 1 184 ? 40.469 -15.344 -1.263 1 30.12 184 LYS B O 1
ATOM 6091 N N . ILE B 1 185 ? 39.656 -17.234 -1.803 1 28 185 ILE B N 1
ATOM 6092 C CA . ILE B 1 185 ? 38.594 -16.641 -2.6 1 28 185 ILE B CA 1
ATOM 6093 C C . ILE B 1 185 ? 37.469 -16.141 -1.681 1 28 185 ILE B C 1
ATOM 6095 O O . ILE B 1 185 ? 36.812 -16.922 -1.002 1 28 185 ILE B O 1
ATOM 6099 N N . ASP B 1 186 ? 37.781 -15.172 -0.899 1 29.77 186 ASP B N 1
ATOM 6100 C CA . ASP B 1 186 ? 36.75 -14.539 -0.117 1 29.77 186 ASP B CA 1
ATOM 6101 C C . ASP B 1 186 ? 35.531 -14.211 -0.991 1 29.77 186 ASP B C 1
ATOM 6103 O O . ASP B 1 186 ? 35.625 -13.391 -1.906 1 29.77 186 ASP B O 1
ATOM 6107 N N . LEU B 1 187 ? 34.75 -15.211 -1.184 1 31.75 187 LEU B N 1
ATOM 6108 C CA . LEU B 1 187 ? 33.5 -14.992 -1.859 1 31.75 187 LEU B CA 1
ATOM 6109 C C . LEU B 1 187 ? 32.844 -13.68 -1.413 1 31.75 187 LEU B C 1
ATOM 6111 O O . LEU B 1 187 ? 31.828 -13.266 -1.96 1 31.75 187 LEU B O 1
ATOM 6115 N N . THR B 1 188 ? 33.375 -13.195 -0.141 1 32.28 188 THR B N 1
ATOM 6116 C CA . THR B 1 188 ? 32.75 -11.938 0.26 1 32.28 188 THR B CA 1
ATOM 6117 C C . THR B 1 188 ? 33.125 -10.82 -0.703 1 32.28 188 THR B C 1
ATOM 6119 O O . THR B 1 188 ? 32.469 -9.781 -0.744 1 32.28 188 THR B O 1
ATOM 6122 N N . SER B 1 189 ? 34.562 -10.891 -1.141 1 29.72 189 SER B N 1
ATOM 6123 C CA . SER B 1 189 ? 35.031 -9.773 -1.956 1 29.72 189 SER B CA 1
ATOM 6124 C C . SER B 1 189 ? 34.562 -9.922 -3.404 1 29.72 189 SER B C 1
ATOM 6126 O O . SER B 1 189 ? 35.406 -10.039 -4.312 1 29.72 189 SER B O 1
ATOM 6128 N N . PHE B 1 190 ? 33.875 -10.867 -3.773 1 26.84 190 PHE B N 1
ATOM 6129 C CA . PHE B 1 190 ? 33.531 -10.711 -5.188 1 26.84 190 PHE B CA 1
ATOM 6130 C C . PHE B 1 190 ? 33.344 -9.25 -5.547 1 26.84 190 PHE B C 1
ATOM 6132 O O . PHE B 1 190 ? 32.531 -8.555 -4.934 1 26.84 190 PHE B O 1
ATOM 6139 N N . PRO B 1 191 ? 34.469 -8.602 -6.027 1 25.94 191 PRO B N 1
ATOM 6140 C CA . PRO B 1 191 ? 34.188 -7.258 -6.531 1 25.94 191 PRO B CA 1
ATOM 6141 C C . PRO B 1 191 ? 32.812 -7.148 -7.168 1 25.94 191 PRO B C 1
ATOM 6143 O O . PRO B 1 191 ? 32.281 -8.148 -7.652 1 25.94 191 PRO B O 1
ATOM 6146 N N . GLU B 1 192 ? 31.953 -6.398 -6.586 1 25.84 192 GLU B N 1
ATOM 6147 C CA . GLU B 1 192 ? 30.875 -5.91 -7.445 1 25.84 192 GLU B CA 1
ATOM 6148 C C . GLU B 1 192 ? 31.328 -5.836 -8.898 1 25.84 192 GLU B C 1
ATOM 6150 O O . GLU B 1 192 ? 32.312 -5.145 -9.219 1 25.84 192 GLU B O 1
ATOM 6155 N N . SER B 1 193 ? 31.703 -6.945 -9.539 1 23.72 193 SER B N 1
ATOM 6156 C CA . SER B 1 193 ? 31.922 -6.719 -10.969 1 23.72 193 SER B CA 1
ATOM 6157 C C . SER B 1 193 ? 31.375 -5.359 -11.398 1 23.72 193 SER B C 1
ATOM 6159 O O . SER B 1 193 ? 30.219 -5.039 -11.148 1 23.72 193 SER B O 1
ATOM 6161 N N . ASN B 1 194 ? 32.312 -4.43 -11.414 1 22.94 194 ASN B N 1
ATOM 6162 C CA . ASN B 1 194 ? 32.219 -3.158 -12.117 1 22.94 194 ASN B CA 1
ATOM 6163 C C . ASN B 1 194 ? 31.547 -3.322 -13.484 1 22.94 194 ASN B C 1
ATOM 6165 O O . ASN B 1 194 ? 32.125 -3.895 -14.398 1 22.94 194 ASN B O 1
ATOM 6169 N N . ASN B 1 195 ? 30.5 -3.986 -13.703 1 21.91 195 ASN B N 1
ATOM 6170 C CA . ASN B 1 195 ? 29.891 -3.453 -14.906 1 21.91 195 ASN B CA 1
ATOM 6171 C C . ASN B 1 195 ? 30.281 -1.998 -15.148 1 21.91 195 ASN B C 1
ATOM 6173 O O . ASN B 1 195 ? 29.844 -1.107 -14.414 1 21.91 195 ASN B O 1
ATOM 6177 N N . MET B 1 196 ? 31.547 -1.807 -15.344 1 22.47 196 MET B N 1
ATOM 6178 C CA . MET B 1 196 ? 32.281 -0.72 -15.992 1 22.47 196 MET B CA 1
ATOM 6179 C C . MET B 1 196 ? 31.453 -0.079 -17.094 1 22.47 196 MET B C 1
ATOM 6181 O O . MET B 1 196 ? 31.453 -0.541 -18.234 1 22.47 196 MET B O 1
ATOM 6185 N N . LEU B 1 197 ? 30.125 -0.036 -17.062 1 21.84 197 LEU B N 1
ATOM 6186 C CA . LEU B 1 197 ? 29.766 1.2 -17.75 1 21.84 197 LEU B CA 1
ATOM 6187 C C . LEU B 1 197 ? 30.719 2.326 -17.375 1 21.84 197 LEU B C 1
ATOM 6189 O O . LEU B 1 197 ? 30.75 2.777 -16.234 1 21.84 197 LEU B O 1
ATOM 6193 N N . ASP B 1 198 ? 32 2.098 -17.703 1 22.44 198 ASP B N 1
ATOM 6194 C CA . ASP B 1 198 ? 32.969 3.182 -17.812 1 22.44 198 ASP B CA 1
ATOM 6195 C C . ASP B 1 198 ? 32.281 4.531 -17.969 1 22.44 198 ASP B C 1
ATOM 6197 O O . ASP B 1 198 ? 31.516 4.75 -18.906 1 22.44 198 ASP B O 1
ATOM 6201 N N . ASN B 1 199 ? 31.969 4.984 -16.828 1 20.91 199 ASN B N 1
ATOM 6202 C CA . ASN B 1 199 ? 31.766 6.43 -16.781 1 20.91 199 ASN B CA 1
ATOM 6203 C C . ASN B 1 199 ? 32.938 7.184 -17.406 1 20.91 199 ASN B C 1
ATOM 6205 O O . ASN B 1 199 ? 33.969 7.367 -16.766 1 20.91 199 ASN B O 1
ATOM 6209 N N . GLY B 1 200 ? 33.5 6.746 -18.5 1 21.69 200 GLY B N 1
ATOM 6210 C CA . GLY B 1 200 ? 34.125 7.918 -19.109 1 21.69 200 GLY B CA 1
ATOM 6211 C C . GLY B 1 200 ? 33.469 9.219 -18.688 1 21.69 200 GLY B C 1
ATOM 6212 O O . GLY B 1 200 ? 32.25 9.266 -18.469 1 21.69 200 GLY B O 1
ATOM 6213 N N . ILE B 1 201 ? 34.094 9.93 -17.812 1 23.27 201 ILE B N 1
ATOM 6214 C CA . ILE B 1 201 ? 33.812 11.266 -17.312 1 23.27 201 ILE B CA 1
ATOM 6215 C C . ILE B 1 201 ? 33.125 12.086 -18.391 1 23.27 201 ILE B C 1
ATOM 6217 O O . ILE B 1 201 ? 33.469 13.242 -18.625 1 23.27 201 ILE B O 1
ATOM 6221 N N . ALA B 1 202 ? 32.719 11.492 -19.5 1 22.61 202 ALA B N 1
ATOM 6222 C CA . ALA B 1 202 ? 32 12.562 -20.172 1 22.61 202 ALA B CA 1
ATOM 6223 C C . ALA B 1 202 ? 30.906 13.117 -19.297 1 22.61 202 ALA B C 1
ATOM 6225 O O . ALA B 1 202 ? 30.125 12.359 -18.719 1 22.61 202 ALA B O 1
ATOM 6226 N N . ASN B 1 203 ? 30.953 14.289 -18.531 1 23.42 203 ASN B N 1
ATOM 6227 C CA . ASN B 1 203 ? 30.219 15.203 -17.672 1 23.42 203 ASN B CA 1
ATOM 6228 C C . ASN B 1 203 ? 28.703 15.062 -17.859 1 23.42 203 ASN B C 1
ATOM 6230 O O . ASN B 1 203 ? 27.938 15.914 -17.406 1 23.42 203 ASN B O 1
ATOM 6234 N N . THR B 1 204 ? 28.25 14.391 -18.906 1 22.02 204 THR B N 1
ATOM 6235 C CA . THR B 1 204 ? 26.812 14.633 -19.062 1 22.02 204 THR B CA 1
ATOM 6236 C C . THR B 1 204 ? 26.016 13.852 -18.031 1 22.02 204 THR B C 1
ATOM 6238 O O . THR B 1 204 ? 26.344 12.695 -17.734 1 22.02 204 THR B O 1
ATOM 6241 N N . GLU B 1 205 ? 25.203 14.328 -17.047 1 23.09 205 GLU B N 1
ATOM 6242 C CA . GLU B 1 205 ? 24.156 14.102 -16.047 1 23.09 205 GLU B CA 1
ATOM 6243 C C . GLU B 1 205 ? 23.266 12.93 -16.438 1 23.09 205 GLU B C 1
ATOM 6245 O O . GLU B 1 205 ? 22.25 13.109 -17.109 1 23.09 205 GLU B O 1
ATOM 6250 N N . GLU B 1 206 ? 23.797 11.828 -16.953 1 23.45 206 GLU B N 1
ATOM 6251 C CA . GLU B 1 206 ? 22.844 10.836 -17.453 1 23.45 206 GLU B CA 1
ATOM 6252 C C . GLU B 1 206 ? 22.078 10.188 -16.297 1 23.45 206 GLU B C 1
ATOM 6254 O O . GLU B 1 206 ? 22.688 9.734 -15.32 1 23.45 206 GLU B O 1
ATOM 6259 N N . ARG B 1 207 ? 20.781 10.305 -16.125 1 23.86 207 ARG B N 1
ATOM 6260 C CA . ARG B 1 207 ? 19.562 9.992 -15.391 1 23.86 207 ARG B CA 1
ATOM 6261 C C . ARG B 1 207 ? 19.422 8.484 -15.188 1 23.86 207 ARG B C 1
ATOM 6263 O O . ARG B 1 207 ? 19.516 7.715 -16.141 1 23.86 207 ARG B O 1
ATOM 6270 N N . GLU B 1 208 ? 19.734 7.871 -14.094 1 25.05 208 GLU B N 1
ATOM 6271 C CA . GLU B 1 208 ? 19.547 6.535 -13.547 1 25.05 208 GLU B CA 1
ATOM 6272 C C . GLU B 1 208 ? 18.172 5.969 -13.938 1 25.05 208 GLU B C 1
ATOM 6274 O O . GLU B 1 208 ? 17.156 6.352 -13.367 1 25.05 208 GLU B O 1
ATOM 6279 N N . GLU B 1 209 ? 17.844 5.637 -15.195 1 25.11 209 GLU B N 1
ATOM 6280 C CA . GLU B 1 209 ? 16.609 5.113 -15.766 1 25.11 209 GLU B CA 1
ATOM 6281 C C . GLU B 1 209 ? 16.234 3.77 -15.141 1 25.11 209 GLU B C 1
ATOM 6283 O O . GLU B 1 209 ? 17.094 2.924 -14.914 1 25.11 209 GLU B O 1
ATOM 6288 N N . GLU B 1 210 ? 15.328 3.707 -14.25 1 28.08 210 GLU B N 1
ATOM 6289 C CA . GLU B 1 210 ? 14.695 2.463 -13.82 1 28.08 210 GLU B CA 1
ATOM 6290 C C . GLU B 1 210 ? 14.586 1.476 -14.984 1 28.08 210 GLU B C 1
ATOM 6292 O O . GLU B 1 210 ? 14.086 1.823 -16.047 1 28.08 210 GLU B O 1
ATOM 6297 N N . PRO B 1 211 ? 15.398 0.391 -15.016 1 28.14 211 PRO B N 1
ATOM 6298 C CA . PRO B 1 211 ? 15.461 -0.506 -16.172 1 28.14 211 PRO B CA 1
ATOM 6299 C C . PRO B 1 211 ? 14.086 -1.046 -16.578 1 28.14 211 PRO B C 1
ATOM 6301 O O . PRO B 1 211 ? 13.391 -1.652 -15.75 1 28.14 211 PRO B O 1
ATOM 6304 N N . THR B 1 212 ? 13.195 -0.273 -17.047 1 28.25 212 THR B N 1
ATOM 6305 C CA . THR B 1 212 ? 12.141 -0.963 -17.766 1 28.25 212 THR B CA 1
ATOM 6306 C C . THR B 1 212 ? 12.711 -2.131 -18.578 1 28.25 212 THR B C 1
ATOM 6308 O O . THR B 1 212 ? 13.602 -1.946 -19.406 1 28.25 212 THR B O 1
ATOM 6311 N N . PHE B 1 213 ? 12.68 -3.33 -18.016 1 27.42 213 PHE B N 1
ATOM 6312 C CA . PHE B 1 213 ? 13.219 -4.578 -18.547 1 27.42 213 PHE B CA 1
ATOM 6313 C C . PHE B 1 213 ? 12.844 -4.75 -20.016 1 27.42 213 PHE B C 1
ATOM 6315 O O . PHE B 1 213 ? 13.156 -5.777 -20.625 1 27.42 213 PHE B O 1
ATOM 6322 N N . ALA B 1 214 ? 11.93 -3.971 -20.641 1 28.7 214 ALA B N 1
ATOM 6323 C CA . ALA B 1 214 ? 11.633 -4.453 -21.984 1 28.7 214 ALA B CA 1
ATOM 6324 C C . ALA B 1 214 ? 12.914 -4.664 -22.797 1 28.7 214 ALA B C 1
ATOM 6326 O O . ALA B 1 214 ? 14.008 -4.395 -22.297 1 28.7 214 ALA B O 1
ATOM 6327 N N . ALA B 1 215 ? 12.75 -4.391 -24.281 1 28.53 215 ALA B N 1
ATOM 6328 C CA . ALA B 1 215 ? 13.391 -4.75 -25.531 1 28.53 215 ALA B CA 1
ATOM 6329 C C . ALA B 1 215 ? 14.734 -4.047 -25.688 1 28.53 215 ALA B C 1
ATOM 6331 O O . ALA B 1 215 ? 15.508 -4.355 -26.594 1 28.53 215 ALA B O 1
ATOM 6332 N N . ARG B 1 216 ? 14.867 -2.883 -25.016 1 28.75 216 ARG B N 1
ATOM 6333 C CA . ARG B 1 216 ? 15.984 -2.104 -25.547 1 28.75 216 ARG B CA 1
ATOM 6334 C C . ARG B 1 216 ? 17.312 -2.779 -25.234 1 28.75 216 ARG B C 1
ATOM 6336 O O . ARG B 1 216 ? 18.297 -2.59 -25.953 1 28.75 216 ARG B O 1
ATOM 6343 N N . ALA B 1 217 ? 17.281 -3.213 -24.047 1 30.78 217 ALA B N 1
ATOM 6344 C CA . ALA B 1 217 ? 18.656 -3.584 -23.734 1 30.78 217 ALA B CA 1
ATOM 6345 C C . ALA B 1 217 ? 19.078 -4.852 -24.469 1 30.78 217 ALA B C 1
ATOM 6347 O O . ALA B 1 217 ? 20.188 -5.348 -24.297 1 30.78 217 ALA B O 1
ATOM 6348 N N . TYR B 1 218 ? 17.969 -5.574 -25.031 1 31.45 218 TYR B N 1
ATOM 6349 C CA . TYR B 1 218 ? 18.484 -6.84 -25.547 1 31.45 218 TYR B CA 1
ATOM 6350 C C . TYR B 1 218 ? 19.438 -6.613 -26.703 1 31.45 218 TYR B C 1
ATOM 6352 O O . TYR B 1 218 ? 20.141 -7.535 -27.125 1 31.45 218 TYR B O 1
ATOM 6360 N N . ALA B 1 219 ? 19.219 -5.5 -27.406 1 30.62 219 ALA B N 1
ATOM 6361 C CA . ALA B 1 219 ? 20.031 -5.453 -28.625 1 30.62 219 ALA B CA 1
ATOM 6362 C C . ALA B 1 219 ? 21.516 -5.457 -28.297 1 30.62 219 ALA B C 1
ATOM 6364 O O . ALA B 1 219 ? 22.312 -6.027 -29.047 1 30.62 219 ALA B O 1
ATOM 6365 N N . LYS B 1 220 ? 21.906 -4.43 -27.484 1 31.12 220 LYS B N 1
ATOM 6366 C CA . LYS B 1 220 ? 23.344 -4.215 -27.516 1 31.12 220 LYS B CA 1
ATOM 6367 C C . LYS B 1 220 ? 24.078 -5.258 -26.656 1 31.12 220 LYS B C 1
ATOM 6369 O O . LYS B 1 220 ? 25.188 -5.016 -26.188 1 31.12 220 LYS B O 1
ATOM 6374 N N . GLN B 1 221 ? 23.344 -6.137 -26.078 1 32.75 221 GLN B N 1
ATOM 6375 C CA . GLN B 1 221 ? 24.281 -7.066 -25.469 1 32.75 221 GLN B CA 1
ATOM 6376 C C . GLN B 1 221 ? 25.266 -7.621 -26.5 1 32.75 221 GLN B C 1
ATOM 6378 O O . GLN B 1 221 ? 24.922 -8.492 -27.297 1 32.75 221 GLN B O 1
ATOM 6383 N N . GLY B 1 222 ? 25.938 -6.812 -27.172 1 30.53 222 GLY B N 1
ATOM 6384 C CA . GLY B 1 222 ? 27.141 -7.305 -27.828 1 30.53 222 GLY B CA 1
ATOM 6385 C C . GLY B 1 222 ? 27.781 -8.469 -27.078 1 30.53 222 GLY B C 1
ATOM 6386 O O . GLY B 1 222 ? 27.375 -8.789 -25.969 1 30.53 222 GLY B O 1
ATOM 6387 N N . LYS B 1 223 ? 28.891 -9.016 -27.656 1 32.62 223 LYS B N 1
ATOM 6388 C CA . LYS B 1 223 ? 29.844 -10.031 -27.234 1 32.62 223 LYS B CA 1
ATOM 6389 C C . LYS B 1 223 ? 30.312 -9.789 -25.797 1 32.62 223 LYS B C 1
ATOM 6391 O O . LYS B 1 223 ? 31.203 -8.969 -25.562 1 32.62 223 LYS B O 1
ATOM 6396 N N . THR B 1 224 ? 29.469 -9.375 -24.953 1 37.34 224 THR B N 1
ATOM 6397 C CA . THR B 1 224 ? 30.281 -9.453 -23.75 1 37.34 224 THR B CA 1
ATOM 6398 C C . THR B 1 224 ? 31.141 -10.711 -23.75 1 37.34 224 THR B C 1
ATOM 6400 O O . THR B 1 224 ? 30.625 -11.82 -23.891 1 37.34 224 THR B O 1
ATOM 6403 N N . GLY B 1 225 ? 32.031 -10.789 -24.422 1 43.53 225 GLY B N 1
ATOM 6404 C CA . GLY B 1 225 ? 33.156 -11.688 -24.641 1 43.53 225 GLY B CA 1
ATOM 6405 C C . GLY B 1 225 ? 33.469 -12.531 -23.422 1 43.53 225 GLY B C 1
ATOM 6406 O O . GLY B 1 225 ? 34.5 -12.336 -22.781 1 43.53 225 GLY B O 1
ATOM 6407 N N . ARG B 1 226 ? 32.344 -12.852 -22.672 1 53.62 226 ARG B N 1
ATOM 6408 C CA . ARG B 1 226 ? 32.844 -13.781 -21.656 1 53.62 226 ARG B CA 1
ATOM 6409 C C . ARG B 1 226 ? 33.562 -14.969 -22.312 1 53.62 226 ARG B C 1
ATOM 6411 O O . ARG B 1 226 ? 33.062 -15.523 -23.297 1 53.62 226 ARG B O 1
ATOM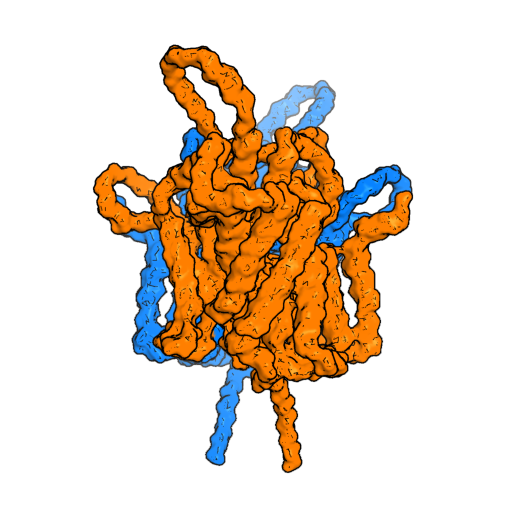 6418 N N . PHE B 1 227 ? 34.688 -15 -22.219 1 60.84 227 PHE B N 1
ATOM 6419 C CA . PHE B 1 227 ? 35.562 -16.047 -22.734 1 60.84 227 PHE B CA 1
ATOM 6420 C C . PHE B 1 227 ? 35.344 -17.359 -21.984 1 60.84 227 PHE B C 1
ATOM 6422 O O . PHE B 1 227 ? 35.312 -17.375 -20.75 1 60.84 227 PHE B O 1
ATOM 6429 N N . TYR B 1 228 ? 34.5 -18.203 -22.734 1 74.56 228 TYR B N 1
ATOM 6430 C CA . TYR B 1 228 ? 34.406 -19.547 -22.188 1 74.56 228 TYR B CA 1
ATOM 6431 C C . TYR B 1 228 ? 35.531 -20.438 -22.688 1 74.56 228 TYR B C 1
ATOM 6433 O O . TYR B 1 228 ? 35.969 -20.312 -23.844 1 74.56 228 TYR B O 1
ATOM 6441 N N . LYS B 1 229 ? 36.125 -21.109 -21.906 1 71.88 229 LYS B N 1
ATOM 6442 C CA . LYS B 1 229 ? 37.219 -21.969 -22.297 1 71.88 229 LYS B CA 1
ATOM 6443 C C . LYS B 1 229 ? 36.781 -23.031 -23.297 1 71.88 229 LYS B C 1
ATOM 6445 O O . LYS B 1 229 ? 37.5 -23.297 -24.266 1 71.88 229 LYS B O 1
ATOM 6450 N N . THR B 1 230 ? 35.656 -23.672 -23 1 80.19 230 THR B N 1
ATOM 6451 C CA . THR B 1 230 ? 35.156 -24.719 -23.875 1 80.19 230 THR B CA 1
ATOM 6452 C C . THR B 1 230 ? 33.656 -24.5 -24.156 1 80.19 230 THR B C 1
ATOM 6454 O O . THR B 1 230 ? 33 -23.734 -23.453 1 80.19 230 THR B O 1
ATOM 6457 N N . LYS B 1 231 ? 33.25 -25.031 -25.219 1 84.31 231 LYS B N 1
ATOM 6458 C CA . LYS B 1 231 ? 31.828 -25.016 -25.547 1 84.31 231 LYS B CA 1
ATOM 6459 C C . LYS B 1 231 ? 31 -25.656 -24.453 1 84.31 231 LYS B C 1
ATOM 6461 O O . LYS B 1 231 ? 29.875 -25.219 -24.172 1 84.31 231 LYS B O 1
ATOM 6466 N N . ARG B 1 232 ? 31.578 -26.656 -23.875 1 83.31 232 ARG B N 1
ATOM 6467 C CA . ARG B 1 232 ? 30.891 -27.344 -22.781 1 83.31 232 ARG B CA 1
ATOM 6468 C C . ARG B 1 232 ? 30.656 -26.422 -21.594 1 83.31 232 ARG B C 1
ATOM 6470 O O . ARG B 1 232 ? 29.625 -26.484 -20.953 1 83.31 232 ARG B O 1
ATOM 6477 N N . ASP B 1 233 ? 31.625 -25.562 -21.375 1 85.12 233 ASP B N 1
ATOM 6478 C CA . ASP B 1 233 ? 31.5 -24.609 -20.281 1 85.12 233 ASP B CA 1
ATOM 6479 C C . ASP B 1 233 ? 30.359 -23.625 -20.562 1 85.12 233 ASP B C 1
ATOM 6481 O O . ASP B 1 233 ? 29.609 -23.25 -19.656 1 85.12 233 ASP B O 1
ATOM 6485 N N . HIS B 1 234 ? 30.297 -23.266 -21.781 1 89.69 234 HIS B N 1
ATOM 6486 C CA . HIS B 1 234 ? 29.234 -22.344 -22.172 1 89.69 234 HIS B CA 1
ATOM 6487 C C . HIS B 1 234 ? 27.859 -23 -22.031 1 89.69 234 HIS B C 1
ATOM 6489 O O . HIS B 1 234 ? 26.922 -22.375 -21.562 1 89.69 234 HIS B O 1
ATOM 6495 N N . MET B 1 235 ? 27.797 -24.25 -22.5 1 91.75 235 MET B N 1
ATOM 6496 C CA . MET B 1 235 ? 26.531 -24.984 -22.422 1 91.75 235 MET B CA 1
ATOM 6497 C C . MET B 1 235 ? 26.125 -25.203 -20.969 1 91.75 235 MET B C 1
ATOM 6499 O O . MET B 1 235 ? 24.938 -25.172 -20.641 1 91.75 235 MET B O 1
ATOM 6503 N N . MET B 1 236 ? 27.047 -25.375 -20.094 1 90.62 236 MET B N 1
ATOM 6504 C CA . MET B 1 236 ? 26.766 -25.531 -18.672 1 90.62 236 MET B CA 1
ATOM 6505 C C . MET B 1 236 ? 26.188 -24.25 -18.094 1 90.62 236 MET B C 1
ATOM 6507 O O . MET B 1 236 ? 25.234 -24.297 -17.297 1 90.62 236 MET B O 1
ATOM 6511 N N . CYS B 1 237 ? 26.766 -23.156 -18.484 1 91.81 237 CYS B N 1
ATOM 6512 C CA . CYS B 1 237 ? 26.281 -21.859 -18 1 91.81 237 CYS B CA 1
ATOM 6513 C C . CYS B 1 237 ? 24.859 -21.625 -18.469 1 91.81 237 CYS B C 1
ATOM 6515 O O . CYS B 1 237 ? 24.031 -21.094 -17.719 1 91.81 237 CYS B O 1
ATOM 6517 N N . LYS B 1 238 ? 24.578 -22.047 -19.703 1 94.75 238 LYS B N 1
ATOM 6518 C CA . LYS B 1 238 ? 23.234 -21.906 -20.25 1 94.75 238 LYS B CA 1
ATOM 6519 C C . LYS B 1 238 ? 22.25 -22.781 -19.469 1 94.75 238 LYS B C 1
ATOM 6521 O O . LYS B 1 238 ? 21.172 -22.312 -19.078 1 94.75 238 LYS B O 1
ATOM 6526 N N . ALA B 1 239 ? 22.656 -23.969 -19.188 1 95.38 239 ALA B N 1
ATOM 6527 C CA . ALA B 1 239 ? 21.797 -24.922 -18.5 1 95.38 239 ALA B CA 1
ATOM 6528 C C . ALA B 1 239 ? 21.469 -24.453 -17.078 1 95.38 239 ALA B C 1
ATOM 6530 O O . ALA B 1 239 ? 20.312 -24.484 -16.672 1 95.38 239 ALA B O 1
ATOM 6531 N N . PHE B 1 240 ? 22.422 -24 -16.391 1 95.12 240 PHE B N 1
ATOM 6532 C CA . PHE B 1 240 ? 22.234 -23.578 -15.008 1 95.12 240 PHE B CA 1
ATOM 6533 C C . PHE B 1 240 ? 21.406 -22.297 -14.945 1 95.12 240 PHE B C 1
ATOM 6535 O O . PHE B 1 240 ? 20.547 -22.156 -14.07 1 95.12 240 PHE B O 1
ATOM 6542 N N . SER B 1 241 ? 21.672 -21.406 -15.852 1 95.62 241 SER B N 1
ATOM 6543 C CA . SER B 1 241 ? 20.906 -20.172 -15.883 1 95.62 241 SER B CA 1
ATOM 6544 C C . SER B 1 241 ? 19.422 -20.453 -16.125 1 95.62 241 SER B C 1
ATOM 6546 O O . SER B 1 241 ? 18.562 -19.969 -15.398 1 95.62 241 SER B O 1
ATOM 6548 N N . LEU B 1 242 ? 19.156 -21.281 -17.109 1 97.12 242 LEU B N 1
ATOM 6549 C CA . LEU B 1 242 ? 17.781 -21.625 -17.438 1 97.12 242 LEU B CA 1
ATOM 6550 C C . LEU B 1 242 ? 17.141 -22.453 -16.312 1 97.12 242 LEU B C 1
ATOM 6552 O O . LEU B 1 242 ? 15.953 -22.297 -16.031 1 97.12 242 LEU B O 1
ATOM 6556 N N . GLY B 1 243 ? 17.922 -23.312 -15.727 1 97.25 243 GLY B N 1
ATOM 6557 C CA . GLY B 1 243 ? 17.438 -24.094 -14.609 1 97.25 243 GLY B CA 1
ATOM 6558 C C . GLY B 1 243 ? 16.938 -23.25 -13.453 1 97.25 243 GLY B C 1
ATOM 6559 O O . GLY B 1 243 ? 15.875 -23.547 -12.883 1 97.25 243 GLY B O 1
ATOM 6560 N N . ILE B 1 244 ? 17.641 -22.219 -13.164 1 96.12 244 ILE B N 1
ATOM 6561 C CA . ILE B 1 244 ? 17.281 -21.359 -12.055 1 96.12 244 ILE B CA 1
ATOM 6562 C C . ILE B 1 244 ? 16.016 -20.578 -12.414 1 96.12 244 ILE B C 1
ATOM 6564 O O . ILE B 1 244 ? 15.086 -20.469 -11.594 1 96.12 244 ILE B O 1
ATOM 6568 N N . ALA B 1 245 ? 15.969 -20.047 -13.609 1 96.56 245 ALA B N 1
ATOM 6569 C CA . ALA B 1 245 ? 14.805 -19.281 -14.039 1 96.56 245 ALA B CA 1
ATOM 6570 C C . ALA B 1 245 ? 13.547 -20.141 -14.031 1 96.56 245 ALA B C 1
ATOM 6572 O O . ALA B 1 245 ? 12.531 -19.75 -13.438 1 96.56 245 ALA B O 1
ATOM 6573 N N . TYR B 1 246 ? 13.625 -21.312 -14.602 1 97.88 246 TYR B N 1
ATOM 6574 C CA . TYR B 1 246 ? 12.461 -22.172 -14.758 1 97.88 246 TYR B CA 1
ATOM 6575 C C . TYR B 1 246 ? 12.055 -22.797 -13.422 1 97.88 246 TYR B C 1
ATOM 6577 O O . TYR B 1 246 ? 10.859 -22.875 -13.109 1 97.88 246 TYR B O 1
ATOM 6585 N N . SER B 1 247 ? 13.008 -23.203 -12.656 1 97.62 247 SER B N 1
ATOM 6586 C CA . SER B 1 247 ? 12.688 -23.828 -11.375 1 97.62 247 SER B CA 1
ATOM 6587 C C . SER B 1 247 ? 12.07 -22.828 -10.414 1 97.62 247 SER B C 1
ATOM 6589 O O . SER B 1 247 ? 11.234 -23.188 -9.578 1 97.62 247 SER B O 1
ATOM 6591 N N . SER B 1 248 ? 12.461 -21.578 -10.492 1 96.38 248 SER B N 1
ATOM 6592 C CA . SER B 1 248 ? 11.82 -20.547 -9.672 1 96.38 248 SER B CA 1
ATOM 6593 C C . SER B 1 248 ? 10.344 -20.422 -10.023 1 96.38 248 SER B C 1
ATOM 6595 O O . SER B 1 248 ? 9.492 -20.312 -9.133 1 96.38 248 SER B O 1
ATOM 6597 N N . THR B 1 249 ? 9.992 -20.453 -11.25 1 96.56 249 THR B N 1
ATOM 6598 C CA . THR B 1 249 ? 8.617 -20.359 -11.719 1 96.56 249 THR B CA 1
ATOM 6599 C C . THR B 1 249 ? 7.832 -21.609 -11.344 1 96.56 249 THR B C 1
ATOM 6601 O O . THR B 1 249 ? 6.691 -21.516 -10.883 1 96.56 249 THR B O 1
ATOM 6604 N N . ILE B 1 250 ? 8.461 -22.734 -11.531 1 97.62 250 ILE B N 1
ATOM 6605 C CA . ILE B 1 250 ? 7.828 -24.016 -11.227 1 97.62 250 ILE B CA 1
ATOM 6606 C C . ILE B 1 250 ? 7.535 -24.109 -9.734 1 97.62 250 ILE B C 1
ATOM 6608 O O . ILE B 1 250 ? 6.449 -24.531 -9.336 1 97.62 250 ILE B O 1
ATOM 6612 N N . GLY B 1 251 ? 8.453 -23.719 -8.938 1 96 251 GLY B N 1
ATOM 6613 C CA . GLY B 1 251 ? 8.258 -23.734 -7.496 1 96 251 GLY B CA 1
ATOM 6614 C C . GLY B 1 251 ? 7.125 -22.828 -7.043 1 96 251 GLY B C 1
ATOM 6615 O O . GLY B 1 251 ? 6.359 -23.188 -6.148 1 96 251 GLY B O 1
ATOM 6616 N N . GLY B 1 252 ? 7.012 -21.719 -7.641 1 94.44 252 GLY B N 1
ATOM 6617 C CA . GLY B 1 252 ? 5.98 -20.766 -7.293 1 94.44 252 GLY B CA 1
ATOM 6618 C C . GLY B 1 252 ? 4.57 -21.297 -7.496 1 94.44 252 GLY B C 1
ATOM 6619 O O . GLY B 1 252 ? 3.646 -20.906 -6.781 1 94.44 252 GLY B O 1
ATOM 6620 N N . MET B 1 253 ? 4.391 -22.234 -8.352 1 94.75 253 MET B N 1
ATOM 6621 C CA . MET B 1 253 ? 3.074 -22.781 -8.656 1 94.75 253 MET B CA 1
ATOM 6622 C C . MET B 1 253 ? 2.617 -23.734 -7.547 1 94.75 253 MET B C 1
ATOM 6624 O O . MET B 1 253 ? 1.425 -24.031 -7.434 1 94.75 253 MET B O 1
ATOM 6628 N N . SER B 1 254 ? 3.5 -24.156 -6.707 1 94.38 254 SER B N 1
ATOM 6629 C CA . SER B 1 254 ? 3.266 -25.266 -5.793 1 94.38 254 SER B CA 1
ATOM 6630 C C . SER B 1 254 ? 2.416 -24.828 -4.602 1 94.38 254 SER B C 1
ATOM 6632 O O . SER B 1 254 ? 1.643 -25.625 -4.062 1 94.38 254 SER B O 1
ATOM 6634 N N . THR B 1 255 ? 2.613 -23.578 -4.203 1 91.75 255 THR B N 1
ATOM 6635 C CA . THR B 1 255 ? 1.863 -23.078 -3.059 1 91.75 255 THR B CA 1
ATOM 6636 C C . THR B 1 255 ? 1.064 -21.828 -3.443 1 91.75 255 THR B C 1
ATOM 6638 O O . THR B 1 255 ? 1.35 -21.188 -4.457 1 91.75 255 THR B O 1
ATOM 6641 N N . LEU B 1 256 ? 0.091 -21.547 -2.631 1 89.19 256 LEU B N 1
ATOM 6642 C CA . LEU B 1 256 ? -0.729 -20.375 -2.902 1 89.19 256 LEU B CA 1
ATOM 6643 C C . LEU B 1 256 ? 0.09 -19.094 -2.764 1 89.19 256 LEU B C 1
ATOM 6645 O O . LEU B 1 256 ? -0.115 -18.141 -3.514 1 89.19 256 LEU B O 1
ATOM 6649 N N . THR B 1 257 ? 1.022 -19.125 -1.878 1 87.5 257 THR B N 1
ATOM 6650 C CA . THR B 1 257 ? 1.782 -17.922 -1.567 1 87.5 257 THR B CA 1
ATOM 6651 C C . THR B 1 257 ? 3.027 -17.828 -2.445 1 87.5 257 THR B C 1
ATOM 6653 O O . THR B 1 257 ? 3.773 -16.844 -2.367 1 87.5 257 THR B O 1
ATOM 6656 N N . GLY B 1 258 ? 3.291 -18.797 -3.254 1 90.12 258 GLY B N 1
ATOM 6657 C CA . GLY B 1 258 ? 4.504 -18.828 -4.055 1 90.12 258 GLY B CA 1
ATOM 6658 C C . GLY B 1 258 ? 4.516 -17.781 -5.16 1 90.12 258 GLY B C 1
ATOM 6659 O O . GLY B 1 258 ? 5.582 -17.328 -5.578 1 90.12 258 GLY B O 1
ATOM 6660 N N . THR B 1 259 ? 3.363 -17.562 -5.633 1 91.19 259 THR B N 1
ATOM 6661 C CA . THR B 1 259 ? 3.236 -16.547 -6.68 1 91.19 259 THR B CA 1
ATOM 6662 C C . THR B 1 259 ? 1.941 -15.766 -6.512 1 91.19 259 THR B C 1
ATOM 6664 O O . THR B 1 259 ? 0.948 -16.281 -6.004 1 91.19 259 THR B O 1
ATOM 6667 N N . SER B 1 260 ? 2.006 -14.57 -6.875 1 87.81 260 SER B N 1
ATOM 6668 C CA . SER B 1 260 ? 0.819 -13.727 -6.789 1 87.81 260 SER B CA 1
ATOM 6669 C C . SER B 1 260 ? -0.281 -14.219 -7.723 1 87.81 260 SER B C 1
ATOM 6671 O O . SER B 1 260 ? -1.468 -14.023 -7.453 1 87.81 260 SER B O 1
ATOM 6673 N N . THR B 1 261 ? 0.025 -14.93 -8.75 1 92.88 261 THR B N 1
ATOM 6674 C CA . THR B 1 261 ? -0.938 -15.477 -9.703 1 92.88 261 THR B CA 1
ATOM 6675 C C . THR B 1 261 ? -1.91 -16.422 -9 1 92.88 261 THR B C 1
ATOM 6677 O O . THR B 1 261 ? -3.123 -16.328 -9.211 1 92.88 261 THR B O 1
ATOM 6680 N N . ASN B 1 262 ? -1.41 -17.234 -8.141 1 94.06 262 ASN B N 1
ATOM 6681 C CA . ASN B 1 262 ? -2.244 -18.156 -7.379 1 94.06 262 ASN B CA 1
ATOM 6682 C C . ASN B 1 262 ? -3.143 -17.422 -6.391 1 94.06 262 ASN B C 1
ATOM 6684 O O . ASN B 1 262 ? -4.301 -17.797 -6.195 1 94.06 262 ASN B O 1
ATOM 6688 N N . LEU B 1 263 ? -2.6 -16.453 -5.824 1 88.38 263 LEU B N 1
ATOM 6689 C CA . LEU B 1 263 ? -3.35 -15.672 -4.848 1 88.38 263 LEU B CA 1
ATOM 6690 C C . LEU B 1 263 ? -4.508 -14.93 -5.512 1 88.38 263 LEU B C 1
ATOM 6692 O O . LEU B 1 263 ? -5.605 -14.867 -4.961 1 88.38 263 LEU B O 1
ATOM 6696 N N . ILE B 1 264 ? -4.215 -14.438 -6.637 1 88.44 264 ILE B N 1
ATOM 6697 C CA . ILE B 1 264 ? -5.246 -13.719 -7.379 1 88.44 264 ILE B CA 1
ATOM 6698 C C . ILE B 1 264 ? -6.367 -14.68 -7.766 1 88.44 264 ILE B C 1
ATOM 6700 O O . ILE B 1 264 ? -7.551 -14.344 -7.641 1 88.44 264 ILE B O 1
ATOM 6704 N N . PHE B 1 265 ? -6.062 -15.883 -8.156 1 92.5 265 PHE B N 1
ATOM 6705 C CA . PHE B 1 265 ? -7.039 -16.906 -8.508 1 92.5 265 PHE B CA 1
ATOM 6706 C C . PHE B 1 265 ? -7.98 -17.188 -7.34 1 92.5 265 PHE B C 1
ATOM 6708 O O . PHE B 1 265 ? -9.203 -17.078 -7.48 1 92.5 265 PHE B O 1
ATOM 6715 N N . ILE B 1 266 ? -7.406 -17.469 -6.242 1 89.19 266 ILE B N 1
ATOM 6716 C CA . ILE B 1 266 ? -8.242 -17.922 -5.137 1 89.19 266 ILE B CA 1
ATOM 6717 C C . ILE B 1 266 ? -9.117 -16.766 -4.645 1 89.19 266 ILE B C 1
ATOM 6719 O O . ILE B 1 266 ? -10.281 -16.984 -4.289 1 89.19 266 ILE B O 1
ATOM 6723 N N . GLU B 1 267 ? -8.594 -15.633 -4.598 1 84.25 267 GLU B N 1
ATOM 6724 C CA . GLU B 1 267 ? -9.375 -14.508 -4.098 1 84.25 267 GLU B CA 1
ATOM 6725 C C . GLU B 1 267 ? -10.516 -14.156 -5.047 1 84.25 267 GLU B C 1
ATOM 6727 O O . GLU B 1 267 ? -11.648 -13.938 -4.613 1 84.25 267 GLU B O 1
ATOM 6732 N N . GLN B 1 268 ? -10.195 -14.055 -6.293 1 86.88 268 GLN B N 1
ATOM 6733 C CA . GLN B 1 268 ? -11.234 -13.766 -7.27 1 86.88 268 GLN B CA 1
ATOM 6734 C C . GLN B 1 268 ? -12.289 -14.867 -7.293 1 86.88 268 GLN B C 1
ATOM 6736 O O . GLN B 1 268 ? -13.484 -14.594 -7.457 1 86.88 268 GLN B O 1
ATOM 6741 N N . PHE B 1 269 ? -11.82 -16.016 -7.125 1 90.94 269 PHE B N 1
ATOM 6742 C CA . PHE B 1 269 ? -12.727 -17.156 -7.129 1 90.94 269 PHE B CA 1
ATOM 6743 C C . PHE B 1 269 ? -13.648 -17.109 -5.914 1 90.94 269 PHE B C 1
ATOM 6745 O O . PHE B 1 269 ? -14.859 -17.297 -6.039 1 90.94 269 PHE B O 1
ATOM 6752 N N . GLU B 1 270 ? -13.086 -16.844 -4.785 1 85.94 270 GLU B N 1
ATOM 6753 C CA . GLU B 1 270 ? -13.867 -16.797 -3.549 1 85.94 270 GLU B CA 1
ATOM 6754 C C . GLU B 1 270 ? -14.836 -15.625 -3.547 1 85.94 270 GLU B C 1
ATOM 6756 O O . GLU B 1 270 ? -15.93 -15.711 -2.977 1 85.94 270 GLU B O 1
ATOM 6761 N N . THR B 1 271 ? -14.414 -14.633 -4.148 1 82.31 271 THR B N 1
ATOM 6762 C CA . THR B 1 271 ? -15.281 -13.461 -4.223 1 82.31 271 THR B CA 1
ATOM 6763 C C . THR B 1 271 ? -16.484 -13.742 -5.117 1 82.31 271 THR B C 1
ATOM 6765 O O . THR B 1 271 ? -17.609 -13.352 -4.785 1 82.31 271 THR B O 1
ATOM 6768 N N . ARG B 1 272 ? -16.25 -14.406 -6.176 1 86.81 272 ARG B N 1
ATOM 6769 C CA . ARG B 1 272 ? -17.328 -14.703 -7.113 1 86.81 272 ARG B CA 1
ATOM 6770 C C . ARG B 1 272 ? -18.188 -15.859 -6.605 1 86.81 272 ARG B C 1
ATOM 6772 O O . ARG B 1 272 ? -19.391 -15.883 -6.832 1 86.81 272 ARG B O 1
ATOM 6779 N N . TYR B 1 273 ? -17.453 -16.766 -5.973 1 90.12 273 TYR B N 1
ATOM 6780 C CA . TYR B 1 273 ? -18.141 -17.953 -5.461 1 90.12 273 TYR B CA 1
ATOM 6781 C C . TYR B 1 273 ? -17.875 -18.141 -3.971 1 90.12 273 TYR B C 1
ATOM 6783 O O . TYR B 1 273 ? -17.203 -19.078 -3.561 1 90.12 273 TYR B O 1
ATOM 6791 N N . PRO B 1 274 ? -18.469 -17.391 -3.164 1 82.94 274 PRO B N 1
ATOM 6792 C CA . PRO B 1 274 ? -18.203 -17.453 -1.724 1 82.94 274 PRO B CA 1
ATOM 6793 C C . PRO B 1 274 ? -18.656 -18.781 -1.101 1 82.94 274 PRO B C 1
ATOM 6795 O O . PRO B 1 274 ? -18.172 -19.156 -0.026 1 82.94 274 PRO B O 1
ATOM 6798 N N . GLY B 1 275 ? -19.516 -19.469 -1.743 1 81.75 275 GLY B N 1
ATOM 6799 C CA . GLY B 1 275 ? -20.031 -20.734 -1.225 1 81.75 275 GLY B CA 1
ATOM 6800 C C . GLY B 1 275 ? -19.078 -21.891 -1.441 1 81.75 275 GLY B C 1
ATOM 6801 O O . GLY B 1 275 ? -19.281 -22.984 -0.883 1 81.75 275 GLY B O 1
ATOM 6802 N N . CYS B 1 276 ? -18.078 -21.656 -2.215 1 83.19 276 CYS B N 1
ATOM 6803 C CA . CYS B 1 276 ? -17.109 -22.719 -2.496 1 83.19 276 CYS B CA 1
ATOM 6804 C C . CYS B 1 276 ? -15.93 -22.656 -1.531 1 83.19 276 CYS B C 1
ATOM 6806 O O . CYS B 1 276 ? -15.234 -21.641 -1.465 1 83.19 276 CYS B O 1
ATOM 6808 N N . GLN B 1 277 ? -15.758 -23.672 -0.717 1 77.06 277 GLN B N 1
ATOM 6809 C CA . GLN B 1 277 ? -14.648 -23.719 0.229 1 77.06 277 GLN B CA 1
ATOM 6810 C C . GLN B 1 277 ? -13.711 -24.875 -0.082 1 77.06 277 GLN B C 1
ATOM 6812 O O . GLN B 1 277 ? -12.984 -25.359 0.797 1 77.06 277 GLN B O 1
ATOM 6817 N N . LEU B 1 278 ? -13.68 -25.266 -1.31 1 77.5 278 LEU B N 1
ATOM 6818 C CA . LEU B 1 278 ? -12.922 -26.453 -1.68 1 77.5 278 LEU B CA 1
ATOM 6819 C C . LEU B 1 278 ? -11.445 -26.125 -1.885 1 77.5 278 LEU B C 1
ATOM 6821 O O . LEU B 1 278 ? -10.586 -26.984 -1.72 1 77.5 278 LEU B O 1
ATOM 6825 N N . VAL B 1 279 ? -11.156 -24.906 -2.277 1 85.12 279 VAL B N 1
ATOM 6826 C CA . VAL B 1 279 ? -9.773 -24.547 -2.568 1 85.12 279 VAL B CA 1
ATOM 6827 C C . VAL B 1 279 ? -9.172 -23.797 -1.385 1 85.12 279 VAL B C 1
ATOM 6829 O O . VAL B 1 279 ? -9.578 -22.672 -1.097 1 85.12 279 VAL B O 1
ATOM 6832 N N . ASN B 1 280 ? -8.336 -24.406 -0.635 1 82.62 280 ASN B N 1
ATOM 6833 C CA . ASN B 1 280 ? -7.582 -23.828 0.469 1 82.62 280 ASN B CA 1
ATOM 6834 C C . ASN B 1 280 ? -6.082 -24.078 0.326 1 82.62 280 ASN B C 1
ATOM 6836 O O . ASN B 1 280 ? -5.637 -24.641 -0.681 1 82.62 280 ASN B O 1
ATOM 6840 N N . PHE B 1 281 ? -5.297 -23.625 1.215 1 84.56 281 PHE B N 1
ATOM 6841 C CA . PHE B 1 281 ? -3.846 -23.766 1.133 1 84.56 281 PHE B CA 1
ATOM 6842 C C . PHE B 1 281 ? -3.443 -25.219 1.022 1 84.56 281 PHE B C 1
ATOM 6844 O O . PHE B 1 281 ? -2.629 -25.594 0.171 1 84.56 281 PHE B O 1
ATOM 6851 N N . GLY B 1 282 ? -4.055 -26.109 1.836 1 83.69 282 GLY B N 1
ATOM 6852 C CA . GLY B 1 282 ? -3.738 -27.531 1.827 1 83.69 282 GLY B CA 1
ATOM 6853 C C . GLY B 1 282 ? -4.148 -28.219 0.543 1 83.69 282 GLY B C 1
ATOM 6854 O O . GLY B 1 282 ? -3.359 -28.969 -0.044 1 83.69 282 GLY B O 1
ATOM 6855 N N . SER B 1 283 ? -5.375 -27.953 0.102 1 88.5 283 SER B N 1
ATOM 6856 C CA . SER B 1 283 ? -5.867 -28.594 -1.108 1 88.5 283 SER B CA 1
ATOM 6857 C C . SER B 1 283 ? -5.098 -28.141 -2.338 1 88.5 283 SER B C 1
ATOM 6859 O O . SER B 1 283 ? -4.879 -28.906 -3.273 1 88.5 283 SER B O 1
ATOM 6861 N N . TRP B 1 284 ? -4.688 -26.906 -2.334 1 92.56 284 TRP B N 1
ATOM 6862 C CA . TRP B 1 284 ? -3.908 -26.391 -3.459 1 92.56 284 TRP B CA 1
ATOM 6863 C C . TRP B 1 284 ? -2.553 -27.094 -3.539 1 92.56 284 TRP B C 1
ATOM 6865 O O . TRP B 1 284 ? -2.115 -27.484 -4.621 1 92.56 284 TRP B O 1
ATOM 6875 N N . ILE B 1 285 ? -1.888 -27.234 -2.393 1 92.38 285 ILE B N 1
ATOM 6876 C CA . ILE B 1 285 ? -0.589 -27.906 -2.377 1 92.38 285 ILE B CA 1
ATOM 6877 C C . ILE B 1 285 ? -0.744 -29.344 -2.844 1 92.38 285 ILE B C 1
ATOM 6879 O O . ILE B 1 285 ? 0.079 -29.844 -3.611 1 92.38 285 ILE B O 1
ATOM 6883 N N . ALA B 1 286 ? -1.788 -29.969 -2.332 1 92.31 286 ALA B N 1
ATOM 6884 C CA . ALA B 1 286 ? -2.029 -31.359 -2.701 1 92.31 286 ALA B CA 1
ATOM 6885 C C . ALA B 1 286 ? -2.221 -31.516 -4.207 1 92.31 286 ALA B C 1
ATOM 6887 O O . ALA B 1 286 ? -1.834 -32.531 -4.797 1 92.31 286 ALA B O 1
ATOM 6888 N N . PHE B 1 287 ? -2.766 -30.547 -4.797 1 95.44 287 PHE B N 1
ATOM 6889 C CA . PHE B 1 287 ? -3.035 -30.594 -6.23 1 95.44 287 PHE B CA 1
ATOM 6890 C C . PHE B 1 287 ? -1.812 -30.141 -7.023 1 95.44 287 PHE B C 1
ATOM 6892 O O . PHE B 1 287 ? -1.381 -30.844 -7.949 1 95.44 287 PHE B O 1
ATOM 6899 N N . SER B 1 288 ? -1.253 -29 -6.711 1 96.38 288 SER B N 1
ATOM 6900 C CA . SER B 1 288 ? -0.284 -28.312 -7.559 1 96.38 288 SER B CA 1
ATOM 6901 C C . SER B 1 288 ? 1.131 -28.828 -7.305 1 96.38 288 SER B C 1
ATOM 6903 O O . SER B 1 288 ? 1.968 -28.812 -8.211 1 96.38 288 SER B O 1
ATOM 6905 N N . PHE B 1 289 ? 1.478 -29.234 -6.105 1 96.56 289 PHE B N 1
ATOM 6906 C CA . PHE B 1 289 ? 2.838 -29.625 -5.766 1 96.56 289 PHE B CA 1
ATOM 6907 C C . PHE B 1 289 ? 3.273 -30.828 -6.602 1 96.56 289 PHE B C 1
ATOM 6909 O O . PHE B 1 289 ? 4.355 -30.828 -7.188 1 96.56 289 PHE B O 1
ATOM 6916 N N . PRO B 1 290 ? 2.475 -31.906 -6.652 1 97.31 290 PRO B N 1
ATOM 6917 C CA . PRO B 1 290 ? 2.883 -33.062 -7.48 1 97.31 290 PRO B CA 1
ATOM 6918 C C . PRO B 1 290 ? 3.074 -32.688 -8.945 1 97.31 290 PRO B C 1
ATOM 6920 O O . PRO B 1 290 ? 3.967 -33.219 -9.609 1 97.31 290 PRO B O 1
ATOM 6923 N N . ILE B 1 291 ? 2.232 -31.828 -9.43 1 97.5 291 ILE B N 1
ATOM 6924 C CA . ILE B 1 291 ? 2.361 -31.375 -10.805 1 97.5 291 ILE B CA 1
ATOM 6925 C C . ILE B 1 291 ? 3.688 -30.641 -10.984 1 97.5 291 ILE B C 1
ATOM 6927 O O . ILE B 1 291 ? 4.426 -30.906 -11.938 1 97.5 291 ILE B O 1
ATOM 6931 N N . ALA B 1 292 ? 3.928 -29.688 -10.078 1 97.75 292 ALA B N 1
ATOM 6932 C CA . ALA B 1 292 ? 5.176 -28.938 -10.117 1 97.75 292 ALA B CA 1
ATOM 6933 C C . ALA B 1 292 ? 6.383 -29.859 -10.039 1 97.75 292 ALA B C 1
ATOM 6935 O O . ALA B 1 292 ? 7.391 -29.641 -10.711 1 97.75 292 ALA B O 1
ATOM 6936 N N . PHE B 1 293 ? 6.289 -30.859 -9.234 1 97.69 293 PHE B N 1
ATOM 6937 C CA . PHE B 1 293 ? 7.367 -31.828 -9.078 1 97.69 293 PHE B CA 1
ATOM 6938 C C . PHE B 1 293 ? 7.641 -32.562 -10.391 1 97.69 293 PHE B C 1
ATOM 6940 O O . PHE B 1 293 ? 8.797 -32.719 -10.789 1 97.69 293 PHE B O 1
ATOM 6947 N N . ILE B 1 294 ? 6.621 -33 -11.023 1 98 294 ILE B N 1
ATOM 6948 C CA . ILE B 1 294 ? 6.75 -33.688 -12.305 1 98 294 ILE B CA 1
ATOM 6949 C C . ILE B 1 294 ? 7.367 -32.719 -13.336 1 98 294 ILE B C 1
ATOM 6951 O O . ILE B 1 294 ? 8.281 -33.125 -14.062 1 98 294 ILE B O 1
ATOM 6955 N N . ILE B 1 295 ? 6.852 -31.516 -13.367 1 98.12 295 ILE B N 1
ATOM 6956 C CA . ILE B 1 295 ? 7.379 -30.531 -14.305 1 98.12 295 ILE B CA 1
ATOM 6957 C C . ILE B 1 295 ? 8.859 -30.297 -14.031 1 98.12 295 ILE B C 1
ATOM 6959 O O . ILE B 1 295 ? 9.664 -30.203 -14.961 1 98.12 295 ILE B O 1
ATOM 6963 N N . LEU B 1 296 ? 9.203 -30.188 -12.742 1 98.06 296 LEU B N 1
ATOM 6964 C CA . LEU B 1 296 ? 10.586 -29.922 -12.352 1 98.06 296 LEU B CA 1
ATOM 6965 C C . LEU B 1 296 ? 11.516 -31.016 -12.852 1 98.06 296 LEU B C 1
ATOM 6967 O O . LEU B 1 296 ? 12.539 -30.75 -13.477 1 98.06 296 LEU B O 1
ATOM 6971 N N . ILE B 1 297 ? 11.172 -32.25 -12.648 1 97.62 297 ILE B N 1
ATOM 6972 C CA . ILE B 1 297 ? 12 -33.406 -13.016 1 97.62 297 ILE B CA 1
ATOM 6973 C C . ILE B 1 297 ? 12.094 -33.5 -14.531 1 97.62 297 ILE B C 1
ATOM 6975 O O . ILE B 1 297 ? 13.18 -33.719 -15.078 1 97.62 297 ILE B O 1
ATOM 6979 N N . LEU B 1 298 ? 11 -33.344 -15.195 1 97.88 298 LEU B N 1
ATOM 6980 C CA . LEU B 1 298 ? 11 -33.5 -16.641 1 97.88 298 LEU B CA 1
ATOM 6981 C C . LEU B 1 298 ? 11.727 -32.312 -17.297 1 97.88 298 LEU B C 1
ATOM 6983 O O . LEU B 1 298 ? 12.367 -32.469 -18.344 1 97.88 298 LEU B O 1
ATOM 6987 N N . SER B 1 299 ? 11.523 -31.125 -16.734 1 97.69 299 SER B N 1
ATOM 6988 C CA . SER B 1 299 ? 12.266 -29.984 -17.25 1 97.69 299 SER B CA 1
ATOM 6989 C C . SER B 1 299 ? 13.766 -30.141 -17.047 1 97.69 299 SER B C 1
ATOM 6991 O O . SER B 1 299 ? 14.562 -29.719 -17.891 1 97.69 299 SER B O 1
ATOM 6993 N N . TRP B 1 300 ? 14.133 -30.672 -15.859 1 96.44 300 TRP B N 1
ATOM 6994 C CA . TRP B 1 300 ? 15.531 -30.969 -15.609 1 96.44 300 TRP B CA 1
ATOM 6995 C C . TRP B 1 300 ? 16.078 -31.922 -16.656 1 96.44 300 TRP B C 1
ATOM 6997 O O . TRP B 1 300 ? 17.172 -31.703 -17.203 1 96.44 300 TRP B O 1
ATOM 7007 N N . LEU B 1 301 ? 15.359 -33 -17 1 95.69 301 LEU B N 1
ATOM 7008 C CA . LEU B 1 301 ? 15.766 -33.938 -18.031 1 95.69 301 LEU B CA 1
ATOM 7009 C C . LEU B 1 301 ? 15.867 -33.281 -19.391 1 95.69 301 LEU B C 1
ATOM 7011 O O . LEU B 1 301 ? 16.797 -33.531 -20.156 1 95.69 301 LEU B O 1
ATOM 7015 N N . TRP B 1 302 ? 14.938 -32.438 -19.641 1 96.38 302 TRP B N 1
ATOM 7016 C CA . TRP B 1 302 ? 14.883 -31.719 -20.906 1 96.38 302 TRP B CA 1
ATOM 7017 C C . TRP B 1 302 ? 16.094 -30.797 -21.062 1 96.38 302 TRP B C 1
ATOM 7019 O O . TRP B 1 302 ? 16.75 -30.797 -22.094 1 96.38 302 TRP B O 1
ATOM 7029 N N . ILE B 1 303 ? 16.391 -30.016 -20.047 1 95.94 303 ILE B N 1
ATOM 7030 C CA . ILE B 1 303 ? 17.5 -29.078 -20.094 1 95.94 303 ILE B CA 1
ATOM 7031 C C . ILE B 1 303 ? 18.812 -29.844 -20.188 1 95.94 303 ILE B C 1
ATOM 7033 O O . ILE B 1 303 ? 19.719 -29.453 -20.938 1 95.94 303 ILE B O 1
ATOM 7037 N N . ASN B 1 304 ? 18.953 -30.938 -19.469 1 93.06 304 ASN B N 1
ATOM 7038 C CA . ASN B 1 304 ? 20.125 -31.781 -19.547 1 93.06 304 ASN B CA 1
ATOM 7039 C C . ASN B 1 304 ? 20.328 -32.312 -20.969 1 93.06 304 ASN B C 1
ATOM 7041 O O . ASN B 1 304 ? 21.453 -32.344 -21.469 1 93.06 304 ASN B O 1
ATOM 7045 N N . TRP B 1 305 ? 19.297 -32.781 -21.5 1 93 305 TRP B N 1
ATOM 7046 C CA . TRP B 1 305 ? 19.359 -33.312 -22.844 1 93 305 TRP B CA 1
ATOM 7047 C C . TRP B 1 305 ? 19.734 -32.25 -23.859 1 93 305 TRP B C 1
ATOM 7049 O O . TRP B 1 305 ? 20.5 -32.5 -24.797 1 93 305 TRP B O 1
ATOM 7059 N N . LEU B 1 306 ? 19.312 -31.094 -23.734 1 93.25 306 LEU B N 1
ATOM 7060 C CA . LEU B 1 306 ? 19.516 -30 -24.672 1 93.25 306 LEU B CA 1
ATOM 7061 C C . LEU B 1 306 ? 20.938 -29.453 -24.578 1 93.25 306 LEU B C 1
ATOM 7063 O O . LEU B 1 306 ? 21.531 -29.094 -25.594 1 93.25 306 LEU B O 1
ATOM 7067 N N . PHE B 1 307 ? 21.469 -29.344 -23.359 1 92.88 307 PHE B N 1
ATOM 7068 C CA . PHE B 1 307 ? 22.703 -28.578 -23.219 1 92.88 307 PHE B CA 1
ATOM 7069 C C . PHE B 1 307 ? 23.844 -29.469 -22.719 1 92.88 307 PHE B C 1
ATOM 7071 O O . PHE B 1 307 ? 25.016 -29.203 -23.016 1 92.88 307 PHE B O 1
ATOM 7078 N N . LEU B 1 308 ? 23.609 -30.359 -21.844 1 87.12 308 LEU B N 1
ATOM 7079 C CA . LEU B 1 308 ? 24.672 -31.141 -21.234 1 87.12 308 LEU B CA 1
ATOM 7080 C C . LEU B 1 308 ? 24.797 -32.5 -21.891 1 87.12 308 LEU B C 1
ATOM 7082 O O . LEU B 1 308 ? 25.828 -33.188 -21.781 1 87.12 308 LEU B O 1
ATOM 7086 N N . GLY B 1 309 ? 23.938 -32.875 -22.688 1 78.94 309 GLY B N 1
ATOM 7087 C CA . GLY B 1 309 ? 24.016 -34.156 -23.375 1 78.94 309 GLY B CA 1
ATOM 7088 C C . GLY B 1 309 ? 23.641 -35.344 -22.484 1 78.94 309 GLY B C 1
ATOM 7089 O O . GLY B 1 309 ? 23.766 -35.281 -21.266 1 78.94 309 GLY B O 1
ATOM 7090 N N . CYS B 1 310 ? 22.703 -36.188 -22.688 1 65.06 310 CYS B N 1
ATOM 7091 C CA . CYS B 1 310 ? 22.188 -37.344 -21.938 1 65.06 310 CYS B CA 1
ATOM 7092 C C . CYS B 1 310 ? 23.203 -38.469 -21.906 1 65.06 310 CYS B C 1
ATOM 7094 O O . CYS B 1 310 ? 23.359 -39.188 -22.891 1 65.06 310 CYS B O 1
ATOM 7096 N N . SER B 1 311 ? 24.438 -38.25 -21.438 1 60.38 311 SER B N 1
ATOM 7097 C CA . SER B 1 311 ? 25.219 -39.469 -21.344 1 60.38 311 SER B CA 1
ATOM 7098 C C . SER B 1 311 ? 24.781 -40.312 -20.156 1 60.38 311 SER B C 1
ATOM 7100 O O . SER B 1 311 ? 24.672 -39.812 -19.031 1 60.38 311 SER B O 1
ATOM 7102 N N . TYR B 1 312 ? 24.031 -41.406 -20.375 1 56.25 312 TYR B N 1
ATOM 7103 C CA . TYR B 1 312 ? 23.609 -42.344 -19.359 1 56.25 312 TYR B CA 1
ATOM 7104 C C . TYR B 1 312 ? 24.672 -42.5 -18.266 1 56.25 312 TYR B C 1
ATOM 7106 O O . TYR B 1 312 ? 24.328 -42.656 -17.094 1 56.25 312 TYR B O 1
ATOM 7114 N N . LYS B 1 313 ? 25.922 -42.406 -18.594 1 55.81 313 LYS B N 1
ATOM 7115 C CA . LYS B 1 313 ? 27 -42.562 -17.609 1 55.81 313 LYS B CA 1
ATOM 7116 C C . LYS B 1 313 ? 27.047 -41.375 -16.641 1 55.81 313 LYS B C 1
ATOM 7118 O O . LYS B 1 313 ? 27.344 -41.531 -15.461 1 55.81 313 LYS B O 1
ATOM 7123 N N . ASP B 1 314 ? 26.672 -40.281 -17.172 1 57.78 314 ASP B N 1
ATOM 7124 C CA . ASP B 1 314 ? 26.766 -39.062 -16.359 1 57.78 314 ASP B CA 1
ATOM 7125 C C . ASP B 1 314 ? 25.547 -38.906 -15.445 1 57.78 314 ASP B C 1
ATOM 7127 O O . ASP B 1 314 ? 25.562 -38.125 -14.508 1 57.78 314 ASP B O 1
ATOM 7131 N N . MET B 1 315 ? 24.484 -39.656 -15.844 1 56.97 315 MET B N 1
ATOM 7132 C CA . MET B 1 315 ? 23.281 -39.594 -15.023 1 56.97 315 MET B CA 1
ATOM 7133 C C . MET B 1 315 ? 23.391 -40.531 -13.82 1 56.97 315 MET B C 1
ATOM 7135 O O . MET B 1 315 ? 22.547 -40.531 -12.93 1 56.97 315 MET B O 1
ATOM 7139 N N . GLN B 1 316 ? 24.312 -41.438 -13.781 1 53.28 316 GLN B N 1
ATOM 7140 C CA . GLN B 1 316 ? 24.516 -42.344 -12.641 1 53.28 316 GLN B CA 1
ATOM 7141 C C . GLN B 1 316 ? 25.047 -41.562 -11.438 1 53.28 316 GLN B C 1
ATOM 7143 O O . GLN B 1 316 ? 26.062 -40.875 -11.539 1 53.28 316 GLN B O 1
ATOM 7148 N N . CYS B 1 317 ? 24.156 -41.062 -10.602 1 52.31 317 CYS B N 1
ATOM 7149 C CA . CYS B 1 317 ? 24.328 -40.281 -9.383 1 52.31 317 CYS B CA 1
ATOM 7150 C C . CYS B 1 317 ? 25.656 -40.625 -8.695 1 52.31 317 CYS B C 1
ATOM 7152 O O . CYS B 1 317 ? 26.328 -39.75 -8.164 1 52.31 317 CYS B O 1
ATOM 7154 N N . CYS B 1 318 ? 25.719 -41.969 -8.234 1 45.41 318 CYS B N 1
ATOM 7155 C CA . CYS B 1 318 ? 26.656 -42.469 -7.234 1 45.41 318 CYS B CA 1
ATOM 7156 C C . CYS B 1 318 ? 28.047 -42.625 -7.82 1 45.41 318 CYS B C 1
ATOM 7158 O O . CYS B 1 318 ? 28.922 -43.25 -7.195 1 45.41 318 CYS B O 1
ATOM 7160 N N . GLY B 1 319 ? 28.188 -42.438 -9.125 1 45.22 319 GLY B N 1
ATOM 7161 C CA . GLY B 1 319 ? 29.516 -42.906 -9.43 1 45.22 319 GLY B CA 1
ATOM 7162 C C . GLY B 1 319 ? 30.609 -42 -8.93 1 45.22 319 GLY B C 1
ATOM 7163 O O . GLY B 1 319 ? 30.453 -40.75 -8.938 1 45.22 319 GLY B O 1
ATOM 7164 N N . LYS B 1 320 ? 31.375 -42.375 -8.047 1 45.06 320 LYS B N 1
ATOM 7165 C CA . LYS B 1 320 ? 32.594 -41.875 -7.469 1 45.06 320 LYS B CA 1
ATOM 7166 C C . LYS B 1 320 ? 33.438 -41.156 -8.516 1 45.06 320 LYS B C 1
ATOM 7168 O O . LYS B 1 320 ? 34.375 -41.719 -9.07 1 45.06 320 LYS B O 1
ATOM 7173 N N . SER B 1 321 ? 32.844 -40.594 -9.523 1 48.62 321 SER B N 1
ATOM 7174 C CA . SER B 1 321 ? 33.906 -40.062 -10.336 1 48.62 321 SER B CA 1
ATOM 7175 C C . SER B 1 321 ? 34.5 -38.781 -9.703 1 48.62 321 SER B C 1
ATOM 7177 O O . SER B 1 321 ? 33.75 -37.844 -9.438 1 48.62 321 SER B O 1
ATOM 7179 N N . LYS B 1 322 ? 35.438 -38.969 -8.898 1 50.91 322 LYS B N 1
ATOM 7180 C CA . LYS B 1 322 ? 36.375 -38.062 -8.234 1 50.91 322 LYS B CA 1
ATOM 7181 C C . LYS B 1 322 ? 37.031 -37.125 -9.234 1 50.91 322 LYS B C 1
ATOM 7183 O O . LYS B 1 322 ? 38.219 -37.281 -9.547 1 50.91 322 LYS B O 1
ATOM 7188 N N . SER B 1 323 ? 36.219 -36.656 -10.164 1 56.09 323 SER B N 1
ATOM 7189 C CA . SER B 1 323 ? 37.031 -35.688 -10.922 1 56.09 323 SER B CA 1
ATOM 7190 C C . SER B 1 323 ? 37.375 -34.5 -10.07 1 56.09 323 SER B C 1
ATOM 7192 O O . SER B 1 323 ? 36.625 -34.094 -9.18 1 56.09 323 SER B O 1
ATOM 7194 N N . PRO B 1 324 ? 38.625 -34.156 -10.031 1 54.91 324 PRO B N 1
ATOM 7195 C CA . PRO B 1 324 ? 39.156 -33.031 -9.258 1 54.91 324 PRO B CA 1
ATOM 7196 C C . PRO B 1 324 ? 38.25 -31.781 -9.375 1 54.91 324 PRO B C 1
ATOM 7198 O O . PRO B 1 324 ? 38.156 -31.016 -8.414 1 54.91 324 PRO B O 1
ATOM 7201 N N . THR B 1 325 ? 37.531 -31.719 -10.539 1 59.41 325 THR B N 1
ATOM 7202 C CA . THR B 1 325 ? 36.719 -30.531 -10.742 1 59.41 325 THR B CA 1
ATOM 7203 C C . THR B 1 325 ? 35.469 -30.578 -9.867 1 59.41 325 THR B C 1
ATOM 7205 O O . THR B 1 325 ? 35.031 -29.547 -9.352 1 59.41 325 THR B O 1
ATOM 7208 N N . ASP B 1 326 ? 34.938 -31.75 -9.719 1 62.69 326 ASP B N 1
ATOM 7209 C CA . ASP B 1 326 ? 33.75 -31.922 -8.898 1 62.69 326 ASP B CA 1
ATOM 7210 C C . ASP B 1 326 ? 34.031 -31.656 -7.43 1 62.69 326 ASP B C 1
ATOM 7212 O O . ASP B 1 326 ? 33.219 -31.062 -6.727 1 62.69 326 ASP B O 1
ATOM 7216 N N . LEU B 1 327 ? 35.188 -32.031 -7.059 1 64.31 327 LEU B N 1
ATOM 7217 C CA . LEU B 1 327 ? 35.625 -31.859 -5.672 1 64.31 327 LEU B CA 1
ATOM 7218 C C . LEU B 1 327 ? 35.812 -30.375 -5.355 1 64.31 327 LEU B C 1
ATOM 7220 O O . LEU B 1 327 ? 35.5 -29.922 -4.25 1 64.31 327 LEU B O 1
ATOM 7224 N N . ASP B 1 328 ? 36.156 -29.594 -6.363 1 69.31 328 ASP B N 1
ATOM 7225 C CA . ASP B 1 328 ? 36.438 -28.172 -6.156 1 69.31 328 ASP B CA 1
ATOM 7226 C C . ASP B 1 328 ? 35.125 -27.406 -5.949 1 69.31 328 ASP B C 1
ATOM 7228 O O . ASP B 1 328 ? 35.062 -26.516 -5.094 1 69.31 328 ASP B O 1
ATOM 7232 N N . SER B 1 329 ? 34.125 -27.812 -6.699 1 73.62 329 SER B N 1
ATOM 7233 C CA . SER B 1 329 ? 32.844 -27.109 -6.551 1 73.62 329 SER B CA 1
ATOM 7234 C C . SER B 1 329 ? 32.25 -27.375 -5.184 1 73.62 329 SER B C 1
ATOM 7236 O O . SER B 1 329 ? 31.703 -26.453 -4.555 1 73.62 329 SER B O 1
ATOM 7238 N N . ARG B 1 330 ? 32.375 -28.531 -4.746 1 78.44 330 ARG B N 1
ATOM 7239 C CA . ARG B 1 330 ? 31.828 -28.875 -3.443 1 78.44 330 ARG B CA 1
ATOM 7240 C C . ARG B 1 330 ? 32.594 -28.188 -2.318 1 78.44 330 ARG B C 1
ATOM 7242 O O . ARG B 1 330 ? 32 -27.797 -1.308 1 78.44 330 ARG B O 1
ATOM 7249 N N . ASN B 1 331 ? 33.844 -28.062 -2.537 1 78.69 331 ASN B N 1
ATOM 7250 C CA . ASN B 1 331 ? 34.656 -27.406 -1.521 1 78.69 331 ASN B CA 1
ATOM 7251 C C . ASN B 1 331 ? 34.281 -25.938 -1.373 1 78.69 331 ASN B C 1
ATOM 7253 O O . ASN B 1 331 ? 34.25 -25.406 -0.26 1 78.69 331 ASN B O 1
ATOM 7257 N N . ILE B 1 332 ? 33.969 -25.328 -2.428 1 77.12 332 ILE B N 1
ATOM 7258 C CA . ILE B 1 332 ? 33.562 -23.922 -2.385 1 77.12 332 ILE B CA 1
ATOM 7259 C C . ILE B 1 332 ? 32.25 -23.781 -1.649 1 77.12 332 ILE B C 1
ATOM 7261 O O . ILE B 1 332 ? 32.062 -22.875 -0.829 1 77.12 332 ILE B O 1
ATOM 7265 N N . LEU B 1 333 ? 31.391 -24.688 -2.066 1 82.81 333 LEU B N 1
ATOM 7266 C CA . LEU B 1 333 ? 30.078 -24.641 -1.44 1 82.81 333 LEU B CA 1
ATOM 7267 C C . LEU B 1 333 ? 30.172 -24.906 0.059 1 82.81 333 LEU B C 1
ATOM 7269 O O . LEU B 1 333 ? 29.5 -24.25 0.855 1 82.81 333 LEU B O 1
ATOM 7273 N N . LYS B 1 334 ? 31 -25.812 0.384 1 85.5 334 LYS B N 1
ATOM 7274 C CA . LYS B 1 334 ? 31.203 -26.156 1.792 1 85.5 334 LYS B CA 1
ATOM 7275 C C . LYS B 1 334 ? 31.844 -25 2.547 1 85.5 334 LYS B C 1
ATOM 7277 O O . LYS B 1 334 ? 31.5 -24.719 3.693 1 85.5 334 LYS B O 1
ATOM 7282 N N . GLN B 1 335 ? 32.719 -24.344 1.913 1 83.94 335 GLN B N 1
ATOM 7283 C CA . GLN B 1 335 ? 33.375 -23.188 2.529 1 83.94 335 GLN B CA 1
ATOM 7284 C C . GLN B 1 335 ? 32.375 -22.062 2.781 1 83.94 335 GLN B C 1
ATOM 7286 O O . GLN B 1 335 ? 32.406 -21.422 3.832 1 83.94 335 GLN B O 1
ATOM 7291 N N . GLU B 1 336 ? 31.578 -21.891 1.812 1 82.69 336 GLU B N 1
ATOM 7292 C CA . GLU B 1 336 ? 30.578 -20.844 1.959 1 82.69 336 GLU B CA 1
ATOM 7293 C C . GLU B 1 336 ? 29.594 -21.188 3.074 1 82.69 336 GLU B C 1
ATOM 7295 O O . GLU B 1 336 ? 29.141 -20.312 3.812 1 82.69 336 GLU B O 1
ATOM 7300 N N . TYR B 1 337 ? 29.25 -22.406 3.145 1 86.56 337 TYR B N 1
ATOM 7301 C CA . TYR B 1 337 ? 28.328 -22.844 4.184 1 86.56 337 TYR B CA 1
ATOM 7302 C C . TYR B 1 337 ? 28.953 -22.719 5.566 1 86.56 337 TYR B C 1
ATOM 7304 O O . TYR B 1 337 ? 28.297 -22.297 6.516 1 86.56 337 TYR B O 1
ATOM 7312 N N . ASP B 1 338 ? 30.219 -23.062 5.633 1 88.19 338 ASP B N 1
ATOM 7313 C CA . ASP B 1 338 ? 30.922 -23.016 6.906 1 88.19 338 ASP B CA 1
ATOM 7314 C C . ASP B 1 338 ? 31.125 -21.562 7.371 1 88.19 338 ASP B C 1
ATOM 7316 O O . ASP B 1 338 ? 31.172 -21.297 8.57 1 88.19 338 ASP B O 1
ATOM 7320 N N . LYS B 1 339 ? 31.203 -20.703 6.438 1 87.06 339 LYS B N 1
ATOM 7321 C CA . LYS B 1 339 ? 31.359 -19.281 6.766 1 87.06 339 LYS B CA 1
ATOM 7322 C C . LYS B 1 339 ? 30.125 -18.75 7.488 1 87.06 339 LYS B C 1
ATOM 7324 O O . LYS B 1 339 ? 30.203 -17.766 8.234 1 87.06 339 LYS B O 1
ATOM 7329 N N . MET B 1 340 ? 29.016 -19.312 7.297 1 88.69 340 MET B N 1
ATOM 7330 C CA . MET B 1 340 ? 27.781 -18.844 7.898 1 88.69 340 MET B CA 1
ATOM 7331 C C . MET B 1 340 ? 27.719 -19.203 9.383 1 88.69 340 MET B C 1
ATOM 7333 O O . MET B 1 340 ? 26.984 -18.578 10.148 1 88.69 340 MET B O 1
ATOM 7337 N N . GLY B 1 341 ? 28.5 -20.062 9.875 1 86.44 341 GLY B N 1
ATOM 7338 C CA . GLY B 1 341 ? 28.531 -20.406 11.281 1 86.44 341 GLY B CA 1
ATOM 7339 C C . GLY B 1 341 ? 27.297 -21.156 11.742 1 86.44 341 GLY B C 1
ATOM 7340 O O . GLY B 1 341 ? 26.531 -21.656 10.914 1 86.44 341 GLY B O 1
ATOM 7341 N N . PRO B 1 342 ? 27.172 -21.25 13.023 1 88.56 342 PRO B N 1
ATOM 7342 C CA . PRO B 1 342 ? 25.984 -21.938 13.539 1 88.56 342 PRO B CA 1
ATOM 7343 C C . PRO B 1 342 ? 24.719 -21.109 13.391 1 88.56 342 PRO B C 1
ATOM 7345 O O . PRO B 1 342 ? 24.781 -19.922 13.062 1 88.56 342 PRO B O 1
ATOM 7348 N N . LEU B 1 343 ? 23.641 -21.797 13.547 1 90.12 343 LEU B N 1
ATOM 7349 C CA . LEU B 1 343 ? 22.359 -21.109 13.43 1 90.12 343 LEU B CA 1
ATOM 7350 C C . LEU B 1 343 ? 22.266 -19.953 14.414 1 90.12 343 LEU B C 1
ATOM 7352 O O . LEU B 1 343 ? 22.453 -20.141 15.617 1 90.12 343 LEU B O 1
ATOM 7356 N N . SER B 1 344 ? 22.094 -18.828 13.898 1 90.94 344 SER B N 1
ATOM 7357 C CA . SER B 1 344 ? 21.938 -17.625 14.727 1 90.94 344 SER B CA 1
ATOM 7358 C C . SER B 1 344 ? 20.547 -17.562 15.352 1 90.94 344 SER B C 1
ATOM 7360 O O . SER B 1 344 ? 19.641 -18.266 14.922 1 90.94 344 SER B O 1
ATOM 7362 N N . TYR B 1 345 ? 20.422 -16.797 16.406 1 92.5 345 TYR B N 1
ATOM 7363 C CA . TYR B 1 345 ? 19.156 -16.578 17.078 1 92.5 345 TYR B CA 1
ATOM 7364 C C . TYR B 1 345 ? 18.094 -16.094 16.094 1 92.5 345 TYR B C 1
ATOM 7366 O O . TYR B 1 345 ? 16.953 -16.562 16.109 1 92.5 345 TYR B O 1
ATOM 7374 N N . GLN B 1 346 ? 18.5 -15.195 15.219 1 93.94 346 GLN B N 1
ATOM 7375 C CA . GLN B 1 346 ? 17.562 -14.609 14.266 1 93.94 346 GLN B CA 1
ATOM 7376 C C . GLN B 1 346 ? 17.062 -15.648 13.258 1 93.94 346 GLN B C 1
ATOM 7378 O O . GLN B 1 346 ? 15.891 -15.648 12.883 1 93.94 346 GLN B O 1
ATOM 7383 N N . GLU B 1 347 ? 17.938 -16.5 12.852 1 94.25 347 GLU B N 1
ATOM 7384 C CA . GLU B 1 347 ? 17.562 -17.562 11.93 1 94.25 347 GLU B CA 1
ATOM 7385 C C . GLU B 1 347 ? 16.578 -18.531 12.578 1 94.25 347 GLU B C 1
ATOM 7387 O O . GLU B 1 347 ? 15.609 -18.969 11.938 1 94.25 347 GLU B O 1
ATOM 7392 N N . VAL B 1 348 ? 16.812 -18.797 13.781 1 94.75 348 VAL B N 1
ATOM 7393 C CA . VAL B 1 348 ? 15.953 -19.734 14.5 1 94.75 348 VAL B CA 1
ATOM 7394 C C . VAL B 1 348 ? 14.57 -19.125 14.703 1 94.75 348 VAL B C 1
ATOM 7396 O O . VAL B 1 348 ? 13.555 -19.797 14.5 1 94.75 348 VAL B O 1
ATOM 7399 N N . VAL B 1 349 ? 14.562 -17.891 15.141 1 95.31 349 VAL B N 1
ATOM 7400 C CA . VAL B 1 349 ? 13.281 -17.219 15.352 1 95.31 349 VAL B CA 1
ATOM 7401 C C . VAL B 1 349 ? 12.5 -17.188 14.039 1 95.31 349 VAL B C 1
ATOM 7403 O O . VAL B 1 349 ? 11.305 -17.469 14.016 1 95.31 349 VAL B O 1
ATOM 7406 N N . THR B 1 350 ? 13.156 -16.844 12.969 1 95.56 350 THR B N 1
ATOM 7407 C CA . THR B 1 350 ? 12.516 -16.781 11.656 1 95.56 350 THR B CA 1
ATOM 7408 C C . THR B 1 350 ? 11.992 -18.156 11.258 1 95.56 350 THR B C 1
ATOM 7410 O O . THR B 1 350 ? 10.875 -18.281 10.75 1 95.56 350 THR B O 1
ATOM 7413 N N . LEU B 1 351 ? 12.773 -19.172 11.461 1 94.44 351 LEU B N 1
ATOM 7414 C CA . LEU B 1 351 ? 12.383 -20.531 11.125 1 94.44 351 LEU B CA 1
ATOM 7415 C C . LEU B 1 351 ? 11.18 -20.969 11.953 1 94.44 351 LEU B C 1
ATOM 7417 O O . LEU B 1 351 ? 10.266 -21.609 11.438 1 94.44 351 LEU B O 1
ATOM 7421 N N . VAL B 1 352 ? 11.203 -20.656 13.211 1 96.12 352 VAL B N 1
ATOM 7422 C CA . VAL B 1 352 ? 10.109 -21.016 14.102 1 96.12 352 VAL B CA 1
ATOM 7423 C C . VAL B 1 352 ? 8.82 -20.328 13.656 1 96.12 352 VAL B C 1
ATOM 7425 O O . VAL B 1 352 ? 7.766 -20.969 13.594 1 96.12 352 VAL B O 1
ATOM 7428 N N . ILE B 1 353 ? 8.891 -19.062 13.352 1 96.5 353 ILE B N 1
ATOM 7429 C CA . ILE B 1 353 ? 7.715 -18.328 12.906 1 96.5 353 ILE B CA 1
ATOM 7430 C C . ILE B 1 353 ? 7.219 -18.906 11.578 1 96.5 353 ILE B C 1
ATOM 7432 O O . ILE B 1 353 ? 6.012 -19.016 11.359 1 96.5 353 ILE B O 1
ATOM 7436 N N . PHE B 1 354 ? 8.141 -19.266 10.727 1 93.38 354 PHE B N 1
ATOM 7437 C CA . PHE B 1 354 ? 7.789 -19.891 9.453 1 93.38 354 PHE 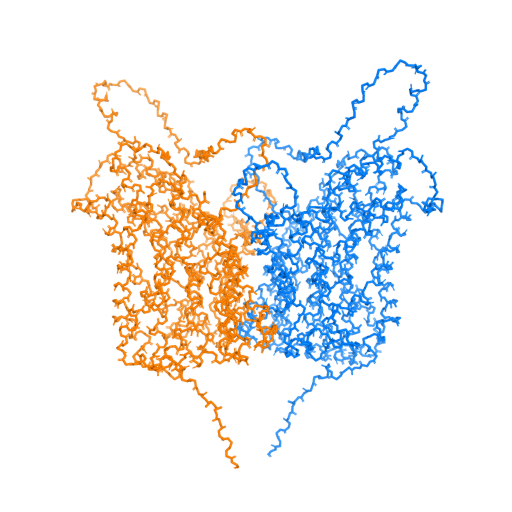B CA 1
ATOM 7438 C C . PHE B 1 354 ? 7.023 -21.188 9.688 1 93.38 354 PHE B C 1
ATOM 7440 O O . PHE B 1 354 ? 5.973 -21.406 9.078 1 93.38 354 PHE B O 1
ATOM 7447 N N . LEU B 1 355 ? 7.527 -22.016 10.492 1 93.25 355 LEU B N 1
ATOM 7448 C CA . LEU B 1 355 ? 6.918 -23.312 10.766 1 93.25 355 LEU B CA 1
ATOM 7449 C C . LEU B 1 355 ? 5.559 -23.141 11.438 1 93.25 355 LEU B C 1
ATOM 7451 O O . LEU B 1 355 ? 4.613 -23.875 11.125 1 93.25 355 LEU B O 1
ATOM 7455 N N . LEU B 1 356 ? 5.449 -22.188 12.344 1 94.81 356 LEU B N 1
ATOM 7456 C CA . LEU B 1 356 ? 4.172 -21.938 12.992 1 94.81 356 LEU B CA 1
ATOM 7457 C C . LEU B 1 356 ? 3.135 -21.438 11.984 1 94.81 356 LEU B C 1
ATOM 7459 O O . LEU B 1 356 ? 1.973 -21.859 12.039 1 94.81 356 LEU B O 1
ATOM 7463 N N . MET B 1 357 ? 3.523 -20.578 11.102 1 92.75 357 MET B N 1
ATOM 7464 C CA . MET B 1 357 ? 2.625 -20.078 10.07 1 92.75 357 MET B CA 1
ATOM 7465 C C . MET B 1 357 ? 2.158 -21.203 9.156 1 92.75 357 MET B C 1
ATOM 7467 O O . MET B 1 357 ? 0.962 -21.344 8.891 1 92.75 357 MET B O 1
ATOM 7471 N N . ALA B 1 358 ? 3.094 -22.047 8.719 1 87.5 358 ALA B N 1
ATOM 7472 C CA . ALA B 1 358 ? 2.77 -23.188 7.852 1 87.5 358 ALA B CA 1
ATOM 7473 C C . ALA B 1 358 ? 1.841 -24.172 8.555 1 87.5 358 ALA B C 1
ATOM 7475 O O . ALA B 1 358 ? 0.845 -24.609 7.98 1 87.5 358 ALA B O 1
ATOM 7476 N N . LEU B 1 359 ? 2.17 -24.422 9.766 1 89.81 359 LEU B N 1
ATOM 7477 C CA . LEU B 1 359 ? 1.358 -25.359 10.547 1 89.81 359 LEU B CA 1
ATOM 7478 C C . LEU B 1 359 ? -0.05 -24.812 10.75 1 89.81 359 LEU B C 1
ATOM 7480 O O . LEU B 1 359 ? -1.022 -25.562 10.742 1 89.81 359 LEU B O 1
ATOM 7484 N N . SER B 1 360 ? -0.106 -23.531 10.969 1 90.75 360 SER B N 1
ATOM 7485 C CA . SER B 1 360 ? -1.417 -22.922 11.164 1 90.75 360 SER B CA 1
ATOM 7486 C C . SER B 1 360 ? -2.283 -23.062 9.914 1 90.75 360 SER B C 1
ATOM 7488 O O . SER B 1 360 ? -3.5 -23.25 10.016 1 90.75 360 SER B O 1
ATOM 7490 N N . TRP B 1 361 ? -1.777 -23.047 8.742 1 85.94 361 TRP B N 1
ATOM 7491 C CA . TRP B 1 361 ? -2.52 -23.172 7.496 1 85.94 361 TRP B CA 1
ATOM 7492 C C . TRP B 1 361 ? -2.996 -24.609 7.297 1 85.94 361 TRP B C 1
ATOM 7494 O O . TRP B 1 361 ? -4.137 -24.844 6.883 1 85.94 361 TRP B O 1
ATOM 7504 N N . PHE B 1 362 ? -2.184 -25.531 7.684 1 82.69 362 PHE B N 1
ATOM 7505 C CA . PHE B 1 362 ? -2.514 -26.938 7.484 1 82.69 362 PHE B CA 1
ATOM 7506 C C . PHE B 1 362 ? -3.537 -27.406 8.516 1 82.69 362 PHE B C 1
ATOM 7508 O O . PHE B 1 362 ? -4.328 -28.312 8.242 1 82.69 362 PHE B O 1
ATOM 7515 N N . THR B 1 363 ? -3.562 -26.75 9.648 1 85.69 363 THR B N 1
ATOM 7516 C CA . THR B 1 363 ? -4.414 -27.234 10.727 1 85.69 363 THR B CA 1
ATOM 7517 C C . THR B 1 363 ? -5.668 -26.375 10.859 1 85.69 363 THR B C 1
ATOM 7519 O O . THR B 1 363 ? -6.457 -26.562 11.789 1 85.69 363 THR B O 1
ATOM 7522 N N . ARG B 1 364 ? -5.777 -25.453 10.039 1 83 364 ARG B N 1
ATOM 7523 C CA . ARG B 1 364 ? -6.953 -24.594 10.172 1 83 364 ARG B CA 1
ATOM 7524 C C . ARG B 1 364 ? -8.242 -25.391 10 1 83 364 ARG B C 1
ATOM 7526 O O . ARG B 1 364 ? -9.125 -25.359 10.859 1 83 364 ARG B O 1
ATOM 7533 N N . ASP B 1 365 ? -8.406 -26.062 8.914 1 77.25 365 ASP B N 1
ATOM 7534 C CA . ASP B 1 365 ? -9.547 -26.922 8.633 1 77.25 365 ASP B CA 1
ATOM 7535 C C . ASP B 1 365 ? -9.117 -28.156 7.836 1 77.25 365 ASP B C 1
ATOM 7537 O O . ASP B 1 365 ? -9.422 -28.266 6.645 1 77.25 365 ASP B O 1
ATOM 7541 N N . PRO B 1 366 ? -8.539 -29.125 8.406 1 70.75 366 PRO B N 1
ATOM 7542 C CA . PRO B 1 366 ? -8.023 -30.297 7.68 1 70.75 366 PRO B CA 1
ATOM 7543 C C . PRO B 1 366 ? -9.141 -31.234 7.215 1 70.75 366 PRO B C 1
ATOM 7545 O O . PRO B 1 366 ? -8.93 -32.031 6.312 1 70.75 366 PRO B O 1
ATOM 7548 N N . GLY B 1 367 ? -10.398 -30.953 7.609 1 66.44 367 GLY B N 1
ATOM 7549 C CA . GLY B 1 367 ? -11.523 -31.766 7.176 1 66.44 367 GLY B CA 1
ATOM 7550 C C . GLY B 1 367 ? -11.703 -33.031 8.008 1 66.44 367 GLY B C 1
ATOM 7551 O O . GLY B 1 367 ? -12.836 -33.438 8.281 1 66.44 367 GLY B O 1
ATOM 7552 N N . PHE B 1 368 ? -10.547 -33.719 8.477 1 69.44 368 PHE B N 1
ATOM 7553 C CA . PHE B 1 368 ? -10.633 -34.969 9.227 1 69.44 368 PHE B CA 1
ATOM 7554 C C . PHE B 1 368 ? -10.805 -34.688 10.711 1 69.44 368 PHE B C 1
ATOM 7556 O O . PHE B 1 368 ? -11.438 -35.469 11.43 1 69.44 368 PHE B O 1
ATOM 7563 N N . ILE B 1 369 ? -10.242 -33.625 11.25 1 73.31 369 ILE B N 1
ATOM 7564 C CA . ILE B 1 369 ? -10.383 -33.188 12.633 1 73.31 369 ILE B CA 1
ATOM 7565 C C . ILE B 1 369 ? -10.719 -31.688 12.672 1 73.31 369 ILE B C 1
ATOM 7567 O O . ILE B 1 369 ? -10.383 -30.938 11.742 1 73.31 369 ILE B O 1
ATOM 7571 N N . PRO B 1 370 ? -11.516 -31.453 13.672 1 79.5 370 PRO B N 1
ATOM 7572 C CA . PRO B 1 370 ? -11.766 -30 13.773 1 79.5 370 PRO B CA 1
ATOM 7573 C C . PRO B 1 370 ? -10.477 -29.203 13.938 1 79.5 370 PRO B C 1
ATOM 7575 O O . PRO B 1 370 ? -9.586 -29.594 14.695 1 79.5 370 PRO B O 1
ATOM 7578 N N . GLY B 1 371 ? -10.234 -28.328 13.109 1 81 371 GLY B N 1
ATOM 7579 C CA . GLY B 1 371 ? -9.062 -27.453 13.156 1 81 371 GLY B CA 1
ATOM 7580 C C . GLY B 1 371 ? -9.195 -26.328 14.148 1 81 371 GLY B C 1
ATOM 7581 O O . GLY B 1 371 ? -10.18 -26.25 14.883 1 81 371 GLY B O 1
ATOM 7582 N N . TRP B 1 372 ? -8.156 -25.469 14.18 1 83.94 372 TRP B N 1
ATOM 7583 C CA . TRP B 1 372 ? -8.148 -24.391 15.156 1 83.94 372 TRP B CA 1
ATOM 7584 C C . TRP B 1 372 ? -9.195 -23.328 14.812 1 83.94 372 TRP B C 1
ATOM 7586 O O . TRP B 1 372 ? -9.578 -22.531 15.664 1 83.94 372 TRP B O 1
ATOM 7596 N N . ASP B 1 373 ? -9.711 -23.344 13.641 1 80.62 373 ASP B N 1
ATOM 7597 C CA . ASP B 1 373 ? -10.789 -22.453 13.25 1 80.62 373 ASP B CA 1
ATOM 7598 C C . ASP B 1 373 ? -12.055 -22.734 14.055 1 80.62 373 ASP B C 1
ATOM 7600 O O . ASP B 1 373 ? -12.836 -21.828 14.352 1 80.62 373 ASP B O 1
ATOM 7604 N N . SER B 1 374 ? -12.281 -24 14.375 1 77.12 374 SER B N 1
ATOM 7605 C CA . SER B 1 374 ? -13.469 -24.422 15.125 1 77.12 374 SER B CA 1
ATOM 7606 C C . SER B 1 374 ? -13.203 -24.422 16.625 1 77.12 374 SER B C 1
ATOM 7608 O O . SER B 1 374 ? -14.125 -24.266 17.422 1 77.12 374 SER B O 1
ATOM 7610 N N . LEU B 1 375 ? -12.023 -24.516 16.969 1 73.62 375 LEU B N 1
ATOM 7611 C CA . LEU B 1 375 ? -11.695 -24.688 18.375 1 73.62 375 LEU B CA 1
ATOM 7612 C C . LEU B 1 375 ? -11.625 -23.344 19.078 1 73.62 375 LEU B C 1
ATOM 7614 O O . LEU B 1 375 ? -11.953 -23.234 20.266 1 73.62 375 LEU B O 1
ATOM 7618 N N . PHE B 1 376 ? -11.203 -22.406 18.312 1 73.88 376 PHE B N 1
ATOM 7619 C CA . PHE B 1 376 ? -11.023 -21.109 18.938 1 73.88 376 PHE B CA 1
ATOM 7620 C C . PHE B 1 376 ? -12.047 -20.109 18.422 1 73.88 376 PHE B C 1
ATOM 7622 O O . PHE B 1 376 ? -11.844 -19.5 17.359 1 73.88 376 PHE B O 1
ATOM 7629 N N . GLY B 1 377 ? -13.148 -20.078 19.109 1 70.5 377 GLY B N 1
ATOM 7630 C CA . GLY B 1 377 ? -14.117 -19.062 18.766 1 70.5 377 GLY B CA 1
ATOM 7631 C C . GLY B 1 377 ? -15.102 -19.5 17.703 1 70.5 377 GLY B C 1
ATOM 7632 O O . GLY B 1 377 ? -15.359 -20.703 17.547 1 70.5 377 GLY B O 1
ATOM 7633 N N . LEU B 1 378 ? -15.695 -18.547 17.047 1 77.81 378 LEU B N 1
ATOM 7634 C CA . LEU B 1 378 ? -16.734 -18.797 16.062 1 77.81 378 LEU B CA 1
ATOM 7635 C C . LEU B 1 378 ? -16.141 -19.234 14.727 1 77.81 378 LEU B C 1
ATOM 7637 O O . LEU B 1 378 ? -15.125 -18.672 14.281 1 77.81 378 LEU B O 1
ATOM 7641 N N . LYS B 1 379 ? -16.688 -20.234 14.281 1 80.44 379 LYS B N 1
ATOM 7642 C CA . LYS B 1 379 ? -16.234 -20.766 13 1 80.44 379 LYS B CA 1
ATOM 7643 C C . LYS B 1 379 ? -16.531 -19.797 11.859 1 80.44 379 LYS B C 1
ATOM 7645 O O . LYS B 1 379 ? -17.609 -19.172 11.844 1 80.44 379 LYS B O 1
ATOM 7650 N N . GLY B 1 380 ? -15.609 -19.578 10.953 1 80.31 380 GLY B N 1
ATOM 7651 C CA . GLY B 1 380 ? -15.875 -18.812 9.742 1 80.31 380 GLY B CA 1
ATOM 7652 C C . GLY B 1 380 ? -15.375 -17.391 9.805 1 80.31 380 GLY B C 1
ATOM 7653 O O . GLY B 1 380 ? -15.43 -16.656 8.82 1 80.31 380 GLY B O 1
ATOM 7654 N N . TYR B 1 381 ? -14.828 -16.953 10.891 1 88.44 381 TYR B N 1
ATOM 7655 C CA . TYR B 1 381 ? -14.344 -15.586 11.055 1 88.44 381 TYR B CA 1
ATOM 7656 C C . TYR B 1 381 ? -12.883 -15.469 10.656 1 88.44 381 TYR B C 1
ATOM 7658 O O . TYR B 1 381 ? -12.438 -14.422 10.18 1 88.44 381 TYR B O 1
ATOM 7666 N N . LYS B 1 382 ? -12.258 -16.594 10.781 1 90.12 382 LYS B N 1
ATOM 7667 C CA . LYS B 1 382 ? -10.812 -16.594 10.57 1 90.12 382 LYS B CA 1
ATOM 7668 C C . LYS B 1 382 ? -10.461 -17.125 9.188 1 90.12 382 LYS B C 1
ATOM 7670 O O . LYS B 1 382 ? -11.172 -17.984 8.648 1 90.12 382 LYS B O 1
ATOM 7675 N N . SER B 1 383 ? -9.461 -16.594 8.602 1 87.81 383 SER B N 1
ATOM 7676 C CA . SER B 1 383 ? -8.922 -17.062 7.32 1 87.81 383 SER B CA 1
ATOM 7677 C C . SER B 1 383 ? -7.414 -17.25 7.391 1 87.81 383 SER B C 1
ATOM 7679 O O . SER B 1 383 ? -6.812 -17.094 8.453 1 87.81 383 SER B O 1
ATOM 7681 N N . ASP B 1 384 ? -6.793 -17.703 6.355 1 86.81 384 ASP B N 1
ATOM 7682 C CA . ASP B 1 384 ? -5.344 -17.859 6.285 1 86.81 384 ASP B CA 1
ATOM 7683 C C . ASP B 1 384 ? -4.637 -16.516 6.488 1 86.81 384 ASP B C 1
ATOM 7685 O O . ASP B 1 384 ? -3.512 -16.469 6.988 1 86.81 384 ASP B O 1
ATOM 7689 N N . ALA B 1 385 ? -5.355 -15.469 6.117 1 91 385 ALA B N 1
ATOM 7690 C CA . ALA B 1 385 ? -4.789 -14.133 6.289 1 91 385 ALA B CA 1
ATOM 7691 C C . ALA B 1 385 ? -4.629 -13.797 7.77 1 91 385 ALA B C 1
ATOM 7693 O O . ALA B 1 385 ? -3.678 -13.109 8.156 1 91 385 ALA B O 1
ATOM 7694 N N . THR B 1 386 ? -5.508 -14.289 8.586 1 93.88 386 THR B N 1
ATOM 7695 C CA . THR B 1 386 ? -5.48 -14 10.016 1 93.88 386 THR B CA 1
ATOM 7696 C C . THR B 1 386 ? -4.188 -14.508 10.641 1 93.88 386 THR B C 1
ATOM 7698 O O . THR B 1 386 ? -3.506 -13.766 11.352 1 93.88 386 THR B O 1
ATOM 7701 N N . SER B 1 387 ? -3.85 -15.758 10.328 1 93.31 387 SER B N 1
ATOM 7702 C CA . SER B 1 387 ? -2.617 -16.328 10.867 1 93.31 387 SER B CA 1
ATOM 7703 C C . SER B 1 387 ? -1.389 -15.641 10.273 1 93.31 387 SER B C 1
ATOM 7705 O O . SER B 1 387 ? -0.409 -15.391 10.977 1 93.31 387 SER B O 1
ATOM 7707 N N . ALA B 1 388 ? -1.493 -15.406 8.992 1 93.44 388 ALA B N 1
ATOM 7708 C CA . ALA B 1 388 ? -0.353 -14.773 8.328 1 93.44 388 ALA B CA 1
ATOM 7709 C C . ALA B 1 388 ? -0.026 -13.43 8.961 1 93.44 388 ALA B C 1
ATOM 7711 O O . ALA B 1 388 ? 1.135 -13.148 9.273 1 93.44 388 ALA B O 1
ATOM 7712 N N . ILE B 1 389 ? -0.991 -12.586 9.211 1 96.19 389 ILE B N 1
ATOM 7713 C CA . ILE B 1 389 ? -0.783 -11.25 9.766 1 96.19 389 ILE B CA 1
ATOM 7714 C C . ILE B 1 389 ? -0.335 -11.367 11.219 1 96.19 389 ILE B C 1
ATOM 7716 O O . ILE B 1 389 ? 0.502 -10.586 11.68 1 96.19 389 ILE B O 1
ATOM 7720 N N . LEU B 1 390 ? -0.891 -12.297 11.93 1 96.44 390 LEU B N 1
ATOM 7721 C CA . LEU B 1 390 ? -0.504 -12.508 13.32 1 96.44 390 LEU B CA 1
ATOM 7722 C C . LEU B 1 390 ? 0.986 -12.805 13.438 1 96.44 390 LEU B C 1
ATOM 7724 O O . LEU B 1 390 ? 1.708 -12.133 14.172 1 96.44 390 LEU B O 1
ATOM 7728 N N . PHE B 1 391 ? 1.388 -13.766 12.711 1 96.44 391 PHE B N 1
ATOM 7729 C CA . PHE B 1 391 ? 2.785 -14.172 12.797 1 96.44 391 PHE B CA 1
ATOM 7730 C C . PHE B 1 391 ? 3.693 -13.125 12.164 1 96.44 391 PHE B C 1
ATOM 7732 O O . PHE B 1 391 ? 4.824 -12.922 12.617 1 96.44 391 PHE B O 1
ATOM 7739 N N . GLY B 1 392 ? 3.232 -12.531 11.062 1 96.06 392 GLY B N 1
ATOM 7740 C CA . GLY B 1 392 ? 3.982 -11.406 10.523 1 96.06 392 GLY B CA 1
ATOM 7741 C C . GLY B 1 392 ? 4.164 -10.273 11.523 1 96.06 392 GLY B C 1
ATOM 7742 O O . GLY B 1 392 ? 5.262 -9.727 11.648 1 96.06 392 GLY B O 1
ATOM 7743 N N . PHE B 1 393 ? 3.098 -9.945 12.234 1 96.56 393 PHE B N 1
ATOM 7744 C CA . PHE B 1 393 ? 3.117 -8.891 13.242 1 96.56 393 PHE B CA 1
ATOM 7745 C C . PHE B 1 393 ? 4.117 -9.219 14.352 1 96.56 393 PHE B C 1
ATOM 7747 O O . PHE B 1 393 ? 4.801 -8.328 14.859 1 96.56 393 PHE B O 1
ATOM 7754 N N . LEU B 1 394 ? 4.262 -10.445 14.75 1 95.94 394 LEU B N 1
ATOM 7755 C CA . LEU B 1 394 ? 5.172 -10.875 15.805 1 95.94 394 LEU B CA 1
ATOM 7756 C C . LEU B 1 394 ? 6.617 -10.531 15.445 1 95.94 394 LEU B C 1
ATOM 7758 O O . LEU B 1 394 ? 7.434 -10.273 16.328 1 95.94 394 LEU B O 1
ATOM 7762 N N . LEU B 1 395 ? 6.891 -10.484 14.211 1 96.19 395 LEU B N 1
ATOM 7763 C CA . LEU B 1 395 ? 8.25 -10.203 13.773 1 96.19 395 LEU B CA 1
ATOM 7764 C C . LEU B 1 395 ? 8.602 -8.742 14.008 1 96.19 395 LEU B C 1
ATOM 7766 O O . LEU B 1 395 ? 9.781 -8.383 14.047 1 96.19 395 LEU B O 1
ATOM 7770 N N . PHE B 1 396 ? 7.609 -7.887 14.156 1 94.88 396 PHE B N 1
ATOM 7771 C CA . PHE B 1 396 ? 7.844 -6.48 14.461 1 94.88 396 PHE B CA 1
ATOM 7772 C C . PHE B 1 396 ? 8.109 -6.293 15.953 1 94.88 396 PHE B C 1
ATOM 7774 O O . PHE B 1 396 ? 8.641 -5.258 16.375 1 94.88 396 PHE B O 1
ATOM 7781 N N . ILE B 1 397 ? 7.754 -7.285 16.734 1 92 397 ILE B N 1
ATOM 7782 C CA . ILE B 1 397 ? 7.777 -7.102 18.172 1 92 397 ILE B CA 1
ATOM 7783 C C . ILE B 1 397 ? 8.938 -7.895 18.781 1 92 397 ILE B C 1
ATOM 7785 O O . ILE B 1 397 ? 9.547 -7.465 19.766 1 92 397 ILE B O 1
ATOM 7789 N N . ILE B 1 398 ? 9.258 -9.016 18.25 1 92.19 398 ILE B N 1
ATOM 7790 C CA . ILE B 1 398 ? 10.32 -9.867 18.766 1 92.19 398 ILE B CA 1
ATOM 7791 C C . ILE B 1 398 ? 11.672 -9.172 18.578 1 92.19 398 ILE B C 1
ATOM 7793 O O . ILE B 1 398 ? 12 -8.719 17.484 1 92.19 398 ILE B O 1
ATOM 7797 N N . PRO B 1 399 ? 12.43 -9.055 19.625 1 88.19 399 PRO B N 1
ATOM 7798 C CA . PRO B 1 399 ? 13.734 -8.406 19.516 1 88.19 399 PRO B CA 1
ATOM 7799 C C . PRO B 1 399 ? 14.719 -9.195 18.672 1 88.19 399 PRO B C 1
ATOM 7801 O O . PRO B 1 399 ? 14.711 -10.43 18.688 1 88.19 399 PRO B O 1
ATOM 7804 N N . GLY B 1 400 ? 15.484 -8.492 17.969 1 87.12 400 GLY B N 1
ATOM 7805 C CA . GLY B 1 400 ? 16.469 -9.094 17.094 1 87.12 400 GLY B CA 1
ATOM 7806 C C . GLY B 1 400 ? 17.672 -9.648 17.844 1 87.12 400 GLY B C 1
ATOM 7807 O O . GLY B 1 400 ? 18.484 -10.375 17.266 1 87.12 400 GLY B O 1
ATOM 7808 N N . ARG B 1 401 ? 17.812 -9.25 19.047 1 84.69 401 ARG B N 1
ATOM 7809 C CA . ARG B 1 401 ? 18.891 -9.781 19.875 1 84.69 401 ARG B CA 1
ATOM 7810 C C . ARG B 1 401 ? 18.344 -10.688 20.969 1 84.69 401 ARG B C 1
ATOM 7812 O O . ARG B 1 401 ? 17.234 -10.469 21.469 1 84.69 401 ARG B O 1
ATOM 7819 N N . LYS B 1 402 ? 19.094 -11.672 21.234 1 78.69 402 LYS B N 1
ATOM 7820 C CA . LYS B 1 402 ? 18.688 -12.633 22.266 1 78.69 402 LYS B CA 1
ATOM 7821 C C . LYS B 1 402 ? 18.484 -11.945 23.609 1 78.69 402 LYS B C 1
ATOM 7823 O O . LYS B 1 402 ? 19.344 -11.18 24.047 1 78.69 402 LYS B O 1
ATOM 7828 N N . PRO B 1 403 ? 17.266 -12.125 24.078 1 69.25 403 PRO B N 1
ATOM 7829 C CA . PRO B 1 403 ? 17.031 -11.508 25.391 1 69.25 403 PRO B CA 1
ATOM 7830 C C . PRO B 1 403 ? 18 -12.016 26.453 1 69.25 403 PRO B C 1
ATOM 7832 O O . PRO B 1 403 ? 18.422 -13.172 26.406 1 69.25 403 PRO B O 1
ATOM 7835 N N . GLY B 1 404 ? 18.625 -11.008 27.094 1 61.91 404 GLY B N 1
ATOM 7836 C CA . GLY B 1 404 ? 19.625 -11.305 28.109 1 61.91 404 GLY B CA 1
ATOM 7837 C C . GLY B 1 404 ? 19.234 -12.445 29.031 1 61.91 404 GLY B C 1
ATOM 7838 O O . GLY B 1 404 ? 20.078 -13.219 29.469 1 61.91 404 GLY B O 1
ATOM 7839 N N . TRP B 1 405 ? 17.906 -12.469 29.328 1 55.53 405 TRP B N 1
ATOM 7840 C CA . TRP B 1 405 ? 17.516 -13.5 30.281 1 55.53 405 TRP B CA 1
ATOM 7841 C C . TRP B 1 405 ? 17.734 -14.898 29.703 1 55.53 405 TRP B C 1
ATOM 7843 O O . TRP B 1 405 ? 17.891 -15.867 30.453 1 55.53 405 TRP B O 1
ATOM 7853 N N . LEU B 1 406 ? 17.656 -14.875 28.422 1 53.62 406 LEU B N 1
ATOM 7854 C CA . LEU B 1 406 ? 17.922 -16.156 27.781 1 53.62 406 LEU B CA 1
ATOM 7855 C C . LEU B 1 406 ? 19.422 -16.406 27.672 1 53.62 406 LEU B C 1
ATOM 7857 O O . LEU B 1 406 ? 19.844 -17.531 27.391 1 53.62 406 LEU B O 1
ATOM 7861 N N . CYS B 1 407 ? 20.141 -15.328 27.719 1 50.72 407 CYS B N 1
ATOM 7862 C CA . CYS B 1 407 ? 21.594 -15.453 27.703 1 50.72 407 CYS B CA 1
ATOM 7863 C C . CYS B 1 407 ? 22.109 -15.93 29.047 1 50.72 407 CYS B C 1
ATOM 7865 O O . CYS B 1 407 ? 23.312 -15.992 29.266 1 50.72 407 CYS B O 1
ATOM 7867 N N . CYS B 1 408 ? 21.344 -15.906 30.125 1 41.59 408 CYS B N 1
ATOM 7868 C CA . CYS B 1 408 ? 21.969 -16.203 31.391 1 41.59 408 CYS B CA 1
ATOM 7869 C C . CYS B 1 408 ? 22.812 -17.469 31.297 1 41.59 408 CYS B C 1
ATOM 7871 O O . CYS B 1 408 ? 23.484 -17.859 32.25 1 41.59 408 CYS B O 1
ATOM 7873 N N . ARG B 1 409 ? 22.609 -18.438 30.562 1 38.84 409 ARG B N 1
ATOM 7874 C CA . ARG B 1 409 ? 23.469 -19.562 30.906 1 38.84 409 ARG B CA 1
ATOM 7875 C C . ARG B 1 409 ? 24.922 -19.266 30.594 1 38.84 409 ARG B C 1
ATOM 7877 O O . ARG B 1 409 ? 25.812 -20.047 30.906 1 38.84 409 ARG B O 1
ATOM 7884 N N . SER B 1 410 ? 25.297 -18.641 29.422 1 38.84 410 SER B N 1
ATOM 7885 C CA . SER B 1 410 ? 26.75 -18.688 29.266 1 38.84 410 SER B CA 1
ATOM 7886 C C . SER B 1 410 ? 27.438 -17.688 30.188 1 38.84 410 SER B C 1
ATOM 7888 O O . SER B 1 410 ? 27.062 -16.516 30.234 1 38.84 410 SER B O 1
ATOM 7890 N N . LYS B 1 411 ? 28.141 -18.047 31.344 1 36.38 411 LYS B N 1
ATOM 7891 C CA . LYS B 1 411 ? 28.938 -17.469 32.406 1 36.38 411 LYS B CA 1
ATOM 7892 C C . LYS B 1 411 ? 29.797 -16.312 31.891 1 36.38 411 LYS B C 1
ATOM 7894 O O . LYS B 1 411 ? 30.562 -15.727 32.656 1 36.38 411 LYS B O 1
ATOM 7899 N N . GLY B 1 412 ? 30.5 -16.422 30.688 1 35.84 412 GLY B N 1
ATOM 7900 C CA . GLY B 1 412 ? 31.719 -15.625 30.609 1 35.84 412 GLY B CA 1
ATOM 7901 C C . GLY B 1 412 ? 31.469 -14.141 30.781 1 35.84 412 GLY B C 1
ATOM 7902 O O . GLY B 1 412 ? 30.328 -13.711 30.953 1 35.84 412 GLY B O 1
ATOM 7903 N N . LYS B 1 413 ? 32.531 -13.242 30.141 1 35.09 413 LYS B N 1
ATOM 7904 C CA . LYS B 1 413 ? 33.031 -11.875 30.234 1 35.09 413 LYS B CA 1
ATOM 7905 C C . LYS B 1 413 ? 31.906 -10.859 30.047 1 35.09 413 LYS B C 1
ATOM 7907 O O . LYS B 1 413 ? 31.047 -11.023 29.172 1 35.09 413 LYS B O 1
ATOM 7912 N N . SER B 1 414 ? 31.609 -10.078 31.062 1 34.44 414 SER B N 1
ATOM 7913 C CA . SER B 1 414 ? 30.734 -8.93 31.281 1 34.44 414 SER B CA 1
ATOM 7914 C C . SER B 1 414 ? 30.719 -8.016 30.062 1 34.44 414 SER B C 1
ATOM 7916 O O . SER B 1 414 ? 31.5 -7.07 29.984 1 34.44 414 SER B O 1
ATOM 7918 N N . ARG B 1 415 ? 31.156 -8.492 28.922 1 34.5 415 ARG B N 1
ATOM 7919 C CA . ARG B 1 415 ? 31.125 -7.383 27.969 1 34.5 415 ARG B CA 1
ATOM 7920 C C . ARG B 1 415 ? 29.875 -6.535 28.156 1 34.5 415 ARG B C 1
ATOM 7922 O O . ARG B 1 415 ? 28.797 -7.066 28.391 1 34.5 415 ARG B O 1
ATOM 7929 N N . THR B 1 416 ? 30.078 -5.387 28.656 1 34.72 416 THR B N 1
ATOM 7930 C CA . THR B 1 416 ? 29.156 -4.258 28.812 1 34.72 416 THR B CA 1
ATOM 7931 C C . THR B 1 416 ? 28.031 -4.328 27.781 1 34.72 416 THR B C 1
ATOM 7933 O O . THR B 1 416 ? 28.297 -4.359 26.578 1 34.72 416 THR B O 1
ATOM 7936 N N . PRO B 1 417 ? 26.984 -4.98 28.172 1 37.81 417 PRO B N 1
ATOM 7937 C CA . PRO B 1 417 ? 25.844 -4.957 27.266 1 37.81 417 PRO B CA 1
ATOM 7938 C C . PRO B 1 417 ? 25.656 -3.604 26.578 1 37.81 417 PRO B C 1
ATOM 7940 O O . PRO B 1 417 ? 25.453 -2.592 27.25 1 37.81 417 PRO B O 1
ATOM 7943 N N . GLN B 1 418 ? 26.656 -3.117 25.938 1 36.81 418 GLN B N 1
ATOM 7944 C CA . GLN B 1 418 ? 26.281 -1.905 25.219 1 36.81 418 GLN B CA 1
ATOM 7945 C C . GLN B 1 418 ? 24.797 -1.912 24.859 1 36.81 418 GLN B C 1
ATOM 7947 O O . GLN B 1 418 ? 24.297 -2.881 24.281 1 36.81 418 GLN B O 1
ATOM 7952 N N . ALA B 1 419 ? 23.984 -1.354 25.641 1 39.03 419 ALA B N 1
ATOM 7953 C CA . ALA B 1 419 ? 22.578 -1.023 25.469 1 39.03 419 ALA B CA 1
ATOM 7954 C C . ALA B 1 419 ? 22.219 -0.884 24 1 39.03 419 ALA B C 1
ATOM 7956 O O . ALA B 1 419 ? 22.234 0.219 23.453 1 39.03 419 ALA B O 1
ATOM 7957 N N . ALA B 1 420 ? 22.797 -1.573 23.156 1 41.78 420 ALA B N 1
ATOM 7958 C CA . ALA B 1 420 ? 22.516 -1.487 21.719 1 41.78 420 ALA B CA 1
ATOM 7959 C C . ALA B 1 420 ? 21.031 -1.638 21.438 1 41.78 420 ALA B C 1
ATOM 7961 O O . ALA B 1 420 ? 20.375 -2.521 22 1 41.78 420 ALA B O 1
ATOM 7962 N N . GLU B 1 421 ? 20.234 -0.568 21.281 1 50.03 421 GLU B N 1
ATOM 7963 C CA . GLU B 1 421 ? 18.859 -0.365 20.859 1 50.03 421 GLU B CA 1
ATOM 7964 C C . GLU B 1 421 ? 18.312 -1.589 20.125 1 50.03 421 GLU B C 1
ATOM 7966 O O . GLU B 1 421 ? 18.922 -2.045 19.156 1 50.03 421 GLU B O 1
ATOM 7971 N N . SER B 1 422 ? 17.781 -2.602 20.844 1 60.59 422 SER B N 1
ATOM 7972 C CA . SER B 1 422 ? 17.234 -3.871 20.391 1 60.59 422 SER B CA 1
ATOM 7973 C C . SER B 1 422 ? 16.312 -3.674 19.188 1 60.59 422 SER B C 1
ATOM 7975 O O . SER B 1 422 ? 15.266 -3.037 19.297 1 60.59 422 SER B O 1
ATOM 7977 N N . THR B 1 423 ? 16.797 -3.602 18.031 1 78.75 423 THR B N 1
ATOM 7978 C CA . THR B 1 423 ? 16.047 -3.582 16.781 1 78.75 423 THR B CA 1
ATOM 7979 C C . THR B 1 423 ? 15.227 -4.863 16.625 1 78.75 423 THR B C 1
ATOM 7981 O O . THR B 1 423 ? 15.672 -5.941 17 1 78.75 423 THR B O 1
ATOM 7984 N N . PRO B 1 424 ? 13.969 -4.727 16.344 1 90.88 424 PRO B N 1
ATOM 7985 C CA . PRO B 1 424 ? 13.125 -5.898 16.125 1 90.88 424 PRO B CA 1
ATOM 7986 C C . PRO B 1 424 ? 13.609 -6.773 14.977 1 90.88 424 PRO B C 1
ATOM 7988 O O . PRO B 1 424 ? 14.609 -6.445 14.328 1 90.88 424 PRO B O 1
ATOM 7991 N N . MET B 1 425 ? 13.023 -7.918 14.828 1 94.06 425 MET B N 1
ATOM 7992 C CA . MET B 1 425 ? 13.391 -8.852 13.766 1 94.06 425 MET B CA 1
ATOM 7993 C C . MET B 1 425 ? 13.289 -8.18 12.398 1 94.06 425 MET B C 1
ATOM 7995 O O . MET B 1 425 ? 14.117 -8.43 11.516 1 94.06 425 MET B O 1
ATOM 7999 N N . ILE B 1 426 ? 12.25 -7.379 12.211 1 95.31 426 ILE B N 1
ATOM 8000 C CA . ILE B 1 426 ? 12.117 -6.609 10.984 1 95.31 426 ILE B CA 1
ATOM 8001 C C . ILE B 1 426 ? 11.633 -5.199 11.305 1 95.31 426 ILE B C 1
ATOM 8003 O O . ILE B 1 426 ? 10.906 -4.996 12.281 1 95.31 426 ILE B O 1
ATOM 8007 N N . THR B 1 427 ? 12.078 -4.27 10.547 1 93.88 427 THR B N 1
ATOM 8008 C CA . THR B 1 427 ? 11.609 -2.889 10.633 1 93.88 427 THR B CA 1
ATOM 8009 C C . THR B 1 427 ? 10.531 -2.617 9.586 1 93.88 427 THR B C 1
ATOM 8011 O O . THR B 1 427 ? 10.32 -3.426 8.68 1 93.88 427 THR B O 1
ATOM 8014 N N . TRP B 1 428 ? 9.766 -1.558 9.766 1 93.06 428 TRP B N 1
ATOM 8015 C CA . TRP B 1 428 ? 8.727 -1.185 8.812 1 93.06 428 TRP B CA 1
ATOM 8016 C C . TRP B 1 428 ? 9.32 -0.913 7.434 1 93.06 428 TRP B C 1
ATOM 8018 O O . TRP B 1 428 ? 8.75 -1.294 6.414 1 93.06 428 TRP B O 1
ATOM 8028 N N . LYS B 1 429 ? 10.477 -0.279 7.426 1 92.38 429 LYS B N 1
ATOM 8029 C CA . LYS B 1 429 ? 11.133 0.053 6.168 1 92.38 429 LYS B CA 1
ATOM 8030 C C . LYS B 1 429 ? 11.508 -1.209 5.395 1 92.38 429 LYS B C 1
ATOM 8032 O O . LYS B 1 429 ? 11.352 -1.266 4.172 1 92.38 429 LYS B O 1
ATOM 8037 N N . GLU B 1 430 ? 11.992 -2.195 6.129 1 93.31 430 GLU B N 1
ATOM 8038 C CA . GLU B 1 430 ? 12.344 -3.463 5.496 1 93.31 430 GLU B CA 1
ATOM 8039 C C . GLU B 1 430 ? 11.109 -4.145 4.902 1 93.31 430 GLU B C 1
ATOM 8041 O O . GLU B 1 430 ? 11.18 -4.73 3.82 1 93.31 430 GLU B O 1
ATOM 8046 N N . PHE B 1 431 ? 10 -4.027 5.574 1 94.94 431 PHE B N 1
ATOM 8047 C CA . PHE B 1 431 ? 8.734 -4.527 5.047 1 94.94 431 PHE B CA 1
ATOM 8048 C C . PHE B 1 431 ? 8.336 -3.764 3.789 1 94.94 431 PHE B C 1
ATOM 8050 O O . PHE B 1 431 ? 7.98 -4.367 2.775 1 94.94 431 PHE B O 1
ATOM 8057 N N . GLU B 1 432 ? 8.375 -2.484 3.824 1 93 432 GLU B N 1
ATOM 8058 C CA . GLU B 1 432 ? 7.98 -1.62 2.717 1 93 432 GLU B CA 1
ATOM 8059 C C . GLU B 1 432 ? 8.828 -1.893 1.475 1 93 432 GLU B C 1
ATOM 8061 O O . GLU B 1 432 ? 8.328 -1.82 0.35 1 93 432 GLU B O 1
ATOM 8066 N N . ASP B 1 433 ? 10.07 -2.189 1.701 1 90.56 433 ASP B N 1
ATOM 8067 C CA . ASP B 1 433 ? 10.984 -2.432 0.586 1 90.56 433 ASP B CA 1
ATOM 8068 C C . ASP B 1 433 ? 10.75 -3.812 -0.022 1 90.56 433 ASP B C 1
ATOM 8070 O O . ASP B 1 433 ? 11.031 -4.035 -1.202 1 90.56 433 ASP B O 1
ATOM 8074 N N . CYS B 1 434 ? 10.211 -4.672 0.786 1 89.56 434 CYS B N 1
ATOM 8075 C CA . CYS B 1 434 ? 10.062 -6.055 0.353 1 89.56 434 CYS B CA 1
ATOM 8076 C C . CYS B 1 434 ? 8.734 -6.27 -0.362 1 89.56 434 CYS B C 1
ATOM 8078 O O . CYS B 1 434 ? 8.633 -7.113 -1.253 1 89.56 434 CYS B O 1
ATOM 8080 N N . ILE B 1 435 ? 7.723 -5.52 -0.012 1 91.81 435 ILE B N 1
ATOM 8081 C CA . ILE B 1 435 ? 6.383 -5.723 -0.552 1 91.81 435 ILE B CA 1
ATOM 8082 C C . ILE B 1 435 ? 6.312 -5.18 -1.978 1 91.81 435 ILE B C 1
ATOM 8084 O O . ILE B 1 435 ? 6.781 -4.074 -2.252 1 91.81 435 ILE B O 1
ATOM 8088 N N . PRO B 1 436 ? 5.895 -5.938 -2.941 1 88.75 436 PRO B N 1
ATOM 8089 C CA . PRO B 1 436 ? 5.668 -5.434 -4.297 1 88.75 436 PRO B CA 1
ATOM 8090 C C . PRO B 1 436 ? 4.379 -4.621 -4.414 1 88.75 436 PRO B C 1
ATOM 8092 O O . PRO B 1 436 ? 3.338 -5.156 -4.801 1 88.75 436 PRO B O 1
ATOM 8095 N N . TRP B 1 437 ? 4.438 -3.412 -4.234 1 91.12 437 TRP B N 1
ATOM 8096 C CA . TRP B 1 437 ? 3.271 -2.537 -4.164 1 91.12 437 TRP B CA 1
ATOM 8097 C C . TRP B 1 437 ? 2.506 -2.543 -5.484 1 91.12 437 TRP B C 1
ATOM 8099 O O . TRP B 1 437 ? 1.282 -2.4 -5.5 1 91.12 437 TRP B O 1
ATOM 8109 N N . HIS B 1 438 ? 3.172 -2.68 -6.645 1 89.69 438 HIS B N 1
ATOM 8110 C CA . HIS B 1 438 ? 2.488 -2.705 -7.934 1 89.69 438 HIS B CA 1
ATOM 8111 C C . HIS B 1 438 ? 1.561 -3.91 -8.039 1 89.69 438 HIS B C 1
ATOM 8113 O O . HIS B 1 438 ? 0.505 -3.832 -8.672 1 89.69 438 HIS B O 1
ATOM 8119 N N . ILE B 1 439 ? 1.928 -5.008 -7.367 1 85.38 439 ILE B N 1
ATOM 8120 C CA . ILE B 1 439 ? 1.081 -6.195 -7.371 1 85.38 439 ILE B CA 1
ATOM 8121 C C . ILE B 1 439 ? -0.127 -5.973 -6.465 1 85.38 439 ILE B C 1
ATOM 8123 O O . ILE B 1 439 ? -1.239 -6.395 -6.789 1 85.38 439 ILE B O 1
ATOM 8127 N N . VAL B 1 440 ? 0.128 -5.289 -5.332 1 91.06 440 VAL B N 1
ATOM 8128 C CA . VAL B 1 440 ? -0.958 -4.996 -4.402 1 91.06 440 VAL B CA 1
ATOM 8129 C C . VAL B 1 440 ? -2.059 -4.219 -5.121 1 91.06 440 VAL B C 1
ATOM 8131 O O . VAL B 1 440 ? -3.236 -4.578 -5.035 1 91.06 440 VAL B O 1
ATOM 8134 N N . ILE B 1 441 ? -1.7 -3.258 -5.902 1 93.06 441 ILE B N 1
ATOM 8135 C CA . ILE B 1 441 ? -2.668 -2.406 -6.582 1 93.06 441 ILE B CA 1
ATOM 8136 C C . ILE B 1 441 ? -3.236 -3.139 -7.797 1 93.06 441 ILE B C 1
ATOM 8138 O O . ILE B 1 441 ? -4.422 -2.996 -8.117 1 93.06 441 ILE B O 1
ATOM 8142 N N . LEU B 1 442 ? -2.385 -3.918 -8.469 1 89.25 442 LEU B N 1
ATOM 8143 C CA . LEU B 1 442 ? -2.828 -4.707 -9.609 1 89.25 442 LEU B CA 1
ATOM 8144 C C . LEU B 1 442 ? -3.951 -5.656 -9.211 1 89.25 442 LEU B C 1
ATOM 8146 O O . LEU B 1 442 ? -4.965 -5.754 -9.906 1 89.25 442 LEU B O 1
ATOM 8150 N N . VAL B 1 443 ? -3.742 -6.281 -8.086 1 86.75 443 VAL B N 1
ATOM 8151 C CA . VAL B 1 443 ? -4.734 -7.223 -7.578 1 86.75 443 VAL B CA 1
ATOM 8152 C C . VAL B 1 443 ? -6.035 -6.488 -7.262 1 86.75 443 VAL B C 1
ATOM 8154 O O . VAL B 1 443 ? -7.121 -6.961 -7.602 1 86.75 443 VAL B O 1
ATOM 8157 N N . GLY B 1 444 ? -5.91 -5.359 -6.633 1 91.31 444 GLY B N 1
ATOM 8158 C CA . GLY B 1 444 ? -7.082 -4.547 -6.344 1 91.31 444 GLY B CA 1
ATOM 8159 C C . GLY B 1 444 ? -7.84 -4.125 -7.59 1 91.31 444 GLY B C 1
ATOM 8160 O O . GLY B 1 444 ? -9.07 -4.215 -7.637 1 91.31 444 GLY B O 1
ATOM 8161 N N . GLY B 1 445 ? -7.133 -3.65 -8.617 1 92.25 445 GLY B N 1
ATOM 8162 C CA . GLY B 1 445 ? -7.758 -3.301 -9.883 1 92.25 445 GLY B CA 1
ATOM 8163 C C . GLY B 1 445 ? -8.461 -4.469 -10.547 1 92.25 445 GLY B C 1
ATOM 8164 O O . GLY B 1 445 ? -9.523 -4.301 -11.148 1 92.25 445 GLY B O 1
ATOM 8165 N N . GLY B 1 446 ? -7.859 -5.633 -10.422 1 87.81 446 GLY B N 1
ATOM 8166 C CA . GLY B 1 446 ? -8.492 -6.832 -10.945 1 87.81 446 GLY B CA 1
ATOM 8167 C C . GLY B 1 446 ? -9.812 -7.152 -10.281 1 87.81 446 GLY B C 1
ATOM 8168 O O . GLY B 1 446 ? -10.781 -7.523 -10.953 1 87.81 446 GLY B O 1
ATOM 8169 N N . PHE B 1 447 ? -9.867 -6.941 -8.969 1 88.56 447 PHE B N 1
ATOM 8170 C CA . PHE B 1 447 ? -11.102 -7.184 -8.234 1 88.56 447 PHE B CA 1
ATOM 8171 C C . PHE B 1 447 ? -12.164 -6.16 -8.617 1 88.56 447 PHE B C 1
ATOM 8173 O O . PHE B 1 447 ? -13.344 -6.496 -8.719 1 88.56 447 PHE B O 1
ATOM 8180 N N . ALA B 1 448 ? -11.664 -4.996 -8.75 1 93.25 448 ALA B N 1
ATOM 8181 C CA . ALA B 1 448 ? -12.594 -3.957 -9.188 1 93.25 448 ALA B CA 1
ATOM 8182 C C . ALA B 1 448 ? -13.188 -4.293 -10.547 1 93.25 448 ALA B C 1
ATOM 8184 O O . ALA B 1 448 ? -14.398 -4.141 -10.766 1 93.25 448 ALA B O 1
ATOM 8185 N N . LEU B 1 449 ? -12.383 -4.793 -11.453 1 91.75 449 LEU B N 1
ATOM 8186 C CA . LEU B 1 449 ? -12.844 -5.164 -12.789 1 91.75 449 LEU B CA 1
ATOM 8187 C C . LEU B 1 449 ? -13.82 -6.336 -12.719 1 91.75 449 LEU B C 1
ATOM 8189 O O . LEU B 1 449 ? -14.852 -6.328 -13.398 1 91.75 449 LEU B O 1
ATOM 8193 N N . ALA B 1 450 ? -13.5 -7.309 -11.906 1 85.25 450 ALA B N 1
ATOM 8194 C CA . ALA B 1 450 ? -14.375 -8.469 -11.75 1 85.25 450 ALA B CA 1
ATOM 8195 C C . ALA B 1 450 ? -15.742 -8.055 -11.219 1 85.25 450 ALA B C 1
ATOM 8197 O O . ALA B 1 450 ? -16.781 -8.492 -11.734 1 85.25 450 ALA B O 1
ATOM 8198 N N . LYS B 1 451 ? -15.734 -7.234 -10.195 1 89.44 451 LYS B N 1
ATOM 8199 C CA . LYS B 1 451 ? -17 -6.758 -9.633 1 89.44 451 LYS B CA 1
ATOM 8200 C C . LYS B 1 451 ? -17.75 -5.906 -10.641 1 89.44 451 LYS B C 1
ATOM 8202 O O . LYS B 1 451 ? -18.984 -5.984 -10.727 1 89.44 451 LYS B O 1
ATOM 8207 N N . GLY B 1 452 ? -17.047 -5.09 -11.391 1 92.81 452 GLY B N 1
ATOM 8208 C CA . GLY B 1 452 ? -17.672 -4.293 -12.438 1 92.81 452 GLY B CA 1
ATOM 8209 C C . GLY B 1 452 ? -18.344 -5.137 -13.5 1 92.81 452 GLY B C 1
ATOM 8210 O O . GLY B 1 452 ? -19.438 -4.797 -13.969 1 92.81 452 GLY B O 1
ATOM 8211 N N . CYS B 1 453 ? -17.75 -6.191 -13.867 1 88.69 453 CYS B N 1
ATOM 8212 C CA . CYS B 1 453 ? -18.328 -7.098 -14.859 1 88.69 453 CYS B CA 1
ATOM 8213 C C . CYS B 1 453 ? -19.609 -7.723 -14.336 1 88.69 453 CYS B C 1
ATOM 8215 O O . CYS B 1 453 ? -20.562 -7.914 -15.094 1 88.69 453 CYS B O 1
ATOM 8217 N N . GLU B 1 454 ? -19.641 -7.977 -13.102 1 86.25 454 GLU B N 1
ATOM 8218 C CA . GLU B 1 454 ? -20.812 -8.57 -12.477 1 86.25 454 GLU B CA 1
ATOM 8219 C C . GLU B 1 454 ? -21.953 -7.562 -12.383 1 86.25 454 GLU B C 1
ATOM 8221 O O . GLU B 1 454 ? -23.078 -7.844 -12.812 1 86.25 454 GLU B O 1
ATOM 8226 N N . VAL B 1 455 ? -21.656 -6.379 -11.93 1 91.44 455 VAL B N 1
ATOM 8227 C CA . VAL B 1 455 ? -22.688 -5.398 -11.625 1 91.44 455 VAL B CA 1
ATOM 8228 C C . VAL B 1 455 ? -23.203 -4.777 -12.922 1 91.44 455 VAL B C 1
ATOM 8230 O O . VAL B 1 455 ? -24.375 -4.395 -13.008 1 91.44 455 VAL B O 1
ATOM 8233 N N . SER B 1 456 ? -22.359 -4.719 -13.945 1 93.25 456 SER B N 1
ATOM 8234 C CA . SER B 1 456 ? -22.75 -4.117 -15.211 1 93.25 456 SER B CA 1
ATOM 8235 C C . SER B 1 456 ? -23.578 -5.086 -16.047 1 93.25 456 SER B C 1
ATOM 8237 O O . SER B 1 456 ? -24.25 -4.68 -17.016 1 93.25 456 SER B O 1
ATOM 8239 N N . GLY B 1 457 ? -23.453 -6.414 -15.742 1 90.75 457 GLY B N 1
ATOM 8240 C CA . GLY B 1 457 ? -24.125 -7.426 -16.531 1 90.75 457 GLY B CA 1
ATOM 8241 C C . GLY B 1 457 ? -23.281 -7.965 -17.672 1 90.75 457 GLY B C 1
ATOM 8242 O O . GLY B 1 457 ? -23.719 -8.836 -18.422 1 90.75 457 GLY B O 1
ATOM 8243 N N . LEU B 1 458 ? -22.109 -7.496 -17.766 1 90.56 458 LEU B N 1
ATOM 8244 C CA . LEU B 1 458 ? -21.234 -7.961 -18.828 1 90.56 458 LEU B CA 1
ATOM 8245 C C . LEU B 1 458 ? -20.953 -9.453 -18.703 1 90.56 458 LEU B C 1
ATOM 8247 O O . LEU B 1 458 ? -20.906 -10.172 -19.703 1 90.56 458 LEU B O 1
ATOM 8251 N N . SER B 1 459 ? -20.75 -9.953 -17.5 1 85 459 SER B N 1
ATOM 8252 C CA . SER B 1 459 ? -20.5 -11.367 -17.25 1 85 459 SER B CA 1
ATOM 8253 C C . SER B 1 459 ? -21.609 -12.242 -17.797 1 85 459 SER B C 1
ATOM 8255 O O . SER B 1 459 ? -21.359 -13.266 -18.438 1 85 459 SER B O 1
ATOM 8257 N N . THR B 1 460 ? -22.828 -11.789 -17.562 1 86.12 460 THR B N 1
ATOM 8258 C CA . THR B 1 460 ? -23.984 -12.508 -18.062 1 86.12 460 THR B CA 1
ATOM 8259 C C . THR B 1 460 ? -24.031 -12.453 -19.594 1 86.12 460 THR B C 1
ATOM 8261 O O . THR B 1 460 ? -24.344 -13.453 -20.25 1 86.12 460 THR B O 1
ATOM 8264 N N . TRP B 1 461 ? -23.734 -11.32 -20.094 1 90.06 461 TRP B N 1
ATOM 8265 C CA . TRP B 1 461 ? -23.734 -11.133 -21.547 1 90.06 461 TRP B CA 1
ATOM 8266 C C . TRP B 1 461 ? -22.719 -12.055 -22.203 1 90.06 461 TRP B C 1
ATOM 8268 O O . TRP B 1 461 ? -23.031 -12.711 -23.203 1 90.06 461 TRP B O 1
ATOM 8278 N N . VAL B 1 462 ? -21.547 -12.102 -21.703 1 86.5 462 VAL B N 1
ATOM 8279 C CA . VAL B 1 462 ? -20.484 -12.953 -22.234 1 86.5 462 VAL B CA 1
ATOM 8280 C C . VAL B 1 462 ? -20.875 -14.422 -22.078 1 86.5 462 VAL B C 1
ATOM 8282 O O . VAL B 1 462 ? -20.656 -15.227 -22.984 1 86.5 462 VAL B O 1
ATOM 8285 N N . GLY B 1 463 ? -21.391 -14.789 -20.922 1 81.69 463 GLY B N 1
ATOM 8286 C CA . GLY B 1 463 ? -21.859 -16.156 -20.688 1 81.69 463 GLY B CA 1
ATOM 8287 C C . GLY B 1 463 ? -22.844 -16.641 -21.734 1 81.69 463 GLY B C 1
ATOM 8288 O O . GLY B 1 463 ? -22.734 -17.766 -22.234 1 81.69 463 GLY B O 1
ATOM 8289 N N . HIS B 1 464 ? -23.688 -15.797 -22.094 1 86.81 464 HIS B N 1
ATOM 8290 C CA . HIS B 1 464 ? -24.703 -16.141 -23.078 1 86.81 464 HIS B CA 1
ATOM 8291 C C . HIS B 1 464 ? -24.078 -16.344 -24.453 1 86.81 464 HIS B C 1
ATOM 8293 O O . HIS B 1 464 ? -24.516 -17.203 -25.219 1 86.81 464 HIS B O 1
ATOM 8299 N N . ARG B 1 465 ? -23.062 -15.609 -24.688 1 87.06 465 ARG B N 1
ATOM 8300 C CA . ARG B 1 465 ? -22.422 -15.68 -25.984 1 87.06 465 ARG B CA 1
ATOM 8301 C C . ARG B 1 465 ? -21.531 -16.922 -26.094 1 87.06 465 ARG B C 1
ATOM 8303 O O . ARG B 1 465 ? -21.172 -17.328 -27.188 1 87.06 465 ARG B O 1
ATOM 8310 N N . MET B 1 466 ? -21.281 -17.469 -24.922 1 85.44 466 MET B N 1
ATOM 8311 C CA . MET B 1 466 ? -20.375 -18.625 -24.891 1 85.44 466 MET B CA 1
ATOM 8312 C C . MET B 1 466 ? -21.172 -19.938 -24.938 1 85.44 466 MET B C 1
ATOM 8314 O O . MET B 1 466 ? -20.578 -21 -25.109 1 85.44 466 MET B O 1
ATOM 8318 N N . VAL B 1 467 ? -22.406 -19.984 -24.969 1 84.44 467 VAL B N 1
ATOM 8319 C CA . VAL B 1 467 ? -23.281 -21.141 -24.891 1 84.44 467 VAL B CA 1
ATOM 8320 C C . VAL B 1 467 ? -23 -22.078 -26.078 1 84.44 467 VAL B C 1
ATOM 8322 O O . VAL B 1 467 ? -22.953 -23.297 -25.922 1 84.44 467 VAL B O 1
ATOM 8325 N N . PRO B 1 468 ? -22.656 -21.531 -27.25 1 85.81 468 PRO B N 1
ATOM 8326 C CA . PRO B 1 468 ? -22.391 -22.438 -28.375 1 85.81 468 PRO B CA 1
ATOM 8327 C C . PRO B 1 468 ? -21.156 -23.281 -28.188 1 85.81 468 PRO B C 1
ATOM 8329 O O . PRO B 1 468 ? -21.016 -24.344 -28.812 1 85.81 468 PRO B O 1
ATOM 8332 N N . LEU B 1 469 ? -20.359 -22.922 -27.312 1 86.44 469 LEU B N 1
ATOM 8333 C CA . LEU B 1 469 ? -19.141 -23.672 -27.047 1 86.44 469 LEU B CA 1
ATOM 8334 C C . LEU B 1 469 ? -19.438 -24.891 -26.188 1 86.44 469 LEU B C 1
ATOM 8336 O O . LEU B 1 469 ? -18.562 -25.75 -26 1 86.44 469 LEU B O 1
ATOM 8340 N N . SER B 1 470 ? -20.625 -24.984 -25.734 1 86.06 470 SER B N 1
ATOM 8341 C CA . SER B 1 470 ? -21.047 -26.109 -24.906 1 86.06 470 SER B CA 1
ATOM 8342 C C . SER B 1 470 ? -21 -27.422 -25.703 1 86.06 470 SER B C 1
ATOM 8344 O O . SER B 1 470 ? -20.984 -28.5 -25.109 1 86.06 470 SER B O 1
ATOM 8346 N N . SER B 1 471 ? -20.938 -27.25 -26.984 1 89.19 471 SER B N 1
ATOM 8347 C CA . SER B 1 471 ? -20.922 -28.422 -27.844 1 89.19 471 SER B CA 1
ATOM 8348 C C . SER B 1 471 ? -19.531 -29.078 -27.844 1 89.19 471 SER B C 1
ATOM 8350 O O . SER B 1 471 ? -19.406 -30.25 -28.188 1 89.19 471 SER B O 1
ATOM 8352 N N . LEU B 1 472 ? -18.609 -28.422 -27.422 1 91.31 472 LEU B N 1
ATOM 8353 C CA . LEU B 1 472 ? -17.25 -28.953 -27.375 1 91.31 472 LEU B CA 1
ATOM 8354 C C . LEU B 1 472 ? -17.031 -29.75 -26.094 1 91.31 472 LEU B C 1
ATOM 8356 O O . LEU B 1 472 ? -17.531 -29.391 -25.031 1 91.31 472 LEU B O 1
ATOM 8360 N N . PRO B 1 473 ? -16.281 -30.844 -26.344 1 92.5 473 PRO B N 1
ATOM 8361 C CA . PRO B 1 473 ? -15.969 -31.609 -25.141 1 92.5 473 PRO B CA 1
ATOM 8362 C C . PRO B 1 473 ? -15.133 -30.812 -24.141 1 92.5 473 PRO B C 1
ATOM 8364 O O . PRO B 1 473 ? -14.289 -30 -24.547 1 92.5 473 PRO B O 1
ATOM 8367 N N . GLY B 1 474 ? -15.32 -31.062 -22.891 1 90.81 474 GLY B N 1
ATOM 8368 C CA . GLY B 1 474 ? -14.664 -30.344 -21.812 1 90.81 474 GLY B CA 1
ATOM 8369 C C . GLY B 1 474 ? -13.156 -30.344 -21.938 1 90.81 474 GLY B C 1
ATOM 8370 O O . GLY B 1 474 ? -12.508 -29.328 -21.672 1 90.81 474 GLY B O 1
ATOM 8371 N N . TRP B 1 475 ? -12.602 -31.453 -22.328 1 91.44 475 TRP B N 1
ATOM 8372 C CA . TRP B 1 475 ? -11.148 -31.562 -22.391 1 91.44 475 TRP B CA 1
ATOM 8373 C C . TRP B 1 475 ? -10.578 -30.672 -23.484 1 91.44 475 TRP B C 1
ATOM 8375 O O . TRP B 1 475 ? -9.461 -30.156 -23.359 1 91.44 475 TRP B O 1
ATOM 8385 N N . ILE B 1 476 ? -11.297 -30.406 -24.516 1 94.06 476 ILE B N 1
ATOM 8386 C CA . ILE B 1 476 ? -10.867 -29.531 -25.594 1 94.06 476 ILE B CA 1
ATOM 8387 C C . ILE B 1 476 ? -10.898 -28.078 -25.125 1 94.06 476 ILE B C 1
ATOM 8389 O O . ILE B 1 476 ? -10.008 -27.297 -25.438 1 94.06 476 ILE B O 1
ATOM 8393 N N . ILE B 1 477 ? -11.969 -27.828 -24.422 1 93.25 477 ILE B N 1
ATOM 8394 C CA . ILE B 1 477 ? -12.102 -26.469 -23.906 1 93.25 477 ILE B CA 1
ATOM 8395 C C . ILE B 1 477 ? -10.93 -26.156 -22.969 1 93.25 477 ILE B C 1
ATOM 8397 O O . ILE B 1 477 ? -10.297 -25.109 -23.094 1 93.25 477 ILE B O 1
ATOM 8401 N N . VAL B 1 478 ? -10.641 -27.047 -22.078 1 94.56 478 VAL B N 1
ATOM 8402 C CA . VAL B 1 478 ? -9.539 -26.859 -21.141 1 94.56 478 VAL B CA 1
ATOM 8403 C C . VAL B 1 478 ? -8.227 -26.703 -21.906 1 94.56 478 VAL B C 1
ATOM 8405 O O . VAL B 1 478 ? -7.406 -25.844 -21.578 1 94.56 478 VAL B O 1
ATOM 8408 N N . PHE B 1 479 ? -8.086 -27.484 -22.906 1 94.88 479 PHE B N 1
ATOM 8409 C CA . PHE B 1 479 ? -6.867 -27.453 -23.719 1 94.88 479 PHE B CA 1
ATOM 8410 C C . PHE B 1 479 ? -6.715 -26.094 -24.406 1 94.88 479 PHE B C 1
ATOM 8412 O O . PHE B 1 479 ? -5.633 -25.5 -24.391 1 94.88 479 PHE B O 1
ATOM 8419 N N . ILE B 1 480 ? -7.719 -25.641 -24.984 1 93.75 480 ILE B N 1
ATOM 8420 C CA . ILE B 1 480 ? -7.703 -24.375 -25.703 1 93.75 480 ILE B CA 1
ATOM 8421 C C . ILE B 1 480 ? -7.43 -23.234 -24.719 1 93.75 480 ILE B C 1
ATOM 8423 O O . ILE B 1 480 ? -6.637 -22.328 -25.016 1 93.75 480 ILE B O 1
ATOM 8427 N N . VAL B 1 481 ? -8.141 -23.266 -23.609 1 94.19 481 VAL B N 1
ATOM 8428 C CA . VAL B 1 481 ? -7.957 -22.234 -22.578 1 94.19 481 VAL B CA 1
ATOM 8429 C C . VAL B 1 481 ? -6.5 -22.219 -22.125 1 94.19 481 VAL B C 1
ATOM 8431 O O . VAL B 1 481 ? -5.883 -21.156 -22.047 1 94.19 481 VAL B O 1
ATOM 8434 N N . CYS B 1 482 ? -5.91 -23.344 -21.844 1 95.62 482 CYS B N 1
ATOM 8435 C CA . CYS B 1 482 ? -4.523 -23.438 -21.391 1 95.62 482 CYS B CA 1
ATOM 8436 C C . CYS B 1 482 ? -3.57 -22.906 -22.453 1 95.62 482 CYS B C 1
ATOM 8438 O O . CYS B 1 482 ? -2.615 -22.203 -22.141 1 95.62 482 CYS B O 1
ATOM 8440 N N . LEU B 1 483 ? -3.818 -23.219 -23.672 1 94.88 483 LEU B N 1
ATOM 8441 C CA . LEU B 1 483 ? -2.975 -22.781 -24.766 1 94.88 483 LEU B CA 1
ATOM 8442 C C . LEU B 1 483 ? -3.021 -21.266 -24.906 1 94.88 483 LEU B C 1
ATOM 8444 O O . LEU B 1 483 ? -1.986 -20.609 -25.094 1 94.88 483 LEU B O 1
ATOM 8448 N N . ILE B 1 484 ? -4.191 -20.734 -24.812 1 94.12 484 ILE B N 1
ATOM 8449 C CA . ILE B 1 484 ? -4.359 -19.297 -24.969 1 94.12 484 ILE B CA 1
ATOM 8450 C C . ILE B 1 484 ? -3.686 -18.578 -23.812 1 94.12 484 ILE B C 1
ATOM 8452 O O . ILE B 1 484 ? -2.916 -17.625 -24.016 1 94.12 484 ILE B O 1
ATOM 8456 N N . VAL B 1 485 ? -3.979 -19.031 -22.625 1 95.06 485 VAL B N 1
ATOM 8457 C CA . VAL B 1 485 ? -3.455 -18.375 -21.422 1 95.06 485 VAL B CA 1
ATOM 8458 C C . VAL B 1 485 ? -1.932 -18.469 -21.406 1 95.06 485 VAL B C 1
ATOM 8460 O O . VAL B 1 485 ? -1.246 -17.484 -21.109 1 95.06 485 VAL B O 1
ATOM 8463 N N . THR B 1 486 ? -1.373 -19.609 -21.75 1 95.25 486 THR B N 1
ATOM 8464 C CA . THR B 1 486 ? 0.074 -19.797 -21.797 1 95.25 486 THR B CA 1
ATOM 8465 C C . THR B 1 486 ? 0.698 -18.875 -22.844 1 95.25 486 THR B C 1
ATOM 8467 O O . THR B 1 486 ? 1.777 -18.328 -22.641 1 95.25 486 THR B O 1
ATOM 8470 N N . SER B 1 487 ? 0.078 -18.719 -23.953 1 92.88 487 SER B N 1
ATOM 8471 C CA . SER B 1 487 ? 0.581 -17.859 -25.031 1 92.88 487 SER B CA 1
ATOM 8472 C C . SER B 1 487 ? 0.557 -16.391 -24.609 1 92.88 487 SER B C 1
ATOM 8474 O O . SER B 1 487 ? 1.508 -15.648 -24.859 1 92.88 487 SER B O 1
ATOM 8476 N N . VAL B 1 488 ? -0.466 -16.016 -23.938 1 90.75 488 VAL B N 1
ATOM 8477 C CA . VAL B 1 488 ? -0.627 -14.625 -23.547 1 90.75 488 VAL B CA 1
ATOM 8478 C C . VAL B 1 488 ? 0.36 -14.289 -22.438 1 90.75 488 VAL B C 1
ATOM 8480 O O . VAL B 1 488 ? 0.959 -13.211 -22.438 1 90.75 488 VAL B O 1
ATOM 8483 N N . THR B 1 489 ? 0.526 -15.172 -21.547 1 92.5 489 THR B N 1
ATOM 8484 C CA . THR B 1 489 ? 1.368 -14.883 -20.391 1 92.5 489 THR B CA 1
ATOM 8485 C C . THR B 1 489 ? 2.832 -14.766 -20.812 1 92.5 489 THR B C 1
ATOM 8487 O O . THR B 1 489 ? 3.662 -14.281 -20.047 1 92.5 489 THR B O 1
ATOM 8490 N N . GLU B 1 490 ? 3.248 -15.211 -22.016 1 91.31 490 GLU B N 1
ATOM 8491 C CA . GLU B 1 490 ? 4.613 -15.078 -22.516 1 91.31 490 GLU B CA 1
ATOM 8492 C C . GLU B 1 490 ? 4.945 -13.617 -22.828 1 91.31 490 GLU B C 1
ATOM 8494 O O . GLU B 1 490 ? 6.117 -13.242 -22.875 1 91.31 490 GLU B O 1
ATOM 8499 N N . VAL B 1 491 ? 3.93 -12.859 -23 1 85.06 491 VAL B N 1
ATOM 8500 C CA . VAL B 1 491 ? 4.184 -11.469 -23.375 1 85.06 491 VAL B CA 1
ATOM 8501 C C . VAL B 1 491 ? 3.537 -10.531 -22.359 1 85.06 491 VAL B C 1
ATOM 8503 O O . VAL B 1 491 ? 3.678 -9.312 -22.453 1 85.06 491 VAL B O 1
ATOM 8506 N N . ALA B 1 492 ? 2.799 -11.117 -21.453 1 86.19 492 ALA B N 1
ATOM 8507 C CA . ALA B 1 492 ? 2.127 -10.352 -20.406 1 86.19 492 ALA B CA 1
ATOM 8508 C C . ALA B 1 492 ? 2.516 -10.852 -19.016 1 86.19 492 ALA B C 1
ATOM 8510 O O . ALA B 1 492 ? 2.969 -11.984 -18.875 1 86.19 492 ALA B O 1
ATOM 8511 N N . SER B 1 493 ? 2.361 -9.93 -18.078 1 86.94 493 SER B N 1
ATOM 8512 C CA . SER B 1 493 ? 2.627 -10.336 -16.703 1 86.94 493 SER B CA 1
ATOM 8513 C C . SER B 1 493 ? 1.699 -11.469 -16.266 1 86.94 493 SER B C 1
ATOM 8515 O O . SER B 1 493 ? 0.525 -11.492 -16.641 1 86.94 493 SER B O 1
ATOM 8517 N N . ASN B 1 494 ? 2.23 -12.391 -15.469 1 91.44 494 ASN B N 1
ATOM 8518 C CA . ASN B 1 494 ? 1.461 -13.547 -15.023 1 91.44 494 ASN B CA 1
ATOM 8519 C C . ASN B 1 494 ? 0.25 -13.133 -14.195 1 91.44 494 ASN B C 1
ATOM 8521 O O . ASN B 1 494 ? -0.876 -13.539 -14.484 1 91.44 494 ASN B O 1
ATOM 8525 N N . PRO B 1 495 ? 0.487 -12.242 -13.227 1 88.25 495 PRO B N 1
ATOM 8526 C CA . PRO B 1 495 ? -0.669 -11.805 -12.438 1 88.25 495 PRO B CA 1
ATOM 8527 C C . PRO B 1 495 ? -1.715 -11.078 -13.273 1 88.25 495 PRO B C 1
ATOM 8529 O O . PRO B 1 495 ? -2.916 -11.258 -13.062 1 88.25 495 PRO B O 1
ATOM 8532 N N . ALA B 1 496 ? -1.325 -10.281 -14.211 1 86.06 496 ALA B N 1
ATOM 8533 C CA . ALA B 1 496 ? -2.262 -9.555 -15.062 1 86.06 496 ALA B CA 1
ATOM 8534 C C . ALA B 1 496 ? -3.078 -10.523 -15.922 1 86.06 496 ALA B C 1
ATOM 8536 O O . ALA B 1 496 ? -4.277 -10.328 -16.109 1 86.06 496 ALA B O 1
ATOM 8537 N N . THR B 1 497 ? -2.436 -11.531 -16.375 1 91.06 497 THR B N 1
ATOM 8538 C CA . THR B 1 497 ? -3.082 -12.508 -17.25 1 91.06 497 THR B CA 1
ATOM 8539 C C . THR B 1 497 ? -4.238 -13.195 -16.531 1 91.06 497 THR B C 1
ATOM 8541 O O . THR B 1 497 ? -5.359 -13.227 -17.031 1 91.06 497 THR B O 1
ATOM 8544 N N . ILE B 1 498 ? -3.992 -13.656 -15.367 1 92.81 498 ILE B N 1
ATOM 8545 C CA . ILE B 1 498 ? -5.043 -14.383 -14.664 1 92.81 498 ILE B CA 1
ATOM 8546 C C . ILE B 1 498 ? -6.133 -13.414 -14.219 1 92.81 498 ILE B C 1
ATOM 8548 O O . ILE B 1 498 ? -7.316 -13.766 -14.195 1 92.81 498 ILE B O 1
ATOM 8552 N N . THR B 1 499 ? -5.766 -12.219 -13.883 1 86.69 499 THR B N 1
ATOM 8553 C CA . THR B 1 499 ? -6.73 -11.203 -13.477 1 86.69 499 THR B CA 1
ATOM 8554 C C . THR B 1 499 ? -7.734 -10.93 -14.594 1 86.69 499 THR B C 1
ATOM 8556 O O . THR B 1 499 ? -8.922 -10.742 -14.328 1 86.69 499 THR B O 1
ATOM 8559 N N . ILE B 1 500 ? -7.293 -10.977 -15.805 1 84.31 500 ILE B N 1
ATOM 8560 C CA . ILE B 1 500 ? -8.125 -10.656 -16.953 1 84.31 500 ILE B CA 1
ATOM 8561 C C . ILE B 1 500 ? -8.945 -11.883 -17.359 1 84.31 500 ILE B C 1
ATOM 8563 O O . ILE B 1 500 ? -10.133 -11.766 -17.672 1 84.31 500 ILE B O 1
ATOM 8567 N N . PHE B 1 501 ? -8.406 -13 -17.312 1 90.5 501 PHE B N 1
ATOM 8568 C CA . PHE B 1 501 ? -9.008 -14.188 -17.906 1 90.5 501 PHE B CA 1
ATOM 8569 C C . PHE B 1 501 ? -10.008 -14.82 -16.938 1 90.5 501 PHE B C 1
ATOM 8571 O O . PHE B 1 501 ? -11.008 -15.406 -17.359 1 90.5 501 PHE B O 1
ATOM 8578 N N . GLN B 1 502 ? -9.742 -14.719 -15.695 1 92.75 502 GLN B N 1
ATOM 8579 C CA . GLN B 1 502 ? -10.523 -15.5 -14.75 1 92.75 502 GLN B CA 1
ATOM 8580 C C . GLN B 1 502 ? -12 -15.109 -14.805 1 92.75 502 GLN B C 1
ATOM 8582 O O . GLN B 1 502 ? -12.875 -15.977 -14.859 1 92.75 502 GLN B O 1
ATOM 8587 N N . PRO B 1 503 ? -12.312 -13.828 -14.781 1 87.94 503 PRO B N 1
ATOM 8588 C CA . PRO B 1 503 ? -13.734 -13.492 -14.891 1 87.94 503 PRO B CA 1
ATOM 8589 C C . PRO B 1 503 ? -14.367 -13.992 -16.188 1 87.94 503 PRO B C 1
ATOM 8591 O O . PRO B 1 503 ? -15.531 -14.406 -16.188 1 87.94 503 PRO B O 1
ATOM 8594 N N . ILE B 1 504 ? -13.648 -13.961 -17.25 1 87.19 504 ILE B N 1
ATOM 8595 C CA . ILE B 1 504 ? -14.117 -14.438 -18.547 1 87.19 504 ILE B CA 1
ATOM 8596 C C . ILE B 1 504 ? -14.344 -15.945 -18.5 1 87.19 504 ILE B C 1
ATOM 8598 O O . ILE B 1 504 ? -15.375 -16.438 -18.969 1 87.19 504 ILE B O 1
ATOM 8602 N N . LEU B 1 505 ? -13.469 -16.609 -17.875 1 93.69 505 LEU B N 1
ATOM 8603 C CA . LEU B 1 505 ? -13.555 -18.062 -17.781 1 93.69 505 LEU B CA 1
ATOM 8604 C C . LEU B 1 505 ? -14.688 -18.484 -16.844 1 93.69 505 LEU B C 1
ATOM 8606 O O . LEU B 1 505 ? -15.328 -19.5 -17.062 1 93.69 505 LEU B O 1
ATOM 8610 N N . SER B 1 506 ? -14.891 -17.703 -15.773 1 92.56 506 SER B N 1
ATOM 8611 C CA . SER B 1 506 ? -16.016 -17.953 -14.898 1 92.56 506 SER B CA 1
ATOM 8612 C C . SER B 1 506 ? -17.344 -17.859 -15.656 1 92.56 506 SER B C 1
ATOM 8614 O O . SER B 1 506 ? -18.203 -18.719 -15.516 1 92.56 506 SER B O 1
ATOM 8616 N N . SER B 1 507 ? -17.453 -16.859 -16.469 1 88.56 507 SER B N 1
ATOM 8617 C CA . SER B 1 507 ? -18.656 -16.672 -17.281 1 88.56 507 SER B CA 1
ATOM 8618 C C . SER B 1 507 ? -18.812 -17.781 -18.312 1 88.56 507 SER B C 1
ATOM 8620 O O . SER B 1 507 ? -19.922 -18.25 -18.562 1 88.56 507 SER B O 1
ATOM 8622 N N . LEU B 1 508 ? -17.75 -18.141 -18.875 1 90.75 508 LEU B N 1
ATOM 8623 C CA . LEU B 1 508 ? -17.75 -19.25 -19.828 1 90.75 508 LEU B CA 1
ATOM 8624 C C . LEU B 1 508 ? -18.25 -20.531 -19.172 1 90.75 508 LEU B C 1
ATOM 8626 O O . LEU B 1 508 ? -19.141 -21.203 -19.688 1 90.75 508 LEU B O 1
ATOM 8630 N N . ALA B 1 509 ? -17.672 -20.859 -18.031 1 93.44 509 ALA B N 1
ATOM 8631 C CA . ALA B 1 509 ? -18.031 -22.078 -17.312 1 93.44 509 ALA B CA 1
ATOM 8632 C C . ALA B 1 509 ? -19.516 -22.078 -16.938 1 93.44 509 ALA B C 1
ATOM 8634 O O . ALA B 1 509 ? -20.188 -23.109 -17.078 1 93.44 509 ALA B O 1
ATOM 8635 N N . GLU B 1 510 ? -19.984 -20.953 -16.484 1 90 510 GLU B N 1
ATOM 8636 C CA . GLU B 1 510 ? -21.391 -20.812 -16.141 1 90 510 GLU B CA 1
ATOM 8637 C C . GLU B 1 510 ? -22.281 -20.984 -17.375 1 90 510 GLU B C 1
ATOM 8639 O O . GLU B 1 510 ? -23.344 -21.625 -17.297 1 90 510 GLU B O 1
ATOM 8644 N N . GLY B 1 511 ? -21.906 -20.453 -18.375 1 87.06 511 GLY B N 1
ATOM 8645 C CA . GLY B 1 511 ? -22.688 -20.5 -19.609 1 87.06 511 GLY B CA 1
ATOM 8646 C C . GLY B 1 511 ? -22.797 -21.891 -20.188 1 87.06 511 GLY B C 1
ATOM 8647 O O . GLY B 1 511 ? -23.859 -22.281 -20.703 1 87.06 511 GLY B O 1
ATOM 8648 N N . ILE B 1 512 ? -21.766 -22.641 -20.125 1 91 512 ILE B N 1
ATOM 8649 C CA . ILE B 1 512 ? -21.766 -23.953 -20.766 1 91 512 ILE B CA 1
ATOM 8650 C C . ILE B 1 512 ? -22.109 -25.016 -19.734 1 91 512 ILE B C 1
ATOM 8652 O O . ILE B 1 512 ? -22.172 -26.203 -20.062 1 91 512 ILE B O 1
ATOM 8656 N N . GLY B 1 513 ? -22.188 -24.609 -18.484 1 89.56 513 GLY B N 1
ATOM 8657 C CA . GLY B 1 513 ? -22.641 -25.5 -17.438 1 89.56 513 GLY B CA 1
ATOM 8658 C C . GLY B 1 513 ? -21.562 -26.469 -16.953 1 89.56 513 GLY B C 1
ATOM 8659 O O . GLY B 1 513 ? -21.828 -27.641 -16.719 1 89.56 513 GLY B O 1
ATOM 8660 N N . VAL B 1 514 ? -20.375 -26.078 -16.969 1 92.75 514 VAL B N 1
ATOM 8661 C CA . VAL B 1 514 ? -19.281 -26.875 -16.422 1 92.75 514 VAL B CA 1
ATOM 8662 C C . VAL B 1 514 ? -18.797 -26.266 -15.117 1 92.75 514 VAL B C 1
ATOM 8664 O O . VAL B 1 514 ? -19.031 -25.078 -14.859 1 92.75 514 VAL B O 1
ATOM 8667 N N . ASN B 1 515 ? -18.125 -27.016 -14.297 1 94.69 515 ASN B N 1
ATOM 8668 C CA . ASN B 1 515 ? -17.547 -26.531 -13.055 1 94.69 515 ASN B CA 1
ATOM 8669 C C . ASN B 1 515 ? -16.5 -25.438 -13.32 1 94.69 515 ASN B C 1
ATOM 8671 O O . ASN B 1 515 ? -15.531 -25.672 -14.039 1 94.69 515 ASN B O 1
ATOM 8675 N N . PRO B 1 516 ? -16.688 -24.297 -12.789 1 95.19 516 PRO B N 1
ATOM 8676 C CA . PRO B 1 516 ? -15.719 -23.234 -13.031 1 95.19 516 PRO B CA 1
ATOM 8677 C C . PRO B 1 516 ? -14.289 -23.625 -12.688 1 95.19 516 PRO B C 1
ATOM 8679 O O . PRO B 1 516 ? -13.352 -23.219 -13.375 1 95.19 516 PRO B O 1
ATOM 8682 N N . LEU B 1 517 ? -14.109 -24.422 -11.641 1 96.19 517 LEU B N 1
ATOM 8683 C CA . LEU B 1 517 ? -12.781 -24.859 -11.234 1 96.19 517 LEU B CA 1
ATOM 8684 C C . LEU B 1 517 ? -12.125 -25.703 -12.32 1 96.19 517 LEU B C 1
ATOM 8686 O O . LEU B 1 517 ? -10.898 -25.734 -12.43 1 96.19 517 LEU B O 1
ATOM 8690 N N . PHE B 1 518 ? -12.93 -26.328 -13.133 1 96.06 518 PHE B N 1
ATOM 8691 C CA . PHE B 1 518 ? -12.461 -27.203 -14.188 1 96.06 518 PHE B CA 1
ATOM 8692 C C . PHE B 1 518 ? -11.68 -26.422 -15.242 1 96.06 518 PHE B C 1
ATOM 8694 O O . PHE B 1 518 ? -10.734 -26.953 -15.828 1 96.06 518 PHE B O 1
ATOM 8701 N N . VAL B 1 519 ? -12.031 -25.188 -15.398 1 95.38 519 VAL B N 1
ATOM 8702 C CA . VAL B 1 519 ? -11.398 -24.375 -16.422 1 95.38 519 VAL B CA 1
ATOM 8703 C C . VAL B 1 519 ? -10.414 -23.406 -15.781 1 95.38 519 VAL B C 1
ATOM 8705 O O . VAL B 1 519 ? -9.352 -23.125 -16.344 1 95.38 519 VAL B O 1
ATOM 8708 N N . ILE B 1 520 ? -10.727 -22.906 -14.609 1 96.44 520 ILE B N 1
ATOM 8709 C CA . ILE B 1 520 ? -9.984 -21.797 -14.016 1 96.44 520 ILE B CA 1
ATOM 8710 C C . ILE B 1 520 ? -8.688 -22.312 -13.398 1 96.44 520 ILE B C 1
ATOM 8712 O O . ILE B 1 520 ? -7.652 -21.656 -13.469 1 96.44 520 ILE B O 1
ATOM 8716 N N . ILE B 1 521 ? -8.68 -23.484 -12.758 1 96.25 521 ILE B N 1
ATOM 8717 C CA . ILE B 1 521 ? -7.492 -24.031 -12.109 1 96.25 521 ILE B CA 1
ATOM 8718 C C . ILE B 1 521 ? -6.395 -24.25 -13.141 1 96.25 521 ILE B C 1
ATOM 8720 O O . ILE B 1 521 ? -5.277 -23.766 -12.992 1 96.25 521 ILE B O 1
ATOM 8724 N N . PRO B 1 522 ? -6.715 -24.969 -14.227 1 96.25 522 PRO B N 1
ATOM 8725 C CA . PRO B 1 522 ? -5.668 -25.141 -15.234 1 96.25 522 PRO B CA 1
ATOM 8726 C C . PRO B 1 522 ? -5.223 -23.812 -15.859 1 96.25 522 PRO B C 1
ATOM 8728 O O . PRO B 1 522 ? -4.051 -23.656 -16.203 1 96.25 522 PRO B O 1
ATOM 8731 N N . ALA B 1 523 ? -6.137 -22.906 -16.031 1 96.25 523 ALA B N 1
ATOM 8732 C CA . ALA B 1 523 ? -5.773 -21.594 -16.562 1 96.25 523 ALA B CA 1
ATOM 8733 C C . ALA B 1 523 ? -4.789 -20.891 -15.633 1 96.25 523 ALA B C 1
ATOM 8735 O O . ALA B 1 523 ? -3.861 -20.219 -16.094 1 96.25 523 ALA B O 1
ATOM 8736 N N . THR B 1 524 ? -5.004 -21 -14.352 1 96.62 524 THR B N 1
ATOM 8737 C CA . THR B 1 524 ? -4.145 -20.375 -13.352 1 96.62 524 THR B CA 1
ATOM 8738 C C . THR B 1 524 ? -2.727 -20.938 -13.422 1 96.62 524 THR B C 1
ATOM 8740 O O . THR B 1 524 ? -1.757 -20.172 -13.438 1 96.62 524 THR B O 1
ATOM 8743 N N . ILE B 1 525 ? -2.559 -22.219 -13.5 1 96.5 525 ILE B N 1
ATOM 8744 C CA . ILE B 1 525 ? -1.249 -22.859 -13.609 1 96.5 525 ILE B CA 1
ATOM 8745 C C . ILE B 1 525 ? -0.596 -22.469 -14.938 1 96.5 525 ILE B C 1
ATOM 8747 O O . ILE B 1 525 ? 0.6 -22.172 -14.984 1 96.5 525 ILE B O 1
ATOM 8751 N N . SER B 1 526 ? -1.39 -22.422 -15.969 1 96.38 526 SER B N 1
ATOM 8752 C CA . SER B 1 526 ? -0.895 -22.062 -17.281 1 96.38 526 SER B CA 1
ATOM 8753 C C . SER B 1 526 ? -0.388 -20.625 -17.312 1 96.38 526 SER B C 1
ATOM 8755 O O . SER B 1 526 ? 0.57 -20.297 -18.016 1 96.38 526 SER B O 1
ATOM 8757 N N . ALA B 1 527 ? -1.056 -19.766 -16.562 1 95.5 527 ALA B N 1
ATOM 8758 C CA . ALA B 1 527 ? -0.674 -18.359 -16.5 1 95.5 527 ALA B CA 1
ATOM 8759 C C . ALA B 1 527 ? 0.714 -18.188 -15.891 1 95.5 527 ALA B C 1
ATOM 8761 O O . ALA B 1 527 ? 1.385 -17.172 -16.125 1 95.5 527 ALA B O 1
ATOM 8762 N N . SER B 1 528 ? 1.158 -19.156 -15.172 1 95 528 SER B N 1
ATOM 8763 C CA . SER B 1 528 ? 2.477 -19.109 -14.547 1 95 528 SER B CA 1
ATOM 8764 C C . SER B 1 528 ? 3.545 -19.688 -15.461 1 95 528 SER B C 1
ATOM 8766 O O . SER B 1 528 ? 4.742 -19.5 -15.227 1 95 528 SER B O 1
ATOM 8768 N N . CYS B 1 529 ? 3.164 -20.359 -16.5 1 94.38 529 CYS B N 1
ATOM 8769 C CA . CYS B 1 529 ? 4.098 -21.062 -17.359 1 94.38 529 CYS B CA 1
ATOM 8770 C C . CYS B 1 529 ? 4.66 -20.141 -18.438 1 94.38 529 CYS B C 1
ATOM 8772 O O . CYS B 1 529 ? 4.48 -20.391 -19.625 1 94.38 529 CYS B O 1
ATOM 8774 N N . ALA B 1 530 ? 5.348 -19.141 -18.031 1 93.69 530 ALA B N 1
ATOM 8775 C CA . ALA B 1 530 ? 6 -18.172 -18.922 1 93.69 530 ALA B CA 1
ATOM 8776 C C . ALA B 1 530 ? 7.496 -18.453 -19.031 1 93.69 530 ALA B C 1
ATOM 8778 O O . ALA B 1 530 ? 8.297 -17.828 -18.312 1 93.69 530 ALA B O 1
ATOM 8779 N N . PHE B 1 531 ? 7.957 -19.25 -20.016 1 95.12 531 PHE B N 1
ATOM 8780 C CA . PHE B 1 531 ? 9.328 -19.75 -20.047 1 95.12 531 PHE B CA 1
ATOM 8781 C C . PHE B 1 531 ? 10.047 -19.266 -21.297 1 95.12 531 PHE B C 1
ATOM 8783 O O . PHE B 1 531 ? 11.273 -19.359 -21.375 1 95.12 531 PHE B O 1
ATOM 8790 N N . LEU B 1 532 ? 9.453 -18.625 -22.266 1 93.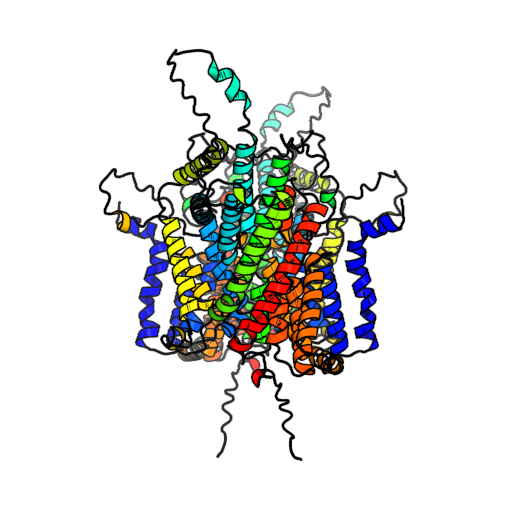25 532 LEU B N 1
ATOM 8791 C CA . LEU B 1 532 ? 9.969 -18.5 -23.625 1 93.25 532 LEU B CA 1
ATOM 8792 C C . LEU B 1 532 ? 10.859 -17.266 -23.75 1 93.25 532 LEU B C 1
ATOM 8794 O O . LEU B 1 532 ? 11.836 -17.266 -24.516 1 93.25 532 LEU B O 1
ATOM 8798 N N . LEU B 1 533 ? 10.477 -16.188 -23.016 1 90 533 LEU B N 1
ATOM 8799 C CA . LEU B 1 533 ? 11.133 -14.914 -23.266 1 90 533 LEU B CA 1
ATOM 8800 C C . LEU B 1 533 ? 11.703 -14.328 -21.984 1 90 533 LEU B C 1
ATOM 8802 O O . LEU B 1 533 ? 11.188 -14.586 -20.891 1 90 533 LEU B O 1
ATOM 8806 N N . PRO B 1 534 ? 12.82 -13.562 -22.094 1 87.5 534 PRO B N 1
ATOM 8807 C CA . PRO B 1 534 ? 13.383 -12.898 -20.922 1 87.5 534 PRO B CA 1
ATOM 8808 C C . PRO B 1 534 ? 12.391 -11.953 -20.25 1 87.5 534 PRO B C 1
ATOM 8810 O O . PRO B 1 534 ? 12.391 -11.82 -19.016 1 87.5 534 PRO B O 1
ATOM 8813 N N . VAL B 1 535 ? 11.508 -11.422 -21.031 1 80.69 535 VAL B N 1
ATOM 8814 C CA . VAL B 1 535 ? 10.602 -10.391 -20.531 1 80.69 535 VAL B CA 1
ATOM 8815 C C . VAL B 1 535 ? 9.367 -11.047 -19.922 1 80.69 535 VAL B C 1
ATOM 8817 O O . VAL B 1 535 ? 8.594 -10.398 -19.203 1 80.69 535 VAL B O 1
ATOM 8820 N N . ALA B 1 536 ? 9.172 -12.328 -20.109 1 84.19 536 ALA B N 1
ATOM 8821 C CA . ALA B 1 536 ? 7.945 -13.023 -19.719 1 84.19 536 ALA B CA 1
ATOM 8822 C C . ALA B 1 536 ? 7.789 -13.031 -18.188 1 84.19 536 ALA B C 1
ATOM 8824 O O . ALA B 1 536 ? 6.672 -13.008 -17.672 1 84.19 536 ALA B O 1
ATOM 8825 N N . ASN B 1 537 ? 8.883 -13.156 -17.547 1 87.81 537 ASN B N 1
ATOM 8826 C CA . ASN B 1 537 ? 8.883 -13.164 -16.078 1 87.81 537 ASN B CA 1
ATOM 8827 C C . ASN B 1 537 ? 10.203 -12.656 -15.516 1 87.81 537 ASN B C 1
ATOM 8829 O O . ASN B 1 537 ? 11.25 -12.812 -16.141 1 87.81 537 ASN B O 1
ATOM 8833 N N . PRO B 1 538 ? 10.172 -12.086 -14.391 1 87.81 538 PRO B N 1
ATOM 8834 C CA . PRO B 1 538 ? 11.375 -11.484 -13.82 1 87.81 538 PRO B CA 1
ATOM 8835 C C . PRO B 1 538 ? 12.516 -12.484 -13.656 1 87.81 538 PRO B C 1
ATOM 8837 O O . PRO B 1 538 ? 13.672 -12.172 -13.969 1 87.81 538 PRO B O 1
ATOM 8840 N N . PRO B 1 539 ? 12.266 -13.68 -13.25 1 93.62 539 PRO B N 1
ATOM 8841 C CA . PRO B 1 539 ? 13.375 -14.633 -13.156 1 93.62 539 PRO B CA 1
ATOM 8842 C C . PRO B 1 539 ? 14.086 -14.844 -14.484 1 93.62 539 PRO B C 1
ATOM 8844 O O . PRO B 1 539 ? 15.32 -14.93 -14.523 1 93.62 539 PRO B O 1
ATOM 8847 N N . ASN B 1 540 ? 13.328 -14.883 -15.586 1 94.44 540 ASN B N 1
ATOM 8848 C CA . ASN B 1 540 ? 13.93 -15 -16.906 1 94.44 540 ASN B CA 1
ATOM 8849 C C . ASN B 1 540 ? 14.859 -13.828 -17.203 1 94.44 540 ASN B C 1
ATOM 8851 O O . ASN B 1 540 ? 15.953 -14.008 -17.734 1 94.44 540 ASN B O 1
ATOM 8855 N N . ALA B 1 541 ? 14.43 -12.703 -16.859 1 89.12 541 ALA B N 1
ATOM 8856 C CA . ALA B 1 541 ? 15.203 -11.484 -17.109 1 89.12 541 ALA B CA 1
ATOM 8857 C C . ALA B 1 541 ? 16.484 -11.469 -16.281 1 89.12 541 ALA B C 1
ATOM 8859 O O . ALA B 1 541 ? 17.531 -11.039 -16.75 1 89.12 541 ALA B O 1
ATOM 8860 N N . ILE B 1 542 ? 16.375 -11.922 -15.125 1 89.38 542 ILE B N 1
ATOM 8861 C CA . ILE B 1 542 ? 17.5 -11.938 -14.203 1 89.38 542 ILE B CA 1
ATOM 8862 C C . ILE B 1 542 ? 18.609 -12.852 -14.758 1 89.38 542 ILE B C 1
ATOM 8864 O O . ILE B 1 542 ? 19.766 -12.43 -14.883 1 89.38 542 ILE B O 1
ATOM 8868 N N . VAL B 1 543 ? 18.266 -14 -15.117 1 93 543 VAL B N 1
ATOM 8869 C CA . VAL B 1 543 ? 19.297 -14.945 -15.57 1 93 543 VAL B CA 1
ATOM 8870 C C . VAL B 1 543 ? 19.844 -14.492 -16.922 1 93 543 VAL B C 1
ATOM 8872 O O . VAL B 1 543 ? 21.031 -14.695 -17.219 1 93 543 VAL B O 1
ATOM 8875 N N . PHE B 1 544 ? 19.016 -13.906 -17.719 1 90.44 544 PHE B N 1
ATOM 8876 C CA . PHE B 1 544 ? 19.438 -13.422 -19.031 1 90.44 544 PHE B CA 1
ATOM 8877 C C . PHE B 1 544 ? 20.453 -12.305 -18.891 1 90.44 544 PHE B C 1
ATOM 8879 O O . PHE B 1 544 ? 21.344 -12.164 -19.719 1 90.44 544 PHE B O 1
ATOM 8886 N N . SER B 1 545 ? 20.422 -11.523 -17.859 1 87.62 545 SER B N 1
ATOM 8887 C CA . SER B 1 545 ? 21.297 -10.375 -17.625 1 87.62 545 SER B CA 1
ATOM 8888 C C . SER B 1 545 ? 22.734 -10.82 -17.359 1 87.62 545 SER B C 1
ATOM 8890 O O . SER B 1 545 ? 23.656 -10.023 -17.484 1 87.62 545 SER B O 1
ATOM 8892 N N . TYR B 1 546 ? 22.875 -12.055 -17 1 88.19 546 TYR B N 1
ATOM 8893 C CA . TYR B 1 546 ? 24.219 -12.57 -16.75 1 88.19 546 TYR B CA 1
ATOM 8894 C C . TYR B 1 546 ? 24.953 -12.82 -18.062 1 88.19 546 TYR B C 1
ATOM 8896 O O . TYR B 1 546 ? 26.156 -13.07 -18.062 1 88.19 546 TYR B O 1
ATOM 8904 N N . GLY B 1 547 ? 24.234 -12.812 -19.219 1 85.25 547 GLY B N 1
ATOM 8905 C CA . GLY B 1 547 ? 24.875 -12.758 -20.516 1 85.25 547 GLY B CA 1
ATOM 8906 C C . GLY B 1 547 ? 25.219 -14.125 -21.078 1 85.25 547 GLY B C 1
ATOM 8907 O O . GLY B 1 547 ? 25.875 -14.227 -22.109 1 85.25 547 GLY B O 1
ATOM 8908 N N . HIS B 1 548 ? 24.781 -15.195 -20.422 1 89.75 548 HIS B N 1
ATOM 8909 C CA . HIS B 1 548 ? 25.125 -16.531 -20.906 1 89.75 548 HIS B CA 1
ATOM 8910 C C . HIS B 1 548 ? 24.125 -17.016 -21.953 1 89.75 548 HIS B C 1
ATOM 8912 O O . HIS B 1 548 ? 24.406 -17.984 -22.672 1 89.75 548 HIS B O 1
ATOM 8918 N N . LEU B 1 549 ? 23.016 -16.328 -22.016 1 93 549 LEU B N 1
ATOM 8919 C CA . LEU B 1 549 ? 21.906 -16.844 -22.812 1 93 549 LEU B CA 1
ATOM 8920 C C . LEU B 1 549 ? 21.594 -15.891 -23.969 1 93 549 LEU B C 1
ATOM 8922 O O . LEU B 1 549 ? 21.781 -14.68 -23.859 1 93 549 LEU B O 1
ATOM 8926 N N . THR B 1 550 ? 21.219 -16.531 -25.031 1 91.12 550 THR B N 1
ATOM 8927 C CA . THR B 1 550 ? 20.594 -15.797 -26.125 1 91.12 550 THR B CA 1
ATOM 8928 C C . THR B 1 550 ? 19.078 -16.031 -26.141 1 91.12 550 THR B C 1
ATOM 8930 O O . THR B 1 550 ? 18.594 -16.969 -25.5 1 91.12 550 THR B O 1
ATOM 8933 N N . VAL B 1 551 ? 18.328 -15.242 -26.844 1 90.12 551 VAL B N 1
ATOM 8934 C CA . VAL B 1 551 ? 16.875 -15.352 -26.906 1 90.12 551 VAL B CA 1
ATOM 8935 C C . VAL B 1 551 ? 16.484 -16.703 -27.516 1 90.12 551 VAL B C 1
ATOM 8937 O O . VAL B 1 551 ? 15.609 -17.391 -27 1 90.12 551 VAL B O 1
ATOM 8940 N N . PRO B 1 552 ? 17.172 -17.156 -28.547 1 91.88 552 PRO B N 1
ATOM 8941 C CA . PRO B 1 552 ? 16.828 -18.469 -29.094 1 91.88 552 PRO B CA 1
ATOM 8942 C C . PRO B 1 552 ? 17.078 -19.594 -28.109 1 91.88 552 PRO B C 1
ATOM 8944 O O . PRO B 1 552 ? 16.344 -20.594 -28.109 1 91.88 552 PRO B O 1
ATOM 8947 N N . ASP B 1 553 ? 18.062 -19.5 -27.312 1 93.56 553 ASP B N 1
ATOM 8948 C CA . ASP B 1 553 ? 18.297 -20.5 -26.281 1 93.56 553 ASP B CA 1
ATOM 8949 C C . ASP B 1 553 ? 17.094 -20.625 -25.344 1 93.56 553 ASP B C 1
ATOM 8951 O O . ASP B 1 553 ? 16.656 -21.734 -25.031 1 93.56 553 ASP B O 1
ATOM 8955 N N . MET B 1 554 ? 16.625 -19.531 -24.953 1 94.31 554 MET B N 1
ATOM 8956 C CA . MET B 1 554 ? 15.5 -19.516 -24.016 1 94.31 554 MET B CA 1
ATOM 8957 C C . MET B 1 554 ? 14.219 -20.016 -24.688 1 94.31 554 MET B C 1
ATOM 8959 O O . MET B 1 554 ? 13.414 -20.703 -24.062 1 94.31 554 MET B O 1
ATOM 8963 N N . ILE B 1 555 ? 14.039 -19.656 -26 1 94.44 555 ILE B N 1
ATOM 8964 C CA . ILE B 1 555 ? 12.852 -20.094 -26.734 1 94.44 555 ILE B CA 1
ATOM 8965 C C . ILE B 1 555 ? 12.867 -21.609 -26.891 1 94.44 555 ILE B C 1
ATOM 8967 O O . ILE B 1 555 ? 11.852 -22.266 -26.656 1 94.44 555 ILE B O 1
ATOM 8971 N N . LYS B 1 556 ? 13.961 -22.109 -27.25 1 95.06 556 LYS B N 1
ATOM 8972 C CA . LYS B 1 556 ? 14.086 -23.547 -27.453 1 95.06 556 LYS B CA 1
ATOM 8973 C C . LYS B 1 556 ? 13.844 -24.312 -26.141 1 95.06 556 LYS B C 1
ATOM 8975 O O . LYS B 1 556 ? 13.047 -25.266 -26.109 1 95.06 556 LYS B O 1
ATOM 8980 N N . ALA B 1 557 ? 14.5 -23.922 -25.125 1 96.56 557 ALA B N 1
ATOM 8981 C CA . ALA B 1 557 ? 14.344 -24.594 -23.844 1 96.56 557 ALA B CA 1
ATOM 8982 C C . ALA B 1 557 ? 12.953 -24.359 -23.266 1 96.56 557 ALA B C 1
ATOM 8984 O O . ALA B 1 557 ? 12.352 -25.25 -22.672 1 96.56 557 ALA B O 1
ATOM 8985 N N . GLY B 1 558 ? 12.477 -23.188 -23.422 1 96.88 558 GLY B N 1
ATOM 8986 C CA . GLY B 1 558 ? 11.172 -22.812 -22.891 1 96.88 558 GLY B CA 1
ATOM 8987 C C . GLY B 1 558 ? 10.023 -23.531 -23.562 1 96.88 558 GLY B C 1
ATOM 8988 O O . GLY B 1 558 ? 9.031 -23.891 -22.922 1 96.88 558 GLY B O 1
ATOM 8989 N N . LEU B 1 559 ? 10.109 -23.688 -24.844 1 96.31 559 LEU B N 1
ATOM 8990 C CA . LEU B 1 559 ? 9.062 -24.406 -25.578 1 96.31 559 LEU B CA 1
ATOM 8991 C C . LEU B 1 559 ? 8.914 -25.828 -25.047 1 96.31 559 LEU B C 1
ATOM 8993 O O . LEU B 1 559 ? 7.793 -26.312 -24.891 1 96.31 559 LEU B O 1
ATOM 8997 N N . GLY B 1 560 ? 10.008 -26.484 -24.906 1 96.88 560 GLY B N 1
ATOM 8998 C CA . GLY B 1 560 ? 9.961 -27.812 -24.312 1 96.88 560 GLY B CA 1
ATOM 8999 C C . GLY B 1 560 ? 9.352 -27.828 -22.922 1 96.88 560 GLY B C 1
ATOM 9000 O O . GLY B 1 560 ? 8.539 -28.688 -22.594 1 96.88 560 GLY B O 1
ATOM 9001 N N . THR B 1 561 ? 9.75 -26.875 -22.141 1 97.12 561 THR B N 1
ATOM 9002 C CA . THR B 1 561 ? 9.234 -26.781 -20.781 1 97.12 561 THR B CA 1
ATOM 9003 C C . THR B 1 561 ? 7.738 -26.484 -20.781 1 97.12 561 THR B C 1
ATOM 9005 O O . THR B 1 561 ? 6.996 -26.969 -19.922 1 97.12 561 THR B O 1
ATOM 9008 N N . ASN B 1 562 ? 7.301 -25.656 -21.688 1 97.25 562 ASN B N 1
ATOM 9009 C CA . ASN B 1 562 ? 5.875 -25.375 -21.828 1 97.25 562 ASN B CA 1
ATOM 9010 C C . ASN B 1 562 ? 5.078 -26.625 -22.156 1 97.25 562 ASN B C 1
ATOM 9012 O O . ASN B 1 562 ? 4.016 -26.859 -21.578 1 97.25 562 ASN B O 1
ATOM 9016 N N . VAL B 1 563 ? 5.594 -27.344 -23.094 1 96.5 563 VAL B N 1
ATOM 9017 C CA . VAL B 1 563 ? 4.922 -28.578 -23.484 1 96.5 563 VAL B CA 1
ATOM 9018 C C . VAL B 1 563 ? 4.879 -29.547 -22.297 1 96.5 563 VAL B C 1
ATOM 9020 O O . VAL B 1 563 ? 3.842 -30.156 -22.031 1 96.5 563 VAL B O 1
ATOM 9023 N N . ILE B 1 564 ? 5.957 -29.672 -21.625 1 97.5 564 ILE B N 1
ATOM 9024 C CA . ILE B 1 564 ? 6.039 -30.531 -20.438 1 97.5 564 ILE B CA 1
ATOM 9025 C C . ILE B 1 564 ? 5.004 -30.078 -19.406 1 97.5 564 ILE B C 1
ATOM 9027 O O . ILE B 1 564 ? 4.297 -30.891 -18.828 1 97.5 564 ILE B O 1
ATOM 9031 N N . SER B 1 565 ? 4.934 -28.797 -19.188 1 97.38 565 SER B N 1
ATOM 9032 C CA . SER B 1 565 ? 4.016 -28.234 -18.203 1 97.38 565 SER B CA 1
ATOM 9033 C C . SER B 1 565 ? 2.564 -28.5 -18.578 1 97.38 565 SER B C 1
ATOM 9035 O O . SER B 1 565 ? 1.747 -28.844 -17.719 1 97.38 565 SER B O 1
ATOM 9037 N N . MET B 1 566 ? 2.271 -28.375 -19.828 1 95.5 566 MET B N 1
ATOM 9038 C CA . MET B 1 566 ? 0.908 -28.609 -20.297 1 95.5 566 MET B CA 1
ATOM 9039 C C . MET B 1 566 ? 0.52 -30.078 -20.125 1 95.5 566 MET B C 1
ATOM 9041 O O . MET B 1 566 ? -0.589 -30.391 -19.672 1 95.5 566 MET B O 1
ATOM 9045 N N . LEU B 1 567 ? 1.417 -30.906 -20.469 1 95.94 567 LEU B N 1
ATOM 9046 C CA . LEU B 1 567 ? 1.15 -32.344 -20.344 1 95.94 567 LEU B CA 1
ATOM 9047 C C . LEU B 1 567 ? 1.029 -32.75 -18.875 1 95.94 567 LEU B C 1
ATOM 9049 O O . LEU B 1 567 ? 0.148 -33.531 -18.516 1 95.94 567 LEU B O 1
ATOM 9053 N N . ALA B 1 568 ? 1.923 -32.25 -18.094 1 97.12 568 ALA B N 1
ATOM 9054 C CA . ALA B 1 568 ? 1.875 -32.531 -16.672 1 97.12 568 ALA B CA 1
ATOM 9055 C C . ALA B 1 568 ? 0.588 -32 -16.047 1 97.12 568 ALA B C 1
ATOM 9057 O O . ALA B 1 568 ? -0.006 -32.656 -15.18 1 97.12 568 ALA B O 1
ATOM 9058 N N . LEU B 1 569 ? 0.213 -30.828 -16.438 1 96.81 569 LEU B N 1
ATOM 9059 C CA . LEU B 1 569 ? -1.017 -30.219 -15.938 1 96.81 569 LEU B CA 1
ATOM 9060 C C . LEU B 1 569 ? -2.232 -31.062 -16.344 1 96.81 569 LEU B C 1
ATOM 9062 O O . LEU B 1 569 ? -3.125 -31.297 -15.523 1 96.81 569 LEU B O 1
ATOM 9066 N N . TRP B 1 570 ? -2.254 -31.484 -17.594 1 95.44 570 TRP B N 1
ATOM 9067 C CA . TRP B 1 570 ? -3.346 -32.312 -18.078 1 95.44 570 TRP B CA 1
ATOM 9068 C C . TRP B 1 570 ? -3.402 -33.656 -17.312 1 95.44 570 TRP B C 1
ATOM 9070 O O . TRP B 1 570 ? -4.48 -34.094 -16.906 1 95.44 570 TRP B O 1
ATOM 9080 N N . PHE B 1 571 ? -2.258 -34.188 -17.141 1 96.19 571 PHE B N 1
ATOM 9081 C CA . PHE B 1 571 ? -2.16 -35.438 -16.406 1 96.19 571 PHE B CA 1
ATOM 9082 C C . PHE B 1 571 ? -2.641 -35.281 -14.969 1 96.19 571 PHE B C 1
ATOM 9084 O O . PHE B 1 571 ? -3.43 -36.062 -14.469 1 96.19 571 PHE B O 1
ATOM 9091 N N . GLY B 1 572 ? -2.207 -34.281 -14.297 1 96.62 572 GLY B N 1
ATOM 9092 C CA . GLY B 1 572 ? -2.605 -34.031 -12.922 1 96.62 572 GLY B CA 1
ATOM 9093 C C . GLY B 1 572 ? -4.078 -33.688 -12.773 1 96.62 572 GLY B C 1
ATOM 9094 O O . GLY B 1 572 ? -4.734 -34.156 -11.844 1 96.62 572 GLY B O 1
ATOM 9095 N N . LEU B 1 573 ? -4.605 -32.906 -13.703 1 96.56 573 LEU B N 1
ATOM 9096 C CA . LEU B 1 573 ? -6.008 -32.5 -13.656 1 96.56 573 LEU B CA 1
ATOM 9097 C C . LEU B 1 573 ? -6.922 -33.719 -13.789 1 96.56 573 LEU B C 1
ATOM 9099 O O . LEU B 1 573 ? -7.871 -33.875 -13.016 1 96.56 573 LEU B O 1
ATOM 9103 N N . TYR B 1 574 ? -6.621 -34.656 -14.664 1 94.88 574 TYR B N 1
ATOM 9104 C CA . TYR B 1 574 ? -7.531 -35.75 -14.984 1 94.88 574 TYR B CA 1
ATOM 9105 C C . TYR B 1 574 ? -7.289 -36.938 -14.07 1 94.88 574 TYR B C 1
ATOM 9107 O O . TYR B 1 574 ? -8.188 -37.75 -13.844 1 94.88 574 TYR B O 1
ATOM 9115 N N . VAL B 1 575 ? -6.098 -37 -13.5 1 95.75 575 VAL B N 1
ATOM 9116 C CA . VAL B 1 575 ? -5.793 -38.156 -12.641 1 95.75 575 VAL B CA 1
ATOM 9117 C C . VAL B 1 575 ? -6.238 -37.844 -11.211 1 95.75 575 VAL B C 1
ATOM 9119 O O . VAL B 1 575 ? -6.926 -38.656 -10.586 1 95.75 575 VAL B O 1
ATOM 9122 N N . TRP B 1 576 ? -5.875 -36.656 -10.672 1 96.25 576 TRP B N 1
ATOM 9123 C CA . TRP B 1 576 ? -6.262 -36.469 -9.281 1 96.25 576 TRP B CA 1
ATOM 9124 C C . TRP B 1 576 ? -6.992 -35.125 -9.102 1 96.25 576 TRP B C 1
ATOM 9126 O O . TRP B 1 576 ? -7.688 -34.906 -8.102 1 96.25 576 TRP B O 1
ATOM 9136 N N . GLY B 1 577 ? -6.977 -34.281 -10.016 1 95.31 577 GLY B N 1
ATOM 9137 C CA . GLY B 1 577 ? -7.668 -33 -9.891 1 95.31 577 GLY B CA 1
ATOM 9138 C C . GLY B 1 577 ? -9.18 -33.156 -9.906 1 95.31 577 GLY B C 1
ATOM 9139 O O . GLY B 1 577 ? -9.867 -32.594 -9.055 1 95.31 577 GLY B O 1
ATOM 9140 N N . ILE B 1 578 ? -9.711 -33.844 -10.875 1 94.88 578 ILE B N 1
ATOM 9141 C CA . ILE B 1 578 ? -11.148 -34 -11.062 1 94.88 578 ILE B CA 1
ATOM 9142 C C . ILE B 1 578 ? -11.75 -34.688 -9.844 1 94.88 578 ILE B C 1
ATOM 9144 O O . ILE B 1 578 ? -12.727 -34.219 -9.266 1 94.88 578 ILE B O 1
ATOM 9148 N N . PRO B 1 579 ? -11.18 -35.719 -9.336 1 93.62 579 PRO B N 1
ATOM 9149 C CA . PRO B 1 579 ? -11.758 -36.344 -8.133 1 93.62 579 PRO B CA 1
ATOM 9150 C C . PRO B 1 579 ? -11.57 -35.5 -6.883 1 93.62 579 PRO B C 1
ATOM 9152 O O . PRO B 1 579 ? -12.43 -35.5 -6 1 93.62 579 PRO B O 1
ATOM 9155 N N . MET B 1 580 ? -10.516 -34.844 -6.777 1 93 580 MET B N 1
ATOM 9156 C CA . MET B 1 580 ? -10.195 -34.031 -5.594 1 93 580 MET B CA 1
ATOM 9157 C C . MET B 1 580 ? -11.188 -32.906 -5.422 1 93 580 MET B C 1
ATOM 9159 O O . MET B 1 580 ? -11.609 -32.594 -4.305 1 93 580 MET B O 1
ATOM 9163 N N . PHE B 1 581 ? -11.555 -32.25 -6.539 1 92.88 581 PHE B N 1
ATOM 9164 C CA . PHE B 1 581 ? -12.398 -31.078 -6.473 1 92.88 581 PHE B CA 1
ATOM 9165 C C . PHE B 1 581 ? -13.789 -31.375 -7.012 1 92.88 581 PHE B C 1
ATOM 9167 O O . PHE B 1 581 ? -14.602 -30.453 -7.184 1 92.88 581 PHE B O 1
ATOM 9174 N N . ASP B 1 582 ? -14.133 -32.594 -7.328 1 90.69 582 ASP B N 1
ATOM 9175 C CA . ASP B 1 582 ? -15.43 -33 -7.867 1 90.69 582 ASP B CA 1
ATOM 9176 C C . ASP B 1 582 ? -15.82 -32.125 -9.07 1 90.69 582 ASP B C 1
ATOM 9178 O O . ASP B 1 582 ? -16.875 -31.516 -9.086 1 90.69 582 ASP B O 1
ATOM 9182 N N . LEU B 1 583 ? -14.969 -32.219 -10.062 1 93.69 583 LEU B N 1
ATOM 9183 C CA . LEU B 1 583 ? -15.086 -31.281 -11.172 1 93.69 583 LEU B CA 1
ATOM 9184 C C . LEU B 1 583 ? -16.031 -31.812 -12.242 1 93.69 583 LEU B C 1
ATOM 9186 O O . LEU B 1 583 ? -16.328 -31.109 -13.219 1 93.69 583 LEU B O 1
ATOM 9190 N N . ASN B 1 584 ? -16.641 -32.969 -12.062 1 89.62 584 ASN B N 1
ATOM 9191 C CA . ASN B 1 584 ? -17.516 -33.562 -13.07 1 89.62 584 ASN B CA 1
ATOM 9192 C C . ASN B 1 584 ? -18.938 -33.031 -12.961 1 89.62 584 ASN B C 1
ATOM 9194 O O . ASN B 1 584 ? -19.734 -33.156 -13.898 1 89.62 584 ASN B O 1
ATOM 9198 N N . SER B 1 585 ? -19.219 -32.375 -11.875 1 89.31 585 SER B N 1
ATOM 9199 C CA . SER B 1 585 ? -20.578 -31.875 -11.664 1 89.31 585 SER B CA 1
ATOM 9200 C C . SER B 1 585 ? -20.609 -30.344 -11.609 1 89.31 585 SER B C 1
ATOM 9202 O O . SER B 1 585 ? -19.641 -29.719 -11.188 1 89.31 585 SER B O 1
ATOM 9204 N N . PHE B 1 586 ? -21.656 -29.875 -12.156 1 91.5 586 PHE B N 1
ATOM 9205 C CA . PHE B 1 586 ? -21.891 -28.453 -11.984 1 91.5 586 PHE B CA 1
ATOM 9206 C C . PHE B 1 586 ? -22.422 -28.156 -10.586 1 91.5 586 PHE B C 1
ATOM 9208 O O . PHE B 1 586 ? -23.516 -28.562 -10.227 1 91.5 586 PHE B O 1
ATOM 9215 N N . PRO B 1 587 ? -21.703 -27.5 -9.867 1 91.69 587 PRO B N 1
ATOM 9216 C CA . PRO B 1 5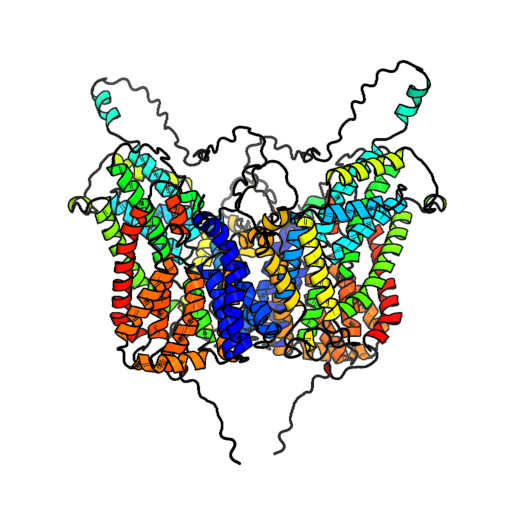87 ? -22.047 -27.359 -8.445 1 91.69 587 PRO B CA 1
ATOM 9217 C C . PRO B 1 587 ? -23.203 -26.391 -8.211 1 91.69 587 PRO B C 1
ATOM 9219 O O . PRO B 1 587 ? -23.422 -25.484 -9.031 1 91.69 587 PRO B O 1
ATOM 9222 N N . GLU B 1 588 ? -23.812 -26.438 -7.055 1 88.94 588 GLU B N 1
ATOM 9223 C CA . GLU B 1 588 ? -24.922 -25.578 -6.66 1 88.94 588 GLU B CA 1
ATOM 9224 C C . GLU B 1 588 ? -24.453 -24.156 -6.387 1 88.94 588 GLU B C 1
ATOM 9226 O O . GLU B 1 588 ? -25.172 -23.203 -6.648 1 88.94 588 GLU B O 1
ATOM 9231 N N . TRP B 1 589 ? -23.203 -24.125 -5.996 1 88 589 TRP B N 1
ATOM 9232 C CA . TRP B 1 589 ? -22.688 -22.797 -5.629 1 88 589 TRP B CA 1
ATOM 9233 C C . TRP B 1 589 ? -22.406 -21.953 -6.867 1 88 589 TRP B C 1
ATOM 9235 O O . TRP B 1 589 ? -22.219 -20.75 -6.773 1 88 589 TRP B O 1
ATOM 9245 N N . ALA B 1 590 ? -22.391 -22.594 -7.977 1 88 590 ALA B N 1
ATOM 9246 C CA . ALA B 1 590 ? -22.125 -21.859 -9.203 1 88 590 ALA B CA 1
ATOM 9247 C C . ALA B 1 590 ? -23.406 -21.484 -9.93 1 88 590 ALA B C 1
ATOM 9249 O O . ALA B 1 590 ? -23.391 -20.75 -10.914 1 88 590 ALA B O 1
ATOM 9250 N N . SER B 1 591 ? -24.547 -22.062 -9.414 1 78.88 591 SER B N 1
ATOM 9251 C CA . SER B 1 591 ? -25.828 -21.812 -10.062 1 78.88 591 SER B CA 1
ATOM 9252 C C . SER B 1 591 ? -26.422 -20.469 -9.641 1 78.88 591 SER B C 1
ATOM 9254 O O . SER B 1 591 ? -26.344 -20.109 -8.469 1 78.88 591 SER B O 1
ATOM 9256 N N . HIS B 1 592 ? -26.141 -19.484 -10.211 1 59.91 592 HIS B N 1
ATOM 9257 C CA . HIS B 1 592 ? -26.734 -18.188 -9.914 1 59.91 592 HIS B CA 1
ATOM 9258 C C . HIS B 1 592 ? -28.219 -18.328 -9.594 1 59.91 592 HIS B C 1
ATOM 9260 O O . HIS B 1 592 ? -28.984 -18.891 -10.383 1 59.91 592 HIS B O 1
ATOM 9266 N N . LYS B 1 593 ? -28.766 -18.641 -8.383 1 45.62 593 LYS B N 1
ATOM 9267 C CA . LYS B 1 593 ? -30.188 -18.453 -8.141 1 45.62 593 LYS B CA 1
ATOM 9268 C C . LYS B 1 593 ? -30.672 -17.109 -8.695 1 45.62 593 LYS B C 1
ATOM 9270 O O . LYS B 1 593 ? -30.156 -16.062 -8.32 1 45.62 593 LYS B O 1
ATOM 9275 N N . ASN B 1 594 ? -31.016 -16.969 -9.852 1 38.47 594 ASN B N 1
ATOM 9276 C CA . ASN B 1 594 ? -31.984 -15.914 -10.148 1 38.47 594 ASN B CA 1
ATOM 9277 C C . ASN B 1 594 ? -33 -15.758 -9.031 1 38.47 594 ASN B C 1
ATOM 9279 O O . ASN B 1 594 ? -33.812 -16.656 -8.797 1 38.47 594 ASN B O 1
ATOM 9283 N N . MET B 1 595 ? -32.75 -15.43 -7.895 1 33.53 595 MET B N 1
ATOM 9284 C CA . MET B 1 595 ? -33.781 -15.008 -6.977 1 33.53 595 MET B CA 1
ATOM 9285 C C . MET B 1 595 ? -34.812 -14.133 -7.691 1 33.53 595 MET B C 1
ATOM 9287 O O . MET B 1 595 ? -34.688 -12.906 -7.711 1 33.53 595 MET B O 1
ATOM 9291 N N . THR B 1 596 ? -35.094 -14.273 -8.898 1 32.34 596 THR B N 1
ATOM 9292 C CA . THR B 1 596 ? -36.406 -13.727 -9.266 1 32.34 596 THR B CA 1
ATOM 9293 C C . THR B 1 596 ? -37.5 -14.344 -8.414 1 32.34 596 THR B C 1
ATOM 9295 O O . THR B 1 596 ? -37.844 -15.508 -8.602 1 32.34 596 THR B O 1
ATOM 9298 N N . SER B 1 597 ? -37.594 -14.266 -7.102 1 30.36 597 SER B N 1
ATOM 9299 C CA . SER B 1 597 ? -38.906 -14.359 -6.469 1 30.36 597 SER B CA 1
ATOM 9300 C C . SER B 1 597 ? -39.969 -13.672 -7.309 1 30.36 597 SER B C 1
ATOM 9302 O O . SER B 1 597 ? -39.844 -12.484 -7.637 1 30.36 597 SER B O 1
ATOM 9304 N N . LEU B 1 598 ? -40.688 -14.398 -8.133 1 26.73 598 LEU B N 1
ATOM 9305 C CA . LEU B 1 598 ? -42.062 -14.18 -8.562 1 26.73 598 LEU B CA 1
ATOM 9306 C C . LEU B 1 598 ? -42.938 -13.742 -7.395 1 26.73 598 LEU B C 1
ATOM 9308 O O . LEU B 1 598 ? -43.125 -14.508 -6.449 1 26.73 598 LEU B O 1
ATOM 9312 N N . ALA B 1 599 ? -42.969 -12.602 -6.969 1 25.83 599 ALA B N 1
ATOM 9313 C CA . ALA B 1 599 ? -44.156 -12.031 -6.336 1 25.83 599 ALA B CA 1
ATOM 9314 C C . ALA B 1 599 ? -45.438 -12.438 -7.086 1 25.83 599 ALA B C 1
ATOM 9316 O O . ALA B 1 599 ? -45.594 -12.109 -8.258 1 25.83 599 ALA B O 1
ATOM 9317 N N . ALA B 1 600 ? -46 -13.617 -6.812 1 22.72 600 ALA B N 1
ATOM 9318 C CA . ALA B 1 600 ? -47.406 -13.773 -7.098 1 22.72 600 ALA B CA 1
ATOM 9319 C C . ALA B 1 600 ? -48.188 -12.492 -6.797 1 22.72 600 ALA B C 1
ATOM 9321 O O . ALA B 1 600 ? -47.844 -11.773 -5.844 1 22.72 600 ALA B O 1
ATOM 9322 N N . PRO B 1 601 ? -49.219 -12.219 -7.703 1 24.17 601 PRO B N 1
ATOM 9323 C CA . PRO B 1 601 ? -50.094 -11.18 -7.195 1 24.17 601 PRO B CA 1
ATOM 9324 C C . PRO B 1 601 ? -50.688 -11.516 -5.82 1 24.17 601 PRO B C 1
ATOM 9326 O O . PRO B 1 601 ? -50.812 -12.695 -5.473 1 24.17 601 PRO B O 1
#

InterPro domains:
  IPR001898 Solute carrier family 13 [PF00939] (7-580)
  IPR031312 Sodium/sulphate symporter, conserved site [PS01271] (527-543)

Secondary structure (DSSP, 8-state):
--HHHHHHHTHHHIIIIIHHHHHTHHHHHH--HHHHHHHHHHHHHHHHHH-SS-HHHHTTHHHHHHHHTTSS-HHHHHHHT--HHHHHHHHHHHHHHHHHHTTHHHHHHHHHHHTS-SSHHHHHHHHHHHHHHHHTTS-HHHHHHHHHHHHHHHHHHHHH--THHHHHTTT---------------TT-------------------------SSHHHHS--------SSHHHHHHHHHHHHHHHHHHHHHHTTSTTS-HHHHHHHHHHHHH-TT-----HHHHHHHHHHHHHHHHHHHHHHHIIIII---HHHH-TT-----HHHHHHHHHHHHHHHHT-SPPHHHHHHHHHHHHHHHHHHSS--SSS--HHHHSSSTTS--HHHHHHHHHHHHHHSBSS--GGGGTT--------------BSS-HHHHHHHS-HHHHHHHHHHHHHHHHHHHHTHHHHHHHHHGGGGGS-HHHHHHHHHHHHHHHHTTS-HHHHHHHHHHHHHHHHHHHT--HHHHHHHHHHHHH---S-GGGSHHHHHHHHTT---HHHHHHHHHHHHHHHHHHHHHHIIIIIHHHHTTTS--GGGS----------/--HHHHHHHTHHHIIIIIHHHHHTHHHHHH--HHHHHHHHHHHHHHHHHH-SS-HHHHTTHHHHHHHHTTSS-HHHHHHHT--HHHHHHHHHHHHHHHHHHTTHHHHHHHHHHHTS-SSHHHHHHHHHHHHHHHHTTS-HHHHHHHHHHHHHHHHHHHHH--THHHHHTTT---------------TT-------------------------STHHHHT--------SSHHHHHHHHHHHHHHHHHHHHHHTTSTTS-HHHHHHHHHHHHH-TT-----HHHHHHHHHHHHHHHHHHHHHHHIIIII---HHHH-TT-----HHHHHHHHHHHHHHHHT-SPPHHHHHHHHHHHHHHHHHHTS--SSS--HHHHSSSTTS--HHHHHHHHHHHHHHSBSS--GGGSTT--------------BSS-HHHHHHHS-HHHHHHHHHHHHHHHHHHHHTHHHHHHHHHGGGGGS-HHHHHHHHHHHHHHHHTTS-HHHHHHHHHHHHHHHHHHHT--HHHHHHHHHHHHH---S-GGGSHHHHHHHHTT---HHHHHHHHHHHHHHHHHHHHHHIIIIIHHHHTTTS--GGGS----------

Solvent-accessible surface area (backbone atoms only — not comparable to full-atom values): 63315 Å² total; per-residue (Å²): 131,56,69,64,57,54,45,59,72,38,38,44,58,43,55,68,55,46,46,52,60,68,44,46,54,47,28,68,72,65,68,37,54,33,36,38,44,50,39,53,50,50,46,39,49,48,29,43,45,65,52,58,36,56,56,36,60,37,25,48,47,60,56,29,48,32,16,56,71,49,63,39,36,34,55,60,40,26,29,36,40,23,42,39,59,55,44,25,47,53,8,48,36,36,48,40,35,36,34,59,74,58,43,41,59,59,53,54,41,45,54,45,36,68,72,33,50,58,48,68,66,44,36,43,49,20,48,22,50,34,31,15,58,48,1,30,64,29,48,30,46,60,37,28,64,58,50,47,61,56,50,52,52,44,49,51,51,56,62,65,63,63,68,69,72,58,67,66,61,68,66,78,81,79,83,73,84,73,81,74,76,69,77,71,74,49,77,82,62,54,66,71,74,68,76,63,71,68,69,59,76,68,80,71,85,76,74,86,67,76,78,71,67,65,74,72,64,63,66,70,60,54,77,71,70,72,80,58,93,42,71,66,52,44,27,50,48,34,38,50,37,51,36,35,25,50,22,8,46,39,16,11,61,21,29,50,71,3,29,66,42,49,42,50,49,53,48,55,45,37,70,76,28,69,76,57,78,75,79,45,67,55,53,41,29,69,55,31,31,60,33,31,49,52,32,50,54,52,38,50,51,49,44,36,47,73,45,68,48,75,47,71,75,67,65,49,73,80,60,79,70,78,43,71,55,32,54,50,44,50,50,51,50,49,50,56,49,58,69,64,58,70,87,44,70,55,37,48,53,47,49,50,51,49,50,52,47,54,49,50,53,53,39,30,67,61,80,86,50,87,17,55,41,57,69,52,55,52,65,80,14,61,49,69,27,29,52,27,33,47,55,25,50,45,36,51,65,41,57,47,51,81,54,64,82,74,48,63,74,72,79,72,81,80,64,71,72,67,83,63,81,70,49,35,55,40,53,69,66,53,37,62,71,59,47,61,61,47,54,53,39,30,52,10,29,33,42,32,50,47,51,43,28,58,72,36,39,33,38,59,53,51,8,63,70,33,35,76,58,47,77,51,58,67,70,56,53,39,50,51,47,28,52,50,35,25,58,48,9,33,64,13,45,31,51,56,43,44,49,61,44,45,56,57,46,43,21,37,19,56,38,44,59,43,24,44,64,58,48,45,52,53,30,48,58,24,17,56,51,32,53,41,36,47,75,13,32,63,24,34,36,56,42,42,71,73,63,63,52,54,68,66,58,35,34,57,54,15,50,54,41,45,52,44,41,51,50,34,47,52,49,40,40,71,70,51,39,34,72,73,67,53,36,91,44,61,51,74,65,68,50,74,76,73,77,69,75,76,75,70,133,132,56,69,63,58,54,45,59,73,37,40,46,59,43,55,65,54,45,47,51,60,69,43,47,54,46,27,69,70,65,68,38,54,33,36,39,46,50,39,53,50,51,45,39,48,50,28,43,44,65,52,59,37,58,56,36,62,37,24,47,50,61,54,28,48,32,14,56,70,50,66,39,35,33,55,60,41,26,30,36,41,24,40,40,60,55,45,26,47,54,9,49,37,36,49,41,35,36,33,58,73,56,45,41,59,57,53,53,42,44,54,46,35,68,72,34,50,56,48,69,67,43,37,44,48,21,47,22,50,34,31,15,57,47,1,29,64,28,47,28,48,59,38,28,67,59,49,47,61,55,50,51,52,45,49,50,52,53,63,66,63,63,69,69,70,57,67,65,61,67,64,83,80,74,89,73,84,73,80,71,74,69,77,72,75,48,76,83,63,54,67,72,74,67,78,62,73,68,68,61,77,68,82,70,86,76,76,88,68,75,78,69,72,62,74,70,65,65,66,70,63,55,79,72,69,71,80,58,92,43,71,66,52,44,29,48,48,34,40,48,38,49,35,35,26,52,21,8,46,40,16,11,59,20,28,49,72,3,29,66,42,46,42,49,49,53,50,55,46,36,69,76,27,67,76,57,78,74,79,44,66,55,53,42,29,68,55,31,31,62,33,31,49,51,33,49,54,51,38,50,52,49,44,35,47,73,44,70,49,76,48,72,75,68,65,48,72,80,60,80,70,77,43,72,54,30,54,50,46,49,50,52,50,49,50,56,49,58,69,63,58,70,87,46,71,55,37,48,53,47,49,51,51,48,50,51,48,54,48,50,52,52,40,31,68,60,79,85,50,87,16,55,42,56,70,52,56,52,67,79,14,60,50,70,27,29,51,27,32,46,56,24,51,46,35,52,66,41,56,46,51,81,54,62,82,73,46,61,73,70,79,76,82,80,66,72,72,66,83,63,79,70,49,37,53,40,53,70,65,52,37,61,70,58,47,61,61,46,55,54,38,30,53,10,28,32,41,32,50,48,51,43,29,57,73,35,41,33,38,59,55,52,9,61,71,34,35,75,58,48,77,51,56,66,70,55,52,40,50,51,47,28,51,51,35,25,58,48,9,33,65,13,45,32,51,55,42,44,50,62,44,45,55,53,45,44,22,36,19,55,39,45,59,43,24,42,66,59,48,45,52,54,30,49,58,24,17,54,50,31,53,40,36,46,73,13,31,63,24,35,37,56,42,42,70,72,62,61,53,52,68,66,56,36,33,58,56,16,50,54,41,44,52,44,41,52,51,34,48,52,51,39,38,70,68,50,38,34,72,73,67,53,36,87,44,61,52,74,67,69,50,74,74,73,75,68,74,74,76,70,133